Protein 5G4I (pdb70)

Solvent-accessible surface area: 28803 Å² total; per-residue (Å²): 134,18,56,70,76,1,82,55,11,20,0,68,61,32,27,37,43,28,92,142,27,17,46,4,56,40,11,77,25,4,98,0,38,7,51,148,48,79,80,3,1,0,0,11,3,5,10,6,1,4,1,9,22,11,86,48,3,0,55,26,1,58,114,12,20,84,50,3,22,10,10,14,40,7,14,21,35,63,5,2,63,1,0,64,30,0,19,88,58,17,104,58,48,3,82,50,1,23,16,4,1,7,13,13,10,0,1,4,8,0,7,5,3,0,62,30,68,26,69,36,58,0,8,0,0,4,46,54,4,67,14,5,20,5,13,15,0,2,56,4,14,35,16,49,97,30,86,26,115,83,14,76,41,5,59,44,7,181,8,6,37,23,24,79,83,58,89,128,69,36,91,80,46,42,64,112,8,23,54,77,0,74,64,11,15,57,46,0,88,96,60,68,36,13,0,3,0,1,0,4,15,3,9,0,3,41,16,4,3,34,109,24,7,107,25,1,1,44,11,0,5,93,74,0,93,94,21,44,4,12,0,0,0,9,0,16,35,0,3,1,0,5,2,4,68,10,18,1,0,12,78,53,35,131,19,78,2,33,0,0,0,0,0,37,5,0,1,16,2,7,0,3,0,0,0,0,0,21,34,121,4,7,49,36,6,16,142,67,7,73,31,22,12,26,6,9,6,4,3,2,6,2,1,0,0,34,13,0,5,62,58,6,81,128,69,82,8,56,57,112,2,41,88,16,2,134,89,13,73,77,53,0,76,74,4,22,121,160,24,51,14,8,29,28,16,28,23,101,3,4,0,5,0,0,16,0,28,64,61,113,75,57,60,80,58,2,56,74,25,0,72,88,0,12,30,43,0,40,109,87,11,1,0,5,21,65,21,10,70,108,66,10,8,0,16,9,7,5,0,4,39,12,27,72,133,36,1,57,67,8,1,24,47,0,51,99,1,14,84,82,18,96,150,134,24,49,58,90,2,85,54,9,20,0,69,65,32,27,37,52,39,102,75,45,18,48,3,55,38,11,76,26,4,95,0,37,11,48,158,48,82,82,4,2,0,0,17,2,8,10,5,1,4,1,8,21,10,92,49,3,1,62,24,1,47,99,11,19,69,47,3,20,10,8,13,37,7,13,21,36,62,5,1,64,1,0,65,29,0,21,86,61,15,121,56,50,4,80,55,1,22,16,4,1,7,13,13,10,0,2,4,8,0,6,5,3,0,61,30,81,26,69,37,59,0,8,0,0,4,45,58,4,66,14,6,20,6,13,16,0,2,55,3,14,35,16,46,96,31,87,25,114,82,15,78,42,5,56,45,8,185,8,4,38,22,27,83,80,58,148,125,79,28,84,110,53,40,87,55,10,21,54,84,0,71,63,11,16,57,47,0,90,95,61,69,38,13,0,3,0,1,0,4,15,3,10,1,3,42,16,4,5,35,112,25,7,110,35,1,3,81,9,0,5,85,74,0,92,96,20,44,4,11,0,0,0,9,0,14,36,0,2,0,0,5,1,4,68,5,18,2,0,16,90,55,47,114,20,76,2,31,0,0,0,0,0,43,6,0,1,16,2,7,1,3,0,0,0,0,0,23,34,76,10,7,49,42,5,18,143,64,6,83,32,26,12,27,6,9,6,4,3,3,5,2,0,0,0,34,12,0,5,91,54,7,81,127,69,80,8,64,48,111,2,42,86,19,2,133,52,13,73,98,54,0,80,94,8,22,95,140,22,50,15,10,27,35,21,28,24,104,4,4,0,3,0,0,18,0,27,66,68,113,76,56,60,78,58,2,56,79,35,0,48,100,0,18,38,40,0,56,73,87,10,2,0,6,17,75,21,11,70,111,65,10,10,0,15,10,7,5,0,4,38,13,27,133,72,38,1,53,77,6,1,22,47,1,70,99,1,12,84,75,19,159

Radius of gyration: 27.75 Å; Cα contacts (8 Å, |Δi|>4): 1908; chains: 2; bounding box: 62×92×58 Å

Secondary structure (DSSP, 8-state):
-HHHHHHTTT-S-S---SSS--BEEEEEBTEEEETT--EEEESS--SSTT-BT-HHHHHHHHHHHTT----TTSB-HHHHHHHHHHHTT--TT--EEEEESSHHHHHHHHHHHHHHHHS---EEEETT----SSHHHHTT--SS--SSPPPTTEEEE-----TT--GGGHHHHHHHHHHHHHHHHHHHHHTT----EEEE-TT-TTTT---PPTTHHHHHHHHHHHTT-EEEEE-TTTTTTTTSSSSSGGGGSS---SEEEE-GGGGBTB--EEEEE-HHHHHHHHHH-----SSTT-HHHHHHHHHHHHHHHHTTHHHHHHHHHHHHHHHHHHHHHH-TTEEEEEEETTEEEEEEB-SSSS--B-HHHHHHHHHHHHHTTEE-EEESTTS-EEEE---TT--HHHHHHHHHHHHHHHHTS--/-HHHHHHTTT-S-S---SSS--BEEEEEBTEEEETT--EEEESS--SSTT-BT-HHHHHHHHHHHTT----TTSB-HHHHHHHHHHHTT--TT--EEEEESSHHHHHHHHHHHHHHHHS---EEEETT----SSHHHHTT--SS--SSPPPTTEEEE-----TT--GGGHHHHHHHHHHHHHHHHHHHHHTT----EEEE-TT-TTTT---PPTTHHHHHHHHHHHTT-EEEEE-TTTTTTTTSS-SSGGGGSS---SEEEE-GGGGTTS--EEEEE-HHHHHHHHHH-----SSTT-HHHHHHHHHHHHHHHHTTHHHHHHHHHHHHHHHHHHHHHH-TTEEEEEEETTEEEEEEB-SSSS--B-HHHHHHHHHHHHHTTEE-EEESTTS-EEEE---TT--HHHHHHHHHHHHHHHHT--

Nearest PDB structures (foldseek):
  5g4j-assembly1_B  TM=1.001E+00  e=1.166E-89  Paenarthrobacter aurescens TC1
  5m4b-assembly1_A-2  TM=9.025E-01  e=1.855E-36  Rhizobacter
  3dxv-assembly1_B  TM=8.931E-01  e=2.823E-36  Achromobacter obae
  1z3z-assembly1_A  TM=8.977E-01  e=5.463E-36  Burkholderia cepacia
  1dka-assembly1_A  TM=8.978E-01  e=1.609E-35  Burkholderia cepacia

InterPro domains:
  IPR005814 Aminotransferase class-III [PF00202] (41-432)
  IPR005814 Aminotransferase class-III [PIRSF000521] (42-437)
  IPR005814 Aminotransferase class-III [cd00610] (29-435)
  IPR015421 Pyridoxal phosphate-dependent transferase, major domain [G3DSA:3.40.640.10] (71-332)
  IPR015422 Pyridoxal phosphate-dependent transferase, small domain [G3DSA:3.90.1150.10] (38-432)
  IPR015424 Pyridoxal phosphate-dependent transferase [SSF53383] (32-435)

CATH classification: 3.90.1150.10 (+1 more: 3.40.640.10)

Structure (mmCIF, N/CA/C/O backbone):
data_5G4I
#
_entry.id   5G4I
#
_cell.length_a   76.937
_cell.length_b   97.176
_cell.length_c   124.261
_cell.angle_alpha   90.00
_cell.angle_beta   90.00
_cell.angle_gamma   90.00
#
_symmetry.space_group_name_H-M   'P 21 21 21'
#
loop_
_entity.id
_entity.type
_entity.pdbx_description
1 polymer PHOSPHOLYASE
2 non-polymer "PYRIDOXAL-5'-PHOSPHATE"
3 non-polymer 'PHOSPHATE ION'
4 non-polymer 'ACETATE ION'
5 non-polymer 2-[3-(2-HYDROXY-1,1-DIHYDROXYMETHYL-ETHYLAMINO)-PROPYLAMINO]-2-HYDROXYMETHYL-PROPANE-1,3-DIOL
6 water water
#
loop_
_atom_site.group_PDB
_atom_site.id
_atom_site.type_symbol
_atom_site.label_atom_id
_atom_site.label_alt_id
_atom_site.label_comp_id
_atom_site.label_asym_id
_atom_site.label_entity_id
_atom_site.label_seq_id
_atom_site.pdbx_PDB_ins_code
_atom_site.Cartn_x
_atom_site.Cartn_y
_atom_site.Cartn_z
_atom_site.occupancy
_atom_site.B_iso_or_equiv
_atom_site.auth_seq_id
_atom_site.auth_comp_id
_atom_site.auth_asym_id
_atom_site.auth_atom_id
_atom_site.pdbx_PDB_model_num
ATOM 1 N N . ASP A 1 18 ? 16.434 15.732 14.359 1.00 43.42 18 ASP A N 1
ATOM 2 C CA . ASP A 1 18 ? 15.460 14.831 14.922 1.00 30.24 18 ASP A CA 1
ATOM 3 C C . ASP A 1 18 ? 15.618 14.681 16.433 1.00 20.08 18 ASP A C 1
ATOM 4 O O . ASP A 1 18 ? 14.656 14.224 16.999 1.00 18.70 18 ASP A O 1
ATOM 9 N N . LEU A 1 19 ? 16.793 14.965 17.030 1.00 17.54 19 LEU A N 1
ATOM 10 C CA . LEU A 1 19 ? 16.978 14.643 18.506 1.00 17.25 19 LEU A CA 1
ATOM 11 C C . LEU A 1 19 ? 15.959 15.338 19.397 1.00 14.96 19 LEU A C 1
ATOM 12 O O . LEU A 1 19 ? 15.411 14.687 20.357 1.00 16.97 19 LEU A O 1
ATOM 17 N N . LEU A 1 20 ? 15.714 16.646 19.214 1.00 15.50 20 LEU A N 1
ATOM 18 C CA . LEU A 1 20 ? 14.792 17.369 20.076 1.00 15.67 20 LEU A CA 1
ATOM 19 C C . LEU A 1 20 ? 13.360 16.774 20.048 1.00 15.45 20 LEU A C 1
ATOM 20 O O . LEU A 1 20 ? 12.698 16.509 21.071 1.00 14.80 20 LEU A O 1
ATOM 25 N N . ALA A 1 21 ? 12.867 16.476 18.811 1.00 16.56 21 ALA A N 1
ATOM 26 C CA . ALA A 1 21 ? 11.563 15.854 18.711 1.00 15.26 21 ALA A CA 1
ATOM 27 C C . ALA A 1 21 ? 11.504 14.431 19.339 1.00 13.82 21 ALA A C 1
ATOM 28 O O . ALA A 1 21 ? 10.493 14.096 20.000 1.00 14.41 21 ALA A O 1
ATOM 30 N N . ARG A 1 22 ? 12.584 13.658 19.157 1.00 13.83 22 ARG A N 1
ATOM 31 C CA . ARG A 1 22 ? 12.687 12.303 19.736 1.00 15.45 22 ARG A CA 1
ATOM 32 C C . ARG A 1 22 ? 12.656 12.381 21.306 1.00 12.90 22 ARG A C 1
ATOM 33 O O . ARG A 1 22 ? 11.992 11.553 21.967 1.00 15.53 22 ARG A O 1
ATOM 41 N N . ARG A 1 23 ? 13.311 13.396 21.841 1.00 14.07 23 ARG A N 1
ATOM 42 C CA . ARG A 1 23 ? 13.217 13.695 23.293 1.00 14.08 23 ARG A CA 1
ATOM 43 C C . ARG A 1 23 ? 11.849 14.011 23.768 1.00 13.83 23 ARG A C 1
ATOM 44 O O . ARG A 1 23 ? 11.312 13.478 24.785 1.00 14.70 23 ARG A O 1
ATOM 52 N N . TYR A 1 24 ? 11.165 14.912 23.072 1.00 14.58 24 TYR A N 1
ATOM 53 C CA . TYR A 1 24 ? 9.841 15.336 23.498 1.00 15.33 24 TYR A CA 1
ATOM 54 C C . TYR A 1 24 ? 8.813 14.191 23.445 1.00 14.64 24 TYR A C 1
ATOM 55 O O . TYR A 1 24 ? 7.860 14.186 24.234 1.00 17.46 24 TYR A O 1
ATOM 64 N N . ALA A 1 25 ? 9.023 13.201 22.555 1.00 16.15 25 ALA A N 1
ATOM 65 C CA . ALA A 1 25 ? 8.167 12.048 22.418 1.00 15.39 25 ALA A CA 1
ATOM 66 C C . ALA A 1 25 ? 8.395 10.954 23.466 1.00 18.06 25 ALA A C 1
ATOM 67 O O . ALA A 1 25 ? 7.679 9.939 23.487 1.00 18.61 25 ALA A O 1
ATOM 69 N N . THR A 1 26 ? 9.427 11.123 24.336 1.00 14.95 26 THR A N 1
ATOM 70 C CA . THR A 1 26 ? 9.796 10.046 25.287 1.00 16.47 26 THR A CA 1
ATOM 71 C C . THR A 1 26 ? 9.860 10.578 26.736 1.00 13.81 26 THR A C 1
ATOM 72 O O . THR A 1 26 ? 9.039 10.147 27.611 1.00 14.40 26 THR A O 1
ATOM 76 N N . ILE A 1 27 ? 10.748 11.514 26.995 1.00 15.20 27 ILE A N 1
ATOM 77 C CA . ILE A 1 27 ? 10.816 12.137 28.340 1.00 13.76 27 ILE A CA 1
ATOM 78 C C . ILE A 1 27 ? 10.039 13.464 28.441 1.00 15.68 27 ILE A C 1
ATOM 79 O O . ILE A 1 27 ? 9.892 14.048 29.525 1.00 14.32 27 ILE A O 1
ATOM 84 N N . GLY A 1 28 ? 9.442 13.902 27.316 1.00 15.01 28 GLY A N 1
ATOM 85 C CA . GLY A 1 28 ? 8.459 15.023 27.314 1.00 15.99 28 GLY A CA 1
ATOM 86 C C . GLY A 1 28 ? 9.066 16.363 27.089 1.00 14.78 28 GLY A C 1
ATOM 87 O O . GLY A 1 28 ? 10.274 16.529 27.176 1.00 15.91 28 GLY A O 1
ATOM 88 N N . PRO A 1 29 ? 8.226 17.374 26.836 1.00 17.26 29 PRO A N 1
ATOM 89 C CA . PRO A 1 29 ? 8.662 18.715 26.525 1.00 16.94 29 PRO A CA 1
ATOM 90 C C . PRO A 1 29 ? 8.801 19.641 27.758 1.00 16.93 29 PRO A C 1
ATOM 91 O O . PRO A 1 29 ? 9.281 20.801 27.629 1.00 20.48 29 PRO A O 1
ATOM 95 N N . HIS A 1 30 ? 8.500 19.210 28.957 1.00 14.33 30 HIS A N 1
ATOM 96 C CA . HIS A 1 30 ? 8.635 20.035 30.142 1.00 13.21 30 HIS A CA 1
ATOM 97 C C . HIS A 1 30 ? 10.003 19.933 30.848 1.00 14.34 30 HIS A C 1
ATOM 98 O O . HIS A 1 30 ? 10.498 20.935 31.388 1.00 16.46 30 HIS A O 1
ATOM 105 N N . SER A 1 31 ? 10.648 18.744 30.785 1.00 13.13 31 SER A N 1
ATOM 106 C CA . SER A 1 31 ? 11.972 18.553 31.440 1.00 13.18 31 SER A CA 1
ATOM 107 C C . SER A 1 31 ? 12.928 19.641 30.919 1.00 13.91 31 SER A C 1
ATOM 108 O O . SER A 1 31 ? 13.029 19.851 29.670 1.00 14.38 31 SER A O 1
ATOM 111 N N . PRO A 1 32 ? 13.532 20.439 31.789 1.00 13.47 32 PRO A N 1
ATOM 112 C CA . PRO A 1 32 ? 14.102 21.711 31.314 1.00 13.12 32 PRO A CA 1
ATOM 113 C C . PRO A 1 32 ? 15.327 21.595 30.363 1.00 14.81 32 PRO A C 1
ATOM 114 O O . PRO A 1 32 ? 16.167 20.646 30.506 1.00 13.57 32 PRO A O 1
ATOM 118 N N . LEU A 1 33 ? 15.462 22.573 29.456 1.00 14.40 33 LEU A N 1
ATOM 119 C CA . LEU A 1 33 ? 16.623 22.750 28.603 1.00 13.20 33 LEU A CA 1
ATOM 120 C C . LEU A 1 33 ? 17.114 24.183 28.658 1.00 14.58 33 LEU A C 1
ATOM 121 O O . LEU A 1 33 ? 16.299 25.151 28.663 1.00 16.61 33 LEU A O 1
ATOM 126 N N . PHE A 1 34 ? 18.441 24.403 28.718 1.00 14.12 34 PHE A N 1
ATOM 127 C CA . PHE A 1 34 ? 18.987 25.744 28.632 1.00 13.42 34 PHE A CA 1
ATOM 128 C C . PHE A 1 34 ? 18.965 26.338 27.240 1.00 14.01 34 PHE A C 1
ATOM 129 O O . PHE A 1 34 ? 19.012 25.607 26.241 1.00 14.68 34 PHE A O 1
ATOM 137 N N . TYR A 1 35 ? 18.857 27.676 27.211 1.00 14.94 35 TYR A N 1
ATOM 138 C CA . TYR A 1 35 ? 19.028 28.547 25.976 1.00 15.14 35 TYR A CA 1
ATOM 139 C C . TYR A 1 35 ? 17.820 28.570 25.026 1.00 18.71 35 TYR A C 1
ATOM 140 O O . TYR A 1 35 ? 16.956 27.687 25.040 1.00 18.10 35 TYR A O 1
ATOM 149 N N . ARG A 1 36 ? 17.753 29.643 24.243 1.00 17.81 36 ARG A N 1
ATOM 150 C CA . ARG A 1 36 ? 16.650 29.715 23.247 1.00 20.22 36 ARG A CA 1
ATOM 151 C C . ARG A 1 36 ? 16.680 28.564 22.275 1.00 21.02 36 ARG A C 1
ATOM 152 O O . ARG A 1 36 ? 15.584 28.018 21.949 1.00 20.53 36 ARG A O 1
ATOM 154 N N . GLN A 1 37 ? 17.855 28.176 21.784 1.00 16.52 37 GLN A N 1
ATOM 155 C CA . GLN A 1 37 ? 18.110 27.030 20.946 1.00 16.79 37 GLN A CA 1
ATOM 156 C C . GLN A 1 37 ? 18.869 25.984 21.834 1.00 17.89 37 GLN A C 1
ATOM 157 O O . GLN A 1 37 ? 20.059 26.221 22.154 1.00 16.99 37 GLN A O 1
ATOM 163 N N . PRO A 1 38 ? 18.176 24.909 22.258 1.00 17.59 38 PRO A N 1
ATOM 164 C CA . PRO A 1 38 ? 18.908 23.936 23.102 1.00 18.76 38 PRO A CA 1
ATOM 165 C C . PRO A 1 38 ? 20.223 23.500 22.463 1.00 17.77 38 PRO A C 1
ATOM 166 O O . PRO A 1 38 ? 20.283 23.271 21.233 1.00 17.95 38 PRO A O 1
ATOM 170 N N . LEU A 1 39 ? 21.257 23.279 23.274 1.00 16.54 39 LEU A N 1
ATOM 171 C CA . LEU A 1 39 ? 22.579 22.906 22.823 1.00 16.91 39 LEU A CA 1
ATOM 172 C C . LEU A 1 39 ? 22.804 21.393 23.010 1.00 16.59 39 LEU A C 1
ATOM 173 O O . LEU A 1 39 ? 22.546 20.919 24.157 1.00 17.41 39 LEU A O 1
ATOM 178 N N . GLU A 1 40 ? 23.326 20.697 21.981 1.00 14.96 40 GLU A N 1
ATOM 179 C CA . GLU A 1 40 ? 23.655 19.289 22.015 1.00 14.67 40 GLU A CA 1
ATOM 180 C C . GLU A 1 40 ? 25.146 19.167 22.292 1.00 16.96 40 GLU A C 1
ATOM 181 O O . GLU A 1 40 ? 26.009 19.477 21.443 1.00 17.02 40 GLU A O 1
ATOM 187 N N . LEU A 1 41 ? 25.524 18.744 23.532 1.00 13.75 41 LEU A N 1
ATOM 188 C CA . LEU A 1 41 ? 26.936 18.617 23.900 1.00 14.53 41 LEU A CA 1
ATOM 189 C C . LEU A 1 41 ? 27.380 17.203 23.820 1.00 14.90 41 LEU A C 1
ATOM 190 O O . LEU A 1 41 ? 26.828 16.337 24.503 1.00 15.80 41 LEU A O 1
ATOM 195 N N . VAL A 1 42 ? 28.361 16.918 22.959 1.00 14.16 42 VAL A N 1
ATOM 196 C CA . VAL A 1 42 ? 28.728 15.542 22.613 1.00 13.57 42 VAL A CA 1
ATOM 197 C C . VAL A 1 42 ? 30.003 14.996 23.256 1.00 14.02 42 VAL A C 1
ATOM 198 O O . VAL A 1 42 ? 30.194 13.756 23.335 1.00 15.74 42 VAL A O 1
ATOM 202 N N . SER A 1 43 ? 30.905 15.856 23.686 1.00 12.70 43 SER A N 1
ATOM 203 C CA . SER A 1 43 ? 32.179 15.445 24.318 1.00 14.10 43 SER A CA 1
ATOM 204 C C . SER A 1 43 ? 32.700 16.604 25.125 1.00 13.77 43 SER A C 1
ATOM 205 O O . SER A 1 43 ? 32.329 17.797 24.972 1.00 13.42 43 SER A O 1
ATOM 208 N N . GLY A 1 44 ? 33.570 16.279 26.085 1.00 14.05 44 GLY A N 1
ATOM 209 C CA . GLY A 1 44 ? 34.263 17.283 26.905 1.00 15.34 44 GLY A CA 1
ATOM 210 C C . GLY A 1 44 ? 35.653 16.809 27.352 1.00 13.32 44 GLY A C 1
ATOM 211 O O . GLY A 1 44 ? 35.945 15.592 27.356 1.00 14.62 44 GLY A O 1
ATOM 212 N N . SER A 1 45 ? 36.503 17.755 27.748 1.00 12.09 45 SER A N 1
ATOM 213 C CA . SER A 1 45 ? 37.816 17.423 28.345 1.00 14.02 45 SER A CA 1
ATOM 214 C C . SER A 1 45 ? 38.201 18.538 29.289 1.00 13.73 45 SER A C 1
ATOM 215 O O . SER A 1 45 ? 38.409 19.704 28.887 1.00 13.21 45 SER A O 1
ATOM 218 N N . GLY A 1 46 ? 38.294 18.230 30.613 1.00 12.54 46 GLY A N 1
ATOM 219 C CA . GLY A 1 46 ? 38.642 19.236 31.586 1.00 12.50 46 GLY A CA 1
ATOM 220 C C . GLY A 1 46 ? 37.581 20.301 31.714 1.00 13.71 46 GLY A C 1
ATOM 221 O O . GLY A 1 46 ? 36.467 20.013 32.198 1.00 13.04 46 GLY A O 1
ATOM 222 N N . VAL A 1 47 ? 37.895 21.589 31.324 1.00 11.29 47 VAL A N 1
ATOM 223 C CA . VAL A 1 47 ? 36.955 22.695 31.345 1.00 11.34 47 VAL A CA 1
ATOM 224 C C . VAL A 1 47 ? 36.307 22.953 29.945 1.00 11.89 47 VAL A C 1
ATOM 225 O O . VAL A 1 47 ? 35.528 23.918 29.824 1.00 14.32 47 VAL A O 1
ATOM 229 N N . TRP A 1 48 ? 36.665 22.107 28.969 1.00 11.62 48 TRP A N 1
ATOM 230 C CA . TRP A 1 48 ? 36.217 22.393 27.582 1.00 12.68 48 TRP A CA 1
ATOM 231 C C . TRP A 1 48 ? 35.119 21.436 27.099 1.00 12.17 48 TRP A C 1
ATOM 232 O O . TRP A 1 48 ? 35.183 20.226 27.445 1.00 15.34 48 TRP A O 1
ATOM 243 N N . LEU A 1 49 ? 34.118 21.952 26.397 1.00 12.91 49 LEU A N 1
ATOM 244 C CA . LEU A 1 49 ? 32.993 21.182 25.853 1.00 12.57 49 LEU A CA 1
ATOM 245 C C . LEU A 1 49 ? 32.796 21.432 24.373 1.00 14.21 49 LEU A C 1
ATOM 246 O O . LEU A 1 49 ? 32.989 22.559 23.952 1.00 13.69 49 LEU A O 1
ATOM 251 N N . THR A 1 50 ? 32.376 20.400 23.636 1.00 13.35 50 THR A N 1
ATOM 252 C CA . THR A 1 50 ? 32.193 20.482 22.178 1.00 15.45 50 THR A CA 1
ATOM 253 C C . THR A 1 50 ? 30.764 20.079 21.806 1.00 16.02 50 THR A C 1
ATOM 254 O O . THR A 1 50 ? 30.189 19.082 22.357 1.00 15.18 50 THR A O 1
ATOM 258 N N . ASP A 1 51 ? 30.099 20.933 21.031 1.00 14.57 51 ASP A N 1
ATOM 259 C CA . ASP A 1 51 ? 28.722 20.704 20.498 1.00 14.95 51 ASP A CA 1
ATOM 260 C C . ASP A 1 51 ? 28.710 19.838 19.220 1.00 16.95 51 ASP A C 1
ATOM 261 O O . ASP A 1 51 ? 29.759 19.482 18.731 1.00 17.42 51 ASP A O 1
ATOM 266 N N . ALA A 1 52 ? 27.492 19.457 18.824 1.00 17.18 52 ALA A N 1
ATOM 267 C CA . ALA A 1 52 ? 27.320 18.518 17.686 1.00 18.87 52 ALA A CA 1
ATOM 268 C C . ALA A 1 52 ? 27.805 19.180 16.363 1.00 21.39 52 ALA A C 1
ATOM 269 O O . ALA A 1 52 ? 28.064 18.417 15.403 1.00 23.84 52 ALA A O 1
ATOM 271 N N . GLN A 1 53 ? 27.871 20.493 16.313 1.00 22.17 53 GLN A N 1
ATOM 272 C CA . GLN A 1 53 ? 28.437 21.223 15.129 1.00 23.62 53 GLN A CA 1
ATOM 273 C C . GLN A 1 53 ? 29.929 21.460 15.201 1.00 25.40 53 GLN A C 1
ATOM 274 O O . GLN A 1 53 ? 30.514 22.055 14.279 1.00 24.39 53 GLN A O 1
ATOM 280 N N . GLY A 1 54 ? 30.598 21.035 16.280 1.00 18.92 54 GLY A N 1
ATOM 281 C CA . GLY A 1 54 ? 32.011 21.194 16.458 1.00 19.53 54 GLY A CA 1
ATOM 282 C C . GLY A 1 54 ? 32.484 22.483 17.149 1.00 18.75 54 GLY A C 1
ATOM 283 O O . GLY A 1 54 ? 33.681 22.698 17.276 1.00 21.91 54 GLY A O 1
ATOM 284 N N . LYS A 1 55 ? 31.552 23.327 17.602 1.00 17.44 55 LYS A N 1
ATOM 285 C CA . LYS A 1 55 ? 31.928 24.579 18.346 1.00 18.40 55 LYS A CA 1
ATOM 286 C C . LYS A 1 55 ? 32.408 24.191 19.745 1.00 16.71 55 LYS A C 1
ATOM 287 O O . LYS A 1 55 ? 31.771 23.264 20.426 1.00 17.78 55 LYS A O 1
ATOM 293 N N . VAL A 1 56 ? 33.464 24.834 20.196 1.00 15.80 56 VAL A N 1
ATOM 294 C CA . VAL A 1 56 ? 34.086 24.600 21.523 1.00 15.12 56 VAL A CA 1
ATOM 295 C C . VAL A 1 56 ? 33.714 25.699 22.508 1.00 16.58 56 VAL A C 1
ATOM 296 O O . VAL A 1 56 ? 33.734 26.914 22.192 1.00 17.70 56 VAL A O 1
ATOM 300 N N . TYR A 1 57 ? 33.402 25.289 23.762 1.00 14.55 57 TYR A N 1
ATOM 301 C CA . TYR A 1 57 ? 33.023 26.229 24.782 1.00 13.82 57 TYR A CA 1
ATOM 302 C C . TYR A 1 57 ? 33.873 26.022 26.087 1.00 12.42 57 TYR A C 1
ATOM 303 O O . TYR A 1 57 ? 34.215 24.861 26.418 1.00 13.84 57 TYR A O 1
ATOM 312 N N . LEU A 1 58 ? 34.098 27.142 26.752 1.00 12.63 58 LEU A N 1
ATOM 313 C CA . LEU A 1 58 ? 34.664 27.172 28.121 1.00 12.15 58 LEU A CA 1
ATOM 314 C C . LEU A 1 58 ? 33.475 26.995 29.095 1.00 11.35 58 LEU A C 1
ATOM 315 O O . LEU A 1 58 ? 32.529 27.747 29.073 1.00 12.67 58 LEU A O 1
ATOM 320 N N . ASP A 1 59 ? 33.574 25.950 29.986 1.00 11.35 59 ASP A N 1
ATOM 321 C CA . ASP A 1 59 ? 32.551 25.685 31.005 1.00 11.48 59 ASP A CA 1
ATOM 322 C C . ASP A 1 59 ? 32.687 26.591 32.212 1.00 10.93 59 ASP A C 1
ATOM 323 O O . ASP A 1 59 ? 33.591 26.345 33.033 1.00 12.67 59 ASP A O 1
ATOM 328 N N . GLY A 1 60 ? 31.875 27.652 32.315 1.00 11.89 60 GLY A N 1
ATOM 329 C CA . GLY A 1 60 ? 31.764 28.476 33.534 1.00 10.80 60 GLY A CA 1
ATOM 330 C C . GLY A 1 60 ? 30.595 28.226 34.462 1.00 12.48 60 GLY A C 1
ATOM 331 O O . GLY A 1 60 ? 30.204 29.109 35.254 1.00 13.79 60 GLY A O 1
ATOM 332 N N . TYR A 1 61 ? 30.033 26.997 34.324 1.00 11.26 61 TYR A N 1
ATOM 333 C CA . TYR A 1 61 ? 28.753 26.676 34.978 1.00 12.59 61 TYR A CA 1
ATOM 334 C C . TYR A 1 61 ? 28.655 25.374 35.755 1.00 12.72 61 TYR A C 1
ATOM 335 O O . TYR A 1 61 ? 27.968 25.322 36.785 1.00 13.84 61 TYR A O 1
ATOM 344 N N . ASN A 1 62 ? 29.192 24.275 35.217 1.00 10.77 62 ASN A N 1
ATOM 345 C CA . ASN A 1 62 ? 28.861 22.931 35.756 1.00 11.46 62 ASN A CA 1
ATOM 346 C C . ASN A 1 62 ? 29.696 22.535 36.965 1.00 10.72 62 ASN A C 1
ATOM 347 O O . ASN A 1 62 ? 30.917 22.437 36.878 1.00 12.37 62 ASN A O 1
ATOM 352 N N . ASN A 1 63 ? 29.007 22.256 38.098 1.00 10.78 63 ASN A N 1
ATOM 353 C CA . ASN A 1 63 ? 29.649 21.760 39.290 1.00 11.56 63 ASN A CA 1
ATOM 354 C C . ASN A 1 63 ? 29.631 20.230 39.490 1.00 10.05 63 ASN A C 1
ATOM 355 O O . ASN A 1 63 ? 30.449 19.689 40.273 1.00 11.49 63 ASN A O 1
ATOM 360 N N . VAL A 1 64 ? 28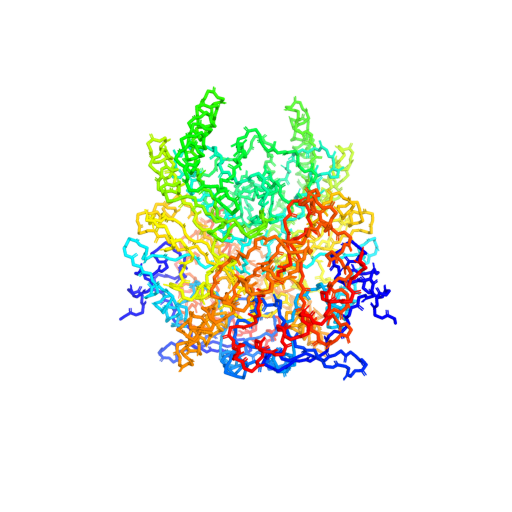.817 19.485 38.745 1.00 9.98 64 VAL A N 1
ATOM 361 C CA . VAL A 1 64 ? 28.816 18.058 38.829 1.00 10.28 64 VAL A CA 1
ATOM 362 C C . VAL A 1 64 ? 30.184 17.443 38.406 1.00 10.18 64 VAL A C 1
ATOM 363 O O . VAL A 1 64 ? 30.730 16.554 39.113 1.00 10.33 64 VAL A O 1
ATOM 367 N N . PRO A 1 65 ? 30.810 17.859 37.258 1.00 9.81 65 PRO A N 1
ATOM 368 C CA . PRO A 1 65 ? 32.141 17.395 36.904 1.00 10.61 65 PRO A CA 1
ATOM 369 C C . PRO A 1 65 ? 33.220 18.163 37.672 1.00 10.51 65 PRO A C 1
ATOM 370 O O . PRO A 1 65 ? 34.045 18.910 37.158 1.00 11.09 65 PRO A O 1
ATOM 374 N N . HIS A 1 66 ? 33.158 17.970 39.020 1.00 9.83 66 HIS A N 1
ATOM 375 C CA . HIS A 1 66 ? 34.052 18.634 39.987 1.00 10.59 66 HIS A CA 1
ATOM 376 C C . HIS A 1 66 ? 35.542 18.585 39.598 1.00 10.34 66 HIS A C 1
ATOM 377 O O . HIS A 1 66 ? 36.251 19.621 39.745 1.00 11.00 66 HIS A O 1
ATOM 384 N N . VAL A 1 67 ? 36.035 17.438 39.102 1.00 8.98 67 VAL A N 1
ATOM 385 C CA . VAL A 1 67 ? 37.434 17.276 38.707 1.00 9.60 67 VAL A CA 1
ATOM 386 C C . VAL A 1 67 ? 37.679 17.282 37.189 1.00 10.56 67 VAL A C 1
ATOM 387 O O . VAL A 1 67 ? 38.701 16.758 36.705 1.00 11.11 67 VAL A O 1
ATOM 391 N N . GLY A 1 68 ? 36.693 17.782 36.484 1.00 10.91 68 GLY A N 1
ATOM 392 C CA . GLY A 1 68 ? 36.785 18.014 35.053 1.00 11.34 68 GLY A CA 1
ATOM 393 C C . GLY A 1 68 ? 36.077 16.947 34.187 1.00 10.37 68 GLY A C 1
ATOM 394 O O . GLY A 1 68 ? 35.925 15.751 34.591 1.00 10.14 68 GLY A O 1
ATOM 395 N N . HIS A 1 69 ? 35.577 17.369 33.026 1.00 10.78 69 HIS A N 1
ATOM 396 C CA . HIS A 1 69 ? 34.980 16.431 32.083 1.00 11.24 69 HIS A CA 1
ATOM 397 C C . HIS A 1 69 ? 35.950 15.317 31.624 1.00 11.40 69 HIS A C 1
ATOM 398 O O . HIS A 1 69 ? 37.137 15.594 31.332 1.00 11.91 69 HIS A O 1
ATOM 405 N N . ALA A 1 70 ? 35.426 14.071 31.598 1.00 11.47 70 ALA A N 1
ATOM 406 C CA . ALA A 1 70 ? 36.227 12.931 31.143 1.00 12.53 70 ALA A CA 1
ATOM 407 C C . ALA A 1 70 ? 37.508 12.620 31.918 1.00 12.73 70 ALA A C 1
ATOM 408 O O . ALA A 1 70 ? 38.458 12.070 31.406 1.00 14.82 70 ALA A O 1
ATOM 410 N N . ASN A 1 71 ? 37.499 13.016 33.215 1.00 10.95 71 ASN A N 1
ATOM 411 C CA . ASN A 1 71 ? 38.651 12.806 34.041 1.00 11.72 71 ASN A CA 1
ATOM 412 C C . ASN A 1 71 ? 39.048 11.317 33.997 1.00 11.80 71 ASN A C 1
ATOM 413 O O . ASN A 1 71 ? 38.244 10.400 34.360 1.00 12.42 71 ASN A O 1
ATOM 418 N N . PRO A 1 72 ? 40.304 11.029 33.588 1.00 12.94 72 PRO A N 1
ATOM 419 C CA . PRO A 1 72 ? 40.643 9.618 33.399 1.00 14.08 72 PRO A CA 1
ATOM 420 C C . PRO A 1 72 ? 40.923 8.82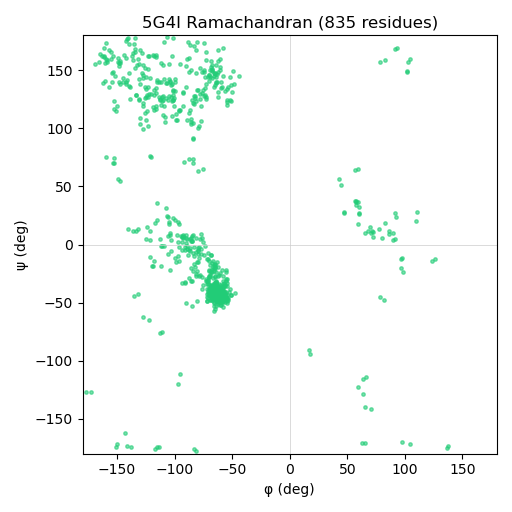1 34.633 1.00 14.33 72 PRO A C 1
ATOM 421 O O . PRO A 1 72 ? 40.739 7.568 34.617 1.00 13.35 72 PRO A O 1
ATOM 425 N N . ALA A 1 73 ? 41.371 9.454 35.699 1.00 13.15 73 ALA A N 1
ATOM 426 C CA . ALA A 1 73 ? 41.509 8.722 36.963 1.00 12.71 73 ALA A CA 1
ATOM 427 C C . ALA A 1 73 ? 40.175 8.246 37.512 1.00 13.05 73 ALA A C 1
ATOM 428 O O . ALA A 1 73 ? 40.052 7.099 38.074 1.00 13.47 73 ALA A O 1
ATOM 430 N N . VAL A 1 74 ? 39.128 9.082 37.402 1.00 11.59 74 VAL A N 1
ATOM 431 C CA . VAL A 1 74 ? 37.808 8.621 37.825 1.00 11.93 74 VAL A CA 1
ATOM 432 C C . VAL A 1 74 ? 37.252 7.489 36.942 1.00 12.54 74 VAL A C 1
ATOM 433 O O . VAL A 1 74 ? 36.767 6.478 37.415 1.00 13.71 74 VAL A O 1
ATOM 437 N N . ALA A 1 75 ? 37.428 7.629 35.633 1.00 11.76 75 ALA A N 1
ATOM 438 C CA . ALA A 1 75 ? 36.953 6.616 34.710 1.00 13.31 75 ALA A CA 1
ATOM 439 C C . ALA A 1 75 ? 37.651 5.254 34.962 1.00 12.12 75 ALA A C 1
ATOM 440 O O . ALA A 1 75 ? 36.988 4.206 35.002 1.00 12.18 75 ALA A O 1
ATOM 442 N N . ASP A 1 76 ? 38.985 5.287 35.147 1.00 12.23 76 ASP A N 1
ATOM 443 C CA . ASP A 1 76 ? 39.760 4.063 35.396 1.00 12.19 76 ASP A CA 1
ATOM 444 C C . ASP A 1 76 ? 39.328 3.398 36.703 1.00 13.09 76 ASP A C 1
ATOM 445 O O . ASP A 1 76 ? 39.191 2.140 36.817 1.00 13.01 76 ASP A O 1
ATOM 450 N N . ALA A 1 77 ? 39.108 4.197 37.781 1.00 11.41 77 ALA A N 1
ATOM 451 C CA . ALA A 1 77 ? 38.730 3.617 39.063 1.00 12.74 77 ALA A CA 1
ATOM 452 C C . ALA A 1 77 ? 37.369 2.899 38.972 1.00 12.30 77 ALA A C 1
ATOM 453 O O . ALA A 1 77 ? 37.172 1.769 39.523 1.00 11.82 77 ALA A O 1
ATOM 455 N N . ILE A 1 78 ? 36.398 3.528 38.327 1.00 12.29 78 ILE A N 1
ATOM 456 C CA . ILE A 1 78 ? 35.093 2.920 38.131 1.00 11.67 78 ILE A CA 1
ATOM 457 C C . ILE A 1 78 ? 35.141 1.604 37.310 1.00 11.97 78 ILE A C 1
ATOM 458 O O . ILE A 1 78 ? 34.600 0.553 37.677 1.00 12.63 78 ILE A O 1
ATOM 463 N N . TYR A 1 79 ? 35.842 1.671 36.166 1.00 11.60 79 TYR A N 1
ATOM 464 C CA . TYR A 1 79 ? 35.959 0.503 35.283 1.00 11.42 79 TYR A CA 1
ATOM 465 C C . TYR A 1 79 ? 36.677 -0.681 35.969 1.00 11.94 79 TYR A C 1
ATOM 466 O O . TYR A 1 79 ? 36.203 -1.855 35.919 1.00 12.02 79 TYR A O 1
ATOM 475 N N . GLN A 1 80 ? 37.811 -0.416 36.665 1.00 12.46 80 GLN A N 1
ATOM 476 C CA . GLN A 1 80 ? 38.526 -1.507 37.372 1.00 13.37 80 GLN A CA 1
ATOM 477 C C . GLN A 1 80 ? 37.625 -2.177 38.400 1.00 12.94 80 GLN A C 1
ATOM 478 O O . GLN A 1 80 ? 37.603 -3.428 38.503 1.00 12.48 80 GLN A O 1
ATOM 484 N N . GLN A 1 81 ? 36.815 -1.398 39.145 1.00 10.61 81 GLN A N 1
ATOM 485 C CA . GLN A 1 81 ? 35.873 -2.031 40.078 1.00 11.62 81 GLN A CA 1
ATOM 486 C C . GLN A 1 81 ? 34.764 -2.777 39.376 1.00 11.81 81 GLN A C 1
ATOM 487 O O . GLN A 1 81 ? 34.332 -3.838 39.878 1.00 11.99 81 GLN A O 1
ATOM 493 N N . LEU A 1 82 ? 34.294 -2.284 38.229 1.00 10.57 82 LEU A N 1
ATOM 494 C CA . LEU A 1 82 ? 33.284 -2.986 37.480 1.00 11.44 82 LEU A CA 1
ATOM 495 C C . LEU A 1 82 ? 33.751 -4.382 36.924 1.00 12.27 82 LEU A C 1
ATOM 496 O O . LEU A 1 82 ? 32.904 -5.205 36.621 1.00 13.28 82 LEU A O 1
ATOM 501 N N . LEU A 1 83 ? 35.072 -4.516 36.774 1.00 11.53 83 LEU A N 1
ATOM 502 C CA . LEU A 1 83 ? 35.682 -5.876 36.388 1.00 12.80 83 LEU A CA 1
ATOM 503 C C . LEU A 1 83 ? 35.874 -6.742 37.574 1.00 14.44 83 LEU A C 1
ATOM 504 O O . LEU A 1 83 ? 36.319 -7.901 37.417 1.00 15.26 83 LEU A O 1
ATOM 509 N N . THR A 1 84 ? 35.566 -6.285 38.777 1.00 12.49 84 THR A N 1
ATOM 510 C CA . THR A 1 84 ? 35.852 -6.998 40.042 1.00 14.12 84 THR A CA 1
ATOM 511 C C . THR A 1 84 ? 34.583 -7.490 40.711 1.00 16.55 84 THR A C 1
ATOM 512 O O . THR A 1 84 ? 34.237 -8.698 40.642 1.00 16.04 84 THR A O 1
ATOM 516 N N . VAL A 1 85 ? 33.801 -6.589 41.351 1.00 16.16 85 VAL A N 1
ATOM 517 C CA . VAL A 1 85 ? 32.480 -6.968 41.954 1.00 14.99 85 VAL A CA 1
ATOM 518 C C . VAL A 1 85 ? 31.691 -5.683 42.287 1.00 13.55 85 VAL A C 1
ATOM 519 O O . VAL A 1 85 ? 32.330 -4.634 42.477 1.00 13.31 85 VAL A O 1
ATOM 523 N N . ASN A 1 86 ? 30.384 -5.799 42.385 1.00 14.12 86 ASN A N 1
ATOM 524 C CA . ASN A 1 86 ? 29.533 -4.579 42.588 1.00 14.28 86 ASN A CA 1
ATOM 525 C C . ASN A 1 86 ? 28.289 -4.821 43.414 1.00 14.84 86 ASN A C 1
ATOM 526 O O . ASN A 1 86 ? 27.163 -4.441 42.968 1.00 19.49 86 ASN A O 1
ATOM 531 N N . LEU A 1 87 ? 28.460 -5.366 44.624 1.00 13.91 87 LEU A N 1
ATOM 532 C CA . LEU A 1 87 ? 27.269 -5.803 45.414 1.00 15.37 87 LEU A CA 1
ATOM 533 C C . LEU A 1 87 ? 26.949 -4.818 46.566 1.00 13.95 87 LEU A C 1
ATOM 534 O O . LEU A 1 87 ? 27.803 -4.080 47.085 1.00 16.21 87 LEU A O 1
ATOM 539 N N . HIS A 1 88 ? 25.699 -4.847 46.956 1.00 14.54 88 HIS A N 1
ATOM 540 C CA . HIS A 1 88 ? 25.173 -4.076 48.102 1.00 12.93 88 HIS A CA 1
ATOM 541 C C . HIS A 1 88 ? 25.915 -4.415 49.428 1.00 15.36 88 HIS A C 1
ATOM 542 O O . HIS A 1 88 ? 26.640 -5.434 49.542 1.00 14.55 88 HIS A O 1
ATOM 549 N N . THR A 1 89 ? 25.621 -3.587 50.409 1.00 13.01 89 THR A N 1
ATOM 550 C CA . THR A 1 89 ? 26.376 -3.616 51.684 1.00 13.29 89 THR A CA 1
ATOM 551 C C . THR A 1 89 ? 25.947 -4.688 52.679 1.00 13.77 89 THR A C 1
ATOM 552 O O . THR A 1 89 ? 26.531 -4.689 53.828 1.00 15.07 89 THR A O 1
ATOM 556 N N . ARG A 1 90 ? 25.030 -5.589 52.315 1.00 13.09 90 ARG A N 1
ATOM 557 C CA . ARG A 1 90 ? 24.728 -6.767 53.212 1.00 15.28 90 ARG A CA 1
ATOM 558 C C . ARG A 1 90 ? 25.818 -7.853 53.120 1.00 14.83 90 ARG A C 1
ATOM 559 O O . ARG A 1 90 ? 25.839 -8.804 53.968 1.00 15.56 90 ARG A O 1
ATOM 567 N N . TYR A 1 91 ? 26.750 -7.727 52.199 1.00 13.35 91 TYR A N 1
ATOM 568 C CA . TYR A 1 91 ? 28.018 -8.447 52.296 1.00 13.99 91 TYR A CA 1
ATOM 569 C C . TYR A 1 91 ? 29.171 -7.472 52.616 1.00 15.70 91 TYR A C 1
ATOM 570 O O . TYR A 1 91 ? 29.165 -6.317 52.084 1.00 16.77 91 TYR A O 1
ATOM 579 N N . LEU A 1 92 ? 30.152 -7.864 53.434 1.00 14.76 92 LEU A N 1
ATOM 580 C CA . LEU A 1 92 ? 31.290 -6.997 53.703 1.00 15.10 92 LEU A CA 1
ATOM 581 C C . LEU A 1 92 ? 32.119 -6.775 52.451 1.00 15.17 92 LEU A C 1
ATOM 582 O O . LEU A 1 92 ? 32.248 -7.708 51.597 1.00 15.96 92 LEU A O 1
ATOM 587 N N . ASN A 1 93 ? 32.682 -5.597 52.285 1.00 14.92 93 ASN A N 1
ATOM 588 C CA . ASN A 1 93 ? 33.567 -5.255 51.139 1.00 13.28 93 ASN A CA 1
ATOM 589 C C . ASN A 1 93 ? 34.373 -4.011 51.600 1.00 13.85 93 ASN A C 1
ATOM 590 O O . ASN A 1 93 ? 33.817 -3.074 52.226 1.00 13.79 93 ASN A O 1
ATOM 595 N N . SER A 1 94 ? 35.661 -3.965 51.255 1.00 13.64 94 SER A N 1
ATOM 596 C CA . SER A 1 94 ? 36.532 -2.919 51.773 1.00 14.47 94 SER A CA 1
ATOM 597 C C . SER A 1 94 ? 36.289 -1.524 51.153 1.00 13.73 94 SER A C 1
ATOM 598 O O . SER A 1 94 ? 36.616 -0.497 51.790 1.00 13.08 94 SER A O 1
ATOM 601 N N . ARG A 1 95 ? 35.830 -1.433 49.906 1.00 13.00 95 ARG A N 1
ATOM 602 C CA . ARG A 1 95 ? 35.799 -0.120 49.223 1.00 14.91 95 ARG A CA 1
ATOM 603 C C . ARG A 1 95 ? 34.899 0.905 49.920 1.00 12.65 95 ARG A C 1
ATOM 604 O O . ARG A 1 95 ? 35.312 2.103 50.046 1.00 12.31 95 ARG A O 1
ATOM 612 N N . VAL A 1 96 ? 33.705 0.494 50.366 1.00 12.32 96 VAL A N 1
ATOM 613 C CA . VAL A 1 96 ? 32.825 1.437 51.072 1.00 12.36 96 VAL A CA 1
ATOM 614 C C . VAL A 1 96 ? 33.438 1.951 52.391 1.00 12.30 96 VAL A C 1
ATOM 615 O O . VAL A 1 96 ? 33.247 3.114 52.762 1.00 12.45 96 VAL A O 1
ATOM 619 N N . VAL A 1 97 ? 34.169 1.044 53.057 1.00 12.17 97 VAL A N 1
ATOM 620 C CA . VAL A 1 97 ? 34.807 1.458 54.323 1.00 13.13 97 VAL A CA 1
ATOM 621 C C . VAL A 1 97 ? 35.935 2.447 54.065 1.00 12.82 97 VAL A C 1
ATOM 622 O O . VAL A 1 97 ? 36.096 3.455 54.780 1.00 12.44 97 VAL A O 1
ATOM 626 N N . GLU A 1 98 ? 36.770 2.160 53.063 1.00 12.37 98 GLU A N 1
ATOM 627 C CA . GLU A 1 98 ? 37.835 3.044 52.659 1.00 13.09 98 GLU A CA 1
ATOM 628 C C . GLU A 1 98 ? 37.284 4.452 52.293 1.00 11.41 98 GLU A C 1
ATOM 629 O O . GLU A 1 98 ? 37.808 5.500 52.696 1.00 11.87 98 GLU A O 1
ATOM 635 N N . TYR A 1 99 ? 36.204 4.462 51.505 1.00 10.86 99 TYR A N 1
ATOM 636 C CA . TYR A 1 99 ? 35.593 5.757 51.153 1.00 10.91 99 TYR A CA 1
ATOM 637 C C . TYR A 1 99 ? 34.989 6.483 52.384 1.00 10.08 99 TYR A C 1
ATOM 638 O O . TYR A 1 99 ? 35.225 7.696 52.488 1.00 10.96 99 TYR A O 1
ATOM 647 N N . ALA A 1 100 ? 34.269 5.775 53.254 1.00 10.17 100 ALA A N 1
ATOM 648 C CA . ALA A 1 100 ? 33.722 6.385 54.442 1.00 11.04 100 ALA A CA 1
ATOM 649 C C . ALA A 1 100 ? 34.835 6.987 55.318 1.00 11.41 100 ALA A C 1
ATOM 650 O O . ALA A 1 100 ? 34.703 8.096 55.823 1.00 11.15 100 ALA A O 1
ATOM 652 N N . GLU A 1 101 ? 35.941 6.257 55.516 1.00 11.59 101 GLU A N 1
ATOM 653 C CA . GLU A 1 101 ? 37.084 6.795 56.239 1.00 11.49 101 GLU A CA 1
ATOM 654 C C . GLU A 1 101 ? 37.656 8.084 55.584 1.00 11.66 101 GLU A C 1
ATOM 655 O O . GLU A 1 101 ? 37.944 9.115 56.296 1.00 12.50 101 GLU A O 1
ATOM 661 N N . ALA A 1 102 ? 37.790 8.093 54.275 1.00 10.26 102 ALA A N 1
ATOM 662 C CA . ALA A 1 102 ? 38.337 9.236 53.562 1.00 11.45 102 ALA A CA 1
ATOM 663 C C . ALA A 1 102 ? 37.393 10.460 53.658 1.00 10.78 102 ALA A C 1
ATOM 664 O O . ALA A 1 102 ? 37.854 11.617 53.911 1.00 11.07 102 ALA A O 1
ATOM 666 N N . LEU A 1 103 ? 36.080 10.241 53.484 1.00 10.30 103 LEU A N 1
ATOM 667 C CA . LEU A 1 103 ? 35.148 11.352 53.570 1.00 10.55 103 LEU A CA 1
ATOM 668 C C . LEU A 1 103 ? 35.044 11.901 55.013 1.00 10.05 103 LEU A C 1
ATOM 669 O O . LEU A 1 103 ? 35.044 13.144 55.211 1.00 10.65 103 LEU A O 1
ATOM 674 N N . LEU A 1 104 ? 34.990 10.981 55.978 1.00 10.09 104 LEU A N 1
ATOM 675 C CA . LEU A 1 104 ? 34.841 11.443 57.380 1.00 9.42 104 LEU A CA 1
ATOM 676 C C . LEU A 1 104 ? 36.111 12.140 57.882 1.00 11.09 104 LEU A C 1
ATOM 677 O O . LEU A 1 104 ? 36.022 12.990 58.801 1.00 12.79 104 LEU A O 1
ATOM 682 N N . SER A 1 105 ? 37.256 11.867 57.277 1.00 11.11 105 SER A N 1
ATOM 683 C CA . SER A 1 105 ? 38.529 12.568 57.665 1.00 11.47 105 SER A CA 1
ATOM 684 C C . SER A 1 105 ? 38.462 14.059 57.290 1.00 11.77 105 SER A C 1
ATOM 685 O O . SER A 1 105 ? 39.279 14.867 57.708 1.00 12.66 105 SER A O 1
ATOM 688 N N . LYS A 1 106 ? 37.497 14.464 56.410 1.00 11.42 106 LYS A N 1
ATOM 689 C CA . LYS A 1 106 ? 37.254 15.857 56.012 1.00 11.01 106 LYS A CA 1
ATOM 690 C C . LYS A 1 106 ? 36.344 16.632 56.947 1.00 9.48 106 LYS A C 1
ATOM 691 O O . LYS A 1 106 ? 36.023 17.811 56.632 1.00 10.67 106 LYS A O 1
ATOM 697 N N . PHE A 1 107 ? 35.974 16.006 58.058 1.00 11.69 107 PHE A N 1
ATOM 698 C CA . PHE A 1 107 ? 35.090 16.589 59.075 1.00 12.87 107 PHE A CA 1
ATOM 699 C C . PHE A 1 107 ? 35.703 16.621 60.462 1.00 13.50 107 PHE A C 1
ATOM 700 O O . PHE A 1 107 ? 36.471 15.807 60.772 1.00 16.85 107 PHE A O 1
ATOM 708 N N . ASP A 1 108 ? 35.304 17.589 61.266 1.00 15.37 108 ASP A N 1
ATOM 709 C CA . ASP A 1 108 ? 35.775 17.708 62.653 1.00 17.86 108 ASP A CA 1
ATOM 710 C C . ASP A 1 108 ? 34.683 17.566 63.653 1.00 18.93 108 ASP A C 1
ATOM 711 O O . ASP A 1 108 ? 33.582 17.416 63.330 1.00 18.42 108 ASP A O 1
ATOM 716 N N . GLY A 1 109 ? 35.055 17.745 64.906 1.00 21.61 109 GLY A N 1
ATOM 717 C CA . GLY A 1 109 ? 34.021 17.754 65.958 1.00 20.03 109 GLY A CA 1
ATOM 718 C C . GLY A 1 109 ? 33.323 16.399 66.118 1.00 19.10 109 GLY A C 1
ATOM 719 O O . GLY A 1 109 ? 33.846 15.324 65.916 1.00 21.34 109 GLY A O 1
ATOM 720 N N . ALA A 1 110 ? 31.986 16.465 66.325 1.00 18.53 110 ALA A N 1
ATOM 721 C CA . ALA A 1 110 ? 31.192 15.282 66.564 1.00 17.33 110 ALA A CA 1
ATOM 722 C C . ALA A 1 110 ? 30.625 14.637 65.240 1.00 13.87 110 ALA A C 1
ATOM 723 O O . ALA A 1 110 ? 29.897 13.679 65.322 1.00 15.22 110 ALA A O 1
ATOM 725 N N . LEU A 1 111 ? 31.049 15.198 64.098 1.00 12.88 111 LEU A N 1
ATOM 726 C CA . LEU A 1 111 ? 30.607 14.643 62.783 1.00 12.38 111 LEU A CA 1
ATOM 727 C C . LEU A 1 111 ? 31.479 13.482 62.386 1.00 13.15 111 LEU A C 1
ATOM 728 O O . LEU A 1 111 ? 32.577 13.666 61.795 1.00 14.96 111 LEU A O 1
ATOM 733 N N . GLU A 1 112 ? 31.058 12.282 62.768 1.00 11.73 112 GLU A N 1
ATOM 734 C CA . GLU A 1 112 ? 31.878 11.087 62.725 1.00 12.90 112 GLU A CA 1
ATOM 735 C C . GLU A 1 112 ? 31.185 9.828 62.291 1.00 11.00 112 GLU A C 1
ATOM 736 O O . GLU A 1 112 ? 31.758 8.746 62.310 1.00 12.26 112 GLU A O 1
ATOM 742 N N . ARG A 1 113 ? 29.945 9.928 61.708 1.00 10.43 113 ARG A N 1
ATOM 743 C CA . ARG A 1 113 ? 29.240 8.809 61.090 1.00 10.43 113 ARG A CA 1
ATOM 744 C C . ARG A 1 113 ? 28.562 9.217 59.734 1.00 10.16 113 ARG A C 1
ATOM 745 O O . ARG A 1 113 ? 28.356 10.429 59.529 1.00 11.26 113 ARG A O 1
ATOM 753 N N . LEU A 1 114 ? 28.212 8.215 58.922 1.00 11.54 114 LEU A N 1
ATOM 754 C CA . LEU A 1 114 ? 27.749 8.494 57.571 1.00 12.74 114 LEU A CA 1
ATOM 755 C C . LEU A 1 114 ? 26.594 7.543 57.213 1.00 11.65 114 LEU A C 1
ATOM 756 O O . LEU A 1 114 ? 26.645 6.317 57.498 1.00 12.06 114 LEU A O 1
ATOM 761 N N . PHE A 1 115 ? 25.576 8.087 56.487 1.00 10.45 115 PHE A N 1
ATOM 762 C CA . PHE A 1 115 ? 24.604 7.328 55.680 1.00 10.14 115 PHE A CA 1
ATOM 763 C C . PHE A 1 115 ? 24.886 7.702 54.195 1.00 10.49 115 PHE A C 1
ATOM 764 O O . PHE A 1 115 ? 24.791 8.903 53.827 1.00 12.78 115 PHE A O 1
ATOM 772 N N . LEU A 1 116 ? 25.135 6.735 53.349 1.00 10.26 116 LEU A N 1
ATOM 773 C CA . LEU A 1 116 ? 25.286 7.040 51.923 1.00 9.47 116 LEU A CA 1
ATOM 774 C C . LEU A 1 116 ? 23.887 6.939 51.215 1.00 9.83 116 LEU A C 1
ATOM 775 O O . LEU A 1 116 ? 22.994 6.180 51.643 1.0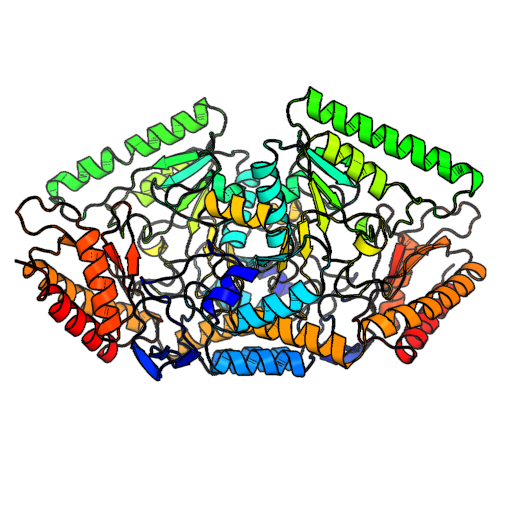0 9.44 116 LEU A O 1
ATOM 780 N N . THR A 1 117 ? 23.759 7.702 50.097 1.00 8.85 117 THR A N 1
ATOM 781 C CA . THR A 1 117 ? 22.553 7.712 49.279 1.00 8.89 117 THR A CA 1
ATOM 782 C C . THR A 1 117 ? 23.003 7.785 47.806 1.00 9.09 117 THR A C 1
ATOM 783 O O . THR A 1 117 ? 24.213 7.731 47.510 1.00 9.74 117 THR A O 1
ATOM 787 N N . ASN A 1 118 ? 22.027 7.949 46.874 1.00 8.95 118 ASN A N 1
ATOM 788 C CA . ASN A 1 118 ? 22.355 8.014 45.427 1.00 9.88 118 ASN A CA 1
ATOM 789 C C . ASN A 1 118 ? 22.125 9.442 44.820 1.00 11.34 118 ASN A C 1
ATOM 790 O O . ASN A 1 118 ? 22.210 9.632 43.611 1.00 11.30 118 ASN A O 1
ATOM 795 N N . SER A 1 119 ? 21.655 10.393 45.642 1.00 9.54 119 SER A N 1
ATOM 796 C CA . SER A 1 119 ? 21.305 11.752 45.131 1.00 9.59 119 SER A CA 1
ATOM 797 C C . SER A 1 119 ? 21.253 12.768 46.298 1.00 9.43 119 SER A C 1
ATOM 798 O O . SER A 1 119 ? 21.056 12.375 47.479 1.00 9.39 119 SER A O 1
ATOM 801 N N . GLY A 1 120 ? 21.339 14.044 45.978 1.00 10.47 120 GLY A N 1
ATOM 802 C CA . GLY A 1 120 ? 21.115 15.112 47.005 1.00 10.33 120 GLY A CA 1
ATOM 803 C C . GLY A 1 120 ? 19.723 15.058 47.534 1.00 9.72 120 GLY A C 1
ATOM 804 O O . GLY A 1 120 ? 19.509 15.282 48.781 1.00 9.67 120 GLY A O 1
ATOM 805 N N . SER A 1 121 ? 18.689 14.837 46.679 1.00 9.39 121 SER A N 1
ATOM 806 C CA . SER A 1 121 ? 17.263 14.737 47.220 1.00 8.98 121 SER A CA 1
ATOM 807 C C . SER A 1 121 ? 17.179 13.594 48.209 1.00 8.97 121 SER A C 1
ATOM 808 O O . SER A 1 121 ? 16.484 13.713 49.254 1.00 9.03 121 SER A O 1
ATOM 811 N N . GLU A 1 122 ? 17.743 12.434 47.888 1.00 8.39 122 GLU A N 1
ATOM 812 C CA . GLU A 1 122 ? 17.686 11.281 48.857 1.00 9.11 122 GLU A CA 1
ATOM 813 C C . GLU A 1 122 ? 18.335 11.701 50.153 1.00 8.34 122 GLU A C 1
ATOM 814 O O . GLU A 1 122 ? 17.842 11.299 51.266 1.00 8.95 122 GLU A O 1
ATOM 820 N N . ALA A 1 123 ? 19.436 12.448 50.083 1.00 8.62 123 ALA A N 1
ATOM 821 C CA . ALA A 1 123 ? 20.147 12.854 51.332 1.00 8.85 123 ALA A CA 1
ATOM 822 C C . ALA A 1 123 ? 19.257 13.801 52.169 1.00 8.53 123 ALA A C 1
ATOM 823 O O . ALA A 1 123 ? 19.108 13.636 53.415 1.00 8.95 123 ALA A O 1
ATOM 825 N N . ASN A 1 124 ? 18.713 14.849 51.570 1.00 8.68 124 ASN A N 1
ATOM 826 C CA . ASN A 1 124 ? 17.890 15.802 52.334 1.00 8.86 124 ASN A CA 1
ATOM 827 C C . ASN A 1 124 ? 16.593 15.131 52.808 1.00 8.96 124 ASN A C 1
ATOM 828 O O . ASN A 1 124 ? 16.150 15.432 53.957 1.00 9.53 124 ASN A O 1
ATOM 833 N N . GLU A 1 125 ? 15.954 14.244 52.051 1.00 8.12 125 GLU A N 1
ATOM 834 C CA . GLU A 1 125 ? 14.799 13.477 52.540 1.00 8.55 125 GLU A CA 1
ATOM 835 C C . GLU A 1 125 ? 15.170 12.738 53.784 1.00 9.33 125 GLU A C 1
ATOM 836 O O . GLU A 1 125 ? 14.394 12.771 54.792 1.00 9.53 125 GLU A O 1
ATOM 842 N N . LEU A 1 126 ? 16.294 12.016 53.790 1.00 9.37 126 LEU A N 1
ATOM 843 C CA . LEU A 1 126 ? 16.725 11.236 54.987 1.00 8.84 126 LEU A CA 1
ATOM 844 C C . LEU A 1 126 ? 17.051 12.149 56.146 1.00 8.93 126 LEU A C 1
ATOM 845 O O . LEU A 1 126 ? 16.658 11.821 57.311 1.00 9.41 126 LEU A O 1
ATOM 850 N N . ALA A 1 127 ? 17.775 13.231 55.906 1.00 8.73 127 ALA A N 1
ATOM 851 C CA . ALA A 1 127 ? 18.073 14.153 57.029 1.00 9.05 127 ALA A CA 1
ATOM 852 C C . ALA A 1 127 ? 16.812 14.682 57.682 1.00 9.11 127 ALA A C 1
ATOM 853 O O . ALA A 1 127 ? 16.779 14.782 58.947 1.00 9.37 127 ALA A O 1
ATOM 855 N N . LEU A 1 128 ? 15.787 15.091 56.905 1.00 8.59 128 LEU A N 1
ATOM 856 C CA . LEU A 1 128 ? 14.516 15.603 57.518 1.00 9.90 128 LEU A CA 1
ATOM 857 C C . LEU A 1 128 ? 13.876 14.483 58.340 1.00 10.33 128 LEU A C 1
ATOM 858 O O . LEU A 1 128 ? 13.239 14.727 59.392 1.00 11.14 128 LEU A O 1
ATOM 863 N N . ARG A 1 129 ? 13.932 13.233 57.831 1.00 8.87 129 ARG A N 1
ATOM 864 C CA . ARG A 1 129 ? 13.356 12.062 58.520 1.00 9.73 129 ARG A CA 1
ATOM 865 C C . ARG A 1 129 ? 14.044 11.768 59.834 1.00 9.57 129 ARG A C 1
ATOM 866 O O . ARG A 1 129 ? 13.365 11.546 60.925 1.00 10.59 129 ARG A O 1
ATOM 874 N N . ILE A 1 130 ? 15.356 11.717 59.853 1.00 10.23 130 ILE A N 1
ATOM 875 C CA . ILE A 1 130 ? 16.163 11.567 61.138 1.00 9.44 130 ILE A CA 1
ATOM 876 C C . ILE A 1 130 ? 15.750 12.656 62.066 1.00 10.53 130 ILE A C 1
ATOM 877 O O . ILE A 1 130 ? 15.479 12.348 63.286 1.00 10.39 130 ILE A O 1
ATOM 882 N N . ALA A 1 131 ? 15.722 13.894 61.641 1.00 10.29 131 ALA A N 1
ATOM 883 C CA . ALA A 1 131 ? 15.413 15.006 62.526 1.00 10.08 131 ALA A CA 1
ATOM 884 C C . ALA A 1 131 ? 14.003 14.896 63.104 1.00 10.29 131 ALA A C 1
ATOM 885 O O . ALA A 1 131 ? 13.789 15.148 64.353 1.00 11.24 131 ALA A O 1
ATOM 887 N N . ARG A 1 132 ? 12.995 14.644 62.266 1.00 10.57 132 ARG A N 1
ATOM 888 C CA . ARG A 1 132 ? 11.538 14.579 62.763 1.00 11.59 132 ARG A CA 1
ATOM 889 C C . ARG A 1 132 ? 11.457 13.485 63.828 1.00 10.74 132 ARG A C 1
ATOM 890 O O . ARG A 1 132 ? 10.809 13.704 64.937 1.00 12.83 132 ARG A O 1
ATOM 898 N N . GLN A 1 133 ? 12.057 12.322 63.649 1.00 11.13 133 GLN A N 1
ATOM 899 C CA . GLN A 1 133 ? 11.969 11.236 64.655 1.00 10.93 133 GLN A CA 1
ATOM 900 C C . GLN A 1 133 ? 12.741 11.567 65.928 1.00 11.93 133 GLN A C 1
ATOM 901 O O . GLN A 1 133 ? 12.270 11.268 67.081 1.00 14.64 133 GLN A O 1
ATOM 907 N N . HIS A 1 134 ? 13.900 12.219 65.818 1.00 11.07 134 HIS A N 1
ATOM 908 C CA . HIS A 1 134 ? 14.711 12.543 67.001 1.00 11.16 134 HIS A CA 1
ATOM 909 C C . HIS A 1 134 ? 14.087 13.663 67.861 1.00 11.85 134 HIS A C 1
ATOM 910 O O . HIS A 1 134 ? 14.041 13.546 69.113 1.00 13.27 134 HIS A O 1
ATOM 917 N N . THR A 1 135 ? 13.566 14.710 67.226 1.00 12.09 135 THR A N 1
ATOM 918 C CA . THR A 1 135 ? 13.062 15.900 67.902 1.00 13.09 135 THR A CA 1
ATOM 919 C C . THR A 1 135 ? 11.661 15.670 68.427 1.00 13.01 135 THR A C 1
ATOM 920 O O . THR A 1 135 ? 11.246 16.385 69.420 1.00 15.57 135 THR A O 1
ATOM 924 N N . GLY A 1 136 ? 10.876 14.776 67.801 1.00 13.22 136 GLY A N 1
ATOM 925 C CA . GLY A 1 136 ? 9.435 14.692 68.131 1.00 13.08 136 GLY A CA 1
ATOM 926 C C . GLY A 1 136 ? 8.608 15.883 67.640 1.00 14.31 136 GLY A C 1
ATOM 927 O O . GLY A 1 136 ? 7.405 16.029 68.002 1.00 15.59 136 GLY A O 1
ATOM 928 N N . ASN A 1 137 ? 9.213 16.750 66.812 1.00 12.02 137 ASN A N 1
ATOM 929 C CA . ASN A 1 137 ? 8.621 17.921 66.231 1.00 12.62 137 ASN A CA 1
ATOM 930 C C . ASN A 1 137 ? 8.551 17.796 64.692 1.00 12.48 137 ASN A C 1
ATOM 931 O O . ASN A 1 137 ? 9.269 16.944 64.092 1.00 13.90 137 ASN A O 1
ATOM 936 N N . THR A 1 138 ? 7.741 18.612 64.032 1.00 11.61 138 THR A N 1
ATOM 937 C CA . THR A 1 138 ? 7.668 18.610 62.549 1.00 11.32 138 THR A CA 1
ATOM 938 C C . THR A 1 138 ? 8.001 19.951 61.912 1.00 11.47 138 THR A C 1
ATOM 939 O O . THR A 1 138 ? 8.164 20.041 60.631 1.00 12.16 138 THR A O 1
ATOM 943 N N . GLY A 1 139 ? 8.120 21.075 62.641 1.00 9.88 139 GLY A N 1
ATOM 944 C CA . GLY A 1 139 ? 8.337 22.365 62.033 1.00 10.79 139 GLY A CA 1
ATOM 945 C C . GLY A 1 139 ? 9.670 22.550 61.283 1.00 10.18 139 GLY A C 1
ATOM 946 O O . GLY A 1 139 ? 10.703 22.052 61.756 1.00 10.42 139 GLY A O 1
ATOM 947 N N . VAL A 1 140 ? 9.582 23.189 60.097 1.00 10.19 140 VAL A N 1
ATOM 948 C CA . VAL A 1 140 ? 10.765 23.446 59.261 1.00 9.31 140 VAL A CA 1
ATOM 949 C C . VAL A 1 140 ? 10.954 24.926 59.034 1.00 10.29 140 VAL A C 1
ATOM 950 O O . VAL A 1 140 ? 10.028 25.639 58.550 1.00 11.10 140 VAL A O 1
ATOM 954 N N . LEU A 1 141 ? 12.165 25.463 59.281 1.00 10.39 141 LEU A N 1
ATOM 955 C CA . LEU A 1 141 ? 12.578 26.816 58.883 1.00 9.56 141 LEU A CA 1
ATOM 956 C C . LEU A 1 141 ? 13.477 26.726 57.647 1.00 9.09 141 LEU A C 1
ATOM 957 O O . LEU A 1 141 ? 14.483 25.986 57.689 1.00 9.91 141 LEU A O 1
ATOM 962 N N . VAL A 1 142 ? 13.086 27.416 56.593 1.00 9.87 142 VAL A N 1
ATOM 963 C CA . VAL A 1 142 ? 13.852 27.490 55.359 1.00 9.69 142 VAL A CA 1
ATOM 964 C C . VAL A 1 142 ? 13.914 28.939 54.892 1.00 10.60 142 VAL A C 1
ATOM 965 O O . VAL A 1 142 ? 13.110 29.808 55.365 1.00 11.42 142 VAL A O 1
ATOM 969 N N . SER A 1 143 ? 14.768 29.324 53.903 1.00 9.20 143 SER A N 1
ATOM 970 C CA . SER A 1 143 ? 14.658 30.641 53.317 1.00 10.84 143 SER A CA 1
ATOM 971 C C . SER A 1 143 ? 13.419 30.770 52.404 1.00 11.24 143 SER A C 1
ATOM 972 O O . SER A 1 143 ? 12.902 29.752 51.909 1.00 12.41 143 SER A O 1
ATOM 975 N N . ASP A 1 144 ? 13.000 32.019 52.184 1.00 11.71 144 ASP A N 1
ATOM 976 C CA . ASP A 1 144 ? 11.900 32.345 51.277 1.00 11.48 144 ASP A CA 1
ATOM 977 C C . ASP A 1 144 ? 12.235 32.308 49.807 1.00 11.80 144 ASP A C 1
ATOM 978 O O . ASP A 1 144 ? 11.330 32.586 49.001 1.00 13.28 144 ASP A O 1
ATOM 983 N N . PHE A 1 145 ? 13.423 31.825 49.389 1.00 11.09 145 PHE A N 1
ATOM 984 C CA . PHE A 1 145 ? 13.665 31.566 47.953 1.00 12.02 145 PHE A CA 1
ATOM 985 C C . PHE A 1 145 ? 14.745 30.452 47.850 1.00 10.17 145 PHE A C 1
ATOM 986 O O . PHE A 1 145 ? 15.891 30.699 47.450 1.00 10.93 145 PHE A O 1
ATOM 994 N N . SER A 1 146 ? 14.322 29.244 48.236 1.00 10.46 146 SER A N 1
ATOM 995 C CA . SER A 1 146 ? 15.253 28.081 48.327 1.00 10.83 146 SER A CA 1
ATOM 996 C C . SER A 1 146 ? 14.753 26.857 47.590 1.00 11.52 146 SER A C 1
ATOM 997 O O . SER A 1 146 ? 13.559 26.729 47.261 1.00 11.40 146 SER A O 1
ATOM 1000 N N . TYR A 1 147 ? 15.676 25.911 47.366 1.00 11.18 147 TYR A N 1
ATOM 1001 C CA . TYR A 1 147 ? 15.356 24.636 46.718 1.00 11.36 147 TYR A CA 1
ATOM 1002 C C . TYR A 1 147 ? 16.295 23.533 47.248 1.00 11.13 147 TYR A C 1
ATOM 1003 O O . TYR A 1 147 ? 17.526 23.653 47.171 1.00 13.19 147 TYR A O 1
ATOM 1012 N N . HIS A 1 148 ? 15.695 22.496 47.864 1.00 9.97 148 HIS A N 1
ATOM 1013 C CA . HIS A 1 148 ? 16.492 21.425 48.499 1.00 8.63 148 HIS A CA 1
ATOM 1014 C C . HIS A 1 148 ? 16.222 20.021 47.949 1.00 9.00 148 HIS A C 1
ATOM 1015 O O . HIS A 1 148 ? 16.770 19.009 48.400 1.00 10.55 148 HIS A O 1
ATOM 1022 N N . GLY A 1 149 ? 15.381 19.905 46.919 1.00 9.33 149 GLY A N 1
ATOM 1023 C CA . GLY A 1 149 ? 15.118 18.645 46.228 1.00 9.73 149 GLY A CA 1
ATOM 1024 C C . GLY A 1 149 ? 13.656 18.370 45.876 1.00 9.26 149 GLY A C 1
ATOM 1025 O O . GLY A 1 149 ? 12.789 19.246 46.016 1.00 9.90 149 GLY A O 1
ATOM 1026 N N . ASN A 1 150 ? 13.419 17.133 45.367 1.00 9.34 150 ASN A N 1
ATOM 1027 C CA . ASN A 1 150 ? 12.228 16.862 44.552 1.00 9.43 150 ASN A CA 1
ATOM 1028 C C . ASN A 1 150 ? 11.255 15.773 45.057 1.00 11.82 150 ASN A C 1
ATOM 1029 O O . ASN A 1 150 ? 10.371 15.296 44.292 1.00 11.17 150 ASN A O 1
ATOM 1034 N N . THR A 1 151 ? 11.412 15.314 46.298 1.00 9.48 151 THR A N 1
ATOM 1035 C CA . THR A 1 151 ? 10.491 14.369 46.974 1.00 9.17 151 THR A CA 1
ATOM 1036 C C . THR A 1 151 ? 9.188 15.117 47.377 1.00 9.11 151 THR A C 1
ATOM 1037 O O . THR A 1 151 ? 9.122 16.377 47.361 1.00 10.19 151 THR A O 1
ATOM 1041 N N . THR A 1 152 ? 8.177 14.381 47.886 1.00 10.50 152 THR A N 1
ATOM 1042 C CA . THR A 1 152 ? 6.967 15.001 48.499 1.00 10.58 152 THR A CA 1
ATOM 1043 C C . THR A 1 152 ? 7.325 15.857 49.723 1.00 10.12 152 THR A C 1
ATOM 1044 O O . THR A 1 152 ? 6.929 17.035 49.808 1.00 10.14 152 THR A O 1
ATOM 1048 N N . SER A 1 153 ? 8.127 15.330 50.643 1.00 9.62 153 SER A N 1
ATOM 1049 C CA . SER A 1 153 ? 8.443 16.147 51.853 1.00 10.25 153 SER A CA 1
ATOM 1050 C C . SER A 1 153 ? 9.221 17.416 51.541 1.00 10.06 153 SER A C 1
ATOM 1051 O O . SER A 1 153 ? 9.078 18.467 52.214 1.00 11.30 153 SER A O 1
ATOM 1054 N N . LEU A 1 154 ? 10.067 17.347 50.508 1.00 9.10 154 LEU A N 1
ATOM 1055 C CA . LEU A 1 154 ? 10.810 18.521 50.044 1.00 9.47 154 LEU A CA 1
ATOM 1056 C C . LEU A 1 154 ? 9.946 19.517 49.227 1.00 9.01 154 LEU A C 1
ATOM 1057 O O . LEU A 1 154 ? 10.094 20.732 49.331 1.00 9.37 154 LEU A O 1
ATOM 1062 N N . ALA A 1 155 ? 9.040 19.001 48.392 1.00 9.30 155 ALA A N 1
ATOM 1063 C CA . ALA A 1 155 ? 8.121 19.876 47.705 1.00 9.96 155 ALA A CA 1
ATOM 1064 C C . ALA A 1 155 ? 7.285 20.730 48.633 1.00 8.90 155 ALA A C 1
ATOM 1065 O O . ALA A 1 155 ? 7.113 21.918 48.345 1.00 10.10 155 ALA A O 1
ATOM 1067 N N . GLU A 1 156 ? 6.879 20.140 49.762 1.00 9.44 156 GLU A N 1
ATOM 1068 C CA . GLU A 1 156 ? 6.082 20.879 50.755 1.00 10.74 156 GLU A CA 1
ATOM 1069 C C . GLU A 1 156 ? 6.816 22.042 51.401 1.00 12.91 156 GLU A C 1
ATOM 1070 O O . GLU A 1 156 ? 6.139 22.882 52.077 1.00 11.34 156 GLU A O 1
ATOM 1076 N N . ILE A 1 157 ? 8.166 22.081 51.315 1.00 9.81 157 ILE A N 1
ATOM 1077 C CA . ILE A 1 157 ? 8.939 23.180 51.943 1.00 9.83 157 ILE A CA 1
ATOM 1078 C C . ILE A 1 157 ? 9.539 24.108 50.896 1.00 9.65 157 ILE A C 1
ATOM 1079 O O . ILE A 1 157 ? 10.236 25.054 51.232 1.00 11.25 157 ILE A O 1
ATOM 1084 N N . THR A 1 158 ? 9.328 23.833 49.569 1.00 9.73 158 THR A N 1
ATOM 1085 C CA . THR A 1 158 ? 9.979 24.551 48.478 1.00 10.30 158 THR A CA 1
ATOM 1086 C C . THR A 1 158 ? 9.408 25.966 48.244 1.00 11.66 158 THR A C 1
ATOM 1087 O O . THR A 1 158 ? 8.192 26.115 48.060 1.00 12.84 158 THR A O 1
ATOM 1091 N N . THR A 1 159 ? 10.300 27.002 48.206 1.00 11.04 159 THR A N 1
ATOM 1092 C CA . THR A 1 159 ? 9.912 28.400 48.012 1.00 11.42 159 THR A CA 1
ATOM 1093 C C . THR A 1 159 ? 10.531 29.017 46.738 1.00 12.42 159 THR A C 1
ATOM 1094 O O . THR A 1 159 ? 9.999 30.095 46.272 1.00 14.17 159 THR A O 1
ATOM 1098 N N . GLY A 1 160 ? 11.583 28.458 46.154 1.00 11.91 160 GLY A N 1
ATOM 1099 C CA . GLY A 1 160 ? 12.321 29.073 45.062 1.00 13.29 160 GLY A CA 1
ATOM 1100 C C . GLY A 1 160 ? 12.098 28.481 43.715 1.00 15.11 160 GLY A C 1
ATOM 1101 O O . GLY A 1 160 ? 12.785 28.869 42.718 1.00 16.71 160 GLY A O 1
ATOM 1102 N N . LEU A 1 161 ? 11.154 27.568 43.618 1.00 13.94 161 LEU A N 1
ATOM 1103 C CA . LEU A 1 161 ? 10.809 26.939 42.362 1.00 16.95 161 LEU A CA 1
ATOM 1104 C C . LEU A 1 161 ? 9.298 26.594 42.379 1.00 15.80 161 LEU A C 1
ATOM 1105 O O . LEU A 1 161 ? 8.718 26.409 43.481 1.00 14.24 161 LEU A O 1
ATOM 1110 N N . THR A 1 162 ? 8.632 26.514 41.188 1.00 15.03 162 THR A N 1
ATOM 1111 C CA . THR A 1 162 ? 7.204 26.241 41.157 1.00 15.25 162 THR A CA 1
ATOM 1112 C C . THR A 1 162 ? 6.894 24.718 41.395 1.00 13.42 162 THR A C 1
ATOM 1113 O O . THR A 1 162 ? 7.416 23.840 40.674 1.00 13.86 162 THR A O 1
ATOM 1117 N N . VAL A 1 163 ? 6.043 24.453 42.393 1.00 11.78 163 VAL A N 1
ATOM 1118 C CA . VAL A 1 163 ? 5.483 23.124 42.651 1.00 12.52 163 VAL A CA 1
ATOM 1119 C C . VAL A 1 163 ? 3.948 23.205 42.871 1.00 11.17 163 VAL A C 1
ATOM 1120 O O . VAL A 1 163 ? 3.445 24.300 43.232 1.00 12.45 163 VAL A O 1
ATOM 1124 N N . HIS A 1 164 ? 3.252 22.115 42.593 1.00 11.98 164 HIS A N 1
ATOM 1125 C CA . HIS A 1 164 ? 1.760 22.106 42.794 1.00 12.81 164 HIS A CA 1
ATOM 1126 C C . HIS A 1 164 ? 1.409 22.139 44.247 1.00 12.67 164 HIS A C 1
ATOM 1127 O O . HIS A 1 164 ? 0.349 22.695 44.643 1.00 14.00 164 HIS A O 1
ATOM 1134 N N . GLU A 1 165 ? 2.209 21.509 45.122 1.00 11.97 165 GLU A N 1
ATOM 1135 C CA . GLU A 1 165 ? 1.884 21.454 46.563 1.00 12.06 165 GLU A CA 1
ATOM 1136 C C . GLU A 1 165 ? 1.852 22.852 47.180 1.00 13.13 165 GLU A C 1
ATOM 1137 O O . GLU A 1 165 ? 2.820 23.614 47.009 1.00 13.36 165 GLU A O 1
ATOM 1143 N N . PRO A 1 166 ? 0.799 23.206 47.942 1.00 13.93 166 PRO A N 1
ATOM 1144 C CA . PRO A 1 166 ? 0.858 24.447 48.657 1.00 12.78 166 PRO A CA 1
ATOM 1145 C C . PRO A 1 166 ? 1.952 24.351 49.778 1.00 12.77 166 PRO A C 1
ATOM 1146 O O . PRO A 1 166 ? 2.291 23.222 50.221 1.00 13.87 166 PRO A O 1
ATOM 1150 N N . LEU A 1 167 ? 2.542 25.500 50.119 1.00 13.04 167 LEU A N 1
ATOM 1151 C CA . LEU A 1 167 ? 3.555 25.463 51.191 1.00 12.07 167 LEU A CA 1
ATOM 1152 C C . LEU A 1 167 ? 2.943 24.817 52.408 1.00 12.21 167 LEU A C 1
ATOM 1153 O O . LEU A 1 167 ? 1.779 25.208 52.894 1.00 14.33 167 LEU A O 1
ATOM 1158 N N . GLY A 1 168 ? 3.633 23.881 53.063 1.00 11.89 168 GLY A N 1
ATOM 1159 C CA . GLY A 1 168 ? 3.096 23.163 54.214 1.00 10.96 168 GLY A CA 1
ATOM 1160 C C . GLY A 1 168 ? 2.788 24.027 55.419 1.00 12.19 168 GLY A C 1
ATOM 1161 O O . GLY A 1 168 ? 3.519 25.004 55.686 1.00 12.13 168 GLY A O 1
ATOM 1162 N N . ALA A 1 169 ? 1.725 23.619 56.150 1.00 12.90 169 ALA A N 1
ATOM 1163 C CA . ALA A 1 169 ? 1.451 24.406 57.377 1.00 14.71 169 ALA A CA 1
ATOM 1164 C C . ALA A 1 169 ? 2.540 24.308 58.423 1.00 11.80 169 ALA A C 1
ATOM 1165 O O . ALA A 1 169 ? 2.627 25.202 59.297 1.00 12.81 169 ALA A O 1
ATOM 1167 N N . HIS A 1 170 ? 3.389 23.284 58.339 1.00 10.68 170 HIS A N 1
ATOM 1168 C CA . HIS A 1 170 ? 4.510 23.084 59.279 1.00 10.51 170 HIS A CA 1
ATOM 1169 C C . HIS A 1 170 ? 5.764 23.907 58.870 1.00 11.06 170 HIS A C 1
ATOM 1170 O O . HIS A 1 170 ? 6.839 23.692 59.501 1.00 12.12 170 HIS A O 1
ATOM 1177 N N . VAL A 1 171 ? 5.662 24.777 57.884 1.00 10.74 171 VAL A N 1
ATOM 1178 C CA . VAL A 1 171 ? 6.867 25.462 57.310 1.00 10.74 171 VAL A CA 1
ATOM 1179 C C . VAL A 1 171 ? 6.721 26.959 57.628 1.00 10.79 171 VAL A C 1
ATOM 1180 O O . VAL A 1 171 ? 5.632 27.551 57.396 1.00 10.98 171 VAL A O 1
ATOM 1184 N N . ARG A 1 172 ? 7.855 27.613 57.966 1.00 10.99 172 ARG A N 1
ATOM 1185 C CA . ARG A 1 172 ? 7.973 29.059 57.937 1.00 10.55 172 ARG A CA 1
ATOM 1186 C C . ARG A 1 172 ? 9.148 29.469 57.082 1.00 11.72 172 ARG A C 1
ATOM 1187 O O . ARG A 1 172 ? 10.273 28.952 57.334 1.00 12.38 172 ARG A O 1
ATOM 1195 N N . ALA A 1 173 ? 8.894 30.372 56.099 1.00 11.61 173 ALA A N 1
ATOM 1196 C CA . ALA A 1 173 ? 9.940 30.905 55.221 1.00 12.52 173 ALA A CA 1
ATOM 1197 C C . ALA A 1 173 ? 10.535 32.199 55.753 1.00 14.01 173 ALA A C 1
ATOM 1198 O O . ALA A 1 173 ? 9.778 33.131 56.195 1.00 17.92 173 ALA A O 1
ATOM 1200 N N . LEU A 1 174 ? 11.865 32.313 55.811 1.00 12.01 174 LEU A N 1
ATOM 1201 C CA . LEU A 1 174 ? 12.614 33.469 56.364 1.00 13.17 174 LEU A CA 1
ATOM 1202 C C . LEU A 1 174 ? 13.185 34.329 55.255 1.00 13.49 174 LEU A C 1
ATOM 1203 O O . LEU A 1 174 ? 13.749 33.829 54.271 1.00 13.46 174 LEU A O 1
ATOM 1208 N N . ARG A 1 175 ? 13.142 35.649 55.438 1.00 14.84 175 ARG A N 1
ATOM 1209 C CA . ARG A 1 175 ? 13.904 36.550 54.549 1.00 15.16 175 ARG A CA 1
ATOM 1210 C C . ARG A 1 175 ? 15.309 36.650 55.105 1.00 14.42 175 ARG A C 1
ATOM 1211 O O . ARG A 1 175 ? 15.550 37.214 56.191 1.00 16.72 175 ARG A O 1
ATOM 1219 N N . ILE A 1 176 ? 16.272 35.974 54.430 1.00 12.92 176 ILE A N 1
ATOM 1220 C CA . ILE A 1 176 ? 17.653 35.899 54.964 1.00 12.40 176 ILE A CA 1
ATOM 1221 C C . ILE A 1 176 ? 18.339 37.270 54.700 1.00 12.28 176 ILE A C 1
ATOM 1222 O O . ILE A 1 176 ? 18.233 37.773 53.566 1.00 14.34 176 ILE A O 1
ATOM 1227 N N . PRO A 1 177 ? 18.973 37.881 55.701 1.00 13.81 177 PRO A N 1
ATOM 1228 C CA . PRO A 1 177 ? 19.528 39.247 55.548 1.00 13.06 177 PRO A CA 1
ATOM 1229 C C . PRO A 1 177 ? 20.771 39.274 54.608 1.00 14.35 177 PRO A C 1
ATOM 1230 O O . PRO A 1 177 ? 21.622 38.357 54.676 1.00 14.51 177 PRO A O 1
ATOM 1234 N N . ASP A 1 178 ? 20.853 40.335 53.778 1.00 15.13 178 ASP A N 1
ATOM 1235 C CA . ASP A 1 178 ? 21.925 40.516 52.834 1.00 13.93 178 ASP A CA 1
ATOM 1236 C C . ASP A 1 178 ? 22.541 41.959 53.061 1.00 15.21 178 ASP A C 1
ATOM 1237 O O . ASP A 1 178 ? 21.795 42.913 52.915 1.00 18.85 178 ASP A O 1
ATOM 1242 N N . VAL A 1 179 ? 23.826 42.024 53.398 1.00 16.25 179 VAL A N 1
ATOM 1243 C CA . VAL A 1 179 ? 24.507 43.343 53.666 1.00 17.84 179 VAL A CA 1
ATOM 1244 C C . VAL A 1 179 ? 25.029 43.958 52.382 1.00 22.96 179 VAL A C 1
ATOM 1245 O O . VAL A 1 179 ? 25.545 45.103 52.437 1.00 22.13 179 VAL A O 1
ATOM 1249 N N . SER A 1 180 ? 24.898 43.279 51.229 1.00 21.65 180 SER A N 1
ATOM 1250 C CA . SER A 1 180 ? 25.388 43.814 49.917 1.00 25.01 180 SER A CA 1
ATOM 1251 C C . SER A 1 180 ? 24.821 45.187 49.635 1.00 27.03 180 SER A C 1
ATOM 1252 O O . SER A 1 180 ? 23.609 45.406 49.625 1.00 27.13 180 SER A O 1
ATOM 1255 N N . GLY A 1 181 ? 25.724 46.152 49.485 1.00 33.22 181 GLY A N 1
ATOM 1256 C CA . GLY A 1 181 ? 25.288 47.521 49.205 1.00 35.37 181 GLY A CA 1
ATOM 1257 C C . GLY A 1 181 ? 24.623 48.325 50.347 1.00 41.11 181 GLY A C 1
ATOM 1258 O O . GLY A 1 181 ? 24.080 49.399 50.103 1.00 45.88 181 GLY A O 1
ATOM 1259 N N . ILE A 1 182 ? 24.678 47.833 51.580 1.00 35.58 182 ILE A N 1
ATOM 1260 C CA . ILE A 1 182 ? 24.093 48.506 52.759 1.00 37.70 182 ILE A CA 1
ATOM 1261 C C . ILE A 1 182 ? 25.203 49.233 53.509 1.00 36.45 182 ILE A C 1
ATOM 1262 O O . ILE A 1 182 ? 26.305 48.731 53.621 1.00 37.13 182 ILE A O 1
ATOM 1267 N N . ALA A 1 183 ? 24.912 50.419 54.052 1.00 39.53 183 ALA A N 1
ATOM 1268 C CA . ALA A 1 183 ? 25.906 51.150 54.848 1.00 40.55 183 ALA A CA 1
ATOM 1269 C C . ALA A 1 183 ? 26.265 50.361 56.088 1.00 40.79 183 ALA A C 1
ATOM 1270 O O . ALA A 1 183 ? 25.359 49.778 56.668 1.00 37.79 183 ALA A O 1
ATOM 1272 N N . GLU A 1 184 ? 27.553 50.334 56.486 1.00 32.42 184 GLU A N 1
ATOM 1273 C CA . GLU A 1 184 ? 28.008 49.583 57.643 1.00 40.02 184 GLU A CA 1
ATOM 1274 C C . GLU A 1 184 ? 27.202 49.993 58.896 1.00 40.43 184 GLU A C 1
ATOM 1275 O O . GLU A 1 184 ? 26.924 49.146 59.784 1.00 38.11 184 GLU A O 1
ATOM 1277 N N . VAL A 1 185 ? 26.801 51.273 58.976 1.00 36.52 185 VAL A N 1
ATOM 1278 C CA . VAL A 1 185 ? 26.116 51.763 60.172 1.00 39.10 185 VAL A CA 1
ATOM 1279 C C . VAL A 1 185 ? 24.699 51.166 60.380 1.00 34.50 185 VAL A C 1
ATOM 1280 O O . VAL A 1 185 ? 24.257 51.055 61.524 1.00 30.71 185 VAL A O 1
ATOM 1284 N N . ASP A 1 186 ? 24.083 50.702 59.282 1.00 32.43 186 ASP A N 1
ATOM 1285 C CA . ASP A 1 186 ? 22.767 50.061 59.231 1.00 31.36 186 ASP A CA 1
ATOM 1286 C C . ASP A 1 186 ? 22.808 48.519 59.386 1.00 26.95 186 ASP A C 1
ATOM 1287 O O . ASP A 1 186 ? 21.748 47.898 59.628 1.00 28.77 186 ASP A O 1
ATOM 1292 N N . VAL A 1 187 ? 23.990 47.939 59.449 1.00 21.62 187 VAL A N 1
ATOM 1293 C CA . VAL A 1 187 ? 24.092 46.436 59.608 1.00 20.63 187 VAL A CA 1
ATOM 1294 C C . VAL A 1 187 ? 23.520 45.961 61.005 1.00 22.03 187 VAL A C 1
ATOM 1295 O O . VAL A 1 187 ? 22.745 44.944 61.059 1.00 18.99 187 VAL A O 1
ATOM 1299 N N . PRO A 1 188 ? 23.822 46.620 62.157 1.00 19.60 188 PRO A N 1
ATOM 1300 C CA . PRO A 1 188 ? 23.248 46.104 63.410 1.00 19.30 188 PRO A CA 1
ATOM 1301 C C . PRO A 1 188 ? 21.720 46.095 63.450 1.00 19.76 188 PRO A C 1
ATOM 1302 O O . PRO A 1 188 ? 21.156 45.103 64.011 1.00 17.99 188 PRO A O 1
ATOM 1306 N N . VAL A 1 189 ? 21.022 47.092 62.885 1.00 20.86 189 VAL A N 1
ATOM 1307 C CA . VAL A 1 189 ? 19.558 47.086 62.882 1.00 22.88 189 VAL A CA 1
ATOM 1308 C C . VAL A 1 189 ? 19.053 45.886 61.983 1.00 20.74 189 VAL A C 1
ATOM 1309 O O . VAL A 1 189 ? 18.067 45.244 62.290 1.00 19.04 189 VAL A O 1
ATOM 1313 N N . LEU A 1 190 ? 19.718 45.682 60.849 1.00 18.08 190 LEU A N 1
ATOM 1314 C CA . LEU A 1 190 ? 19.350 44.545 59.960 1.00 16.99 190 LEU A CA 1
ATOM 1315 C C . LEU A 1 190 ? 19.480 43.230 60.665 1.00 15.43 190 LEU A C 1
ATOM 1316 O O . LEU A 1 190 ? 18.508 42.369 60.575 1.00 14.87 190 LEU A O 1
ATOM 1321 N N . LEU A 1 191 ? 20.542 43.044 61.454 1.00 14.29 191 LEU A N 1
ATOM 1322 C CA . LEU A 1 191 ? 20.717 41.801 62.196 1.00 13.12 191 LEU A CA 1
ATOM 1323 C C . LEU A 1 191 ? 19.616 41.664 63.263 1.00 14.12 191 LEU A C 1
ATOM 1324 O O . LEU A 1 191 ? 19.014 40.573 63.439 1.00 14.19 191 LEU A O 1
ATOM 1329 N N . GLU A 1 192 ? 19.345 42.768 64.024 1.00 14.33 192 GLU A N 1
ATOM 1330 C CA . GLU A 1 192 ? 18.359 42.696 65.132 1.00 16.28 192 GLU A CA 1
ATOM 1331 C C . GLU A 1 192 ? 16.982 42.382 64.559 1.00 15.13 192 GLU A C 1
ATOM 1332 O O . GLU A 1 192 ? 16.285 41.474 65.117 1.00 16.88 192 GLU A O 1
ATOM 1334 N N . GLN A 1 193 ? 16.567 43.008 63.446 1.00 16.19 193 GLN A N 1
ATOM 1335 C CA . GLN A 1 193 ? 15.230 42.843 62.868 1.00 17.04 193 GLN A CA 1
ATOM 1336 C C . GLN A 1 193 ? 15.097 41.405 62.270 1.00 17.29 193 GLN A C 1
ATOM 1337 O O . GLN A 1 193 ? 14.055 40.709 62.437 1.00 17.33 193 GLN A O 1
ATOM 1343 N N . SER A 1 194 ? 16.176 40.894 61.651 1.00 14.28 194 SER A N 1
ATOM 1344 C CA A SER A 1 194 ? 16.135 39.526 61.069 0.50 14.88 194 SER A CA 1
ATOM 1345 C CA B SER A 1 194 ? 16.134 39.531 61.078 0.50 13.67 194 SER A CA 1
ATOM 1346 C C . SER A 1 194 ? 16.022 38.463 62.162 1.00 13.13 194 SER A C 1
ATOM 1347 O O . SER A 1 194 ? 15.300 37.445 61.981 1.00 13.81 194 SER A O 1
ATOM 1352 N N . LEU A 1 195 ? 16.687 38.637 63.328 1.00 12.45 195 LEU A N 1
ATOM 1353 C CA . LEU A 1 195 ? 16.587 37.686 64.409 1.00 12.00 195 LEU A CA 1
ATOM 1354 C C . LEU A 1 195 ? 15.207 37.749 65.087 1.00 12.56 195 LEU A C 1
ATOM 1355 O O . LEU A 1 195 ? 14.679 36.732 65.548 1.00 12.28 195 LEU A O 1
ATOM 1360 N N . ALA A 1 196 ? 14.622 38.963 65.087 1.00 13.47 196 ALA A N 1
ATOM 1361 C CA . ALA A 1 196 ? 13.219 39.041 65.605 1.00 15.01 196 ALA A CA 1
ATOM 1362 C C . ALA A 1 196 ? 12.240 38.318 64.726 1.00 12.59 196 ALA A C 1
ATOM 1363 O O . ALA A 1 196 ? 11.261 37.692 65.239 1.00 14.71 196 ALA A O 1
ATOM 1365 N N . ASP A 1 197 ? 12.464 38.334 63.416 1.00 13.90 197 ASP A N 1
ATOM 1366 C CA . ASP A 1 197 ? 11.645 37.542 62.512 1.00 14.40 197 ASP A CA 1
ATOM 1367 C C . ASP A 1 197 ? 11.785 36.004 62.804 1.00 13.25 197 ASP A C 1
ATOM 1368 O O . ASP A 1 197 ? 10.787 35.231 62.721 1.00 12.93 197 ASP A O 1
ATOM 1373 N N . VAL A 1 198 ? 13.006 35.548 63.158 1.00 11.49 198 VAL A N 1
ATOM 1374 C CA . VAL A 1 198 ? 13.219 34.165 63.529 1.00 10.86 198 VAL A CA 1
ATOM 1375 C C . VAL A 1 198 ? 12.433 33.846 64.853 1.00 10.83 198 VAL A C 1
ATOM 1376 O O . VAL A 1 198 ? 11.752 32.755 64.919 1.00 11.12 198 VAL A O 1
ATOM 1380 N N . ASP A 1 199 ? 12.536 34.713 65.880 1.00 11.37 199 ASP A N 1
ATOM 1381 C CA . ASP A 1 199 ? 11.766 34.557 67.111 1.00 11.75 199 ASP A CA 1
ATOM 1382 C C . ASP A 1 199 ? 10.252 34.363 66.809 1.00 11.58 199 ASP A C 1
ATOM 1383 O O . ASP A 1 199 ? 9.622 33.398 67.325 1.00 11.22 199 ASP A O 1
ATOM 1388 N N . ALA A 1 200 ? 9.741 35.190 65.865 1.00 11.23 200 ALA A N 1
ATOM 1389 C CA . ALA A 1 200 ? 8.312 35.126 65.526 1.00 12.03 200 ALA A CA 1
ATOM 1390 C C . ALA A 1 200 ? 7.922 33.828 64.845 1.00 11.55 200 ALA A C 1
ATOM 1391 O O . ALA A 1 200 ? 6.857 33.210 65.039 1.00 12.29 200 ALA A O 1
ATOM 1393 N N . ALA A 1 201 ? 8.774 33.397 63.882 1.00 10.79 201 ALA A N 1
ATOM 1394 C CA . ALA A 1 201 ? 8.522 32.162 63.132 1.00 10.90 201 ALA A CA 1
ATOM 1395 C C . ALA A 1 201 ? 8.480 30.954 64.084 1.00 10.69 201 ALA A C 1
ATOM 1396 O O . ALA A 1 201 ? 7.605 30.044 63.973 1.00 11.46 201 ALA A O 1
ATOM 1398 N N . ILE A 1 202 ? 9.445 30.885 64.994 1.00 10.46 202 ILE A N 1
ATOM 1399 C CA . ILE A 1 202 ? 9.513 29.806 65.984 1.00 10.52 202 ILE A CA 1
ATOM 1400 C C . ILE A 1 202 ? 8.252 29.762 66.895 1.00 10.74 202 ILE A C 1
ATOM 1401 O O . ILE A 1 202 ? 7.650 28.715 67.124 1.00 10.73 202 ILE A O 1
ATOM 1406 N N . ALA A 1 203 ? 7.908 30.968 67.397 1.00 10.97 203 ALA A N 1
ATOM 1407 C CA . ALA A 1 203 ? 6.726 31.072 68.280 1.00 11.32 203 ALA A CA 1
ATOM 1408 C C . ALA A 1 203 ? 5.484 30.613 67.514 1.00 10.89 203 ALA A C 1
ATOM 1409 O O . ALA A 1 203 ? 4.580 29.984 68.141 1.00 11.49 203 ALA A O 1
ATOM 1411 N N . SER A 1 204 ? 5.358 30.971 66.217 1.00 10.11 204 SER A N 1
ATOM 1412 C CA . SER A 1 204 ? 4.183 30.658 65.375 1.00 10.01 204 SER A CA 1
ATOM 1413 C C . SER A 1 204 ? 4.084 29.138 65.191 1.00 10.47 204 SER A C 1
ATOM 1414 O O . SER A 1 204 ? 3.015 28.520 65.287 1.00 11.72 204 SER A O 1
ATOM 1417 N N . LEU A 1 205 ? 5.217 28.452 64.883 1.00 10.09 205 LEU A N 1
ATOM 1418 C CA . LEU A 1 205 ? 5.312 26.994 64.779 1.00 9.74 205 LEU A CA 1
ATOM 1419 C C . LEU A 1 205 ? 4.873 26.286 66.048 1.00 10.25 205 LEU A C 1
ATOM 1420 O O . LEU A 1 205 ? 4.209 25.225 66.000 1.00 11.62 205 LEU A O 1
ATOM 1425 N N . GLN A 1 206 ? 5.300 26.839 67.184 1.00 11.11 206 GLN A N 1
ATOM 1426 C CA . GLN A 1 206 ? 4.965 26.251 68.501 1.00 11.72 206 GLN A CA 1
ATOM 1427 C C . GLN A 1 206 ? 3.438 26.387 68.789 1.00 11.92 206 GLN A C 1
ATOM 1428 O O . GLN A 1 206 ? 2.816 25.417 69.226 1.00 13.16 206 GLN A O 1
ATOM 1434 N N . ALA A 1 207 ? 2.918 27.571 68.540 1.00 11.18 207 ALA A N 1
ATOM 1435 C CA . ALA A 1 207 ? 1.438 27.836 68.807 1.00 11.98 207 ALA A CA 1
ATOM 1436 C C . ALA A 1 207 ? 0.608 26.890 67.975 1.00 12.96 207 ALA A C 1
ATOM 1437 O O . ALA A 1 207 ? -0.468 26.427 68.448 1.00 13.76 207 ALA A O 1
ATOM 1439 N N . ALA A 1 208 ? 1.004 26.638 66.718 1.00 11.85 208 ALA A N 1
ATOM 1440 C CA . ALA A 1 208 ? 0.251 25.735 65.828 1.00 12.38 208 ALA A CA 1
ATOM 1441 C C . ALA A 1 208 ? 0.442 24.239 66.106 1.00 13.85 208 ALA A C 1
ATOM 1442 O O . ALA A 1 208 ? -0.169 23.423 65.404 1.00 17.38 208 ALA A O 1
ATOM 1444 N N . GLY A 1 209 ? 1.282 23.824 67.018 1.00 11.79 209 GLY A N 1
ATOM 1445 C CA . GLY A 1 209 ? 1.498 22.464 67.400 1.00 14.67 209 GLY A CA 1
ATOM 1446 C C . GLY A 1 209 ? 2.505 21.669 66.578 1.00 15.40 209 GLY A C 1
ATOM 1447 O O . GLY A 1 209 ? 2.716 20.484 66.852 1.00 18.04 209 GLY A O 1
ATOM 1448 N N . HIS A 1 210 ? 3.276 22.365 65.734 1.00 13.51 210 HIS A N 1
ATOM 1449 C CA . HIS A 1 210 ? 4.355 21.679 65.008 1.00 12.40 210 HIS A CA 1
ATOM 1450 C C . HIS A 1 210 ? 5.664 21.615 65.746 1.00 13.14 210 HIS A C 1
ATOM 1451 O O . HIS A 1 210 ? 6.490 20.708 65.539 1.00 14.41 210 HIS A O 1
ATOM 1458 N N . GLY A 1 211 ? 5.953 22.591 66.624 1.00 13.54 211 GLY A N 1
ATOM 1459 C CA . GLY A 1 211 ? 7.240 22.706 67.221 1.00 12.51 211 GLY A CA 1
ATOM 1460 C C . GLY A 1 211 ? 8.331 22.966 66.160 1.00 12.48 211 GLY A C 1
ATOM 1461 O O . GLY A 1 211 ? 7.990 23.238 65.000 1.00 14.34 211 GLY A O 1
ATOM 1462 N N . VAL A 1 212 ? 9.593 22.910 66.559 1.00 11.20 212 VAL A N 1
ATOM 1463 C CA . VAL A 1 212 ? 10.700 23.132 65.579 1.00 11.36 212 VAL A CA 1
ATOM 1464 C C . VAL A 1 212 ? 11.502 21.829 65.486 1.00 11.16 212 VAL A C 1
ATOM 1465 O O . VAL A 1 212 ? 12.150 21.354 66.449 1.00 10.95 212 VAL A O 1
ATOM 1469 N N . SER A 1 213 ? 11.542 21.235 64.259 1.00 10.10 213 SER A N 1
ATOM 1470 C CA . SER A 1 213 ? 12.388 20.082 63.954 1.00 10.82 213 SER A CA 1
ATOM 1471 C C . SER A 1 213 ? 13.803 20.540 63.423 1.00 10.48 213 SER A C 1
ATOM 1472 O O . SER A 1 213 ? 14.817 20.081 63.929 1.00 11.71 213 SER A O 1
ATOM 1475 N N . VAL A 1 214 ? 13.789 21.426 62.449 1.00 10.05 214 VAL A N 1
ATOM 1476 C CA . VAL A 1 214 ? 15.056 21.799 61.774 1.00 11.04 214 VAL A CA 1
ATOM 1477 C C . VAL A 1 214 ? 15.060 23.252 61.288 1.00 10.28 214 VAL A C 1
ATOM 1478 O O . VAL A 1 214 ? 13.998 23.824 60.926 1.00 10.76 214 VAL A O 1
ATOM 1482 N N . PHE A 1 215 ? 16.284 23.793 61.132 1.00 9.82 215 PHE A N 1
ATOM 1483 C CA . PHE A 1 215 ? 16.630 24.872 60.169 1.00 9.86 215 PHE A CA 1
ATOM 1484 C C . PHE A 1 215 ? 17.524 24.226 59.100 1.00 9.16 215 PHE A C 1
ATOM 1485 O O . PHE A 1 215 ? 18.537 23.596 59.467 1.00 9.38 215 PHE A O 1
ATOM 1493 N N . LEU A 1 216 ? 17.148 24.386 57.855 1.00 9.40 216 LEU A N 1
ATOM 1494 C CA . LEU A 1 216 ? 17.830 23.751 56.717 1.00 9.45 216 LEU A CA 1
ATOM 1495 C C . LEU A 1 216 ? 18.263 24.892 55.786 1.00 8.73 216 LEU A C 1
ATOM 1496 O O . LEU A 1 216 ? 17.462 25.799 55.433 1.00 9.43 216 LEU A O 1
ATOM 1501 N N . PHE A 1 217 ? 19.547 24.929 55.354 1.00 7.93 217 PHE A N 1
ATOM 1502 C CA . PHE A 1 217 ? 20.079 26.087 54.578 1.00 8.33 217 PHE A CA 1
ATOM 1503 C C . PHE A 1 217 ? 21.244 25.654 53.711 1.00 8.89 217 PHE A C 1
ATOM 1504 O O . PHE A 1 217 ? 22.055 24.788 54.087 1.00 9.39 217 PHE A O 1
ATOM 1512 N N . ASP A 1 218 ? 21.349 26.346 52.539 1.00 8.91 218 ASP A N 1
ATOM 1513 C CA . ASP A 1 218 ? 22.573 26.382 51.711 1.00 8.70 218 ASP A CA 1
ATOM 1514 C C . ASP A 1 218 ? 23.478 27.473 52.192 1.00 8.75 218 ASP A C 1
ATOM 1515 O O . ASP A 1 218 ? 23.087 28.672 52.111 1.00 9.36 218 ASP A O 1
ATOM 1520 N N . PRO A 1 219 ? 24.673 27.176 52.707 1.00 9.23 219 PRO A N 1
ATOM 1521 C CA . PRO A 1 219 ? 25.572 28.287 53.250 1.00 9.99 219 PRO A CA 1
ATOM 1522 C C . PRO A 1 219 ? 25.893 29.437 52.296 1.00 10.38 219 PRO A C 1
ATOM 1523 O O . PRO A 1 219 ? 26.107 30.565 52.724 1.00 10.65 219 PRO A O 1
ATOM 1527 N N . LEU A 1 220 ? 25.929 29.189 50.985 1.00 9.84 220 LEU A N 1
ATOM 1528 C CA . LEU A 1 220 ? 26.158 30.235 49.962 1.00 11.55 220 LEU A CA 1
ATOM 1529 C C . LEU A 1 220 ? 24.879 31.055 49.662 1.00 11.20 220 LEU A C 1
ATOM 1530 O O . LEU A 1 220 ? 24.944 32.135 48.962 1.00 11.86 220 LEU A O 1
ATOM 1535 N N . PHE A 1 221 ? 23.682 30.542 50.099 1.00 9.92 221 PHE A N 1
ATOM 1536 C CA . PHE A 1 221 ? 22.395 31.169 49.718 1.00 10.83 221 PHE A CA 1
ATOM 1537 C C . PHE A 1 221 ? 22.399 31.516 48.229 1.00 11.45 221 PHE A C 1
ATOM 1538 O O . PHE A 1 221 ? 22.039 32.670 47.841 1.00 11.83 221 PHE A O 1
ATOM 1546 N N . SER A 1 222 ? 22.738 30.519 47.408 1.00 12.21 222 SER A N 1
ATOM 1547 C CA . SER A 1 222 ? 22.857 30.713 45.969 1.00 12.29 222 SER A CA 1
ATOM 1548 C C . SER A 1 222 ? 21.561 30.909 45.225 1.00 13.78 222 SER A C 1
ATOM 1549 O O . SER A 1 222 ? 21.423 31.914 44.457 1.00 14.95 222 SER A O 1
ATOM 1552 N N . THR A 1 223 ? 20.539 30.080 45.415 1.00 11.93 223 THR A N 1
ATOM 1553 C CA . THR A 1 223 ? 19.238 30.249 44.772 1.00 12.66 223 THR A CA 1
ATOM 1554 C C . THR A 1 223 ? 18.604 31.633 45.108 1.00 13.92 223 THR A C 1
ATOM 1555 O O . THR A 1 223 ? 17.855 32.203 44.301 1.00 14.74 223 THR A O 1
ATOM 1559 N N . GLU A 1 224 ? 18.854 32.075 46.359 1.00 12.27 224 GLU A N 1
ATOM 1560 C CA . GLU A 1 224 ? 18.363 33.336 46.904 1.00 13.04 224 GLU A CA 1
ATOM 1561 C C . GLU A 1 224 ? 19.013 34.595 46.250 1.00 14.79 224 GLU A C 1
ATOM 1562 O O . GLU A 1 224 ? 18.541 35.733 46.498 1.00 16.53 224 GLU A O 1
ATOM 1568 N N . GLY A 1 225 ? 20.041 34.410 45.435 1.00 14.87 225 GLY A N 1
ATOM 1569 C CA . GLY A 1 225 ? 20.833 35.509 44.797 1.00 14.87 225 GLY A CA 1
ATOM 1570 C C . GLY A 1 225 ? 22.232 35.706 45.306 1.00 15.34 225 GLY A C 1
ATOM 1571 O O . GLY A 1 225 ? 22.792 36.832 45.147 1.00 15.66 225 GLY A O 1
ATOM 1572 N N . LEU A 1 226 ? 22.867 34.741 45.947 1.00 12.27 226 LEU A N 1
ATOM 1573 C CA . LEU A 1 226 ? 24.204 34.793 46.508 1.00 12.85 226 LEU A CA 1
ATOM 1574 C C . LEU A 1 226 ? 24.412 35.868 47.564 1.00 13.85 226 LEU A C 1
ATOM 1575 O O . LEU A 1 226 ? 25.085 36.906 47.365 1.00 16.71 226 LEU A O 1
ATOM 1580 N N . LEU A 1 227 ? 23.705 35.697 48.681 1.00 14.70 227 LEU A N 1
ATOM 1581 C CA . LEU A 1 227 ? 23.658 36.692 49.763 1.00 13.79 227 LEU A CA 1
ATOM 1582 C C . LEU A 1 227 ? 24.933 36.752 50.613 1.00 14.55 227 LEU A C 1
ATOM 1583 O O . LEU A 1 227 ? 25.619 35.737 50.778 1.00 17.12 227 LEU A O 1
ATOM 1588 N N . GLN A 1 228 ? 25.251 37.948 51.137 1.00 15.17 228 GLN A N 1
ATOM 1589 C CA . GLN A 1 228 ? 26.360 38.125 52.077 1.00 16.95 228 GLN A CA 1
ATOM 1590 C C . GLN A 1 228 ? 25.723 38.431 53.441 1.00 13.75 228 GLN A C 1
ATOM 1591 O O . GLN A 1 228 ? 25.136 39.527 53.625 1.00 14.14 228 GLN A O 1
ATOM 1597 N N . LEU A 1 229 ? 25.837 37.524 54.391 1.00 13.91 229 LEU A N 1
ATOM 1598 C CA . LEU A 1 229 ? 25.106 37.698 55.648 1.00 14.36 229 LEU A CA 1
ATOM 1599 C C . LEU A 1 229 ? 25.870 38.555 56.654 1.00 15.70 229 LEU A C 1
ATOM 1600 O O . LEU A 1 229 ? 27.119 38.475 56.712 1.00 17.00 229 LEU A O 1
ATOM 1605 N N . PRO A 1 230 ? 25.118 39.278 57.518 1.00 16.30 230 PRO A N 1
ATOM 1606 C CA . PRO A 1 230 ? 25.815 39.875 58.690 1.00 17.41 230 PRO A CA 1
ATOM 1607 C C . PRO A 1 230 ? 26.362 38.840 59.628 1.00 18.70 230 PRO A C 1
ATOM 1608 O O . PRO A 1 230 ? 25.756 37.751 59.830 1.00 17.22 230 PRO A O 1
ATOM 1612 N N . SER A 1 231 ? 27.511 39.100 60.284 1.00 16.79 231 SER A N 1
ATOM 1613 C CA A SER A 1 231 ? 28.063 38.230 61.288 0.50 16.90 231 SER A CA 1
ATOM 1614 C CA B SER A 1 231 ? 28.048 38.197 61.265 0.50 16.39 231 SER A CA 1
ATOM 1615 C C . SER A 1 231 ? 27.050 38.013 62.430 1.00 15.28 231 SER A C 1
ATOM 1616 O O . SER A 1 231 ? 26.505 39.003 62.920 1.00 16.68 231 SER A O 1
ATOM 1621 N N . GLY A 1 232 ? 26.881 36.760 62.889 1.00 14.24 232 GLY A N 1
ATOM 1622 C CA . GLY A 1 232 ? 26.024 36.422 64.049 1.00 14.36 232 GLY A CA 1
ATOM 1623 C C . GLY A 1 232 ? 24.622 35.933 63.662 1.00 13.45 232 GLY A C 1
ATOM 1624 O O . GLY A 1 232 ? 23.898 35.494 64.532 1.00 14.62 232 GLY A O 1
ATOM 1625 N N . TYR A 1 233 ? 24.211 36.070 62.395 1.00 13.38 233 TYR A N 1
ATOM 1626 C CA . TYR A 1 233 ? 22.889 35.626 61.997 1.00 12.32 233 TYR A CA 1
ATOM 1627 C C . TYR A 1 233 ? 22.740 34.095 62.094 1.00 11.88 233 TYR A C 1
ATOM 1628 O O . TYR A 1 233 ? 21.867 33.572 62.842 1.00 11.29 233 TYR A O 1
ATOM 1637 N N . ILE A 1 234 ? 23.614 33.364 61.380 1.00 10.75 234 ILE A N 1
ATOM 1638 C CA . ILE A 1 234 ? 23.535 31.892 61.454 1.00 11.14 234 ILE A CA 1
ATOM 1639 C C . ILE A 1 234 ? 23.671 31.335 62.863 1.00 11.36 234 ILE A C 1
ATOM 1640 O O . ILE A 1 234 ? 22.957 30.411 63.353 1.00 11.54 234 ILE A O 1
ATOM 1645 N N . GLU A 1 235 ? 24.652 31.893 63.617 1.00 11.63 235 GLU A N 1
ATOM 1646 C CA . GLU A 1 235 ? 24.863 31.493 64.991 1.00 12.24 235 GLU A CA 1
ATOM 1647 C C . GLU A 1 235 ? 23.619 31.771 65.884 1.00 11.51 235 GLU A C 1
ATOM 1648 O O . GLU A 1 235 ? 23.230 30.951 66.719 1.00 12.48 235 GLU A O 1
ATOM 1654 N N . GLY A 1 236 ? 23.009 32.914 65.651 1.00 11.98 236 GLY A N 1
ATOM 1655 C CA . GLY A 1 236 ? 21.757 33.291 66.393 1.00 12.85 236 GLY A CA 1
ATOM 1656 C C . GLY A 1 236 ? 2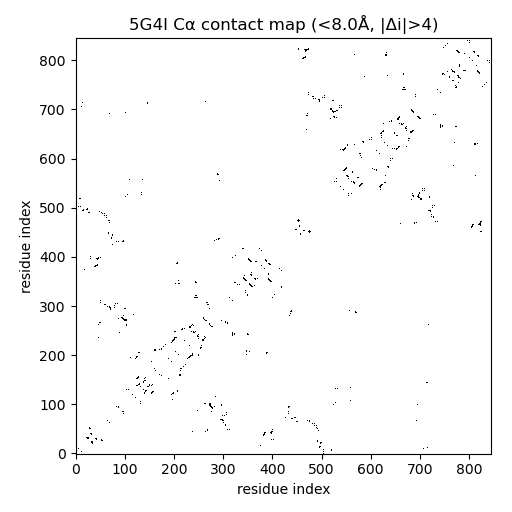0.582 32.345 66.069 1.00 12.47 236 GLY A C 1
ATOM 1657 O O . GLY A 1 236 ? 19.768 32.004 66.967 1.00 12.25 236 GLY A O 1
ATOM 1658 N N . VAL A 1 237 ? 20.456 31.990 64.803 1.00 11.41 237 VAL A N 1
ATOM 1659 C CA . VAL A 1 237 ? 19.426 31.015 64.389 1.00 11.29 237 VAL A CA 1
ATOM 1660 C C . VAL A 1 237 ? 19.662 29.708 65.054 1.00 11.07 237 VAL A C 1
ATOM 1661 O O . VAL A 1 237 ? 18.732 29.093 65.636 1.00 11.18 237 VAL A O 1
ATOM 1665 N N . ALA A 1 238 ? 20.900 29.153 65.039 1.00 10.96 238 ALA A N 1
ATOM 1666 C CA . ALA A 1 238 ? 21.220 27.938 65.707 1.00 10.87 238 ALA A CA 1
ATOM 1667 C C . ALA A 1 238 ? 20.902 27.906 67.235 1.00 11.09 238 ALA A C 1
ATOM 1668 O O . ALA A 1 238 ? 20.309 26.938 67.691 1.00 11.65 238 ALA A O 1
ATOM 1670 N N . THR A 1 239 ? 21.269 29.006 67.908 1.00 12.13 239 THR A N 1
ATOM 1671 C CA . THR A 1 239 ? 20.966 29.055 69.349 1.00 12.98 239 THR A CA 1
ATOM 1672 C C . THR A 1 239 ? 19.438 28.969 69.597 1.00 12.49 239 THR A C 1
ATOM 1673 O O . THR A 1 239 ? 18.991 28.165 70.448 1.00 12.91 239 THR A O 1
ATOM 1677 N N . ARG A 1 240 ? 18.695 29.726 68.776 1.00 10.91 240 ARG A N 1
ATOM 1678 C CA . ARG A 1 240 ? 17.185 29.772 68.967 1.00 11.44 240 ARG A CA 1
ATOM 1679 C C . ARG A 1 240 ? 16.524 28.417 68.601 1.00 11.45 240 ARG A C 1
ATOM 1680 O O . ARG A 1 240 ? 15.669 27.894 69.275 1.00 11.71 240 ARG A O 1
ATOM 1688 N N . VAL A 1 241 ? 17.002 27.781 67.512 1.00 10.20 241 VAL A N 1
ATOM 1689 C CA . VAL A 1 241 ? 16.483 26.511 67.120 1.00 11.13 241 VAL A CA 1
ATOM 1690 C C . VAL A 1 241 ? 16.761 25.418 68.196 1.00 11.10 241 VAL A C 1
ATOM 1691 O O . VAL A 1 241 ? 15.882 24.618 68.483 1.00 11.85 241 VAL A O 1
ATOM 1695 N N . ARG A 1 242 ? 17.996 25.397 68.731 1.00 11.25 242 ARG A N 1
ATOM 1696 C CA . ARG A 1 242 ? 18.359 24.387 69.761 1.00 11.86 242 ARG A CA 1
ATOM 1697 C C . ARG A 1 242 ? 17.558 24.625 71.035 1.00 12.08 242 ARG A C 1
ATOM 1698 O O . ARG A 1 242 ? 17.138 23.630 71.667 1.00 13.74 242 ARG A O 1
ATOM 1706 N N . ALA A 1 243 ? 17.284 25.890 71.333 1.00 12.25 243 ALA A N 1
ATOM 1707 C CA . ALA A 1 243 ? 16.491 26.149 72.608 1.00 13.20 243 ALA A CA 1
ATOM 1708 C C . ALA A 1 243 ? 15.046 25.633 72.367 1.00 13.82 243 ALA A C 1
ATOM 1709 O O . ALA A 1 243 ? 14.302 25.373 73.353 1.00 15.25 243 ALA A O 1
ATOM 1711 N N . ALA A 1 244 ? 14.572 25.578 71.119 1.00 12.08 244 ALA A N 1
ATOM 1712 C CA . ALA A 1 244 ? 13.263 25.049 70.733 1.00 12.69 244 ALA A CA 1
ATOM 1713 C C . ALA A 1 244 ? 13.271 23.523 70.539 1.00 12.15 244 ALA A C 1
ATOM 1714 O O . ALA A 1 244 ? 12.251 22.981 70.128 1.00 14.37 244 ALA A O 1
ATOM 1716 N N . GLY A 1 245 ? 14.403 22.842 70.800 1.00 11.62 245 GLY A N 1
ATOM 1717 C CA . GLY A 1 245 ? 14.462 21.402 70.660 1.00 12.52 245 GLY A CA 1
ATOM 1718 C C . GLY A 1 245 ? 14.704 20.878 69.240 1.00 12.51 245 GLY A C 1
ATOM 1719 O O . GLY A 1 245 ? 14.482 19.704 68.989 1.00 13.77 245 GLY A O 1
ATOM 1720 N N . GLY A 1 246 ? 15.197 21.726 68.399 1.00 11.36 246 GLY A N 1
ATOM 1721 C CA . GLY A 1 246 ? 15.456 21.382 66.969 1.00 11.24 246 GLY A CA 1
ATOM 1722 C C . GLY A 1 246 ? 16.936 21.210 66.646 1.00 11.36 246 GLY A C 1
ATOM 1723 O O . GLY A 1 246 ? 17.843 21.411 67.496 1.00 11.58 246 GLY A O 1
ATOM 1724 N N . LEU A 1 247 ? 17.213 20.863 65.371 1.00 10.10 247 LEU A N 1
ATOM 1725 C CA . LEU A 1 247 ? 18.560 20.595 64.830 1.00 10.95 247 LEU A CA 1
ATOM 1726 C C . LEU A 1 247 ? 18.842 21.518 63.654 1.00 10.62 247 LEU A C 1
ATOM 1727 O O . LEU A 1 247 ? 17.938 22.054 63.004 1.00 10.84 247 LEU A O 1
ATOM 1732 N N . VAL A 1 248 ? 20.116 21.617 63.335 1.00 10.23 248 VAL A N 1
ATOM 1733 C CA . VAL A 1 248 ? 20.587 22.388 62.157 1.00 9.91 248 VAL A CA 1
ATOM 1734 C C . VAL A 1 248 ? 21.111 21.445 61.075 1.00 10.09 248 VAL A C 1
ATOM 1735 O O . VAL A 1 248 ? 21.967 20.569 61.365 1.00 11.43 248 VAL A O 1
ATOM 1739 N N . ILE A 1 249 ? 20.590 21.609 59.831 1.00 9.78 249 ILE A N 1
ATOM 1740 C CA . ILE A 1 249 ? 21.050 20.853 58.663 1.00 9.25 249 ILE A CA 1
ATOM 1741 C C . ILE A 1 249 ? 21.769 21.876 57.710 1.00 9.30 249 ILE A C 1
ATOM 1742 O O . ILE A 1 249 ? 21.125 22.798 57.198 1.00 8.96 249 ILE A O 1
ATOM 1747 N N . SER A 1 250 ? 23.076 21.632 57.424 1.00 9.35 250 SER A N 1
ATOM 1748 C CA . SER A 1 250 ? 23.742 22.356 56.292 1.00 9.75 250 SER A CA 1
ATOM 1749 C C . SER A 1 250 ? 23.638 21.530 55.023 1.00 8.88 250 SER A C 1
ATOM 1750 O O . SER A 1 250 ? 24.229 20.396 55.001 1.00 9.35 250 SER A O 1
ATOM 1753 N N . ASP A 1 251 ? 22.981 22.092 53.997 1.00 8.26 251 ASP A N 1
ATOM 1754 C CA . ASP A 1 251 ? 22.883 21.458 52.657 1.00 8.12 251 ASP A CA 1
ATOM 1755 C C . ASP A 1 251 ? 24.120 21.961 51.882 1.00 8.97 251 ASP A C 1
ATOM 1756 O O . ASP A 1 251 ? 24.202 23.129 51.547 1.00 9.24 251 ASP A O 1
ATOM 1761 N N . GLU A 1 252 ? 25.082 21.024 51.708 1.00 8.83 252 GLU A N 1
ATOM 1762 C CA . GLU A 1 252 ? 26.379 21.280 51.041 1.00 8.89 252 GLU A CA 1
ATOM 1763 C C . GLU A 1 252 ? 26.368 20.891 49.604 1.00 10.01 252 GLU A C 1
ATOM 1764 O O . GLU A 1 252 ? 27.458 20.809 48.990 1.00 11.22 252 GLU A O 1
ATOM 1770 N N . VAL A 1 253 ? 25.215 20.716 48.987 1.00 10.65 253 VAL A N 1
ATOM 1771 C CA . VAL A 1 253 ? 25.214 20.318 47.551 1.00 12.38 253 VAL A CA 1
ATOM 1772 C C . VAL A 1 253 ? 25.845 21.371 46.694 1.00 13.77 253 VAL A C 1
ATOM 1773 O O . VAL A 1 253 ? 26.614 20.971 45.734 1.00 17.55 253 VAL A O 1
ATOM 1777 N N . GLN A 1 254 ? 25.640 22.642 46.945 1.00 12.26 254 GLN A N 1
ATOM 1778 C CA . GLN A 1 254 ? 26.256 23.758 46.181 1.00 13.49 254 GLN A CA 1
ATOM 1779 C C . GLN A 1 254 ? 27.598 24.249 46.758 1.00 14.90 254 GLN A C 1
ATOM 1780 O O . GLN A 1 254 ? 28.471 24.715 45.963 1.00 14.57 254 GLN A O 1
ATOM 1786 N N . SER A 1 255 ? 27.802 24.218 48.077 1.00 11.26 255 SER A N 1
ATOM 1787 C CA . SER A 1 255 ? 28.924 24.835 48.684 1.00 11.54 255 SER A CA 1
ATOM 1788 C C . SER A 1 255 ? 30.028 23.875 49.107 1.00 10.81 255 SER A C 1
ATOM 1789 O O . SER A 1 255 ? 31.063 24.350 49.603 1.00 11.46 255 SER A O 1
ATOM 1792 N N . GLY A 1 256 ? 29.816 22.570 48.994 1.00 10.48 256 GLY A N 1
ATOM 1793 C CA . GLY A 1 256 ? 30.788 21.576 49.527 1.00 10.15 256 GLY A CA 1
ATOM 1794 C C . GLY A 1 256 ? 31.949 21.245 48.637 1.00 9.73 256 GLY A C 1
ATOM 1795 O O . GLY A 1 256 ? 32.152 21.799 47.526 1.00 11.21 256 GLY A O 1
ATOM 1796 N N . PHE A 1 257 ? 32.759 20.301 49.099 1.00 9.51 257 PHE A N 1
ATOM 1797 C CA . PHE A 1 257 ? 33.915 19.763 48.326 1.00 9.48 257 PHE A CA 1
ATOM 1798 C C . PHE A 1 257 ? 34.892 20.880 47.939 1.00 9.27 257 PHE A C 1
ATOM 1799 O O . PHE A 1 257 ? 35.585 20.843 46.892 1.00 10.07 257 PHE A O 1
ATOM 1807 N N . GLY A 1 258 ? 35.041 21.895 48.790 1.00 8.57 258 GLY A N 1
ATOM 1808 C CA . GLY A 1 258 ? 36.055 22.960 48.572 1.00 9.81 258 GLY A CA 1
ATOM 1809 C C . GLY A 1 258 ? 35.742 24.005 47.565 1.00 8.80 258 GLY A C 1
ATOM 1810 O O . GLY A 1 258 ? 36.546 24.956 47.294 1.00 10.39 258 GLY A O 1
ATOM 1811 N N . ARG A 1 259 ? 34.476 24.055 47.139 1.00 10.04 259 ARG A N 1
ATOM 1812 C CA . ARG A 1 259 ? 33.965 25.129 46.223 1.00 11.21 259 ARG A CA 1
ATOM 1813 C C . ARG A 1 259 ? 34.253 26.551 46.703 1.00 11.36 259 ARG A C 1
ATOM 1814 O O . ARG A 1 259 ? 34.543 27.440 45.893 1.00 10.63 259 ARG A O 1
ATOM 1822 N N . THR A 1 260 ? 34.107 26.787 48.000 1.00 9.46 260 THR A N 1
ATOM 1823 C CA . THR A 1 260 ? 34.307 28.136 48.569 1.00 11.25 260 THR A CA 1
ATOM 1824 C C . THR A 1 260 ? 35.791 28.493 48.769 1.00 11.65 260 THR A C 1
ATOM 1825 O O . THR A 1 260 ? 36.051 29.687 49.074 1.00 11.65 260 THR A O 1
ATOM 1829 N N . GLY A 1 261 ? 36.724 27.550 48.588 1.00 10.58 261 GLY A N 1
ATOM 1830 C CA . GLY A 1 261 ? 38.192 27.849 48.721 1.00 11.60 261 GLY A CA 1
ATOM 1831 C C . GLY A 1 261 ? 38.659 27.921 50.188 1.00 10.87 261 GLY A C 1
ATOM 1832 O O . GLY A 1 261 ? 39.711 27.312 50.492 1.00 13.78 261 GLY A O 1
ATOM 1833 N N . SER A 1 262 ? 37.902 28.615 51.076 1.00 12.59 262 SER A N 1
ATOM 1834 C CA . SER A 1 262 ? 38.354 28.875 52.426 1.00 14.11 262 SER A CA 1
ATOM 1835 C C . SER A 1 262 ? 38.125 27.759 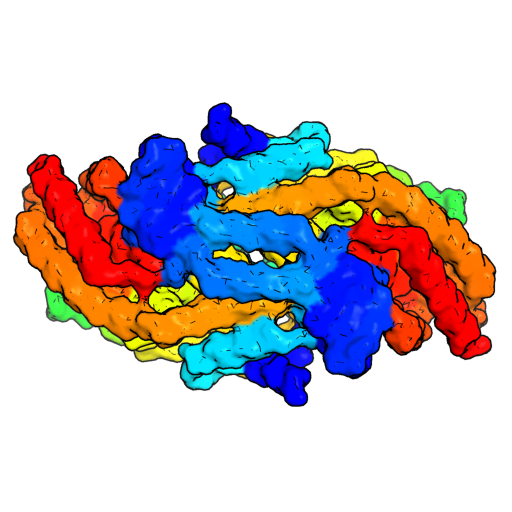53.398 1.00 18.03 262 SER A C 1
ATOM 1836 O O . SER A 1 262 ? 38.596 27.849 54.546 1.00 17.89 262 SER A O 1
ATOM 1839 N N . GLY A 1 263 ? 37.361 26.728 52.997 1.00 15.53 263 GLY A N 1
ATOM 1840 C CA . GLY A 1 263 ? 37.143 25.511 53.823 1.00 17.98 263 GLY A CA 1
ATOM 1841 C C . GLY A 1 263 ? 36.560 24.387 52.925 1.00 12.17 263 GLY A C 1
ATOM 1842 O O . GLY A 1 263 ? 36.043 24.728 51.838 1.00 12.30 263 GLY A O 1
ATOM 1843 N N . MET A 1 264 ? 36.592 23.146 53.385 1.00 10.14 264 MET A N 1
ATOM 1844 C CA . MET A 1 264 ? 35.953 22.066 52.656 1.00 9.76 264 MET A CA 1
ATOM 1845 C C . MET A 1 264 ? 34.436 22.274 52.543 1.00 10.07 264 MET A C 1
ATOM 1846 O O . MET A 1 264 ? 33.817 21.978 51.454 1.00 8.89 264 MET A O 1
ATOM 1851 N N . TRP A 1 265 ? 33.804 22.824 53.592 1.00 9.40 265 TRP A N 1
ATOM 1852 C CA . TRP A 1 265 ? 32.329 22.907 53.698 1.00 9.00 265 TRP A CA 1
ATOM 1853 C C . TRP A 1 265 ? 31.933 24.348 53.880 1.00 9.60 265 TRP A C 1
ATOM 1854 O O . TRP A 1 265 ? 32.582 25.114 54.635 1.00 10.08 265 TRP A O 1
ATOM 1865 N N . GLY A 1 266 ? 30.901 24.775 53.160 1.00 10.28 266 GLY A N 1
ATOM 1866 C CA . GLY A 1 266 ? 30.364 26.121 53.318 1.00 10.66 266 GLY A CA 1
ATOM 1867 C C . GLY A 1 266 ? 29.945 26.519 54.708 1.00 9.85 266 GLY A C 1
ATOM 1868 O O . GLY A 1 266 ? 30.055 27.753 55.034 1.00 10.87 266 GLY A O 1
ATOM 1869 N N . TYR A 1 267 ? 29.468 25.581 55.535 1.00 9.81 267 TYR A N 1
ATOM 1870 C CA . TYR A 1 267 ? 29.039 26.007 56.921 1.00 9.55 267 TYR A CA 1
ATOM 1871 C C . TYR A 1 267 ? 30.158 26.631 57.687 1.00 9.68 267 TYR A C 1
ATOM 1872 O O . TYR A 1 267 ? 29.945 27.353 58.670 1.00 10.71 267 TYR A O 1
ATOM 1881 N N . GLN A 1 268 ? 31.429 26.352 57.299 1.00 10.49 268 GLN A N 1
ATOM 1882 C CA . GLN A 1 268 ? 32.628 26.835 58.003 1.00 11.43 268 GLN A CA 1
ATOM 1883 C C . GLN A 1 268 ? 32.770 28.331 57.800 1.00 11.85 268 GLN A C 1
ATOM 1884 O O . GLN A 1 268 ? 33.622 28.940 58.542 1.00 13.26 268 GLN A O 1
ATOM 1890 N N . MET A 1 269 ? 32.077 28.994 56.871 1.00 10.92 269 MET A N 1
ATOM 1891 C CA . MET A 1 269 ? 32.010 30.493 56.828 1.00 11.54 269 MET A CA 1
ATOM 1892 C C . MET A 1 269 ? 31.343 31.088 58.060 1.00 12.57 269 MET A C 1
ATOM 1893 O O . MET A 1 269 ? 31.536 32.343 58.276 1.00 16.03 269 MET A O 1
ATOM 1898 N N . PHE A 1 270 ? 30.644 30.308 58.875 1.00 11.45 270 PHE A N 1
ATOM 1899 C CA . PHE A 1 270 ? 29.924 30.761 60.073 1.00 11.87 270 PHE A CA 1
ATOM 1900 C C . PHE A 1 270 ? 30.502 30.072 61.268 1.00 12.76 270 PHE A C 1
ATOM 1901 O O . PHE A 1 270 ? 31.157 28.990 61.211 1.00 13.92 270 PHE A O 1
ATOM 1909 N N . ASN A 1 271 ? 30.210 30.605 62.444 1.00 15.70 271 ASN A N 1
ATOM 1910 C CA . ASN A 1 271 ? 30.653 29.968 63.666 1.00 17.13 271 ASN A CA 1
ATOM 1911 C C . ASN A 1 271 ? 29.564 28.986 64.184 1.00 18.46 271 ASN A C 1
ATOM 1912 O O . ASN A 1 271 ? 28.828 29.210 65.171 1.00 20.39 271 ASN A O 1
ATOM 1917 N N . VAL A 1 272 ? 29.422 27.880 63.443 1.00 13.87 272 VAL A N 1
ATOM 1918 C CA . VAL A 1 272 ? 28.370 26.888 63.657 1.00 13.68 272 VAL A CA 1
ATOM 1919 C C . VAL A 1 272 ? 28.910 25.470 63.362 1.00 12.59 272 VAL A C 1
ATOM 1920 O O . VAL A 1 272 ? 29.780 25.303 62.476 1.00 13.97 272 VAL A O 1
ATOM 1924 N N . GLU A 1 273 ? 28.453 24.497 64.142 1.00 13.20 273 GLU A N 1
ATOM 1925 C CA . GLU A 1 273 ? 28.743 23.049 63.854 1.00 14.42 273 GLU A CA 1
ATOM 1926 C C . GLU A 1 273 ? 27.375 22.383 63.753 1.00 11.58 273 GLU A C 1
ATOM 1927 O O . GLU A 1 273 ? 26.677 22.126 64.747 1.00 11.98 273 GLU A O 1
ATOM 1933 N N . PRO A 1 274 ? 26.898 22.111 62.508 1.00 11.55 274 PRO A N 1
ATOM 1934 C CA . PRO A 1 274 ? 25.624 21.404 62.350 1.00 10.23 274 PRO A CA 1
ATOM 1935 C C . PRO A 1 274 ? 25.614 19.981 62.883 1.00 10.25 274 PRO A C 1
ATOM 1936 O O . PRO A 1 274 ? 26.661 19.293 62.889 1.00 11.39 274 PRO A O 1
ATOM 1940 N N . GLU A 1 275 ? 24.424 19.477 63.260 1.00 9.66 275 GLU A N 1
ATOM 1941 C CA . GLU A 1 275 ? 24.212 18.107 63.622 1.00 9.72 275 GLU A CA 1
ATOM 1942 C C . GLU A 1 275 ? 24.155 17.144 62.399 1.00 9.16 275 GLU A C 1
ATOM 1943 O O . GLU A 1 275 ? 24.417 15.947 62.524 1.00 9.82 275 GLU A O 1
ATOM 1949 N N . LEU A 1 276 ? 23.727 17.734 61.256 1.00 9.32 276 LEU A N 1
ATOM 1950 C CA . LEU A 1 276 ? 23.496 16.956 60.023 1.00 10.00 276 LEU A CA 1
ATOM 1951 C C . LEU A 1 276 ? 24.023 17.801 58.854 1.00 8.71 276 LEU A C 1
ATOM 1952 O O . LEU A 1 276 ? 23.809 19.028 58.790 1.00 9.45 276 LEU A O 1
ATOM 1957 N N . VAL A 1 277 ? 24.738 17.086 57.955 1.00 8.15 277 VAL A N 1
ATOM 1958 C CA . VAL A 1 277 ? 25.346 17.711 56.718 1.00 9.24 277 VAL A CA 1
ATOM 1959 C C . VAL A 1 277 ? 24.968 16.839 55.519 1.00 9.51 277 VAL A C 1
ATOM 1960 O O . VAL A 1 277 ? 25.190 15.634 55.555 1.00 10.42 277 VAL A O 1
ATOM 1964 N N . THR A 1 278 ? 24.335 17.460 54.522 1.00 8.17 278 THR A N 1
ATOM 1965 C CA . THR A 1 278 ? 23.919 16.688 53.300 1.00 8.42 278 THR A CA 1
ATOM 1966 C C . THR A 1 278 ? 24.783 17.132 52.109 1.00 8.29 278 THR A C 1
ATOM 1967 O O . THR A 1 278 ? 25.283 18.242 52.024 1.00 9.16 278 THR A O 1
ATOM 1971 N N . MET A 1 279 ? 24.917 16.231 51.132 1.00 8.88 279 MET A N 1
ATOM 1972 C CA . MET A 1 279 ? 25.802 16.475 49.975 1.00 9.56 279 MET A CA 1
ATOM 1973 C C . MET A 1 279 ? 25.293 15.625 48.791 1.00 8.84 279 MET A C 1
ATOM 1974 O O . MET A 1 279 ? 24.508 14.669 48.911 1.00 8.82 279 MET A O 1
ATOM 1979 N N . GLY A 1 280 ? 25.817 15.983 47.605 1.00 9.01 280 GLY A N 1
ATOM 1980 C CA . GLY A 1 280 ? 25.447 15.319 46.334 1.00 10.79 280 GLY A CA 1
ATOM 1981 C C . GLY A 1 280 ? 26.316 15.959 45.243 1.00 12.57 280 GLY A C 1
ATOM 1982 O O . GLY A 1 280 ? 27.544 16.081 45.372 1.00 14.04 280 GLY A O 1
ATOM 1983 N N . LYS A 1 281 ? 25.661 16.451 44.174 1.00 11.83 281 LYS A N 1
ATOM 1984 C CA . LYS A 1 281 ? 26.239 16.970 42.899 1.00 10.94 281 LYS A CA 1
ATOM 1985 C C . LYS A 1 281 ? 27.708 16.554 42.628 1.00 10.33 281 LYS A C 1
ATOM 1986 O O . LYS A 1 281 ? 27.942 15.560 41.891 1.00 11.36 281 LYS A O 1
ATOM 1992 N N . PRO A 1 282 ? 28.722 17.397 43.011 1.00 12.35 282 PRO A N 1
ATOM 1993 C CA . PRO A 1 282 ? 30.114 17.006 42.680 1.00 11.63 282 PRO A CA 1
ATOM 1994 C C . PRO A 1 282 ? 30.649 15.671 43.121 1.00 10.40 282 PRO A C 1
ATOM 1995 O O . PRO A 1 282 ? 31.748 15.255 42.646 1.00 10.79 282 PRO A O 1
ATOM 1999 N N . MET A 1 283 ? 30.072 15.067 44.172 1.00 10.77 283 MET A N 1
ATOM 2000 C CA . MET A 1 283 ? 30.846 14.070 44.925 1.00 11.69 283 MET A CA 1
ATOM 2001 C C . MET A 1 283 ? 31.394 12.866 44.184 1.00 10.13 283 MET A C 1
ATOM 2002 O O . MET A 1 283 ? 32.449 12.299 44.540 1.00 10.67 283 MET A O 1
ATOM 2007 N N . GLY A 1 284 ? 30.729 12.455 43.064 1.00 10.05 284 GLY A N 1
ATOM 2008 C CA . GLY A 1 284 ? 31.185 11.370 42.193 1.00 10.35 284 GLY A CA 1
ATOM 2009 C C . GLY A 1 284 ? 31.530 11.765 40.744 1.00 9.01 284 GLY A C 1
ATOM 2010 O O . GLY A 1 284 ? 31.577 10.904 39.862 1.00 10.22 284 GLY A O 1
ATOM 2011 N N . ASN A 1 285 ? 31.753 13.062 40.529 1.00 9.70 285 ASN A N 1
ATOM 2012 C CA . ASN A 1 285 ? 32.083 13.608 39.183 1.00 8.68 285 ASN A CA 1
ATOM 2013 C C . ASN A 1 285 ? 30.968 13.477 38.142 1.00 11.10 285 ASN A C 1
ATOM 2014 O O . ASN A 1 285 ? 31.235 13.630 36.945 1.00 11.99 285 ASN A O 1
ATOM 2019 N N . GLY A 1 286 ? 29.786 13.087 38.590 1.00 10.10 286 GLY A N 1
ATOM 2020 C CA . GLY A 1 286 ? 28.639 12.695 37.687 1.00 10.47 286 GLY A CA 1
ATOM 2021 C C . GLY A 1 286 ? 28.045 11.332 37.960 1.00 10.83 286 GLY A C 1
ATOM 2022 O O . GLY A 1 286 ? 26.922 11.046 37.503 1.00 11.34 286 GLY A O 1
ATOM 2023 N N . HIS A 1 287 ? 28.720 10.519 38.770 1.00 9.14 287 HIS A N 1
ATOM 2024 C CA . HIS A 1 287 ? 28.147 9.227 39.268 1.00 9.10 287 HIS A CA 1
ATOM 2025 C C . HIS A 1 287 ? 27.022 9.560 40.259 1.00 10.79 287 HIS A C 1
ATOM 2026 O O . HIS A 1 287 ? 27.167 10.524 41.088 1.00 9.44 287 HIS A O 1
ATOM 2033 N N . PRO A 1 288 ? 25.924 8.801 40.368 1.00 9.78 288 PRO A N 1
ATOM 2034 C CA . PRO A 1 288 ? 24.834 9.192 41.323 1.00 9.35 288 PRO A CA 1
ATOM 2035 C C . PRO A 1 288 ? 25.191 8.803 42.776 1.00 9.49 288 PRO A C 1
ATOM 2036 O O . PRO A 1 288 ? 25.178 7.618 43.082 1.00 10.08 288 PRO A O 1
ATOM 2040 N N . ILE A 1 289 ? 25.614 9.780 43.531 1.00 9.39 289 ILE A N 1
ATOM 2041 C CA . ILE A 1 289 ? 26.046 9.565 44.942 1.00 10.15 289 ILE A CA 1
ATOM 2042 C C . ILE A 1 289 ? 25.544 10.822 45.719 1.00 10.61 289 ILE A C 1
ATOM 2043 O O . ILE A 1 289 ? 25.665 11.968 45.233 1.00 10.42 289 ILE A O 1
ATOM 2048 N N . GLY A 1 290 ? 25.045 10.558 46.953 1.00 9.44 290 GLY A N 1
ATOM 2049 C CA . GLY A 1 290 ? 24.816 11.567 47.959 1.00 8.71 290 GLY A CA 1
ATOM 2050 C C . GLY A 1 290 ? 25.188 11.010 49.336 1.00 8.53 290 GLY A C 1
ATOM 2051 O O . GLY A 1 290 ? 25.603 9.878 49.477 1.00 9.00 290 GLY A O 1
ATOM 2052 N N . ALA A 1 291 ? 25.077 11.876 50.339 1.00 8.83 291 ALA A N 1
ATOM 2053 C CA . ALA A 1 291 ? 25.337 11.437 51.753 1.00 10.05 291 ALA A CA 1
ATOM 2054 C C . ALA A 1 291 ? 24.690 12.348 52.764 1.00 8.63 291 ALA A C 1
ATOM 2055 O O . ALA A 1 291 ? 24.487 13.540 52.540 1.00 8.32 291 ALA A O 1
ATOM 2057 N N . VAL A 1 292 ? 24.463 11.752 53.978 1.00 9.08 292 VAL A N 1
ATOM 2058 C CA . VAL A 1 292 ? 24.145 12.493 55.214 1.00 9.66 292 VAL A CA 1
ATOM 2059 C C . VAL A 1 292 ? 25.312 12.147 56.211 1.00 9.26 292 VAL A C 1
ATOM 2060 O O . VAL A 1 292 ? 25.546 10.968 56.550 1.00 10.04 292 VAL A O 1
ATOM 2064 N N . VAL A 1 293 ? 26.073 13.154 56.633 1.00 9.08 293 VAL A N 1
ATOM 2065 C CA . VAL A 1 293 ? 27.114 13.029 57.701 1.00 8.83 293 VAL A CA 1
ATOM 2066 C C . VAL A 1 293 ? 26.512 13.547 59.028 1.00 9.46 293 VAL A C 1
ATOM 2067 O O . VAL A 1 293 ? 25.809 14.587 59.048 1.00 9.80 293 VAL A O 1
ATOM 2071 N N . THR A 1 294 ? 26.685 12.771 60.112 1.00 9.92 294 THR A N 1
ATOM 2072 C CA . THR A 1 294 ? 26.005 13.076 61.379 1.00 10.41 294 THR A CA 1
ATOM 2073 C C . THR A 1 294 ? 26.839 12.572 62.565 1.00 10.15 294 THR A C 1
ATOM 2074 O O . THR A 1 294 ? 28.018 12.159 62.401 1.00 11.37 294 THR A O 1
ATOM 2078 N N . THR A 1 295 ? 26.240 12.687 63.770 1.00 11.96 295 THR A N 1
ATOM 2079 C CA . THR A 1 295 ? 26.892 12.281 64.995 1.00 10.87 295 THR A CA 1
ATOM 2080 C C . THR A 1 295 ? 26.634 10.790 65.274 1.00 11.77 295 THR A C 1
ATOM 2081 O O . THR A 1 295 ? 25.710 10.135 64.792 1.00 12.15 295 THR A O 1
ATOM 2085 N N . ALA A 1 296 ? 27.478 10.208 66.125 1.00 13.43 296 ALA A N 1
ATOM 2086 C CA . ALA A 1 296 ? 27.270 8.847 66.604 1.00 14.44 296 ALA A CA 1
ATOM 2087 C C . ALA A 1 296 ? 25.939 8.643 67.321 1.00 13.36 296 ALA A C 1
ATOM 2088 O O . ALA A 1 296 ? 25.243 7.658 67.031 1.00 15.01 296 ALA A O 1
ATOM 2090 N N . GLU A 1 297 ? 25.550 9.550 68.184 1.00 14.83 297 GLU A N 1
ATOM 2091 C CA . GLU A 1 297 ? 24.281 9.446 68.856 1.00 15.12 297 GLU A CA 1
ATOM 2092 C C . GLU A 1 297 ? 23.088 9.412 67.892 1.00 13.17 297 GLU A C 1
ATOM 2093 O O . GLU A 1 297 ? 22.208 8.595 68.023 1.00 14.50 297 GLU A O 1
ATOM 2099 N N . LEU A 1 298 ? 23.091 10.308 66.875 1.00 12.75 298 LEU A N 1
ATOM 2100 C CA . LEU A 1 298 ? 21.983 10.385 65.929 1.00 12.61 298 LEU A CA 1
ATOM 2101 C C . LEU A 1 298 ? 21.925 9.127 65.050 1.00 11.56 298 LEU A C 1
ATOM 2102 O O . LEU A 1 298 ? 20.787 8.592 64.778 1.00 12.67 298 LEU A O 1
ATOM 2107 N N . LEU A 1 299 ? 23.090 8.719 64.484 1.00 11.61 299 LEU A N 1
ATOM 2108 C CA . LEU A 1 299 ? 23.067 7.492 63.641 1.00 12.22 299 LEU A CA 1
ATOM 2109 C C . LEU A 1 299 ? 22.594 6.258 64.443 1.00 12.18 299 LEU A C 1
ATOM 2110 O O . LEU A 1 299 ? 21.828 5.444 63.970 1.00 12.64 299 LEU A O 1
ATOM 2115 N N . ASP A 1 300 ? 23.132 6.074 65.666 1.00 12.05 300 ASP A N 1
ATOM 2116 C CA A ASP A 1 300 ? 22.789 4.905 66.449 0.50 12.79 300 ASP A CA 1
ATOM 2117 C CA B ASP A 1 300 ? 22.787 4.894 66.420 0.50 13.38 300 ASP A CA 1
ATOM 2118 C C . ASP A 1 300 ? 21.265 4.883 66.809 1.00 12.39 300 ASP A C 1
ATOM 2119 O O . ASP A 1 300 ? 20.620 3.856 66.693 1.00 13.04 300 ASP A O 1
ATOM 2128 N N . GLU A 1 301 ? 20.695 6.028 67.194 1.00 12.48 301 GLU A N 1
ATOM 2129 C CA . GLU A 1 301 ? 19.301 6.138 67.535 1.00 12.46 301 GLU A CA 1
ATOM 2130 C C . GLU A 1 301 ? 18.401 5.723 66.359 1.00 12.89 301 GLU A C 1
ATOM 2131 O O . GLU A 1 301 ? 17.437 4.978 66.467 1.00 13.26 301 GLU A O 1
ATOM 2137 N N . PHE A 1 302 ? 18.753 6.306 65.175 1.00 11.40 302 PHE A N 1
ATOM 2138 C CA . PHE A 1 302 ? 17.888 6.039 64.004 1.00 12.16 302 PHE A CA 1
ATOM 2139 C C . PHE A 1 302 ? 17.946 4.556 63.609 1.00 12.26 302 PHE A C 1
ATOM 2140 O O . PHE A 1 302 ? 16.889 3.964 63.250 1.00 12.40 302 PHE A O 1
ATOM 2148 N N . GLY A 1 303 ? 19.124 3.951 63.658 1.00 13.04 303 GLY A N 1
ATOM 2149 C CA . GLY A 1 303 ? 19.226 2.480 63.344 1.00 13.15 303 GLY A CA 1
ATOM 2150 C C . GLY A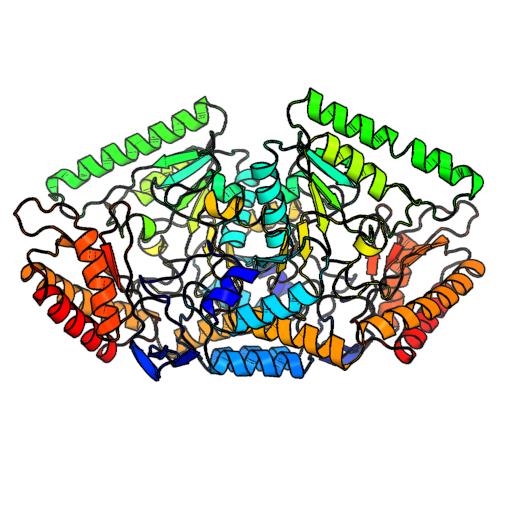 1 303 ? 18.595 1.547 64.360 1.00 13.31 303 GLY A C 1
ATOM 2151 O O . GLY A 1 303 ? 18.080 0.503 63.989 1.00 16.59 303 GLY A O 1
ATOM 2152 N N . ARG A 1 304 ? 18.521 1.987 65.598 1.00 13.12 304 ARG A N 1
ATOM 2153 C CA . ARG A 1 304 ? 17.790 1.174 66.615 1.00 15.43 304 ARG A CA 1
ATOM 2154 C C . ARG A 1 304 ? 16.283 1.218 66.342 1.00 15.82 304 ARG A C 1
ATOM 2155 O O . ARG A 1 304 ? 15.585 0.266 66.751 1.00 17.64 304 ARG A O 1
ATOM 2163 N N . HIS A 1 305 ? 15.760 2.296 65.780 1.00 14.50 305 HIS A N 1
ATOM 2164 C CA . HIS A 1 305 ? 14.342 2.516 65.590 1.00 14.97 305 HIS A CA 1
ATOM 2165 C C . HIS A 1 305 ? 13.810 2.154 64.183 1.00 13.62 305 HIS A C 1
ATOM 2166 O O . HIS A 1 305 ? 12.540 2.147 64.008 1.00 13.71 305 HIS A O 1
ATOM 2173 N N . ASN A 1 306 ? 14.696 1.862 63.190 1.00 11.91 306 ASN A N 1
ATOM 2174 C CA . ASN A 1 306 ? 14.244 1.590 61.827 1.00 11.76 306 ASN A CA 1
ATOM 2175 C C . ASN A 1 306 ? 15.166 0.617 61.152 1.00 12.40 306 ASN A C 1
ATOM 2176 O O . ASN A 1 306 ? 16.397 0.728 61.280 1.00 13.74 306 ASN A O 1
ATOM 2181 N N . MET A 1 307 ? 14.596 -0.326 60.385 1.00 12.87 307 MET A N 1
ATOM 2182 C CA . MET A 1 307 ? 15.384 -1.218 59.542 1.00 14.88 307 MET A CA 1
ATOM 2183 C C . MET A 1 307 ? 15.692 -0.505 58.199 1.00 13.21 307 MET A C 1
ATOM 2184 O O . MET A 1 307 ? 15.137 -0.768 57.131 1.00 14.92 307 MET A O 1
ATOM 2189 N N . PHE A 1 308 ? 16.559 0.501 58.308 1.00 13.39 308 PHE A N 1
ATOM 2190 C CA . PHE A 1 308 ? 16.868 1.397 57.178 1.00 12.60 308 PHE A CA 1
ATOM 2191 C C . PHE A 1 308 ? 17.877 0.755 56.220 1.00 13.26 308 PHE A C 1
ATOM 2192 O O . PHE A 1 308 ? 18.967 0.330 56.645 1.00 13.67 308 PHE A O 1
ATOM 2200 N N . PHE A 1 309 ? 17.567 0.819 54.906 1.00 12.51 309 PHE A N 1
ATOM 2201 C CA . PHE A 1 309 ? 18.442 0.185 53.878 1.00 13.02 309 PHE A CA 1
ATOM 2202 C C . PHE A 1 309 ? 18.160 0.901 52.545 1.00 11.99 309 PHE A C 1
ATOM 2203 O O . PHE A 1 309 ? 16.974 1.000 52.159 1.00 13.45 309 PHE A O 1
ATOM 2211 N N . ASN A 1 310 ? 19.224 1.241 51.794 1.00 12.13 310 ASN A N 1
ATOM 2212 C CA . ASN A 1 310 ? 19.232 1.831 50.460 1.00 11.71 310 ASN A CA 1
ATOM 2213 C C . ASN A 1 310 ? 20.073 0.876 49.608 1.00 12.73 310 ASN A C 1
ATOM 2214 O O . ASN A 1 310 ? 21.266 0.744 49.835 1.00 12.55 310 ASN A O 1
ATOM 2219 N N . THR A 1 311 ? 19.458 0.218 48.617 1.00 12.93 311 THR A N 1
ATOM 2220 C CA . THR A 1 311 ? 20.106 -0.916 47.947 1.00 13.44 311 THR A CA 1
ATOM 2221 C C . THR A 1 311 ? 21.371 -0.521 47.203 1.00 13.91 311 THR A C 1
ATOM 2222 O O . THR A 1 311 ? 22.383 -1.262 47.218 1.00 12.98 311 THR A O 1
ATOM 2226 N N . PHE A 1 312 ? 21.345 0.572 46.447 1.00 12.31 312 PHE A N 1
ATOM 2227 C CA . PHE A 1 312 ? 22.507 0.995 45.640 1.00 13.06 312 PHE A CA 1
ATOM 2228 C C . PHE A 1 312 ? 23.534 1.806 46.472 1.00 12.49 312 PHE A C 1
ATOM 2229 O O . PHE A 1 312 ? 24.691 1.882 46.073 1.00 12.73 312 PHE A O 1
ATOM 2237 N N . ALA A 1 313 ? 23.132 2.320 47.646 1.00 11.25 313 ALA A N 1
ATOM 2238 C CA . ALA A 1 313 ? 24.058 3.182 48.374 1.00 11.37 313 ALA A CA 1
ATOM 2239 C C . ALA A 1 313 ? 25.288 2.441 48.851 1.00 10.91 313 ALA A C 1
ATOM 2240 O O . ALA A 1 313 ? 25.163 1.286 49.383 1.00 12.93 313 ALA A O 1
ATOM 2242 N N . GLY A 1 314 ? 26.482 3.042 48.685 1.00 10.96 314 GLY A N 1
ATOM 2243 C CA . GLY A 1 314 ? 27.679 2.339 49.204 1.00 11.27 314 GLY A CA 1
ATOM 2244 C C . GLY A 1 314 ? 28.118 1.121 48.478 1.00 12.19 314 GLY A C 1
ATOM 2245 O O . GLY A 1 314 ? 28.895 0.299 49.019 1.00 13.29 314 GLY A O 1
ATOM 2246 N N . ASN A 1 315 ? 27.572 0.883 47.295 1.00 10.63 315 ASN A N 1
ATOM 2247 C CA . ASN A 1 315 ? 28.120 -0.193 46.486 1.00 11.09 315 ASN A CA 1
ATOM 2248 C C . ASN A 1 315 ? 29.609 0.106 46.160 1.00 11.31 315 ASN A C 1
ATOM 2249 O O . ASN A 1 315 ? 30.060 1.255 46.237 1.00 11.01 315 ASN A O 1
ATOM 2254 N N . PRO A 1 316 ? 30.438 -0.928 45.792 1.00 10.61 316 PRO A N 1
ATOM 2255 C CA . PRO A 1 316 ? 31.825 -0.721 45.621 1.00 11.82 316 PRO A CA 1
ATOM 2256 C C . PRO A 1 316 ? 32.225 0.253 44.462 1.00 9.44 316 PRO A C 1
ATOM 2257 O O . PRO A 1 316 ? 33.264 0.899 44.527 1.00 11.65 316 PRO A O 1
ATOM 2261 N N . VAL A 1 317 ? 31.395 0.275 43.382 1.00 10.86 317 VAL A N 1
ATOM 2262 C CA . VAL A 1 317 ? 31.675 1.126 42.226 1.00 9.88 317 VAL A CA 1
ATOM 2263 C C . VAL A 1 317 ? 31.440 2.652 42.518 1.00 9.53 317 VAL A C 1
ATOM 2264 O O . VAL A 1 317 ? 32.288 3.516 42.268 1.00 10.65 317 VAL A O 1
ATOM 2268 N N . SER A 1 318 ? 30.296 2.957 43.169 1.00 9.74 318 SER A N 1
ATOM 2269 C CA . SER A 1 318 ? 30.064 4.289 43.726 1.00 9.91 318 SER A CA 1
ATOM 2270 C C . SER A 1 318 ? 31.180 4.714 44.705 1.00 9.69 318 SER A C 1
ATOM 2271 O O . SER A 1 318 ? 31.656 5.858 44.625 1.00 10.38 318 SER A O 1
ATOM 2274 N N . SER A 1 319 ? 31.590 3.788 45.569 1.00 10.77 319 SER A N 1
ATOM 2275 C CA . SER A 1 319 ? 32.679 4.079 46.528 1.00 9.95 319 SER A CA 1
ATOM 2276 C C . SER A 1 319 ? 33.981 4.373 45.790 1.00 10.80 319 SER A C 1
ATOM 2277 O O . SER A 1 319 ? 34.724 5.300 46.184 1.00 10.47 319 SER A O 1
ATOM 2280 N N . ALA A 1 320 ? 34.314 3.589 44.758 1.00 10.34 320 ALA A N 1
ATOM 2281 C CA . ALA A 1 320 ? 35.538 3.820 43.925 1.00 10.71 320 ALA A CA 1
ATOM 2282 C C . ALA A 1 320 ? 35.495 5.213 43.285 1.00 9.99 320 ALA A C 1
ATOM 2283 O O . ALA A 1 320 ? 36.504 5.951 43.232 1.00 11.21 320 ALA A O 1
ATOM 2285 N N . ALA A 1 321 ? 34.319 5.608 42.706 1.00 10.56 321 ALA A N 1
ATOM 2286 C CA . ALA A 1 321 ? 34.131 6.926 42.130 1.00 10.08 321 ALA A CA 1
ATOM 2287 C C . ALA A 1 321 ? 34.382 8.074 43.137 1.00 10.53 321 ALA A C 1
ATOM 2288 O O . ALA A 1 321 ? 35.154 9.035 42.879 1.00 11.55 321 ALA A O 1
ATOM 2290 N N . GLY A 1 322 ? 33.752 7.921 44.330 1.00 10.25 322 GLY A N 1
ATOM 2291 C CA . GLY A 1 322 ? 33.926 8.981 45.325 1.00 10.83 322 GLY A CA 1
ATOM 2292 C C . GLY A 1 322 ? 35.364 9.064 45.877 1.00 9.94 322 GLY A C 1
ATOM 2293 O O . GLY A 1 322 ? 35.873 10.189 46.100 1.00 10.02 322 GLY A O 1
ATOM 2294 N N . LEU A 1 323 ? 36.035 7.896 46.027 1.00 10.40 323 LEU A N 1
ATOM 2295 C CA . LEU A 1 323 ? 37.439 7.914 46.494 1.00 12.09 323 LEU A CA 1
ATOM 2296 C C . LEU A 1 323 ? 38.326 8.603 45.437 1.00 10.59 323 LEU A C 1
ATOM 2297 O O . LEU A 1 323 ? 39.231 9.381 45.793 1.00 11.83 323 LEU A O 1
ATOM 2302 N N . ALA A 1 324 ? 38.082 8.317 44.144 1.00 10.37 324 ALA A N 1
ATOM 2303 C CA . ALA A 1 324 ? 38.901 8.963 43.078 1.00 11.08 324 ALA A CA 1
ATOM 2304 C C . ALA A 1 324 ? 38.741 10.445 42.967 1.00 10.34 324 ALA A C 1
ATOM 2305 O O . ALA A 1 324 ? 39.729 11.205 42.706 1.00 10.42 324 ALA A O 1
ATOM 2307 N N . VAL A 1 325 ? 37.533 10.941 43.246 1.00 10.32 325 VAL A N 1
ATOM 2308 C CA . VAL A 1 325 ? 37.291 12.409 43.294 1.00 10.52 325 VAL A CA 1
ATOM 2309 C C . VAL A 1 325 ? 38.107 13.061 44.418 1.00 9.83 325 VAL A C 1
ATOM 2310 O O . VAL A 1 325 ? 38.790 14.099 44.200 1.00 10.43 325 VAL A O 1
ATOM 2314 N N . LEU A 1 326 ? 38.025 12.476 45.650 1.00 9.68 326 LEU A N 1
ATOM 2315 C CA . LEU A 1 326 ? 38.773 13.040 46.750 1.00 9.81 326 LEU A CA 1
ATOM 2316 C C . LEU A 1 326 ? 40.279 12.943 46.556 1.00 10.41 326 LEU A C 1
ATOM 2317 O O . LEU A 1 326 ? 41.014 13.914 46.816 1.00 10.49 326 LEU A O 1
ATOM 2322 N N . ARG A 1 327 ? 40.745 11.801 46.023 1.00 10.80 327 ARG A N 1
ATOM 2323 C CA . ARG A 1 327 ? 42.193 11.627 45.798 1.00 12.63 327 ARG A CA 1
ATOM 2324 C C . ARG A 1 327 ? 42.706 12.687 44.782 1.00 11.24 327 ARG A C 1
ATOM 2325 O O . ARG A 1 327 ? 43.783 13.279 44.940 1.00 11.30 327 ARG A O 1
ATOM 2328 N N . TYR A 1 328 ? 41.976 12.887 43.662 1.00 10.07 328 TYR A N 1
ATOM 2329 C CA . TYR A 1 328 ? 42.375 13.835 42.661 1.00 10.42 328 TYR A CA 1
ATOM 2330 C C . TYR A 1 328 ? 42.377 15.243 43.130 1.00 10.76 328 TYR A C 1
ATOM 2331 O O . TYR A 1 328 ? 43.365 16.024 42.954 1.00 10.97 328 TYR A O 1
ATOM 2340 N N . MET A 1 329 ? 41.311 15.633 43.868 1.00 11.59 329 MET A N 1
ATOM 2341 C CA . MET A 1 329 ? 41.304 17.012 44.381 1.00 11.79 329 MET A CA 1
ATOM 2342 C C . MET A 1 329 ? 42.453 17.275 45.395 1.00 11.81 329 MET A C 1
ATOM 2343 O O . MET A 1 329 ? 42.995 18.398 45.434 1.00 12.27 329 MET A O 1
ATOM 2348 N N . ASP A 1 330 ? 42.773 16.237 46.220 1.00 11.71 330 ASP A N 1
ATOM 2349 C CA . ASP A 1 330 ? 43.891 16.351 47.171 1.00 12.28 330 ASP A CA 1
ATOM 2350 C C . ASP A 1 330 ? 45.210 16.489 46.358 1.00 12.49 330 ASP A C 1
ATOM 2351 O O . ASP A 1 330 ? 46.044 17.390 46.675 1.00 14.20 330 ASP A O 1
ATOM 2356 N N . GLN A 1 331 ? 45.487 15.535 45.451 1.00 12.63 331 GLN A N 1
ATOM 2357 C CA . GLN A 1 331 ? 46.794 15.512 44.719 1.00 13.57 331 GLN A CA 1
ATOM 2358 C C . GLN A 1 331 ? 47.049 16.755 43.949 1.00 13.04 331 GLN A C 1
ATOM 2359 O O . GLN A 1 331 ? 48.209 17.253 43.885 1.00 15.15 331 GLN A O 1
ATOM 2365 N N . GLU A 1 332 ? 45.986 17.362 43.351 1.00 11.34 332 GLU A N 1
ATOM 2366 C CA . GLU A 1 332 ? 46.109 18.554 42.527 1.00 12.57 332 GLU A CA 1
ATOM 2367 C C . GLU A 1 332 ? 45.917 19.861 43.245 1.00 12.18 332 GLU A C 1
ATOM 2368 O O . GLU A 1 332 ? 45.923 20.962 42.668 1.00 12.62 332 GLU A O 1
ATOM 2374 N N . ASP A 1 333 ? 45.763 19.779 44.616 1.00 11.10 333 ASP A N 1
ATOM 2375 C CA . ASP A 1 333 ? 45.678 20.960 45.453 1.00 12.14 333 ASP A CA 1
ATOM 2376 C C . ASP A 1 333 ? 44.536 21.906 45.063 1.00 11.98 333 ASP A C 1
ATOM 2377 O O . ASP A 1 333 ? 44.628 23.147 45.181 1.00 11.85 333 ASP A O 1
ATOM 2382 N N . LEU A 1 334 ? 43.393 21.332 44.637 1.00 10.02 334 LEU A N 1
ATOM 2383 C CA . LEU A 1 334 ? 42.343 22.163 44.044 1.00 11.26 334 LEU A CA 1
ATOM 2384 C C . LEU A 1 334 ? 41.653 23.139 44.980 1.00 11.18 334 LEU A C 1
ATOM 2385 O O . LEU A 1 334 ? 41.271 24.234 44.566 1.00 11.66 334 LEU A O 1
ATOM 2390 N N . MET A 1 335 ? 41.444 22.755 46.260 1.00 11.31 335 MET A N 1
ATOM 2391 C CA . MET A 1 335 ? 40.780 23.656 47.234 1.00 11.38 335 MET A CA 1
ATOM 2392 C C . MET A 1 335 ? 41.647 24.957 47.438 1.00 12.14 335 MET A C 1
ATOM 2393 O O . MET A 1 335 ? 41.107 26.104 47.405 1.00 11.26 335 MET A O 1
ATOM 2398 N N . ALA A 1 336 ? 42.973 24.755 47.737 1.00 11.06 336 ALA A N 1
ATOM 2399 C CA . ALA A 1 336 ? 43.828 25.916 47.929 1.00 12.10 336 ALA A CA 1
ATOM 2400 C C . ALA A 1 336 ? 43.910 26.798 46.685 1.00 11.44 336 ALA A C 1
ATOM 2401 O O . ALA A 1 336 ? 43.919 28.056 46.782 1.00 12.51 336 ALA A O 1
ATOM 2403 N N . LYS A 1 337 ? 43.974 26.149 45.508 1.00 11.77 337 LYS A N 1
ATOM 2404 C CA . LYS A 1 337 ? 44.033 26.902 44.234 1.00 12.42 337 LYS A CA 1
ATOM 2405 C C . LYS A 1 337 ? 42.753 27.717 44.080 1.00 13.50 337 LYS A C 1
ATOM 2406 O O . LYS A 1 337 ? 42.783 28.869 43.608 1.00 12.66 337 LYS A O 1
ATOM 2412 N N . ALA A 1 338 ? 41.574 27.144 44.408 1.00 12.07 338 ALA A N 1
ATOM 2413 C CA . ALA A 1 338 ? 40.283 27.864 44.287 1.00 12.60 338 ALA A CA 1
ATOM 2414 C C . ALA A 1 338 ? 40.262 29.093 45.262 1.00 11.89 338 ALA A C 1
ATOM 2415 O O . ALA A 1 338 ? 39.665 30.136 44.956 1.00 12.62 338 ALA A O 1
ATOM 2417 N N . ASP A 1 339 ? 40.831 28.960 46.479 1.00 11.47 339 ASP A N 1
ATOM 2418 C CA . ASP A 1 339 ? 40.889 30.071 47.401 1.00 12.72 339 ASP A CA 1
ATOM 2419 C C . ASP A 1 339 ? 41.701 31.246 46.794 1.00 12.16 339 ASP A C 1
ATOM 2420 O O . ASP A 1 339 ? 41.225 32.407 46.753 1.00 12.45 339 ASP A O 1
ATOM 2425 N N . GLN A 1 340 ? 42.905 30.941 46.258 1.00 12.47 340 GLN A N 1
ATOM 2426 C CA . GLN A 1 340 ? 43.756 31.990 45.691 1.00 13.62 340 GLN A CA 1
ATOM 2427 C C . GLN A 1 340 ? 43.132 32.607 44.415 1.00 12.45 340 GLN A C 1
ATOM 2428 O O . GLN A 1 340 ? 43.125 33.846 44.252 1.00 13.34 340 GLN A O 1
ATOM 2431 N N . LEU A 1 341 ? 42.598 31.758 43.560 1.00 12.57 341 LEU A N 1
ATOM 2432 C CA . LEU A 1 341 ? 41.988 32.187 42.305 1.00 11.78 341 LEU A CA 1
ATOM 2433 C C . LEU A 1 341 ? 40.712 32.993 42.576 1.00 15.00 341 LEU A C 1
ATOM 2434 O O . LEU A 1 341 ? 40.478 34.058 41.925 1.00 12.77 341 LEU A O 1
ATOM 2439 N N . GLY A 1 342 ? 39.922 32.573 43.588 1.00 12.38 342 GLY A N 1
ATOM 2440 C CA . GLY A 1 342 ? 38.764 33.391 43.974 1.00 13.94 342 GLY A CA 1
ATOM 2441 C C . GLY A 1 342 ? 39.101 34.799 44.401 1.00 14.00 342 GLY A C 1
ATOM 2442 O O . GLY A 1 342 ? 38.360 35.796 44.112 1.00 15.29 342 GLY A O 1
ATOM 2443 N N . LYS A 1 343 ? 40.207 34.965 45.109 1.00 14.33 343 LYS A N 1
ATOM 2444 C CA . LYS A 1 343 ? 40.669 36.299 45.519 1.00 16.28 343 LYS A CA 1
ATOM 2445 C C . LYS A 1 343 ? 40.957 37.221 44.286 1.00 14.94 343 LYS A C 1
ATOM 2446 O O . LYS A 1 343 ? 40.551 38.405 44.263 1.00 16.46 343 LYS A O 1
ATOM 2452 N N . TYR A 1 344 ? 41.586 36.646 43.292 1.00 14.07 344 TYR A N 1
ATOM 2453 C CA . TYR A 1 344 ? 41.917 37.351 42.049 1.00 14.21 344 TYR A CA 1
ATOM 2454 C C . TYR A 1 344 ? 40.648 37.691 41.244 1.00 12.71 344 TYR A C 1
ATOM 2455 O O . TYR A 1 344 ? 40.459 38.797 40.752 1.00 13.23 344 TYR A O 1
ATOM 2464 N N . ILE A 1 345 ? 39.707 36.723 41.151 1.00 12.42 345 ILE A N 1
ATOM 2465 C CA . ILE A 1 345 ? 38.413 36.991 40.444 1.00 11.73 345 ILE A CA 1
ATOM 2466 C C . ILE A 1 345 ? 37.629 38.074 41.110 1.00 12.19 345 ILE A C 1
ATOM 2467 O O . ILE A 1 345 ? 37.026 38.925 40.511 1.00 12.99 345 ILE A O 1
ATOM 2472 N N . ARG A 1 346 ? 37.581 38.066 42.470 1.00 13.64 346 ARG A N 1
ATOM 2473 C CA . ARG A 1 346 ? 36.859 39.121 43.197 1.00 15.14 346 ARG A CA 1
ATOM 2474 C C . ARG A 1 346 ? 37.391 40.514 42.916 1.00 15.44 346 ARG A C 1
ATOM 2475 O O . ARG A 1 346 ? 36.611 41.448 42.642 1.00 15.83 346 ARG A O 1
ATOM 2483 N N . LYS A 1 347 ? 38.730 40.666 42.922 1.00 14.85 347 LYS A N 1
ATOM 2484 C CA . LYS A 1 347 ? 39.343 41.974 42.559 1.00 15.95 347 LYS A CA 1
ATOM 2485 C C . LYS A 1 347 ? 38.946 42.402 41.149 1.00 15.46 347 LYS A C 1
ATOM 2486 O O . LYS A 1 347 ? 38.553 43.584 40.944 1.00 16.21 347 LYS A O 1
ATOM 2489 N N . ARG A 1 348 ? 38.998 41.481 40.219 1.00 14.48 348 ARG A N 1
ATOM 2490 C CA . ARG A 1 348 ? 38.595 41.842 38.843 1.00 14.77 348 ARG A CA 1
ATOM 2491 C C . ARG A 1 348 ? 37.136 42.228 38.739 1.00 15.03 348 ARG A C 1
ATOM 2492 O O . ARG A 1 348 ? 36.761 43.215 38.024 1.00 15.43 348 ARG A O 1
ATOM 2500 N N . LEU A 1 349 ? 36.220 41.445 39.371 1.00 13.02 349 LEU A N 1
ATOM 2501 C CA . LEU A 1 349 ? 34.798 41.771 39.337 1.00 14.49 349 LEU A CA 1
ATOM 2502 C C . LEU A 1 349 ? 34.511 43.119 40.083 1.00 13.97 349 LEU A C 1
ATOM 2503 O O . LEU A 1 349 ? 33.609 43.816 39.640 1.00 15.44 349 LEU A O 1
ATOM 2508 N N . GLU A 1 350 ? 35.197 43.437 41.202 1.00 15.26 350 GLU A N 1
ATOM 2509 C CA . GLU A 1 350 ? 35.057 44.791 41.837 1.00 15.47 350 GLU A CA 1
ATOM 2510 C C . GLU A 1 350 ? 35.439 45.945 40.831 1.00 17.06 350 GLU A C 1
ATOM 2511 O O . GLU A 1 350 ? 34.727 46.979 40.761 1.00 18.88 350 GLU A O 1
ATOM 2517 N N . ASN A 1 351 ? 36.475 45.746 40.038 1.00 17.09 351 ASN A N 1
ATOM 2518 C CA . ASN A 1 351 ? 36.840 46.741 38.988 1.00 20.97 351 ASN A CA 1
ATOM 2519 C C . ASN A 1 351 ? 35.738 46.871 37.964 1.00 23.37 351 ASN A C 1
ATOM 2520 O O . ASN A 1 351 ? 35.328 48.008 37.617 1.00 23.00 351 ASN A O 1
ATOM 2525 N N . ILE A 1 352 ? 35.192 45.751 37.505 1.00 17.70 352 ILE A N 1
ATOM 2526 C CA . ILE A 1 352 ? 34.057 45.752 36.553 1.00 18.95 352 ILE A CA 1
ATOM 2527 C C . ILE A 1 352 ? 32.868 46.460 37.155 1.00 21.55 352 ILE A C 1
ATOM 2528 O O . ILE A 1 352 ? 32.216 47.277 36.436 1.00 25.38 352 ILE A O 1
ATOM 2533 N N . ALA A 1 353 ? 32.549 46.251 38.425 1.00 19.25 353 ALA A N 1
ATOM 2534 C CA . ALA A 1 353 ? 31.367 46.850 39.008 1.00 21.51 353 ALA A CA 1
ATOM 2535 C C . ALA A 1 353 ? 31.462 48.373 39.174 1.00 26.48 353 ALA A C 1
ATOM 2536 O O . ALA A 1 353 ? 30.454 49.087 39.016 1.00 27.74 353 ALA A O 1
ATOM 2538 N N . GLN A 1 354 ? 32.654 48.841 39.533 1.00 27.52 354 GLN A N 1
ATOM 2539 C CA . GLN A 1 354 ? 32.943 50.301 39.608 1.00 28.88 354 GLN A CA 1
ATOM 2540 C C . GLN A 1 354 ? 32.748 50.976 38.269 1.00 29.67 354 GLN A C 1
ATOM 2541 O O . GLN A 1 354 ? 32.203 52.050 38.251 1.00 32.75 354 GLN A O 1
ATOM 2544 N N . ARG A 1 355 ? 33.154 50.368 37.189 1.00 26.78 355 ARG A N 1
ATOM 2545 C CA . ARG A 1 355 ? 33.046 50.904 35.861 1.00 30.79 355 ARG A CA 1
ATOM 2546 C C . ARG A 1 355 ? 31.724 50.725 35.100 1.00 34.25 355 ARG A C 1
ATOM 2547 O O . ARG A 1 355 ? 31.480 51.458 34.127 1.00 34.18 355 ARG A O 1
ATOM 2555 N N . SER A 1 356 ? 30.884 49.743 35.431 1.00 27.39 356 SER A N 1
ATOM 2556 C CA . SER A 1 356 ? 29.645 49.501 34.632 1.00 25.94 356 SER A CA 1
ATOM 2557 C C . SER A 1 356 ? 28.440 49.974 35.380 1.00 25.88 356 SER A C 1
ATOM 2558 O O . SER A 1 356 ? 28.142 49.533 36.506 1.00 21.74 356 SER A O 1
ATOM 2561 N N . GLY A 1 357 ? 27.650 50.879 34.742 1.00 24.10 357 GLY A N 1
ATOM 2562 C CA . GLY A 1 357 ? 26.377 51.247 35.319 1.00 24.65 357 GLY A CA 1
ATOM 2563 C C . GLY A 1 357 ? 25.310 50.135 35.251 1.00 20.28 357 GLY A C 1
ATOM 2564 O O . GLY A 1 357 ? 24.203 50.316 35.882 1.00 24.02 357 GLY A O 1
ATOM 2565 N N . ASN A 1 358 ? 25.585 48.989 34.536 1.00 21.06 358 ASN A N 1
ATOM 2566 C CA . ASN A 1 358 ? 24.685 47.843 34.555 1.00 18.06 358 ASN A CA 1
ATOM 2567 C C . ASN A 1 358 ? 25.077 46.754 35.634 1.00 18.67 358 ASN A C 1
ATOM 2568 O O . ASN A 1 358 ? 24.427 45.731 35.682 1.00 20.38 358 ASN A O 1
ATOM 2573 N N . VAL A 1 359 ? 26.059 47.051 36.487 1.00 18.48 359 VAL A N 1
ATOM 2574 C CA . VAL A 1 359 ? 26.482 46.093 37.566 1.00 19.89 359 VAL A CA 1
ATOM 2575 C C . VAL A 1 359 ? 26.269 46.664 38.933 1.00 20.03 359 VAL A C 1
ATOM 2576 O O . VAL A 1 359 ? 26.755 47.765 39.215 1.00 23.58 359 VAL A O 1
ATOM 2580 N N . GLY A 1 360 ? 25.677 45.888 39.814 1.00 19.13 360 GLY A N 1
ATOM 2581 C CA . GLY A 1 360 ? 25.437 46.250 41.215 1.00 20.01 360 GLY A CA 1
ATOM 2582 C C . GLY A 1 360 ? 26.560 45.698 42.109 1.00 21.46 360 GLY A C 1
ATOM 2583 O O . GLY A 1 360 ? 27.707 46.110 41.982 1.00 26.49 360 GLY A O 1
ATOM 2584 N N . SER A 1 361 ? 26.286 44.718 42.971 1.00 18.41 361 SER A N 1
ATOM 2585 C CA . SER A 1 361 ? 27.292 44.206 43.870 1.00 16.16 361 SER A CA 1
ATOM 2586 C C . SER A 1 361 ? 28.010 42.924 43.321 1.00 15.69 361 SER A C 1
ATOM 2587 O O . SER A 1 361 ? 27.417 42.150 42.529 1.00 16.56 361 SER A O 1
ATOM 2590 N N . VAL A 1 362 ? 29.208 42.727 43.802 1.00 14.64 362 VAL A N 1
ATOM 2591 C CA . VAL A 1 362 ? 29.998 41.504 43.581 1.00 14.97 362 VAL A CA 1
ATOM 2592 C C . VAL A 1 362 ? 29.663 40.511 44.728 1.00 16.27 362 VAL A C 1
ATOM 2593 O O . VAL A 1 362 ? 29.684 40.901 45.883 1.00 17.91 362 VAL A O 1
ATOM 2597 N N . ARG A 1 363 ? 29.448 39.244 44.390 1.00 13.86 363 ARG A N 1
ATOM 2598 C CA . ARG A 1 363 ? 28.929 38.266 45.342 1.00 16.04 363 ARG A CA 1
ATOM 2599 C C . ARG A 1 363 ? 29.745 36.959 45.255 1.00 15.03 363 ARG A C 1
ATOM 2600 O O . ARG A 1 363 ? 30.253 36.554 44.216 1.00 14.47 363 ARG A O 1
ATOM 2608 N N . GLY A 1 364 ? 29.770 36.281 46.383 1.00 18.62 364 GLY A N 1
ATOM 2609 C CA . GLY A 1 364 ? 30.331 34.867 46.459 1.00 19.65 364 GLY A CA 1
ATOM 2610 C C . GLY A 1 364 ? 31.761 34.814 46.955 1.00 22.19 364 GLY A C 1
ATOM 2611 O O . GLY A 1 364 ? 32.395 35.812 47.434 1.00 23.68 364 GLY A O 1
ATOM 2612 N N . ARG A 1 365 ? 32.409 33.615 46.857 1.00 20.65 365 ARG A N 1
ATOM 2613 C CA . ARG A 1 365 ? 33.882 33.513 47.097 1.00 20.14 365 ARG A CA 1
ATOM 2614 C C . ARG A 1 365 ? 34.378 32.195 46.471 1.00 16.11 365 ARG A C 1
ATOM 2615 O O . ARG A 1 365 ? 33.538 31.374 46.037 1.00 16.50 365 ARG A O 1
ATOM 2623 N N . GLY A 1 366 ? 35.652 32.033 46.392 1.00 16.44 366 GLY A N 1
ATOM 2624 C CA . GLY A 1 366 ? 36.245 30.853 45.859 1.00 14.99 366 GLY A CA 1
ATOM 2625 C C . GLY A 1 366 ? 35.854 30.747 44.407 1.00 16.59 366 GLY A C 1
ATOM 2626 O O . GLY A 1 366 ? 36.023 31.724 43.640 1.00 21.12 366 GLY A O 1
ATOM 2627 N N . LEU A 1 367 ? 35.337 29.614 43.984 1.00 11.33 367 LEU A N 1
ATOM 2628 C CA . LEU A 1 367 ? 34.913 29.435 42.559 1.00 10.99 367 LEU A CA 1
ATOM 2629 C C . LEU A 1 367 ? 33.361 29.416 42.432 1.00 11.58 367 LEU A C 1
ATOM 2630 O O . LEU A 1 367 ? 32.811 28.797 41.502 1.00 11.80 367 LEU A O 1
ATOM 2635 N N . PHE A 1 368 ? 32.653 30.137 43.304 1.00 11.90 368 PHE A N 1
ATOM 2636 C CA . PHE A 1 368 ? 31.197 30.404 43.144 1.00 12.52 368 PHE A CA 1
ATOM 2637 C C . PHE A 1 368 ? 31.028 31.911 43.254 1.00 14.21 368 PHE A C 1
ATOM 2638 O O . PHE A 1 368 ? 31.012 32.492 44.338 1.00 13.58 368 PHE A O 1
ATOM 2646 N N . PHE A 1 369 ? 30.919 32.567 42.084 1.00 12.11 369 PHE A N 1
ATOM 2647 C CA A PHE A 1 369 ? 30.851 34.070 42.050 0.50 13.46 369 PHE A CA 1
ATOM 2648 C CA B PHE A 1 369 ? 30.875 34.013 42.040 0.50 13.38 369 PHE A CA 1
ATOM 2649 C C . PHE A 1 369 ? 29.667 34.508 41.255 1.00 13.10 369 PHE A C 1
ATOM 2650 O O . PHE A 1 369 ? 29.121 33.832 40.369 1.00 14.37 369 PHE A O 1
ATOM 2665 N N . GLY A 1 370 ? 29.232 35.735 41.547 1.00 14.02 370 GLY A N 1
ATOM 2666 C CA . GLY A 1 370 ? 28.167 36.371 40.781 1.00 17.13 370 GLY A CA 1
ATOM 2667 C C . GLY A 1 370 ? 28.199 37.895 40.875 1.00 15.43 370 GLY A C 1
ATOM 2668 O O . GLY A 1 370 ? 28.880 38.483 41.680 1.00 16.29 370 GLY A O 1
ATOM 2669 N N . ILE A 1 371 ? 27.418 38.497 39.981 1.00 13.22 371 ILE A N 1
ATOM 2670 C CA . ILE A 1 371 ? 27.163 39.975 40.011 1.00 14.95 371 ILE A CA 1
ATOM 2671 C C . ILE A 1 371 ? 25.665 40.221 39.684 1.00 14.78 371 ILE A C 1
ATOM 2672 O O . ILE A 1 371 ? 25.109 39.589 38.788 1.00 15.92 371 ILE A O 1
ATOM 2677 N N . ASP A 1 372 ? 25.129 41.049 40.123 1.00 18.73 372 ASP A N 1
ATOM 2678 C CA . ASP A 1 372 ? 23.762 41.621 40.020 1.00 19.31 372 ASP A CA 1
ATOM 2679 C C . ASP A 1 372 ? 23.722 42.541 38.827 1.00 17.18 372 ASP A C 1
ATOM 2680 O O . ASP A 1 372 ? 24.617 43.399 38.718 1.00 19.37 372 ASP A O 1
ATOM 2685 N N . ILE A 1 373 ? 22.812 42.231 37.909 1.00 16.75 373 ILE A N 1
ATOM 2686 C CA . ILE A 1 373 ? 22.674 43.051 36.649 1.00 17.60 373 ILE A CA 1
ATOM 2687 C C . ILE A 1 373 ? 21.460 43.996 36.853 1.00 18.03 373 ILE A C 1
ATOM 2688 O O . ILE A 1 373 ? 20.344 43.555 37.225 1.00 18.16 373 ILE A O 1
ATOM 2693 N N . ILE A 1 374 ? 21.733 45.313 36.640 1.00 18.84 374 ILE A N 1
ATOM 2694 C CA . ILE A 1 374 ? 20.779 46.413 36.941 1.00 21.43 374 ILE A CA 1
ATOM 2695 C C . ILE A 1 374 ? 20.650 47.381 35.761 1.00 21.94 374 ILE A C 1
ATOM 2696 O O . ILE A 1 374 ? 21.453 47.392 34.828 1.00 20.58 374 ILE A O 1
ATOM 2701 N N . GLU A 1 375 ? 19.531 48.131 35.776 1.00 23.74 375 GLU A N 1
ATOM 2702 C CA . GLU A 1 375 ? 19.368 49.243 34.805 1.00 24.73 375 GLU A CA 1
ATOM 2703 C C . GLU A 1 375 ? 20.379 50.308 35.145 1.00 25.26 375 GLU A C 1
ATOM 2704 O O . GLU A 1 375 ? 20.720 50.471 36.319 1.00 26.01 375 GLU A O 1
ATOM 2710 N N . SER A 1 376 ? 20.813 51.047 34.092 1.00 25.99 376 SER A N 1
ATOM 2711 C CA . SER A 1 376 ? 21.805 52.089 34.273 1.00 29.12 376 SER A CA 1
ATOM 2712 C C . SER A 1 376 ? 21.139 53.462 34.171 1.00 37.46 376 SER A C 1
ATOM 2713 O O . SER A 1 376 ? 21.827 54.429 33.916 1.00 38.69 376 SER A O 1
ATOM 2716 N N . ASP A 1 377 ? 19.838 53.530 34.454 1.00 36.54 377 ASP A N 1
ATOM 2717 C CA . ASP A 1 377 ? 19.032 54.790 34.325 1.00 42.00 377 ASP A CA 1
ATOM 2718 C C . ASP A 1 377 ? 18.953 55.574 35.633 1.00 40.45 377 ASP A C 1
ATOM 2719 O O . ASP A 1 377 ? 18.286 56.597 35.667 1.00 46.43 377 ASP A O 1
ATOM 2724 N N . GLY A 1 378 ? 19.682 55.162 36.668 1.00 40.29 378 GLY A N 1
ATOM 2725 C CA . GLY A 1 378 ? 19.603 55.770 37.987 1.00 36.49 378 GLY A CA 1
ATOM 2726 C C . GLY A 1 378 ? 18.674 55.025 38.928 1.00 40.59 378 GLY A C 1
ATOM 2727 O O . GLY A 1 378 ? 18.833 55.170 40.114 1.00 42.07 378 GLY A O 1
ATOM 2728 N N . SER A 1 379 ? 17.740 54.194 38.441 1.00 37.61 379 SER A N 1
ATOM 2729 C CA . SER A 1 379 ? 16.859 53.437 39.361 1.00 39.63 379 SER A CA 1
ATOM 2730 C C . SER A 1 379 ? 17.590 52.318 40.157 1.00 39.05 379 SER A C 1
ATOM 2731 O O . SER A 1 379 ? 17.066 51.853 41.166 1.00 33.70 379 SER A O 1
ATOM 2734 N N . ARG A 1 380 ? 18.751 51.845 39.658 1.00 38.76 380 ARG A N 1
ATOM 2735 C CA . ARG A 1 380 ? 19.346 50.568 40.089 1.00 40.34 380 ARG A CA 1
ATOM 2736 C C . ARG A 1 380 ? 18.327 49.372 40.130 1.00 36.24 380 ARG A C 1
ATOM 2737 O O . ARG A 1 380 ? 18.544 48.389 40.873 1.00 32.50 380 ARG A O 1
ATOM 2739 N N . ASN A 1 381 ? 17.267 49.395 39.292 1.00 28.75 381 ASN A N 1
ATOM 2740 C CA . ASN A 1 381 ? 16.308 48.272 39.291 1.00 30.99 381 ASN A CA 1
ATOM 2741 C C . ASN A 1 381 ? 16.935 46.977 38.690 1.00 24.73 381 ASN A C 1
ATOM 2742 O O . ASN A 1 381 ? 17.693 47.062 37.717 1.00 25.51 381 ASN A O 1
ATOM 2747 N N . PRO A 1 382 ? 16.529 45.808 39.219 1.00 25.53 382 PRO A N 1
ATOM 2748 C CA . PRO A 1 382 ? 16.916 44.525 38.584 1.00 22.97 382 PRO A CA 1
ATOM 2749 C C . PRO A 1 382 ? 16.611 44.495 37.131 1.00 24.07 382 PRO A C 1
ATOM 2750 O O . PRO A 1 382 ? 15.536 44.988 36.698 1.00 24.31 382 PRO A O 1
ATOM 2754 N N . ALA A 1 383 ? 17.531 43.976 36.318 1.00 19.17 383 ALA A N 1
ATOM 2755 C CA . ALA A 1 383 ? 17.374 43.892 34.894 1.00 19.48 383 ALA A CA 1
ATOM 2756 C C . ALA A 1 383 ? 17.462 42.470 34.319 1.00 19.78 383 ALA A C 1
ATOM 2757 O O . ALA A 1 383 ? 18.432 42.108 33.665 1.00 18.88 383 ALA A O 1
ATOM 2759 N N . PRO A 1 384 ? 16.389 41.688 34.495 1.00 19.52 384 PRO A N 1
ATOM 2760 C CA . PRO A 1 384 ? 16.371 40.331 33.984 1.00 18.72 384 PRO A CA 1
ATOM 2761 C C . PRO A 1 384 ? 16.545 40.228 32.500 1.00 19.98 384 PRO A C 1
ATOM 2762 O O . PRO A 1 384 ? 17.221 39.330 31.997 1.00 19.52 384 PRO A O 1
ATOM 2766 N N . ALA A 1 385 ? 15.924 41.142 31.717 1.00 18.40 385 ALA A N 1
ATOM 2767 C CA . ALA A 1 385 ? 16.089 40.989 30.284 1.00 18.45 385 ALA A CA 1
ATOM 2768 C C . ALA A 1 385 ? 17.565 41.221 29.796 1.00 16.24 385 ALA A C 1
ATOM 2769 O O . ALA A 1 385 ? 17.996 40.561 28.881 1.00 18.65 385 ALA A O 1
ATOM 2771 N N . LEU A 1 386 ? 18.270 42.178 30.443 1.00 18.86 386 LEU A N 1
ATOM 2772 C CA . LEU A 1 386 ? 19.688 42.442 30.129 1.00 17.96 386 LEU A CA 1
ATOM 2773 C C . LEU A 1 386 ? 20.557 41.187 30.565 1.00 15.56 386 LEU A C 1
ATOM 2774 O O . LEU A 1 386 ? 21.520 40.799 29.872 1.00 16.05 386 LEU A O 1
ATOM 2779 N N . THR A 1 387 ? 20.144 40.580 31.657 1.00 15.33 387 THR A N 1
ATOM 2780 C CA . THR A 1 387 ? 20.845 39.332 32.131 1.00 14.54 387 THR A CA 1
ATOM 2781 C C . THR A 1 387 ? 20.760 38.244 31.096 1.00 16.92 387 THR A C 1
ATOM 2782 O O . THR A 1 387 ? 21.739 37.566 30.795 1.00 17.04 387 THR A O 1
ATOM 2786 N N . LYS A 1 388 ? 19.566 38.021 30.486 1.00 16.17 388 LYS A N 1
ATOM 2787 C CA . LYS A 1 388 ? 19.393 37.020 29.455 1.00 17.58 388 LYS A CA 1
ATOM 2788 C C . LYS A 1 388 ? 20.254 37.299 28.215 1.00 16.71 388 LYS A C 1
ATOM 2789 O O . LYS A 1 388 ? 20.844 36.425 27.579 1.00 16.29 388 LYS A O 1
ATOM 2795 N N . ILE A 1 389 ? 20.255 38.592 27.824 1.00 16.36 389 ILE A N 1
ATOM 2796 C CA . ILE A 1 389 ? 21.126 39.066 26.691 1.00 16.92 389 ILE A CA 1
ATOM 2797 C C . ILE A 1 389 ? 22.605 38.661 26.925 1.00 16.25 389 ILE A C 1
ATOM 2798 O O . ILE A 1 389 ? 23.272 38.089 26.026 1.00 16.78 389 ILE A O 1
ATOM 2803 N N . LEU A 1 390 ? 23.069 38.935 28.148 1.00 16.18 390 LEU A N 1
ATOM 2804 C CA . LEU A 1 390 ? 24.468 38.581 28.503 1.00 15.98 390 LEU A CA 1
ATOM 2805 C C . LEU A 1 390 ? 24.748 37.048 28.454 1.00 15.61 390 LEU A C 1
ATOM 2806 O O . LEU A 1 390 ? 25.802 36.606 27.961 1.00 15.08 390 LEU A O 1
ATOM 2811 N N . ILE A 1 391 ? 23.805 36.282 28.986 1.00 14.03 391 ILE A N 1
ATOM 2812 C CA . ILE A 1 391 ? 23.991 34.801 28.936 1.00 14.06 391 ILE A CA 1
ATOM 2813 C C . ILE A 1 391 ? 24.061 34.237 27.497 1.00 15.80 391 ILE A C 1
ATOM 2814 O O . ILE A 1 391 ? 24.937 33.438 27.166 1.00 14.89 391 ILE A O 1
ATOM 2819 N N . GLU A 1 392 ? 23.136 34.725 26.610 1.00 15.89 392 GLU A N 1
ATOM 2820 C CA . GLU A 1 392 ? 23.183 34.276 25.221 1.00 15.92 392 GLU A CA 1
ATOM 2821 C C . GLU A 1 392 ? 24.427 34.807 24.472 1.00 13.53 392 GLU A C 1
ATOM 2822 O O . GLU A 1 392 ? 25.014 34.078 23.629 1.00 15.16 392 GLU A O 1
ATOM 2828 N N . ASP A 1 393 ? 24.791 36.085 24.735 1.00 14.87 393 ASP A N 1
ATOM 2829 C CA . ASP A 1 393 ? 25.974 36.645 24.115 1.00 15.44 393 ASP A CA 1
ATOM 2830 C C . ASP A 1 393 ? 27.299 35.901 24.503 1.00 14.72 393 ASP A C 1
ATOM 2831 O O . ASP A 1 393 ? 28.170 35.577 23.711 1.00 16.38 393 ASP A O 1
ATOM 2836 N N . MET A 1 394 ? 27.377 35.566 25.798 1.00 15.51 394 MET A N 1
ATOM 2837 C CA . MET A 1 394 ? 28.531 34.819 26.284 1.00 15.83 394 MET A CA 1
ATOM 2838 C C . MET A 1 394 ? 28.608 33.431 25.637 1.00 15.32 394 MET A C 1
ATOM 2839 O O . MET A 1 394 ? 29.655 32.963 25.243 1.00 14.97 394 MET A O 1
ATOM 2844 N N . ARG A 1 395 ? 27.440 32.748 25.459 1.00 14.57 395 ARG A N 1
ATOM 2845 C CA . ARG A 1 395 ? 27.417 31.501 24.671 1.00 15.35 395 ARG A CA 1
ATOM 2846 C C . ARG A 1 395 ? 27.999 31.678 23.259 1.00 14.50 395 ARG A C 1
ATOM 2847 O O . ARG A 1 395 ? 28.783 30.896 22.798 1.00 15.60 395 ARG A O 1
ATOM 2855 N N . GLU A 1 396 ? 27.502 32.758 22.568 1.00 16.45 396 GLU A N 1
ATOM 2856 C CA . GLU A 1 396 ? 28.044 33.029 21.225 1.00 19.01 396 GLU A CA 1
ATOM 2857 C C . GLU A 1 396 ? 29.565 33.232 21.196 1.00 17.41 396 GLU A C 1
ATOM 2858 O O . GLU A 1 396 ? 30.241 32.752 20.302 1.00 18.30 396 GLU A O 1
ATOM 2864 N N . ARG A 1 397 ? 30.063 33.812 22.290 1.00 15.02 397 ARG A N 1
ATOM 2865 C CA . ARG A 1 397 ? 31.504 34.023 22.514 1.00 15.74 397 ARG A CA 1
ATOM 2866 C C . ARG A 1 397 ? 32.285 32.787 22.988 1.00 17.44 397 ARG A C 1
ATOM 2867 O O . ARG A 1 397 ? 33.493 32.805 23.131 1.00 20.37 397 ARG A O 1
ATOM 2875 N N . GLY A 1 398 ? 31.581 31.678 23.180 1.00 15.28 398 GLY A N 1
ATOM 2876 C CA . GLY A 1 398 ? 32.222 30.440 23.573 1.00 15.24 398 GLY A CA 1
ATOM 2877 C C . GLY A 1 398 ? 32.312 30.227 25.100 1.00 13.50 398 GLY A C 1
ATOM 2878 O O . GLY A 1 398 ? 33.240 29.511 25.504 1.00 14.43 398 GLY A O 1
ATOM 2879 N N . VAL A 1 399 ? 31.406 30.792 25.855 1.00 12.10 399 VAL A N 1
ATOM 2880 C CA . VAL A 1 399 ? 31.475 30.653 27.374 1.00 13.27 399 VAL A CA 1
ATOM 2881 C C . VAL A 1 399 ? 30.088 30.292 27.890 1.00 12.65 399 VAL A C 1
ATOM 2882 O O . VAL A 1 399 ? 29.118 31.000 27.643 1.00 14.50 399 VAL A O 1
ATOM 2886 N N . LEU A 1 400 ? 30.003 29.225 28.714 1.00 12.85 400 LEU A N 1
ATOM 2887 C CA . LEU A 1 400 ? 28.734 28.798 29.327 1.00 12.46 400 LEU A CA 1
ATOM 2888 C C . LEU A 1 400 ? 28.589 29.355 30.751 1.00 12.33 400 LEU A C 1
ATOM 2889 O O . LEU A 1 400 ? 29.403 29.026 31.611 1.00 13.21 400 LEU A O 1
ATOM 2894 N N . ILE A 1 401 ? 27.608 30.204 31.001 1.00 13.74 401 ILE A N 1
ATOM 2895 C CA . ILE A 1 401 ? 27.216 30.741 32.279 1.00 12.49 401 ILE A CA 1
ATOM 2896 C C . ILE A 1 401 ? 25.667 30.696 32.439 1.00 14.45 401 ILE A C 1
ATOM 2897 O O . ILE A 1 401 ? 24.955 30.341 31.492 1.00 16.08 401 ILE A O 1
ATOM 2902 N N . SER A 1 402 ? 25.190 31.009 33.589 1.00 15.66 402 SER A N 1
ATOM 2903 C CA . SER A 1 402 ? 23.750 31.030 33.868 1.00 17.40 402 SER A CA 1
ATOM 2904 C C . SER A 1 402 ? 23.377 32.197 34.812 1.00 15.68 402 SER A C 1
ATOM 2905 O O . SER A 1 402 ? 24.099 33.181 35.014 1.00 15.35 402 SER A O 1
ATOM 2908 N N . ARG A 1 403 ? 22.181 32.112 35.433 1.00 16.69 403 ARG A N 1
ATOM 2909 C CA . ARG A 1 403 ? 21.718 33.110 36.426 1.00 16.63 403 ARG A CA 1
ATOM 2910 C C . ARG A 1 403 ? 20.906 32.516 37.560 1.00 15.44 403 ARG A C 1
ATOM 2911 O O . ARG A 1 403 ? 20.418 31.350 37.425 1.00 18.85 403 ARG A O 1
ATOM 2919 N N . VAL A 1 404 ? 20.772 33.273 38.629 1.00 17.80 404 VAL A N 1
ATOM 2920 C CA . VAL A 1 404 ? 20.017 32.891 39.811 1.00 17.33 404 VAL A CA 1
ATOM 2921 C C . VAL A 1 404 ? 19.285 34.097 40.367 1.00 18.21 404 VAL A C 1
ATOM 2922 O O . VAL A 1 404 ? 19.552 35.245 39.994 1.00 15.69 404 VAL A O 1
ATOM 2926 N N . GLY A 1 405 ? 18.473 33.864 41.408 1.00 18.16 405 GLY A N 1
ATOM 2927 C CA . GLY A 1 405 ? 17.861 34.886 42.233 1.00 17.91 405 GLY A CA 1
ATOM 2928 C C . GLY A 1 405 ? 16.356 35.111 41.954 1.00 16.08 405 GLY A C 1
ATOM 2929 O O . GLY A 1 405 ? 15.916 34.866 40.819 1.00 18.66 405 GLY A O 1
ATOM 2930 N N . PRO A 1 406 ? 15.664 35.707 42.945 1.00 17.39 406 PRO A N 1
ATOM 2931 C CA . PRO A 1 406 ? 14.226 35.944 42.803 1.00 19.04 406 PRO A CA 1
ATOM 2932 C C . PRO A 1 406 ? 13.846 36.973 41.726 1.00 20.98 406 PRO A C 1
ATOM 2933 O O . PRO A 1 406 ? 12.700 36.918 41.168 1.00 22.28 406 PRO A O 1
ATOM 2937 N N . HIS A 1 407 ? 14.777 37.832 41.338 1.00 17.62 407 HIS A N 1
ATOM 2938 C CA . HIS A 1 407 ? 14.535 38.752 40.230 1.00 20.66 407 HIS A CA 1
ATOM 2939 C C . HIS A 1 407 ? 15.238 38.345 38.951 1.00 20.37 407 HIS A C 1
ATOM 2940 O O . HIS A 1 407 ? 15.309 39.109 37.976 1.00 21.05 407 HIS A O 1
ATOM 2947 N N . ASP A 1 408 ? 15.816 37.123 38.887 1.00 18.59 408 ASP A N 1
ATOM 2948 C CA . ASP A 1 408 ? 16.372 36.561 37.677 1.00 19.27 408 ASP A CA 1
ATOM 2949 C C . ASP A 1 408 ? 17.480 37.441 37.053 1.00 16.14 408 ASP A C 1
ATOM 2950 O O . ASP A 1 408 ? 17.649 37.471 35.804 1.00 18.78 408 ASP A O 1
ATOM 2955 N N . ASN A 1 409 ? 18.283 38.052 37.915 1.00 15.72 409 ASN A N 1
ATOM 2956 C CA . ASN A 1 409 ? 19.301 39.023 37.478 1.00 16.42 409 ASN A CA 1
ATOM 2957 C C . ASN A 1 409 ? 20.692 38.872 38.069 1.00 16.32 409 ASN A C 1
ATOM 2958 O O . ASN A 1 409 ? 21.493 39.800 37.983 1.00 16.25 409 ASN A O 1
ATOM 2963 N N . VAL A 1 410 ? 20.972 37.737 38.765 1.00 15.47 410 VAL A N 1
ATOM 2964 C CA . VAL A 1 410 ? 22.337 37.528 39.297 1.00 14.32 410 VAL A CA 1
ATOM 2965 C C . VAL A 1 410 ? 23.061 36.555 38.382 1.00 15.23 410 VAL A C 1
ATOM 2966 O O . VAL A 1 410 ? 22.693 35.397 38.256 1.00 15.77 410 VAL A O 1
ATOM 2970 N N . LEU A 1 411 ? 24.062 37.090 37.665 1.00 15.83 411 LEU A N 1
ATOM 2971 C CA . LEU A 1 411 ? 24.846 36.296 36.720 1.00 19.57 411 LEU A CA 1
ATOM 2972 C C . LEU A 1 411 ? 25.752 35.388 37.522 1.00 25.79 411 LEU A C 1
ATOM 2973 O O . LEU A 1 411 ? 26.357 35.884 38.475 1.00 30.18 411 LEU A O 1
ATOM 2978 N N . LYS A 1 412 ? 25.692 34.082 37.228 1.00 22.23 412 LYS A N 1
ATOM 2979 C CA . LYS A 1 412 ? 26.309 33.048 38.053 1.00 27.55 412 LYS A CA 1
ATOM 2980 C C . LYS A 1 412 ? 27.404 32.317 37.322 1.00 32.28 412 LYS A C 1
ATOM 2981 O O . LYS A 1 412 ? 27.170 31.793 36.206 1.00 32.98 412 LYS A O 1
ATOM 2987 N N . MET A 1 413 ? 28.521 32.144 38.042 1.00 22.66 413 MET A N 1
ATOM 2988 C CA . MET A 1 413 ? 29.698 31.450 37.434 1.00 20.37 413 MET A CA 1
ATOM 2989 C C . MET A 1 413 ? 30.304 30.518 38.440 1.00 18.51 413 MET A C 1
ATOM 2990 O O . MET A 1 413 ? 30.542 30.943 39.609 1.00 17.65 413 MET A O 1
ATOM 2995 N N . ARG A 1 414 ? 30.414 29.273 38.017 1.00 14.20 414 ARG A N 1
ATOM 2996 C CA . ARG A 1 414 ? 30.610 28.141 38.942 1.00 15.71 414 ARG A CA 1
ATOM 2997 C C . ARG A 1 414 ? 31.176 27.036 38.089 1.00 13.69 414 ARG A C 1
ATOM 2998 O O . ARG A 1 414 ? 30.546 26.034 37.866 1.00 15.69 414 ARG A O 1
ATOM 3006 N N . PRO A 1 415 ? 32.479 27.162 37.733 1.00 11.31 415 PRO A N 1
ATOM 3007 C CA . PRO A 1 415 ? 33.097 26.156 36.802 1.00 11.11 415 PRO A CA 1
ATOM 3008 C C . PRO A 1 415 ? 33.549 24.865 37.453 1.00 10.20 415 PRO A C 1
ATOM 3009 O O . PRO A 1 415 ? 33.646 24.867 38.732 1.00 10.85 415 PRO A O 1
ATOM 3013 N N . PRO A 1 416 ? 33.878 23.806 36.743 1.00 10.69 416 PRO A N 1
ATOM 3014 C CA . PRO A 1 416 ? 34.648 22.675 37.307 1.00 11.03 416 PRO A CA 1
ATOM 3015 C C . PRO A 1 416 ? 35.827 23.190 38.154 1.00 11.14 416 PRO A C 1
ATOM 3016 O O . PRO A 1 416 ? 36.421 24.247 37.847 1.00 10.96 416 PRO A O 1
ATOM 3020 N N . LEU A 1 417 ? 36.167 22.486 39.251 1.00 10.89 417 LEU A N 1
ATOM 3021 C CA . LEU A 1 417 ? 37.235 22.969 40.201 1.00 10.46 417 LEU A CA 1
ATOM 3022 C C . LEU A 1 417 ? 38.655 22.826 39.629 1.00 10.96 417 LEU A C 1
ATOM 3023 O O . LEU A 1 417 ? 39.637 23.198 40.301 1.00 14.00 417 LEU A O 1
ATOM 3028 N N . VAL A 1 418 ? 38.844 22.287 38.412 1.00 10.26 418 VAL A N 1
ATOM 3029 C CA . VAL A 1 418 ? 40.093 22.297 37.670 1.00 10.91 418 VAL A CA 1
ATOM 3030 C C . VAL A 1 418 ? 40.264 23.574 36.822 1.00 12.19 418 VAL A C 1
ATOM 3031 O O . VAL A 1 418 ? 41.276 23.726 36.121 1.00 15.21 418 VAL A O 1
ATOM 3035 N N . PHE A 1 419 ? 39.379 24.546 36.907 1.00 11.79 419 PHE A N 1
ATOM 3036 C CA . PHE A 1 419 ? 39.463 25.848 36.192 1.00 11.87 419 PHE A CA 1
ATOM 3037 C C . PHE A 1 419 ? 40.542 26.672 36.866 1.00 13.41 419 PHE A C 1
ATOM 3038 O O . PHE A 1 419 ? 40.636 26.838 38.111 1.00 14.71 419 PHE A O 1
ATOM 3046 N N . GLY A 1 420 ? 41.455 27.175 36.018 1.00 11.71 420 GLY A N 1
ATOM 3047 C CA . GLY A 1 420 ? 42.675 27.915 36.434 1.00 12.87 420 GLY A CA 1
ATOM 3048 C C . GLY A 1 420 ? 42.679 29.391 35.972 1.00 12.47 420 GLY A C 1
ATOM 3049 O O . GLY A 1 420 ? 41.705 29.929 35.411 1.00 12.31 420 GLY A O 1
ATOM 3050 N N . ARG A 1 421 ? 43.805 30.088 36.207 1.00 13.91 421 ARG A N 1
ATOM 3051 C CA . ARG A 1 421 ? 43.947 31.495 35.963 1.00 14.35 421 ARG A CA 1
ATOM 3052 C C . ARG A 1 421 ? 43.803 31.871 34.508 1.00 11.49 421 ARG A C 1
ATOM 3053 O O . ARG A 1 421 ? 43.081 32.841 34.208 1.00 12.33 421 ARG A O 1
ATOM 3057 N N . GLU A 1 422 ? 44.430 31.077 33.641 1.00 12.41 422 GLU A N 1
ATOM 3058 C CA . GLU A 1 422 ? 44.204 31.346 32.190 1.00 13.10 422 GLU A CA 1
ATOM 3059 C C . GLU A 1 422 ? 42.706 31.303 31.826 1.00 14.11 422 GLU A C 1
ATOM 3060 O O . GLU A 1 422 ? 42.225 32.115 31.003 1.00 14.34 422 GLU A O 1
ATOM 3066 N N . HIS A 1 423 ? 41.957 30.331 32.376 1.00 11.36 423 HIS A N 1
ATOM 3067 C CA . HIS A 1 423 ? 40.537 30.251 32.069 1.00 12.08 423 HIS A CA 1
ATOM 3068 C C . HIS A 1 423 ? 39.734 31.410 32.638 1.00 11.71 423 HIS A C 1
ATOM 3069 O O . HIS A 1 423 ? 38.802 31.954 32.027 1.00 10.88 423 HIS A O 1
ATOM 3076 N N . ALA A 1 424 ? 40.054 31.855 33.897 1.00 10.33 424 ALA A N 1
ATOM 3077 C CA . ALA A 1 424 ? 39.473 32.999 34.509 1.00 11.49 424 ALA A CA 1
ATOM 3078 C C . ALA A 1 424 ? 39.628 34.247 33.586 1.00 11.93 424 ALA A C 1
ATOM 3079 O O . ALA A 1 424 ? 38.678 35.056 33.427 1.00 12.11 424 ALA A O 1
ATOM 3081 N N . ASP A 1 425 ? 40.867 34.413 33.048 1.00 12.05 425 ASP A N 1
ATOM 3082 C CA . ASP A 1 425 ? 41.078 35.608 32.206 1.00 12.52 425 ASP A CA 1
ATOM 3083 C C . ASP A 1 425 ? 40.287 35.549 30.914 1.00 12.97 425 ASP A C 1
ATOM 3084 O O . ASP A 1 425 ? 39.768 36.583 30.475 1.00 13.57 425 ASP A O 1
ATOM 3089 N N . ILE A 1 426 ? 40.146 34.360 30.330 1.00 11.69 426 ILE A N 1
ATOM 3090 C CA . ILE A 1 426 ? 39.250 34.252 29.126 1.00 12.26 426 ILE A CA 1
ATOM 3091 C C . ILE A 1 426 ? 37.809 34.665 29.455 1.00 13.56 426 ILE A C 1
ATOM 3092 O O . ILE A 1 426 ? 37.212 35.525 28.849 1.00 13.80 426 ILE A O 1
ATOM 3097 N N . LEU A 1 427 ? 37.267 34.034 30.529 1.00 12.00 427 LEU A N 1
ATOM 3098 C CA . LEU A 1 427 ? 35.876 34.280 30.939 1.00 13.04 427 LEU A CA 1
ATOM 3099 C C . LEU A 1 427 ? 35.656 35.768 31.225 1.00 12.26 427 LEU A C 1
ATOM 3100 O O . LEU A 1 427 ? 34.681 36.383 30.771 1.00 12.95 427 LEU A O 1
ATOM 3105 N N . LEU A 1 428 ? 36.503 36.361 32.103 1.00 11.21 428 LEU A N 1
ATOM 3106 C CA . LEU A 1 428 ? 36.339 37.753 32.583 1.00 12.79 428 LEU A CA 1
ATOM 3107 C C . LEU A 1 428 ? 36.510 38.800 31.441 1.00 13.28 428 LEU A C 1
ATOM 3108 O O . LEU A 1 428 ? 35.780 39.796 31.343 1.00 13.34 428 LEU A O 1
ATOM 3113 N N . GLY A 1 429 ? 37.426 38.487 30.531 1.00 11.74 429 GLY A N 1
ATOM 3114 C CA . GLY A 1 429 ? 37.626 39.405 29.344 1.00 14.49 429 GLY A CA 1
ATOM 3115 C C . GLY A 1 429 ? 36.389 39.375 28.412 1.00 14.23 429 GLY A C 1
ATOM 3116 O O . GLY A 1 429 ? 35.876 40.418 27.976 1.00 13.39 429 GLY A O 1
ATOM 3117 N N . GLN A 1 430 ? 35.840 38.174 28.174 1.00 13.36 430 GLN A N 1
ATOM 3118 C CA . GLN A 1 430 ? 34.578 38.105 27.381 1.00 13.34 430 GLN A CA 1
ATOM 3119 C C . GLN A 1 430 ? 33.423 38.761 28.109 1.00 13.16 430 GLN A C 1
ATOM 3120 O O . GLN A 1 430 ? 32.605 39.463 27.450 1.00 14.57 430 GLN A O 1
ATOM 3126 N N . LEU A 1 431 ? 33.339 38.667 29.433 1.00 12.37 431 LEU A N 1
ATOM 3127 C CA . LEU A 1 431 ? 32.301 39.275 30.191 1.00 14.54 431 LEU A CA 1
ATOM 3128 C C . LEU A 1 431 ? 32.344 40.786 30.083 1.00 15.29 431 LEU A C 1
ATOM 3129 O O . LEU A 1 431 ? 31.293 41.461 29.856 1.00 15.08 431 LEU A O 1
ATOM 3134 N N . GLU A 1 432 ? 33.560 41.358 30.231 1.00 14.91 432 GLU A N 1
ATOM 3135 C CA . GLU A 1 432 ? 33.723 42.827 30.012 1.00 15.75 432 GLU A CA 1
ATOM 3136 C C . GLU A 1 432 ? 33.327 43.299 28.622 1.00 14.33 432 GLU A C 1
ATOM 3137 O O . GLU A 1 432 ? 32.622 44.318 28.544 1.00 17.25 432 GLU A O 1
ATOM 3143 N N . LEU A 1 433 ? 33.708 42.578 27.600 1.00 14.62 433 LEU A N 1
ATOM 3144 C CA . LEU A 1 433 ? 33.314 42.919 26.245 1.00 16.62 433 LEU A CA 1
ATOM 3145 C C . LEU A 1 433 ? 31.803 42.786 26.027 1.00 19.25 433 LEU A C 1
ATOM 3146 O O . LEU A 1 433 ? 31.134 43.635 25.371 1.00 19.61 433 LEU A O 1
ATOM 3151 N N . SER A 1 434 ? 31.207 41.752 26.599 1.00 16.83 434 SER A N 1
ATOM 3152 C CA . SER A 1 434 ? 29.754 41.604 26.565 1.00 16.73 434 SER A CA 1
ATOM 3153 C C . SER A 1 434 ? 29.000 42.764 27.256 1.00 15.97 434 SER A C 1
ATOM 3154 O O . SER A 1 434 ? 27.995 43.321 26.707 1.00 17.32 434 SER A O 1
ATOM 3157 N N . LEU A 1 435 ? 29.371 43.151 28.458 1.00 15.18 435 LEU A N 1
ATOM 3158 C CA . LEU A 1 435 ? 28.834 44.276 29.212 1.00 16.51 435 LEU A CA 1
ATOM 3159 C C . LEU A 1 435 ? 28.931 45.569 28.356 1.00 17.62 435 LEU A C 1
ATOM 3160 O O . LEU A 1 435 ? 27.967 46.392 28.295 1.00 19.40 435 LEU A O 1
ATOM 3165 N N . ALA A 1 436 ? 30.074 45.729 27.711 1.00 19.29 436 ALA A N 1
ATOM 3166 C CA . ALA A 1 436 ? 30.281 46.966 26.970 1.00 22.91 436 ALA A CA 1
ATOM 3167 C C . ALA A 1 436 ? 29.332 47.041 25.778 1.00 24.60 436 ALA A C 1
ATOM 3168 O O . ALA A 1 436 ? 29.053 48.151 25.325 1.00 24.07 436 ALA A O 1
ATOM 3170 N N . SER A 1 437 ? 28.841 45.920 25.264 1.00 21.76 437 SER A N 1
ATOM 3171 C CA A SER A 1 437 ? 27.903 45.862 24.159 0.50 23.47 437 SER A CA 1
ATOM 3172 C CA B SER A 1 437 ? 27.923 45.886 24.134 0.50 21.77 437 SER A CA 1
ATOM 3173 C C . SER A 1 437 ? 26.433 46.171 24.537 1.00 23.36 437 SER A C 1
ATOM 3174 O O . SER A 1 437 ? 25.561 46.291 23.628 1.00 27.09 437 SER A O 1
ATOM 3179 N N . LEU A 1 438 ? 26.095 46.283 25.795 1.00 20.97 438 LEU A N 1
ATOM 3180 C CA . LEU A 1 438 ? 24.679 46.579 26.181 1.00 22.20 438 LEU A CA 1
ATOM 3181 C C . LEU A 1 438 ? 24.296 48.043 25.746 1.00 29.14 438 LEU A C 1
ATOM 3182 O O . LEU A 1 438 ? 25.166 48.880 25.647 1.00 27.71 438 LEU A O 1
ATOM 3187 N N . PRO A 1 439 ? 23.003 48.310 25.493 1.00 33.77 439 PRO A N 1
ATOM 3188 C CA . PRO A 1 439 ? 22.600 49.702 25.086 1.00 37.10 439 PRO A CA 1
ATOM 3189 C C . PRO A 1 439 ? 22.927 50.824 26.149 1.00 43.06 439 PRO A C 1
ATOM 3190 O O . PRO A 1 439 ? 22.948 50.551 27.374 1.00 36.62 439 PRO A O 1
ATOM 3194 N N . GLN A 1 440 ? 23.171 52.040 25.671 1.00 46.89 440 GLN A N 1
ATOM 3195 C CA . GLN A 1 440 ? 23.485 53.160 26.550 1.00 51.20 440 GLN A CA 1
ATOM 3196 C C . GLN A 1 440 ? 22.220 53.894 26.981 1.00 54.35 440 GLN A C 1
ATOM 3197 O O . GLN A 1 440 ? 21.211 53.271 27.312 1.00 50.63 440 GLN A O 1
ATOM 3199 N N . ASP B 1 18 ? 40.865 -4.425 61.427 1.00 38.98 18 ASP B N 1
ATOM 3200 C CA . ASP B 1 18 ? 39.747 -5.406 61.213 1.00 32.95 18 ASP B CA 1
ATOM 3201 C C . ASP B 1 18 ? 38.540 -4.723 60.513 1.00 24.44 18 ASP B C 1
ATOM 3202 O O . ASP B 1 18 ? 38.080 -3.629 60.960 1.00 20.95 18 ASP B O 1
ATOM 3207 N N . LEU B 1 19 ? 38.149 -5.304 59.394 1.00 20.58 19 LEU B N 1
ATOM 3208 C CA . LEU B 1 19 ? 37.159 -4.615 58.493 1.00 19.52 19 LEU B CA 1
ATOM 3209 C C . LEU B 1 19 ? 35.804 -4.371 59.202 1.00 20.15 19 LEU B C 1
ATOM 3210 O O . LEU B 1 19 ? 35.213 -3.296 59.041 1.00 18.94 19 LEU B O 1
ATOM 3215 N N . LEU B 1 20 ? 35.281 -5.354 59.917 1.00 18.69 20 LEU B N 1
ATOM 3216 C CA . LEU B 1 20 ? 34.011 -5.214 60.609 1.00 16.28 20 LEU B CA 1
ATOM 3217 C C . LEU B 1 20 ? 34.014 -4.091 61.641 1.00 18.00 20 LEU B C 1
ATOM 3218 O O . LEU B 1 20 ? 33.125 -3.166 61.660 1.00 16.65 20 LEU B O 1
ATOM 3223 N N . ALA B 1 21 ? 35.078 -4.023 62.439 1.00 17.23 21 ALA B N 1
ATOM 3224 C CA . ALA B 1 21 ? 35.167 -2.919 63.371 1.00 17.01 21 ALA B CA 1
ATOM 3225 C C . ALA B 1 21 ? 35.257 -1.503 62.663 1.00 14.95 21 ALA B C 1
ATOM 3226 O O . ALA B 1 21 ? 34.688 -0.505 63.166 1.00 16.63 21 ALA B O 1
ATOM 3228 N N . ARG B 1 22 ? 35.994 -1.449 61.556 1.00 15.94 22 ARG B N 1
ATOM 3229 C CA . ARG B 1 22 ? 36.131 -0.216 60.776 1.00 14.89 22 ARG B CA 1
ATOM 3230 C C . ARG B 1 22 ? 34.758 0.223 60.168 1.00 14.79 22 ARG B C 1
ATOM 3231 O O . ARG B 1 22 ? 34.493 1.442 60.139 1.00 14.53 22 ARG B O 1
ATOM 3239 N N . ARG B 1 23 ? 33.974 -0.768 59.728 1.00 14.32 23 ARG B N 1
ATOM 3240 C CA . ARG B 1 23 ? 32.616 -0.515 59.264 1.00 13.47 23 ARG B CA 1
ATOM 3241 C C . ARG B 1 23 ? 31.756 0.044 60.388 1.00 14.85 23 ARG B C 1
ATOM 3242 O O . ARG B 1 23 ? 31.064 1.077 60.225 1.00 13.84 23 ARG B O 1
ATOM 3250 N N . TYR B 1 24 ? 31.812 -0.584 61.572 1.00 14.90 24 TYR B N 1
ATOM 3251 C CA . TYR B 1 24 ? 30.961 -0.133 62.636 1.00 14.37 24 TYR B CA 1
ATOM 3252 C C . TYR B 1 24 ? 31.299 1.302 63.096 1.00 15.13 24 TYR B C 1
ATOM 3253 O O . TYR B 1 24 ? 30.397 2.009 63.607 1.00 17.38 24 TYR B O 1
ATOM 3262 N N . ALA B 1 25 ? 32.570 1.724 62.947 1.00 14.76 25 ALA B N 1
ATOM 3263 C CA . ALA B 1 25 ? 33.015 3.049 63.307 1.00 15.54 25 ALA B CA 1
ATOM 3264 C C . ALA B 1 25 ? 32.690 4.165 62.294 1.00 15.55 25 ALA B C 1
ATOM 3265 O O . ALA B 1 25 ? 32.935 5.394 62.572 1.00 16.91 25 ALA B O 1
ATOM 3267 N N . THR B 1 26 ? 32.137 3.762 61.128 1.00 14.00 26 THR B N 1
ATOM 3268 C CA . THR B 1 26 ? 31.822 4.733 60.051 1.00 14.66 26 THR B CA 1
ATOM 3269 C C . THR B 1 26 ? 30.345 4.700 59.667 1.00 13.90 26 THR B C 1
ATOM 3270 O O . THR B 1 26 ? 29.612 5.719 59.830 1.00 14.21 26 THR B O 1
ATOM 3274 N N . ILE B 1 27 ? 29.879 3.572 59.108 1.00 14.79 27 ILE B N 1
ATOM 3275 C CA . ILE B 1 27 ? 28.464 3.428 58.698 1.00 13.89 27 ILE B CA 1
ATOM 3276 C C . ILE B 1 27 ? 27.593 2.790 59.792 1.00 15.80 27 ILE B C 1
ATOM 3277 O O . ILE B 1 27 ? 26.379 2.741 59.663 1.00 14.51 27 ILE B O 1
ATOM 3282 N N . GLY B 1 28 ? 28.224 2.359 60.900 1.00 14.88 28 GLY B N 1
ATOM 3283 C CA . GLY B 1 28 ? 27.488 1.919 62.076 1.00 15.49 28 GLY B CA 1
ATOM 3284 C C . GLY B 1 28 ? 27.212 0.453 62.141 1.00 15.50 28 GLY B C 1
ATOM 3285 O O . GLY B 1 28 ? 27.353 -0.227 61.117 1.00 15.93 28 GLY B O 1
ATOM 3286 N N . PRO B 1 29 ? 26.740 -0.044 63.317 1.00 15.68 29 PRO B N 1
ATOM 3287 C CA . PRO B 1 29 ? 26.496 -1.454 63.526 1.00 15.82 29 PRO B CA 1
ATOM 3288 C C . PRO B 1 29 ? 25.085 -1.933 63.145 1.00 17.94 29 PRO B C 1
ATOM 3289 O O . PRO B 1 29 ? 24.777 -3.149 63.221 1.00 19.15 29 PRO B O 1
ATOM 3293 N N . HIS B 1 30 ? 24.182 -1.020 62.737 1.00 15.36 30 HIS B N 1
ATOM 3294 C CA . HIS B 1 30 ? 22.817 -1.390 62.474 1.00 14.85 30 HIS B CA 1
ATOM 3295 C C . HIS B 1 30 ? 22.615 -1.716 60.991 1.00 14.20 30 HIS B C 1
ATOM 3296 O O . HIS B 1 30 ? 21.808 -2.606 60.651 1.00 16.62 30 HIS B O 1
ATOM 3303 N N . SER B 1 31 ? 23.339 -1.036 60.082 1.00 14.55 31 SER B N 1
ATOM 3304 C CA . SER B 1 31 ? 23.173 -1.291 58.629 1.00 14.39 31 SER B CA 1
ATOM 3305 C C . SER B 1 31 ? 23.276 -2.807 58.473 1.00 14.90 31 SER B C 1
ATOM 3306 O O . SER B 1 31 ? 24.314 -3.418 58.851 1.00 14.77 31 SER B O 1
ATOM 3309 N N . PRO B 1 32 ? 22.311 -3.472 57.737 1.00 15.58 32 PRO B N 1
ATOM 3310 C CA . PRO B 1 32 ? 22.247 -4.945 57.882 1.00 16.32 32 PRO B CA 1
ATOM 3311 C C . PRO B 1 32 ? 23.376 -5.737 57.130 1.00 16.89 32 PRO B C 1
ATOM 3312 O O . PRO B 1 32 ? 23.935 -5.319 56.094 1.00 15.86 32 PRO B O 1
ATOM 3316 N N . LEU B 1 33 ? 23.749 -6.884 57.740 1.00 17.07 33 LEU B N 1
ATOM 3317 C CA . LEU B 1 33 ? 24.698 -7.886 57.192 1.00 16.06 33 LEU B CA 1
ATOM 3318 C C . LEU B 1 33 ? 24.026 -9.238 57.178 1.00 16.13 33 LEU B C 1
ATOM 3319 O O . LEU B 1 33 ? 23.409 -9.643 58.223 1.00 18.69 33 LEU B O 1
ATOM 3324 N N . PHE B 1 34 ? 24.160 -9.984 56.106 1.00 15.34 34 PHE B N 1
ATOM 3325 C CA . PHE B 1 34 ? 23.737 -11.372 56.080 1.00 16.46 34 PHE B CA 1
ATOM 3326 C C . PHE B 1 34 ? 24.615 -12.322 56.961 1.00 18.84 34 PHE B C 1
ATOM 3327 O O . PHE B 1 34 ? 25.827 -12.111 57.078 1.00 19.90 34 PHE B O 1
ATOM 3335 N N . TYR B 1 35 ? 23.934 -13.371 57.460 1.00 19.90 35 TYR B N 1
ATOM 3336 C CA . TYR B 1 35 ? 24.546 -14.569 58.085 1.00 18.96 35 TYR B CA 1
ATOM 3337 C C . TYR B 1 35 ? 24.915 -14.377 59.528 1.00 21.59 35 TYR B C 1
ATOM 3338 O O . TYR B 1 35 ? 25.144 -13.242 59.999 1.00 23.38 35 TYR B O 1
ATOM 3347 N N . ARG B 1 36 ? 25.060 -15.502 60.269 1.00 20.60 36 ARG B N 1
ATOM 3348 C CA . ARG B 1 36 ? 25.528 -15.385 61.668 1.00 24.12 36 ARG B CA 1
ATOM 3349 C C . ARG B 1 36 ? 26.921 -14.729 61.779 1.00 23.71 36 ARG B C 1
ATOM 3350 O O . ARG B 1 36 ? 27.157 -13.869 62.632 1.00 28.48 36 ARG B O 1
ATOM 3352 N N . GLN B 1 37 ? 27.849 -15.085 60.881 1.00 21.65 37 GLN B N 1
ATOM 3353 C CA . GLN B 1 37 ? 29.197 -14.495 60.690 1.00 24.62 37 GLN B CA 1
ATOM 3354 C C . GLN B 1 37 ? 29.169 -13.704 59.329 1.00 25.62 37 GLN B C 1
ATOM 3355 O O . GLN B 1 37 ? 29.008 -14.307 58.286 1.00 23.78 37 GLN B O 1
ATOM 3357 N N . PRO B 1 38 ? 29.410 -12.382 59.355 1.00 25.46 38 PRO B N 1
ATOM 3358 C CA . PRO B 1 38 ? 29.363 -11.666 58.048 1.00 22.44 38 PRO B CA 1
ATOM 3359 C C . PRO B 1 38 ? 30.355 -12.216 57.005 1.00 21.00 38 PRO B C 1
ATOM 3360 O O . PRO B 1 38 ? 31.465 -12.622 57.355 1.00 21.54 38 PRO B O 1
ATOM 3364 N N . LEU B 1 39 ? 29.981 -12.206 55.739 1.00 18.23 39 LEU B N 1
ATOM 3365 C CA . LEU B 1 39 ? 30.732 -12.720 54.671 1.00 19.79 39 LEU B CA 1
ATOM 3366 C C . LEU B 1 39 ? 31.366 -11.594 53.851 1.00 19.13 39 LEU B C 1
ATOM 3367 O O . LEU B 1 39 ? 30.599 -10.665 53.437 1.00 18.88 39 LEU B O 1
ATOM 3372 N N . GLU B 1 40 ? 32.685 -11.627 53.600 1.00 16.84 40 GLU B N 1
ATOM 3373 C CA . GLU B 1 40 ? 33.380 -10.581 52.788 1.00 17.42 40 GLU B CA 1
ATOM 3374 C C . GLU B 1 40 ? 33.552 -11.127 51.371 1.00 19.66 40 GLU B C 1
ATOM 3375 O O . GLU B 1 40 ? 34.392 -12.028 51.103 1.00 19.67 40 GLU B O 1
ATOM 3381 N N . LEU B 1 41 ? 32.844 -10.530 50.422 1.00 16.36 41 LEU B N 1
ATOM 3382 C CA . LEU B 1 41 ? 32.924 -10.939 49.000 1.00 16.34 41 LEU B CA 1
ATOM 3383 C C . LEU B 1 41 ? 33.792 -9.991 48.253 1.00 17.84 41 LEU B C 1
ATOM 3384 O O . LEU B 1 41 ? 33.464 -8.756 48.188 1.00 17.72 41 LEU B O 1
ATOM 3389 N N . VAL B 1 42 ? 34.829 -10.489 47.582 1.00 16.01 42 VAL B N 1
ATOM 3390 C CA . VAL B 1 42 ? 35.875 -9.629 47.002 1.00 17.44 42 VAL B CA 1
ATOM 3391 C C . VAL B 1 42 ? 35.902 -9.600 45.471 1.00 16.35 42 VAL B C 1
ATOM 3392 O O . VAL B 1 42 ? 36.479 -8.669 44.885 1.00 18.08 42 VAL B O 1
ATOM 3396 N N . SER B 1 43 ? 35.300 -10.573 44.850 1.00 16.51 43 SER B N 1
ATOM 3397 C CA . SER B 1 43 ? 35.238 -10.658 43.355 1.00 15.76 43 SER B CA 1
ATOM 3398 C C . SER B 1 43 ? 34.110 -11.555 42.904 1.00 15.82 43 SER B C 1
ATOM 3399 O O . SER B 1 43 ? 33.581 -12.388 43.655 1.00 15.19 43 SER B O 1
ATOM 3402 N N . GLY B 1 44 ? 33.654 -11.413 41.636 1.00 15.36 44 GLY B N 1
ATOM 3403 C CA . GLY B 1 44 ? 32.617 -12.288 41.052 1.00 16.37 44 GLY B CA 1
ATOM 3404 C C . GLY B 1 44 ? 32.743 -12.322 39.538 1.00 15.56 44 GLY B C 1
ATOM 3405 O O . GLY B 1 44 ? 33.413 -11.453 38.898 1.00 17.06 44 GLY B O 1
ATOM 3406 N N . SER B 1 45 ? 32.164 -13.388 38.953 1.00 15.39 45 SER B N 1
ATOM 3407 C CA . SER B 1 45 ? 32.153 -13.483 37.496 1.00 16.42 45 SER B CA 1
ATOM 3408 C C . SER B 1 45 ? 30.903 -14.326 37.118 1.00 17.18 45 SER B C 1
ATOM 3409 O O . SER B 1 45 ? 30.768 -15.515 37.508 1.00 16.41 45 SER B O 1
ATOM 3412 N N . GLY B 1 46 ? 29.940 -13.707 36.385 1.00 15.62 46 GLY B N 1
ATOM 3413 C CA . GLY B 1 46 ? 28.709 -14.373 35.996 1.00 15.97 46 GLY B CA 1
ATOM 3414 C C . GLY B 1 46 ? 27.873 -14.753 37.198 1.00 15.99 46 GLY B C 1
ATOM 3415 O O . GLY B 1 46 ? 27.366 -13.811 37.876 1.00 15.09 46 GLY B O 1
ATOM 3416 N N . VAL B 1 47 ? 27.661 -16.046 37.456 1.00 14.87 47 VAL B N 1
ATOM 3417 C CA . VAL B 1 47 ? 26.957 -16.548 38.642 1.00 15.51 47 VAL B CA 1
ATOM 3418 C C . VAL B 1 47 ? 27.876 -16.897 39.818 1.00 13.72 47 VAL B C 1
ATOM 3419 O O . VAL B 1 47 ? 27.339 -17.367 40.887 1.00 15.88 47 VAL B O 1
ATOM 3423 N N . TRP B 1 48 ? 29.183 -16.693 39.694 1.00 15.13 48 TRP B N 1
ATOM 3424 C CA . TRP B 1 48 ? 30.141 -17.145 40.724 1.00 16.92 48 TRP B CA 1
ATOM 3425 C C . TRP B 1 48 ? 30.698 -15.989 41.548 1.00 16.46 48 TRP B C 1
ATOM 3426 O O . TRP B 1 48 ? 30.945 -14.911 41.016 1.00 17.48 48 TRP B O 1
ATOM 3437 N N . LEU B 1 49 ? 30.836 -16.195 42.877 1.00 16.85 49 LEU B N 1
ATOM 3438 C CA . LEU B 1 49 ? 31.450 -15.206 43.788 1.00 16.03 49 LEU B CA 1
ATOM 3439 C C . LEU B 1 49 ? 32.587 -15.835 44.590 1.00 17.35 49 LEU B C 1
ATOM 3440 O O . LEU B 1 49 ? 32.441 -17.015 44.993 1.00 18.44 49 LEU B O 1
ATOM 3445 N N . THR B 1 50 ? 33.569 -15.045 44.994 1.00 17.10 50 THR B N 1
ATOM 3446 C CA . THR B 1 50 ? 34.704 -15.492 45.834 1.00 16.57 50 THR B CA 1
ATOM 3447 C C . THR B 1 50 ? 34.811 -14.653 47.079 1.00 16.26 50 THR B C 1
ATOM 3448 O O . THR B 1 50 ? 34.735 -13.373 47.006 1.00 16.21 50 THR B O 1
ATOM 3452 N N . ASP B 1 51 ? 34.986 -15.289 48.249 1.00 15.30 51 ASP B N 1
ATOM 3453 C CA . ASP B 1 51 ? 35.213 -14.616 49.535 1.00 16.11 51 ASP B CA 1
ATOM 3454 C C . ASP B 1 51 ? 36.735 -14.304 49.785 1.00 16.71 51 ASP B C 1
ATOM 3455 O O . ASP B 1 51 ? 37.606 -14.627 48.944 1.00 17.37 51 ASP B O 1
ATOM 3460 N N . ALA B 1 52 ? 36.995 -13.532 50.848 1.00 18.66 52 ALA B N 1
ATOM 3461 C CA . ALA B 1 52 ? 38.362 -13.053 51.165 1.00 19.90 52 ALA B CA 1
ATOM 3462 C C . ALA B 1 52 ? 39.317 -14.196 51.551 1.00 22.74 52 ALA B C 1
ATOM 3463 O O . ALA B 1 52 ? 40.517 -14.020 51.484 1.00 27.21 52 ALA B O 1
ATOM 3465 N N . GLN B 1 53 ? 38.780 -15.328 51.901 1.00 21.44 53 GLN B N 1
ATOM 3466 C CA . GLN B 1 53 ? 39.590 -16.598 52.074 1.00 25.57 53 GLN B CA 1
ATOM 3467 C C . GLN B 1 53 ? 39.794 -17.430 50.841 1.00 26.83 53 GLN B C 1
ATOM 3468 O O . GLN B 1 53 ? 40.438 -18.491 50.944 1.00 32.64 53 GLN B O 1
ATOM 3474 N N . GLY B 1 54 ? 39.193 -17.090 49.699 1.00 22.23 54 GLY B N 1
ATOM 3475 C CA . GLY B 1 54 ? 39.272 -17.827 48.482 1.00 19.96 54 GLY B CA 1
ATOM 3476 C C . GLY B 1 54 ? 38.185 -18.919 48.209 1.00 20.95 54 GLY B C 1
ATOM 3477 O O . GLY B 1 54 ? 38.244 -19.601 47.171 1.00 21.54 54 GLY B O 1
ATOM 3478 N N . LYS B 1 55 ? 37.162 -19.041 49.086 1.00 19.09 55 LYS B N 1
ATOM 3479 C CA . LYS B 1 55 ? 36.031 -19.951 48.885 1.00 19.49 55 LYS B CA 1
ATOM 3480 C C . LYS B 1 55 ? 35.105 -19.406 47.821 1.00 21.02 55 LYS B C 1
ATOM 3481 O O . LYS B 1 55 ? 34.859 -18.156 47.770 1.00 18.99 55 LYS B O 1
ATOM 3487 N N . VAL B 1 56 ? 34.699 -20.292 46.909 1.00 17.91 56 VAL B N 1
ATOM 3488 C CA . VAL B 1 56 ? 33.863 -19.956 45.760 1.00 17.44 56 VAL B CA 1
ATOM 3489 C C . VAL B 1 56 ? 32.421 -20.381 46.031 1.00 18.26 56 VAL B C 1
ATOM 3490 O O . VAL B 1 56 ? 32.106 -21.474 46.598 1.00 19.54 56 VAL B O 1
ATOM 3494 N N . TYR B 1 57 ? 31.466 -19.521 45.661 1.00 16.25 57 TYR B N 1
ATOM 3495 C CA . TYR B 1 57 ? 30.063 -19.730 45.864 1.00 15.90 57 TYR B CA 1
ATOM 3496 C C . TYR B 1 57 ? 29.237 -19.566 44.545 1.00 15.77 57 TYR B C 1
ATOM 3497 O O . TYR B 1 57 ? 29.533 -18.668 43.724 1.00 17.76 57 TYR B O 1
ATOM 3506 N N . LEU B 1 58 ? 28.195 -20.403 44.398 1.00 14.56 58 LEU B N 1
ATOM 3507 C CA . LEU B 1 58 ? 27.150 -20.222 43.384 1.00 15.56 58 LEU B CA 1
ATOM 3508 C C . LEU B 1 58 ? 26.116 -19.213 43.926 1.00 14.72 58 LEU B C 1
ATOM 3509 O O . LEU B 1 58 ? 25.548 -19.394 45.047 1.00 16.17 58 LEU B O 1
ATOM 3514 N N . ASP B 1 59 ? 25.829 -18.165 43.126 1.00 14.18 59 ASP B N 1
ATOM 3515 C CA . ASP B 1 59 ? 24.834 -17.109 43.515 1.00 14.55 59 ASP B CA 1
ATOM 3516 C C . ASP B 1 59 ? 23.423 -17.514 43.179 1.00 14.18 59 ASP B C 1
ATOM 3517 O O . ASP B 1 59 ? 23.033 -17.456 42.034 1.00 14.83 59 ASP B O 1
ATOM 3522 N N . GLY B 1 60 ? 22.669 -17.899 44.222 1.00 15.35 60 GLY B N 1
ATOM 3523 C CA . GLY B 1 60 ? 21.237 -18.183 44.124 1.00 15.51 60 GLY B CA 1
ATOM 3524 C C . GLY B 1 60 ? 20.336 -17.109 44.730 1.00 16.04 60 GLY B C 1
ATOM 3525 O O . GLY B 1 60 ? 19.147 -17.372 45.024 1.00 16.05 60 GLY B O 1
ATOM 3526 N N . TYR B 1 61 ? 20.854 -15.844 44.819 1.00 15.13 61 TYR B N 1
ATOM 3527 C CA . TYR B 1 61 ? 20.201 -14.776 45.536 1.00 15.66 61 TYR B CA 1
ATOM 3528 C C . TYR B 1 61 ? 20.127 -13.407 44.862 1.00 14.20 61 TYR B C 1
ATOM 3529 O O . TYR B 1 61 ? 19.054 -12.760 44.989 1.00 15.10 61 TYR B O 1
ATOM 3538 N N . ASN B 1 62 ? 21.230 -12.940 44.254 1.00 12.83 62 ASN B N 1
ATOM 3539 C CA . ASN B 1 62 ? 21.310 -11.530 43.872 1.00 13.79 62 ASN B CA 1
ATOM 3540 C C . ASN B 1 62 ? 20.589 -11.208 42.552 1.00 13.06 62 ASN B C 1
ATOM 3541 O O . ASN B 1 62 ? 20.927 -11.755 41.499 1.00 15.29 62 ASN B O 1
ATOM 3546 N N . ASN B 1 63 ? 19.637 -10.254 42.609 1.00 13.49 63 ASN B N 1
ATOM 3547 C CA . ASN B 1 63 ? 18.969 -9.762 41.392 1.00 13.78 63 ASN B CA 1
ATOM 3548 C C . ASN B 1 63 ? 19.520 -8.439 40.821 1.00 12.98 63 ASN B C 1
ATOM 3549 O O . ASN B 1 63 ? 19.269 -8.122 39.636 1.00 13.95 63 ASN B O 1
ATOM 3554 N N . VAL B 1 64 ? 20.305 -7.706 41.598 1.00 12.65 64 VAL B N 1
ATOM 3555 C CA . VAL B 1 64 ? 20.884 -6.462 41.027 1.00 11.60 64 VAL B CA 1
ATOM 3556 C C . VAL B 1 64 ? 21.837 -6.733 39.835 1.00 12.62 64 VAL B C 1
ATOM 3557 O O . VAL B 1 64 ? 21.779 -6.047 38.801 1.00 12.06 64 VAL B O 1
ATOM 3561 N N . PRO B 1 65 ? 22.792 -7.723 39.941 1.00 11.62 65 PRO B N 1
ATOM 3562 C CA . PRO B 1 65 ? 23.616 -8.117 38.784 1.00 12.85 65 PRO B CA 1
ATOM 3563 C C . PRO B 1 65 ? 22.800 -8.971 37.796 1.00 12.21 65 PRO B C 1
ATOM 3564 O O . PRO B 1 65 ? 23.133 -10.206 37.553 1.00 13.48 65 PRO B O 1
ATOM 3568 N N . HIS B 1 66 ? 21.788 -8.375 37.199 1.00 11.86 66 HIS B N 1
ATOM 3569 C CA . HIS B 1 66 ? 20.828 -9.047 36.293 1.00 12.13 66 HIS B CA 1
ATOM 3570 C C . HIS B 1 66 ? 21.525 -9.852 35.180 1.00 12.24 66 HIS B C 1
ATOM 3571 O O . HIS B 1 66 ? 21.053 -10.975 34.849 1.00 13.57 66 HIS B O 1
ATOM 3578 N N . VAL B 1 67 ? 22.547 -9.286 34.566 1.00 11.54 67 VAL B N 1
ATOM 3579 C CA . VAL B 1 67 ? 23.267 -9.916 33.454 1.00 12.11 67 VAL B CA 1
ATOM 3580 C C . VAL B 1 67 ? 24.648 -10.479 33.871 1.00 12.69 67 VAL B C 1
ATOM 3581 O O . VAL B 1 67 ? 25.519 -10.741 33.013 1.00 12.75 67 VAL B O 1
ATOM 3585 N N . GLY B 1 68 ? 24.825 -10.678 35.170 1.00 12.25 68 GLY B N 1
ATOM 3586 C CA . GLY B 1 68 ? 25.977 -11.380 35.778 1.00 13.27 68 GLY B CA 1
ATOM 3587 C C . GLY B 1 68 ? 27.034 -10.484 36.382 1.00 12.80 68 GLY B C 1
ATOM 3588 O O . GLY B 1 68 ? 27.206 -9.308 35.922 1.00 12.54 68 GLY B O 1
ATOM 3589 N N . HIS B 1 69 ? 27.711 -10.946 37.451 1.00 13.30 69 HIS B N 1
ATOM 3590 C CA . HIS B 1 69 ? 28.816 -10.230 38.073 1.00 12.94 69 HIS B CA 1
ATOM 3591 C C . HIS B 1 69 ? 29.888 -9.881 37.036 1.00 12.40 69 HIS B C 1
ATOM 3592 O O . HIS B 1 69 ? 30.309 -10.760 36.207 1.00 14.30 69 HIS B O 1
ATOM 3599 N N . ALA B 1 70 ? 30.395 -8.630 37.079 1.00 13.24 70 ALA B N 1
ATOM 3600 C CA . ALA B 1 70 ? 31.494 -8.163 36.224 1.00 12.35 70 ALA B CA 1
ATOM 3601 C C . ALA B 1 70 ? 31.176 -8.255 34.752 1.00 13.00 70 ALA B C 1
ATOM 3602 O O . ALA B 1 70 ? 32.125 -8.326 33.915 1.00 13.91 70 ALA B O 1
ATOM 3604 N N . ASN B 1 71 ? 29.905 -8.209 34.353 1.00 12.84 71 ASN B N 1
ATOM 3605 C CA . ASN B 1 71 ? 29.566 -8.282 32.918 1.00 12.65 71 ASN B CA 1
ATOM 3606 C C . ASN B 1 71 ? 30.389 -7.246 32.118 1.00 13.77 71 ASN B C 1
ATOM 3607 O O . ASN B 1 71 ? 30.372 -6.020 32.410 1.00 13.66 71 ASN B O 1
ATOM 3612 N N . PRO B 1 72 ? 31.174 -7.706 31.085 1.00 12.12 72 PRO B N 1
ATOM 3613 C CA . PRO B 1 72 ? 32.081 -6.790 30.468 1.00 13.30 72 PRO B CA 1
ATOM 3614 C C . PRO B 1 72 ? 31.486 -5.854 29.433 1.00 11.95 72 PRO B C 1
ATOM 3615 O O . PRO B 1 72 ? 32.104 -4.787 29.135 1.00 12.92 72 PRO B O 1
ATOM 3619 N N . ALA B 1 73 ? 30.372 -6.214 28.842 1.00 12.59 73 ALA B N 1
ATOM 3620 C CA . ALA B 1 73 ? 29.637 -5.299 27.953 1.00 13.19 73 ALA B CA 1
ATOM 3621 C C . ALA B 1 73 ? 29.047 -4.099 28.722 1.00 13.01 73 ALA B C 1
ATOM 3622 O O . ALA B 1 73 ? 29.182 -2.940 28.230 1.00 13.69 73 ALA B O 1
ATOM 3624 N N . VAL B 1 74 ? 28.513 -4.357 29.927 1.00 12.72 74 VAL B N 1
ATOM 3625 C CA . VAL B 1 74 ? 28.051 -3.235 30.774 1.00 11.43 74 VAL B CA 1
ATOM 3626 C C . VAL B 1 74 ? 29.257 -2.372 31.187 1.00 12.36 74 VAL B C 1
ATOM 3627 O O . VAL B 1 74 ? 29.216 -1.119 31.123 1.00 11.69 74 VAL B O 1
ATOM 3631 N N . ALA B 1 75 ? 30.362 -3.011 31.611 1.00 11.47 75 ALA B N 1
ATOM 3632 C CA . ALA B 1 75 ? 31.521 -2.252 32.072 1.00 12.16 75 ALA B CA 1
ATOM 3633 C C . ALA B 1 75 ? 32.083 -1.336 30.951 1.00 11.58 75 ALA B C 1
ATOM 3634 O O . ALA B 1 75 ? 32.456 -0.172 31.121 1.00 12.17 75 ALA B O 1
ATOM 3636 N N . ASP B 1 76 ? 32.225 -1.922 29.737 1.00 12.56 76 ASP B N 1
ATOM 3637 C CA . ASP B 1 76 ? 32.715 -1.159 28.619 1.00 11.94 76 ASP B CA 1
ATOM 3638 C C . ASP B 1 76 ? 31.816 0.012 28.190 1.00 12.80 76 ASP B C 1
ATOM 3639 O O . ASP B 1 76 ? 32.339 1.094 27.818 1.00 13.46 76 ASP B O 1
ATOM 3644 N N . ALA B 1 77 ? 30.506 -0.210 28.168 1.00 11.69 77 ALA B N 1
ATOM 3645 C CA . ALA B 1 77 ? 29.593 0.879 27.812 1.00 13.11 77 ALA B CA 1
ATOM 3646 C C . ALA B 1 77 ? 29.765 2.083 28.790 1.00 12.42 77 ALA B C 1
ATOM 3647 O O . ALA B 1 77 ? 29.825 3.247 28.358 1.00 13.54 77 ALA B O 1
ATOM 3649 N N . ILE B 1 78 ? 29.867 1.748 30.090 1.00 12.07 78 ILE B N 1
ATOM 3650 C CA . ILE B 1 78 ? 30.113 2.801 31.103 1.00 10.98 78 ILE B CA 1
ATOM 3651 C C . ILE B 1 78 ? 31.405 3.546 30.895 1.00 12.29 78 ILE B C 1
ATOM 3652 O O . ILE B 1 78 ? 31.472 4.780 30.868 1.00 11.55 78 ILE B O 1
ATOM 3657 N N . TYR B 1 79 ? 32.488 2.793 30.760 1.00 11.47 79 TYR B N 1
ATOM 3658 C CA . TYR B 1 79 ? 33.802 3.357 30.593 1.00 12.46 79 TYR B CA 1
ATOM 3659 C C . TYR B 1 79 ? 33.928 4.247 29.367 1.00 10.19 79 TYR B C 1
ATOM 3660 O O . TYR B 1 79 ? 34.402 5.409 29.414 1.00 12.14 79 TYR B O 1
ATOM 3669 N N . GLN B 1 80 ? 33.428 3.732 28.202 1.00 12.35 80 GLN B N 1
ATOM 3670 C CA . GLN B 1 80 ? 33.536 4.566 27.023 1.00 13.28 80 GLN B CA 1
ATOM 3671 C C . GLN B 1 80 ? 32.793 5.911 27.096 1.00 13.03 80 GLN B C 1
ATOM 3672 O O . GLN B 1 80 ? 33.344 6.968 26.717 1.00 13.42 80 GLN B O 1
ATOM 3678 N N . GLN B 1 81 ? 31.614 5.898 27.738 1.00 12.12 81 GLN B N 1
ATOM 3679 C CA . GLN B 1 81 ? 30.894 7.153 27.994 1.00 12.14 81 GLN B CA 1
ATOM 3680 C C . GLN B 1 81 ? 31.591 8.067 29.009 1.00 11.33 81 GLN B C 1
ATOM 3681 O O . GLN B 1 81 ? 31.585 9.293 28.813 1.00 12.04 81 GLN B O 1
ATOM 3687 N N . LEU B 1 82 ? 32.185 7.473 30.046 1.00 11.58 82 LEU B N 1
ATOM 3688 C CA . LEU B 1 82 ? 32.989 8.264 30.995 1.00 11.82 82 LEU B CA 1
ATOM 3689 C C . LEU B 1 82 ? 34.174 8.985 30.409 1.00 13.53 82 LEU B C 1
ATOM 3690 O O . LEU B 1 82 ? 34.607 10.014 30.950 1.00 13.67 82 LEU B O 1
ATOM 3695 N N . LEU B 1 83 ? 34.692 8.488 29.270 1.00 13.39 83 LEU B N 1
ATOM 3696 C CA . LEU B 1 83 ? 35.791 9.141 28.553 1.00 14.17 83 LEU B CA 1
ATOM 3697 C C . LEU B 1 83 ? 35.293 10.108 27.467 1.00 15.33 83 LEU B C 1
ATOM 3698 O O . LEU B 1 83 ? 36.142 10.759 26.794 1.00 14.15 83 LEU B O 1
ATOM 3703 N N . THR B 1 84 ? 33.978 10.349 27.397 1.00 13.75 84 THR B N 1
ATOM 3704 C CA . THR B 1 84 ? 33.310 11.232 26.425 1.00 14.23 84 THR B CA 1
ATOM 3705 C C . THR B 1 84 ? 32.722 12.449 27.087 1.00 15.06 84 THR B C 1
ATOM 3706 O O . THR B 1 84 ? 33.286 13.544 26.989 1.00 15.38 84 THR B O 1
ATOM 3710 N N . VAL B 1 85 ? 31.579 12.302 27.789 1.00 13.61 85 VAL B N 1
ATOM 3711 C CA . VAL B 1 85 ? 30.937 13.381 28.548 1.00 14.79 85 VAL B CA 1
ATOM 3712 C C . VAL B 1 85 ? 29.834 12.825 29.430 1.00 13.89 85 VAL B C 1
ATOM 3713 O O . VAL B 1 85 ? 29.294 11.740 29.179 1.00 12.87 85 VAL B O 1
ATOM 3717 N N . ASN B 1 86 ? 29.502 13.530 30.513 1.00 12.08 86 ASN B N 1
ATOM 3718 C CA . ASN B 1 86 ? 28.571 12.977 31.507 1.00 12.32 86 ASN B CA 1
ATOM 3719 C C . ASN B 1 86 ? 27.732 14.069 32.210 1.00 14.41 86 ASN B C 1
ATOM 3720 O O . ASN B 1 86 ? 27.637 14.087 33.493 1.00 13.33 86 ASN B O 1
ATOM 3725 N N . LEU B 1 87 ? 27.007 14.876 31.416 1.00 13.34 87 LEU B N 1
ATOM 3726 C CA . LEU B 1 87 ? 26.210 15.992 31.993 1.00 13.74 87 LEU B CA 1
ATOM 3727 C C . LEU B 1 87 ? 24.717 15.717 32.097 1.00 14.08 87 LEU B C 1
ATOM 3728 O O . LEU B 1 87 ? 24.115 14.892 31.382 1.00 16.36 87 LEU B O 1
ATOM 3733 N N . HIS B 1 88 ? 24.084 16.519 32.925 1.00 13.08 88 HIS B N 1
ATOM 3734 C CA . HIS B 1 88 ? 22.639 16.503 33.178 1.00 12.24 88 HIS B CA 1
ATOM 3735 C C . HIS B 1 88 ? 21.831 16.836 31.861 1.00 13.78 88 HIS B C 1
ATOM 3736 O O . HIS B 1 88 ? 22.391 17.343 30.843 1.00 13.90 88 HIS B O 1
ATOM 3743 N N . THR B 1 89 ? 20.568 16.578 31.970 1.00 11.89 89 THR B N 1
ATOM 3744 C CA . THR B 1 89 ? 19.642 16.663 30.798 1.00 12.43 89 THR B CA 1
ATOM 3745 C C . THR B 1 89 ? 19.213 18.070 30.388 1.00 12.57 89 THR B C 1
ATOM 3746 O O . THR B 1 89 ? 18.415 18.191 29.389 1.00 13.88 89 THR B O 1
ATOM 3750 N N . ARG B 1 90 ? 19.723 19.119 30.997 1.00 12.94 90 ARG B N 1
ATOM 3751 C CA . ARG B 1 90 ? 19.502 20.496 30.506 1.00 12.80 90 ARG B CA 1
ATOM 3752 C C . ARG B 1 90 ? 20.327 20.838 29.245 1.00 13.34 90 ARG B C 1
ATOM 3753 O O . ARG B 1 90 ? 20.073 21.904 28.577 1.00 14.42 90 ARG B O 1
ATOM 3761 N N . TYR B 1 91 ? 21.218 19.961 28.897 1.00 12.41 91 TYR B N 1
ATOM 3762 C CA . TYR B 1 91 ? 21.829 19.964 27.535 1.00 12.35 91 TYR B CA 1
ATOM 3763 C C . TYR B 1 91 ? 21.364 18.723 26.767 1.00 13.02 91 TYR B C 1
ATOM 3764 O O . TYR B 1 91 ? 21.300 17.632 27.348 1.00 13.86 91 TYR B O 1
ATOM 3773 N N . LEU B 1 92 ? 21.054 18.830 25.470 1.00 13.25 92 LEU B N 1
ATOM 3774 C CA . LEU B 1 92 ? 20.721 17.645 24.717 1.00 13.13 92 LEU B CA 1
ATOM 3775 C C . LEU B 1 92 ? 21.907 16.692 24.583 1.00 12.39 92 LEU B C 1
ATOM 3776 O O . LEU B 1 92 ? 23.095 17.127 24.503 1.00 13.71 92 LEU B O 1
ATOM 3781 N N . ASN B 1 93 ? 21.580 15.398 24.549 1.00 13.27 93 ASN B N 1
ATOM 3782 C CA . ASN B 1 93 ? 22.568 14.350 24.348 1.00 13.22 93 ASN B CA 1
ATOM 3783 C C . ASN B 1 93 ? 21.824 13.051 23.914 1.00 13.31 93 ASN B C 1
ATOM 3784 O O . ASN B 1 93 ? 20.721 12.782 24.394 1.00 13.91 93 ASN B O 1
ATOM 3789 N N . SER B 1 94 ? 22.395 12.319 22.948 1.00 14.37 94 SER B N 1
ATOM 3790 C CA . SER B 1 94 ? 21.654 11.205 22.336 1.00 13.98 94 SER B CA 1
ATOM 3791 C C . SER B 1 94 ? 21.435 9.988 23.228 1.00 14.87 94 SER B C 1
ATOM 3792 O O . SER B 1 94 ? 20.469 9.266 23.030 1.00 13.90 94 SER B O 1
ATOM 3795 N N . ARG B 1 95 ? 22.332 9.773 24.197 1.00 13.13 95 ARG B N 1
ATOM 3796 C CA . ARG B 1 95 ? 22.271 8.491 24.952 1.00 13.25 95 ARG B CA 1
ATOM 3797 C C . ARG B 1 95 ? 20.950 8.268 25.724 1.00 12.59 95 ARG B C 1
ATOM 3798 O O . ARG B 1 95 ? 20.368 7.217 25.647 1.00 12.73 95 ARG B O 1
ATOM 3806 N N . VAL B 1 96 ? 20.498 9.317 26.440 1.00 12.02 96 VAL B N 1
ATOM 3807 C CA . VAL B 1 96 ? 19.250 9.244 27.171 1.00 11.69 96 VAL B CA 1
ATOM 3808 C C . VAL B 1 96 ? 18.004 9.019 26.272 1.00 11.96 96 VAL B C 1
ATOM 3809 O O . VAL B 1 96 ? 17.099 8.251 26.624 1.00 12.47 96 VAL B O 1
ATOM 3813 N N . VAL B 1 97 ? 18.035 9.620 25.087 1.00 12.45 97 VAL B N 1
ATOM 3814 C CA . VAL B 1 97 ? 16.941 9.376 24.148 1.00 13.05 97 VAL B CA 1
ATOM 3815 C C . VAL B 1 97 ? 16.939 7.960 23.546 1.00 13.46 97 VAL B C 1
ATOM 3816 O O . VAL B 1 97 ? 15.889 7.303 23.462 1.00 13.14 97 VAL B O 1
ATOM 3820 N N . GLU B 1 98 ? 18.136 7.488 23.188 1.00 12.36 98 GLU B N 1
ATOM 3821 C CA . GLU B 1 98 ? 18.284 6.077 22.800 1.00 13.22 98 GLU B CA 1
ATOM 3822 C C . GLU B 1 98 ? 17.795 5.092 23.847 1.00 14.14 98 GLU B C 1
ATOM 3823 O O . GLU B 1 98 ? 17.096 4.114 23.536 1.00 13.52 98 GLU B O 1
ATOM 3829 N N . TYR B 1 99 ? 18.190 5.332 25.122 1.00 12.16 99 TYR B N 1
ATOM 3830 C CA . TYR B 1 99 ? 17.740 4.458 26.163 1.00 13.00 99 TYR B CA 1
ATOM 3831 C C . TYR B 1 99 ? 16.225 4.544 26.353 1.00 12.16 99 TYR B C 1
ATOM 3832 O O . TYR B 1 99 ? 15.597 3.497 26.526 1.00 13.23 99 TYR B O 1
ATOM 3841 N N . ALA B 1 100 ? 15.666 5.740 26.361 1.00 12.18 100 ALA B N 1
ATOM 3842 C CA . ALA B 1 100 ? 14.205 5.923 26.557 1.00 1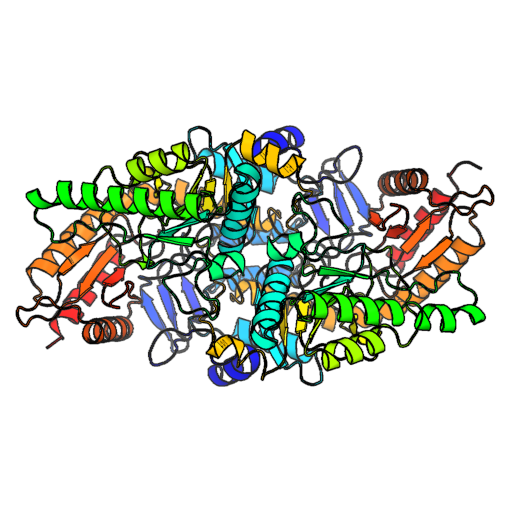2.67 100 ALA B CA 1
ATOM 3843 C C . ALA B 1 100 ? 13.428 5.175 25.462 1.00 12.88 100 ALA B C 1
ATOM 3844 O O . ALA B 1 100 ? 12.460 4.468 25.742 1.00 13.65 100 ALA B O 1
ATOM 3846 N N . GLU B 1 101 ? 13.925 5.282 24.243 1.00 12.68 101 GLU B N 1
ATOM 3847 C CA . GLU B 1 101 ? 13.293 4.542 23.114 1.00 14.32 101 GLU B CA 1
ATOM 3848 C C . GLU B 1 101 ? 13.346 3.024 23.266 1.00 14.07 101 GLU B C 1
ATOM 3849 O O . GLU B 1 101 ? 12.336 2.298 23.104 1.00 15.23 101 GLU B O 1
ATOM 3855 N N . ALA B 1 102 ? 14.501 2.528 23.726 1.00 13.00 102 ALA B N 1
ATOM 3856 C CA . ALA B 1 102 ? 14.687 1.083 23.934 1.00 13.30 102 ALA B CA 1
ATOM 3857 C C . ALA B 1 102 ? 13.774 0.583 25.045 1.00 14.17 102 ALA B C 1
ATOM 3858 O O . ALA B 1 102 ? 13.118 -0.477 24.960 1.00 15.28 102 ALA B O 1
ATOM 3860 N N . LEU B 1 103 ? 13.779 1.278 26.184 1.00 12.46 103 LEU B N 1
ATOM 3861 C CA . LEU B 1 103 ? 12.984 0.852 27.291 1.00 13.60 103 LEU B CA 1
ATOM 3862 C C . LEU B 1 103 ? 11.467 0.918 26.980 1.00 13.06 103 LEU B C 1
ATOM 3863 O O . LEU B 1 103 ? 10.696 -0.041 27.287 1.00 14.60 103 LEU B O 1
ATOM 3868 N N . LEU B 1 104 ? 11.030 2.000 26.352 1.00 13.37 104 LEU B N 1
ATOM 3869 C CA . LEU B 1 104 ? 9.586 2.130 26.053 1.00 13.86 104 LEU B CA 1
ATOM 3870 C C . LEU B 1 104 ? 9.089 1.127 24.994 1.00 16.08 104 LEU B C 1
ATOM 3871 O O . LEU B 1 104 ? 7.903 0.810 24.975 1.00 15.55 104 LEU B O 1
ATOM 3876 N N . SER B 1 105 ? 10.040 0.673 24.200 1.00 15.14 105 SER B N 1
ATOM 3877 C CA . SER B 1 105 ? 9.691 -0.410 23.186 1.00 16.43 105 SER B CA 1
ATOM 3878 C C . SER B 1 105 ? 9.282 -1.708 23.876 1.00 17.50 105 SER B C 1
ATOM 3879 O O . SER B 1 105 ? 8.711 -2.584 23.229 1.00 17.65 105 SER B O 1
ATOM 3882 N N . LYS B 1 106 ? 9.590 -1.865 25.181 1.00 15.33 106 LYS B N 1
ATOM 3883 C CA . LYS B 1 106 ? 9.212 -3.061 25.936 1.00 15.96 106 LYS B CA 1
ATOM 3884 C C . LYS B 1 106 ? 7.822 -2.969 26.626 1.00 15.47 106 LYS B C 1
ATOM 3885 O O . LYS B 1 106 ? 7.476 -3.823 27.442 1.00 15.59 106 LYS B O 1
ATOM 3891 N N . PHE B 1 107 ? 7.070 -1.922 26.321 1.00 15.16 107 PHE B N 1
ATOM 3892 C CA . PHE B 1 107 ? 5.754 -1.638 26.872 1.00 16.69 107 PHE B CA 1
ATOM 3893 C C . PHE B 1 107 ? 4.717 -1.551 25.714 1.00 21.60 107 PHE B C 1
ATOM 3894 O O . PHE B 1 107 ? 5.009 -1.031 24.689 1.00 18.99 107 PHE B O 1
ATOM 3902 N N . ASP B 1 108 ? 3.514 -2.043 26.017 1.00 22.17 108 ASP B N 1
ATOM 3903 C CA . ASP B 1 108 ? 2.356 -1.876 25.118 1.00 26.34 108 ASP B CA 1
ATOM 3904 C C . ASP B 1 108 ? 1.320 -0.908 25.665 1.00 25.52 108 ASP B C 1
ATOM 3905 O O . ASP B 1 108 ? 1.361 -0.379 26.821 1.00 20.85 108 ASP B O 1
ATOM 3910 N N . GLY B 1 109 ? 0.311 -0.630 24.843 1.00 21.62 109 GLY B N 1
ATOM 3911 C CA . GLY B 1 109 ? -0.791 0.188 25.305 1.00 21.48 109 GLY B CA 1
ATOM 3912 C C . GLY B 1 109 ? -0.429 1.649 25.504 1.00 20.08 109 GLY B C 1
ATOM 3913 O O . GLY B 1 109 ? 0.292 2.207 24.695 1.00 21.78 109 GLY B O 1
ATOM 3914 N N . ALA B 1 110 ? -0.981 2.255 26.553 1.00 17.30 110 ALA B N 1
ATOM 3915 C CA . ALA B 1 110 ? -0.879 3.695 26.710 1.00 19.04 110 ALA B CA 1
ATOM 3916 C C . ALA B 1 110 ? 0.436 4.037 27.512 1.00 18.59 110 ALA B C 1
ATOM 3917 O O . ALA B 1 110 ? 0.668 5.207 27.774 1.00 16.06 110 ALA B O 1
ATOM 3919 N N . LEU B 1 111 ? 1.258 3.010 27.818 1.00 17.13 111 LEU B N 1
ATOM 3920 C CA . LEU B 1 111 ? 2.552 3.253 28.593 1.00 15.10 111 LEU B CA 1
ATOM 3921 C C . LEU B 1 111 ? 3.611 3.672 27.589 1.00 16.39 111 LEU B C 1
ATOM 3922 O O . LEU B 1 111 ? 4.280 2.807 26.953 1.00 19.28 111 LEU B O 1
ATOM 3927 N N . GLU B 1 112 ? 3.711 4.983 27.375 1.00 14.45 112 GLU B N 1
ATOM 3928 C CA . GLU B 1 112 ? 4.553 5.562 26.360 1.00 16.53 112 GLU B CA 1
ATOM 3929 C C . GLU B 1 112 ? 5.399 6.773 26.706 1.00 15.73 112 GLU B C 1
ATOM 3930 O O . GLU B 1 112 ? 5.931 7.360 25.821 1.00 15.56 112 GLU B O 1
ATOM 3936 N N . ARG B 1 113 ? 5.516 7.108 27.978 1.00 13.10 113 ARG B N 1
ATOM 3937 C CA . ARG B 1 113 ? 6.418 8.190 28.432 1.00 14.15 113 ARG B CA 1
ATOM 3938 C C . ARG B 1 113 ? 7.186 7.718 29.715 1.00 12.79 113 ARG B C 1
ATOM 3939 O O . ARG B 1 113 ? 6.771 6.735 30.374 1.00 13.30 113 ARG B O 1
ATOM 3947 N N . LEU B 1 114 ? 8.259 8.466 30.027 1.00 12.75 114 LEU B N 1
ATOM 3948 C CA . LEU B 1 114 ? 9.230 8.030 31.111 1.00 13.90 114 LEU B CA 1
ATOM 3949 C C . LEU B 1 114 ? 9.733 9.195 31.912 1.00 13.40 114 LEU B C 1
ATOM 3950 O O . LEU B 1 114 ? 10.042 10.242 31.348 1.00 12.38 114 LEU B O 1
ATOM 3955 N N . PHE B 1 115 ? 9.798 8.978 33.246 1.00 11.67 115 PHE B N 1
ATOM 3956 C CA . PHE B 1 115 ? 10.639 9.763 34.148 1.00 12.31 115 PHE B CA 1
ATOM 3957 C C . PHE B 1 115 ? 11.786 8.854 34.634 1.00 11.47 115 PHE B C 1
ATOM 3958 O O . PHE B 1 115 ? 11.517 7.802 35.249 1.00 13.68 115 PHE B O 1
ATOM 3966 N N . LEU B 1 116 ? 13.039 9.270 34.447 1.00 11.39 116 LEU B N 1
ATOM 3967 C CA . LEU B 1 116 ? 14.193 8.544 35.003 1.00 11.04 116 LEU B CA 1
ATOM 3968 C C . LEU B 1 116 ? 14.481 9.041 36.453 1.00 10.21 116 LEU B C 1
ATOM 3969 O O . LEU B 1 116 ? 14.253 10.199 36.837 1.00 9.98 116 LEU B O 1
ATOM 3974 N N . THR B 1 117 ? 14.983 8.072 37.247 1.00 9.95 117 THR B N 1
ATOM 3975 C CA . THR B 1 117 ? 15.431 8.355 38.674 1.00 9.60 117 THR B CA 1
ATOM 3976 C C . THR B 1 117 ? 16.773 7.607 38.928 1.00 9.76 117 THR B C 1
ATOM 3977 O O . THR B 1 117 ? 17.355 7.003 37.994 1.00 10.91 117 THR B O 1
ATOM 3981 N N . ASN B 1 118 ? 17.282 7.631 40.172 1.00 9.59 118 ASN B N 1
ATOM 3982 C CA . ASN B 1 118 ? 18.512 6.904 40.512 1.00 10.26 118 ASN B CA 1
ATOM 3983 C C . ASN B 1 118 ? 18.319 5.696 41.483 1.00 11.10 118 ASN B C 1
ATOM 3984 O O . ASN B 1 118 ? 19.318 5.108 41.907 1.00 10.89 118 ASN B O 1
ATOM 3989 N N . SER B 1 119 ? 17.077 5.366 41.839 1.00 8.83 119 SER B N 1
ATOM 3990 C CA . SER B 1 119 ? 16.792 4.282 42.739 1.00 10.76 119 SER B CA 1
ATOM 3991 C C . SER B 1 119 ? 15.281 3.871 42.628 1.00 10.82 119 SER B C 1
ATOM 3992 O O . SER B 1 119 ? 14.428 4.648 42.176 1.00 9.61 119 SER B O 1
ATOM 3995 N N . GLY B 1 120 ? 15.001 2.666 43.116 1.00 11.24 120 GLY B N 1
ATOM 3996 C CA . GLY B 1 120 ? 13.589 2.238 43.259 1.00 10.80 120 GLY B CA 1
ATOM 3997 C C . GLY B 1 120 ? 12.764 3.029 44.225 1.00 10.90 120 GLY B C 1
ATOM 3998 O O . GLY B 1 120 ? 11.590 3.378 43.919 1.00 11.27 120 GLY B O 1
ATOM 3999 N N . SER B 1 121 ? 13.367 3.476 45.364 1.00 11.19 121 SER B N 1
ATOM 4000 C CA . SER B 1 121 ? 12.695 4.348 46.280 1.00 11.28 121 SER B CA 1
ATOM 4001 C C . SER B 1 121 ? 12.343 5.719 45.624 1.00 10.48 121 SER B C 1
ATOM 4002 O O . SER B 1 121 ? 11.247 6.259 45.836 1.00 11.12 121 SER B O 1
ATOM 4005 N N . GLU B 1 122 ? 13.309 6.305 44.863 1.00 10.03 122 GLU B N 1
ATOM 4006 C CA . GLU B 1 122 ? 13.013 7.543 44.190 1.00 9.84 122 GLU B CA 1
ATOM 4007 C C . GLU B 1 122 ? 11.812 7.350 43.181 1.00 10.33 122 GLU B C 1
ATOM 4008 O O . GLU B 1 122 ? 10.979 8.291 43.036 1.00 9.94 122 GLU B O 1
ATOM 4014 N N . ALA B 1 123 ? 11.781 6.192 42.516 1.00 9.60 123 ALA B N 1
ATOM 4015 C CA . ALA B 1 123 ? 10.673 5.922 41.534 1.00 9.51 123 ALA B CA 1
ATOM 4016 C C . ALA B 1 123 ? 9.305 5.791 42.245 1.00 9.81 123 ALA B C 1
ATOM 4017 O O . ALA B 1 123 ? 8.348 6.458 41.851 1.00 10.71 123 ALA B O 1
ATOM 4019 N N . ASN B 1 124 ? 9.241 5.026 43.339 1.00 10.52 124 ASN B N 1
ATOM 4020 C CA . ASN B 1 124 ? 7.976 4.872 44.037 1.00 10.75 124 ASN B CA 1
ATOM 4021 C C . ASN B 1 124 ? 7.534 6.188 44.716 1.00 11.52 124 ASN B C 1
ATOM 4022 O O . ASN B 1 124 ? 6.324 6.535 44.725 1.00 10.93 124 ASN B O 1
ATOM 4027 N N . GLU B 1 125 ? 8.500 6.976 45.251 1.00 10.10 125 GLU B N 1
ATOM 4028 C CA . GLU B 1 125 ? 8.162 8.304 45.825 1.00 9.81 125 GLU B CA 1
ATOM 4029 C C . GLU B 1 125 ? 7.495 9.190 44.745 1.00 9.33 125 GLU B C 1
ATOM 4030 O O . GLU B 1 125 ? 6.466 9.820 45.014 1.00 10.32 125 GLU B O 1
ATOM 4036 N N . LEU B 1 126 ? 8.104 9.263 43.574 1.00 9.61 126 LEU B N 1
ATOM 4037 C CA . LEU B 1 126 ? 7.621 10.087 42.468 1.00 9.62 126 LEU B CA 1
ATOM 4038 C C . LEU B 1 126 ? 6.209 9.544 41.958 1.00 10.49 126 LEU B C 1
ATOM 4039 O O . LEU B 1 126 ? 5.307 10.365 41.707 1.00 10.45 126 LEU B O 1
ATOM 4044 N N . ALA B 1 127 ? 6.081 8.231 41.825 1.00 9.78 127 ALA B N 1
ATOM 4045 C CA . ALA B 1 127 ? 4.768 7.669 41.384 1.00 10.48 127 ALA B CA 1
ATOM 4046 C C . ALA B 1 127 ? 3.640 8.033 42.366 1.00 10.80 127 ALA B C 1
ATOM 4047 O O . ALA B 1 127 ? 2.521 8.415 41.925 1.00 11.48 127 ALA B O 1
ATOM 4049 N N . LEU B 1 128 ? 3.862 7.948 43.697 1.00 10.20 128 LEU B N 1
ATOM 4050 C CA . LEU B 1 128 ? 2.857 8.338 44.648 1.00 10.89 128 LEU B CA 1
ATOM 4051 C C . LEU B 1 128 ? 2.533 9.797 44.564 1.00 10.99 128 LEU B C 1
ATOM 4052 O O . LEU B 1 128 ? 1.360 10.240 44.776 1.00 11.92 128 LEU B O 1
ATOM 4057 N N . ARG B 1 129 ? 3.534 10.648 44.249 1.00 10.74 129 ARG B N 1
ATOM 4058 C CA . ARG B 1 129 ? 3.383 12.130 44.132 1.00 11.23 129 ARG B CA 1
ATOM 4059 C C . ARG B 1 129 ? 2.511 12.509 42.879 1.00 11.43 129 ARG B C 1
ATOM 4060 O O . ARG B 1 129 ? 1.568 13.303 42.977 1.00 11.22 129 ARG B O 1
ATOM 4068 N N . ILE B 1 130 ? 2.853 11.884 41.741 1.00 12.02 130 ILE B N 1
ATOM 4069 C CA . ILE B 1 130 ? 2.054 12.052 40.495 1.00 11.69 130 ILE B CA 1
ATOM 4070 C C . ILE B 1 130 ? 0.615 11.635 40.821 1.00 11.46 130 ILE B C 1
ATOM 4071 O O . ILE B 1 130 ? -0.347 12.403 40.446 1.00 11.70 130 ILE B O 1
ATOM 4076 N N . ALA B 1 131 ? 0.386 10.493 41.478 1.00 12.59 131 ALA B N 1
ATOM 4077 C CA . ALA B 1 131 ? -0.981 10.036 41.715 1.00 12.29 131 ALA B CA 1
ATOM 4078 C C . ALA B 1 131 ? -1.760 10.927 42.637 1.00 13.72 131 ALA B C 1
ATOM 4079 O O . ALA B 1 131 ? -2.958 11.267 42.382 1.00 12.38 131 ALA B O 1
ATOM 4081 N N . ARG B 1 132 ? -1.142 11.394 43.738 1.00 12.53 132 ARG B N 1
ATOM 4082 C CA . ARG B 1 132 ? -1.819 12.266 44.731 1.00 13.69 132 ARG B CA 1
ATOM 4083 C C . ARG B 1 132 ? -2.281 13.558 44.022 1.00 13.45 132 ARG B C 1
ATOM 4084 O O . ARG B 1 132 ? -3.427 14.054 44.188 1.00 13.36 132 ARG B O 1
ATOM 4092 N N . GLN B 1 133 ? -1.419 14.161 43.178 1.00 12.10 133 GLN B N 1
ATOM 4093 C CA . GLN B 1 133 ? -1.775 15.416 42.489 1.00 13.10 133 GLN B CA 1
ATOM 4094 C C . GLN B 1 133 ? -2.872 15.175 41.440 1.00 12.35 133 GLN B C 1
ATOM 4095 O O . GLN B 1 133 ? -3.778 16.028 41.271 1.00 15.07 133 GLN B O 1
ATOM 4101 N N . HIS B 1 134 ? -2.771 14.076 40.725 1.00 11.90 134 HIS B N 1
ATOM 4102 C CA . HIS B 1 134 ? -3.750 13.810 39.625 1.00 13.39 134 HIS B CA 1
ATOM 4103 C C . HIS B 1 134 ? -5.153 13.493 40.178 1.00 13.32 134 HIS B C 1
ATOM 4104 O O . HIS B 1 134 ? -6.147 14.024 39.662 1.00 15.46 134 HIS B O 1
ATOM 4111 N N . THR B 1 135 ? -5.212 12.686 41.209 1.00 13.09 135 THR B N 1
ATOM 4112 C CA . THR B 1 135 ? -6.477 12.210 41.813 1.00 13.57 135 THR B CA 1
ATOM 4113 C C . THR B 1 135 ? -7.158 13.199 42.709 1.00 15.15 135 THR B C 1
ATOM 4114 O O . THR B 1 135 ? -8.412 13.165 42.872 1.00 16.24 135 THR B O 1
ATOM 4118 N N . GLY B 1 136 ? -6.410 14.105 43.323 1.00 15.04 136 GLY B N 1
ATOM 4119 C CA . GLY B 1 136 ? -6.933 14.971 44.383 1.00 14.63 136 GLY B CA 1
ATOM 4120 C C . GLY B 1 136 ? -7.282 14.235 45.657 1.00 15.80 136 GLY B C 1
ATOM 4121 O O . GLY B 1 136 ? -7.897 14.802 46.590 1.00 18.71 136 GLY B O 1
ATOM 4122 N N . ASN B 1 137 ? -6.852 12.967 45.740 1.00 14.05 137 ASN B N 1
ATOM 4123 C CA . ASN B 1 137 ? -7.058 12.089 46.880 1.00 14.40 137 ASN B CA 1
ATOM 4124 C C . ASN B 1 137 ? -5.691 11.695 47.547 1.00 14.10 137 ASN B C 1
ATOM 4125 O O . ASN B 1 137 ? -4.628 11.868 46.947 1.00 13.82 137 ASN B O 1
ATOM 4130 N N . THR B 1 138 ? -5.732 11.225 48.786 1.00 13.57 138 THR B N 1
ATOM 4131 C CA . THR B 1 138 ? -4.488 10.829 49.479 1.00 14.45 138 THR B CA 1
ATOM 4132 C C . THR B 1 138 ? -4.477 9.333 49.852 1.00 14.09 138 THR B C 1
ATOM 4133 O O . THR B 1 138 ? -3.422 8.752 50.267 1.00 14.40 138 THR B O 1
ATOM 4137 N N . GLY B 1 139 ? -5.630 8.603 49.816 1.00 13.39 139 GLY B N 1
ATOM 4138 C CA . GLY B 1 139 ? -5.634 7.229 50.305 1.00 12.52 139 GLY B CA 1
ATOM 4139 C C . GLY B 1 139 ? -4.779 6.205 49.561 1.00 11.93 139 GLY B C 1
ATOM 4140 O O . GLY B 1 139 ? -4.751 6.259 48.305 1.00 12.35 139 GLY B O 1
ATOM 4141 N N . VAL B 1 140 ? -4.117 5.301 50.295 1.00 12.99 140 VAL B N 1
ATOM 4142 C CA . VAL B 1 140 ? -3.225 4.254 49.693 1.00 13.97 140 VAL B CA 1
ATOM 4143 C C . VAL B 1 140 ? -3.693 2.876 50.132 1.00 13.73 140 VAL B C 1
ATOM 4144 O O . VAL B 1 140 ? -3.820 2.622 51.347 1.00 15.83 140 VAL B O 1
ATOM 4148 N N . LEU B 1 141 ? -3.911 1.993 49.144 1.00 13.58 141 LEU B N 1
ATOM 4149 C CA . LEU B 1 141 ? -4.133 0.593 49.421 1.00 13.39 141 LEU B CA 1
ATOM 4150 C C . LEU B 1 141 ? -2.819 -0.161 49.141 1.00 12.74 141 LEU B C 1
ATOM 4151 O O . LEU B 1 141 ? -2.211 -0.071 48.041 1.00 13.16 141 LEU B O 1
ATOM 4156 N N . VAL B 1 142 ? -2.308 -0.912 50.146 1.00 13.12 142 VAL B N 1
ATOM 4157 C CA . VAL B 1 142 ? -1.094 -1.739 50.036 1.00 12.74 142 VAL B CA 1
ATOM 4158 C C . VAL B 1 142 ? -1.339 -3.124 50.642 1.00 12.79 142 VAL B C 1
ATOM 4159 O O . VAL B 1 142 ? -2.296 -3.263 51.419 1.00 13.75 142 VAL B O 1
ATOM 4163 N N . SER B 1 143 ? -0.477 -4.109 50.394 1.00 13.57 143 SER B N 1
ATOM 4164 C CA . SER B 1 143 ? -0.534 -5.368 51.149 1.00 14.11 143 SER B CA 1
ATOM 4165 C C . SER B 1 143 ? -0.167 -5.205 52.588 1.00 14.54 143 SER B C 1
ATOM 4166 O O . SER B 1 143 ? 0.676 -4.311 52.914 1.00 16.16 143 SER B O 1
ATOM 4169 N N . ASP B 1 144 ? -0.635 -6.059 53.480 1.00 15.11 144 ASP B N 1
ATOM 4170 C CA . ASP B 1 144 ? -0.281 -6.111 54.891 1.00 15.57 144 ASP B CA 1
ATOM 4171 C C . ASP B 1 144 ? 1.054 -6.722 55.177 1.00 14.69 144 ASP B C 1
ATOM 4172 O O . ASP B 1 144 ? 1.399 -6.819 56.368 1.00 15.58 144 ASP B O 1
ATOM 4177 N N . PHE B 1 145 ? 1.857 -7.065 54.199 1.00 12.97 145 PHE B N 1
ATOM 4178 C CA . PHE B 1 145 ? 3.263 -7.448 54.480 1.00 13.63 145 PHE B CA 1
ATOM 4179 C C . PHE B 1 145 ? 4.164 -7.150 53.271 1.00 13.00 145 PHE B C 1
ATOM 4180 O O . PHE B 1 145 ? 4.657 -8.000 52.544 1.00 15.32 145 PHE B O 1
ATOM 4188 N N . SER B 1 146 ? 4.330 -5.819 53.081 1.00 14.25 146 SER B N 1
ATOM 4189 C CA . SER B 1 146 ? 5.002 -5.323 51.854 1.00 13.86 146 SER B CA 1
ATOM 4190 C C . SER B 1 146 ? 6.129 -4.292 52.234 1.00 13.89 146 SER B C 1
ATOM 4191 O O . SER B 1 146 ? 6.139 -3.723 53.355 1.00 15.19 146 SER B O 1
ATOM 4194 N N . TYR B 1 147 ? 6.942 -4.012 51.246 1.00 13.39 147 TYR B N 1
ATOM 4195 C CA . TYR B 1 147 ? 7.998 -2.974 51.347 1.00 13.44 147 TYR B CA 1
ATOM 4196 C C . TYR B 1 147 ? 8.322 -2.385 49.981 1.00 11.74 147 TYR B C 1
ATOM 4197 O O . TYR B 1 147 ? 8.637 -3.104 49.013 1.00 13.95 147 TYR B O 1
ATOM 4206 N N . HIS B 1 148 ? 8.195 -1.069 49.873 1.00 11.33 148 HIS B N 1
ATOM 4207 C CA . HIS B 1 148 ? 8.305 -0.303 48.623 1.00 11.15 148 HIS B CA 1
ATOM 4208 C C . HIS B 1 148 ? 9.340 0.823 48.645 1.00 11.36 148 HIS B C 1
ATOM 4209 O O . HIS B 1 148 ? 9.538 1.503 47.625 1.00 11.62 148 HIS B O 1
ATOM 4216 N N . GLY B 1 149 ? 10.124 0.941 49.755 1.00 11.11 149 GLY B N 1
ATOM 4217 C CA . GLY B 1 149 ? 11.206 1.921 49.781 1.00 11.40 149 GLY B CA 1
ATOM 4218 C C . GLY B 1 149 ? 11.286 2.700 51.089 1.00 10.39 149 GLY B C 1
ATOM 4219 O O . GLY B 1 149 ? 10.531 2.426 52.042 1.00 11.42 149 GLY B O 1
ATOM 4220 N N . ASN B 1 150 ? 12.204 3.674 51.121 1.00 10.66 150 ASN B N 1
ATOM 4221 C CA . ASN B 1 150 ? 12.766 4.184 52.370 1.00 10.16 150 ASN B CA 1
ATOM 4222 C C . ASN B 1 150 ? 12.641 5.712 52.605 1.00 10.98 150 ASN B C 1
ATOM 4223 O O . ASN B 1 150 ? 13.255 6.239 53.591 1.00 11.18 150 ASN B O 1
ATOM 4228 N N . THR B 1 151 ? 11.801 6.400 51.845 1.00 9.45 151 THR B N 1
ATOM 4229 C CA . THR B 1 151 ? 11.487 7.803 52.076 1.00 9.69 151 THR B CA 1
ATOM 4230 C C . THR B 1 151 ? 10.425 7.989 53.211 1.00 10.08 151 THR B C 1
ATOM 4231 O O . THR B 1 151 ? 9.894 6.940 53.708 1.00 10.30 151 THR B O 1
ATOM 4235 N N . THR B 1 152 ? 10.141 9.256 53.592 1.00 9.96 152 THR B N 1
ATOM 4236 C CA . THR B 1 152 ? 9.083 9.440 54.581 1.00 10.43 152 THR B CA 1
ATOM 4237 C C . THR B 1 152 ? 7.720 8.933 54.064 1.00 10.85 152 THR B C 1
ATOM 4238 O O . THR B 1 152 ? 6.987 8.209 54.779 1.00 11.03 152 THR B O 1
ATOM 4242 N N . SER B 1 153 ? 7.354 9.294 52.823 1.00 10.24 153 SER B N 1
ATOM 4243 C CA . SER B 1 153 ? 5.975 8.923 52.345 1.00 10.61 153 SER B CA 1
ATOM 4244 C C . SER B 1 153 ? 5.886 7.377 52.246 1.00 11.38 153 SER B C 1
ATOM 4245 O O . SER B 1 153 ? 4.775 6.794 52.458 1.00 12.51 153 SER B O 1
ATOM 4248 N N . LEU B 1 154 ? 6.993 6.702 51.908 1.00 9.44 154 LEU B N 1
ATOM 4249 C CA . LEU B 1 154 ? 7.004 5.214 51.868 1.00 9.71 154 LEU B CA 1
ATOM 4250 C C . LEU B 1 154 ? 7.041 4.593 53.233 1.00 11.75 154 LEU B C 1
ATOM 4251 O O . LEU B 1 154 ? 6.393 3.562 53.480 1.00 11.51 154 LEU B O 1
ATOM 4256 N N . ALA B 1 155 ? 7.723 5.225 54.164 1.00 10.31 155 ALA B N 1
ATOM 4257 C CA . ALA B 1 155 ? 7.733 4.654 55.547 1.00 11.16 155 ALA B CA 1
ATOM 4258 C C . ALA B 1 155 ? 6.328 4.625 56.134 1.00 11.91 155 ALA B C 1
ATOM 4259 O O . ALA B 1 155 ? 5.990 3.623 56.830 1.00 12.50 155 ALA B O 1
ATOM 4261 N N . GLU B 1 156 ? 5.551 5.661 55.845 1.00 11.30 156 GLU B N 1
ATOM 4262 C CA . GLU B 1 156 ? 4.173 5.803 56.389 1.00 11.83 156 GLU B CA 1
ATOM 4263 C C . GLU B 1 156 ? 3.211 4.719 55.848 1.00 13.45 156 GLU B C 1
ATOM 4264 O O . GLU B 1 156 ? 2.111 4.527 56.437 1.00 13.46 156 GLU B O 1
ATOM 4270 N N . ILE B 1 157 ? 3.581 3.990 54.800 1.00 11.89 157 ILE B N 1
ATOM 4271 C CA . ILE B 1 157 ? 2.729 2.910 54.217 1.00 11.88 157 ILE B CA 1
ATOM 4272 C C . ILE B 1 157 ? 3.356 1.527 54.445 1.00 12.44 157 ILE B C 1
ATOM 4273 O O . ILE B 1 157 ? 2.782 0.515 53.955 1.00 13.27 157 ILE B O 1
ATOM 4278 N N . THR B 1 158 ? 4.537 1.423 55.085 1.00 11.36 158 THR B N 1
ATOM 4279 C CA . THR B 1 158 ? 5.279 0.176 55.169 1.00 12.13 158 THR B CA 1
ATOM 4280 C C . THR B 1 158 ? 4.705 -0.783 56.221 1.00 13.15 158 THR B C 1
ATOM 4281 O O . THR B 1 158 ? 4.507 -0.414 57.394 1.00 14.21 158 THR B O 1
ATOM 4285 N N . THR B 1 159 ? 4.469 -2.021 55.814 1.00 12.48 159 THR B N 1
ATOM 4286 C CA . THR B 1 159 ? 3.905 -3.064 56.661 1.00 13.80 159 THR B CA 1
ATOM 4287 C C . THR B 1 159 ? 4.798 -4.303 56.871 1.00 14.06 159 THR B C 1
ATOM 4288 O O . THR B 1 159 ? 4.579 -5.038 57.874 1.00 17.67 159 THR B O 1
ATOM 4292 N N . GLY B 1 160 ? 5.795 -4.530 56.034 1.00 13.72 160 GLY B N 1
ATOM 4293 C CA . GLY B 1 160 ? 6.624 -5.746 56.036 1.00 14.08 160 GLY B CA 1
ATOM 4294 C C . GLY B 1 160 ? 8.018 -5.629 56.644 1.00 15.06 160 GLY B C 1
ATOM 4295 O O . GLY B 1 160 ? 8.830 -6.542 56.540 1.00 17.46 160 GLY B O 1
ATOM 4296 N N . LEU B 1 161 ? 8.324 -4.454 57.199 1.00 15.38 161 LEU B N 1
ATOM 4297 C CA . LEU B 1 161 ? 9.631 -4.180 57.790 1.00 17.28 161 LEU B CA 1
ATOM 4298 C C . LEU B 1 161 ? 9.393 -3.168 58.944 1.00 15.21 161 LEU B C 1
ATOM 4299 O O . LEU B 1 161 ? 8.406 -2.404 58.915 1.00 16.33 161 LEU B O 1
ATOM 4304 N N . THR B 1 162 ? 10.325 -3.114 59.935 1.00 16.09 162 THR B N 1
ATOM 4305 C CA . THR B 1 162 ? 10.121 -2.248 61.070 1.00 16.11 162 THR B CA 1
ATOM 4306 C C . THR B 1 162 ? 10.541 -0.782 60.772 1.00 14.41 162 THR B C 1
ATOM 4307 O O . THR B 1 162 ? 11.711 -0.527 60.324 1.00 15.20 162 THR B O 1
ATOM 4311 N N . VAL B 1 163 ? 9.611 0.141 61.004 1.00 13.36 163 VAL B N 1
ATOM 4312 C CA . VAL B 1 163 ? 9.866 1.634 60.928 1.00 13.58 163 VAL B CA 1
ATOM 4313 C C . VAL B 1 163 ? 9.318 2.261 62.187 1.00 14.72 163 VAL B C 1
ATOM 4314 O O . VAL B 1 163 ? 8.336 1.734 62.784 1.00 14.03 163 VAL B O 1
ATOM 4318 N N . HIS B 1 164 ? 9.881 3.419 62.525 1.00 12.60 164 HIS B N 1
ATOM 4319 C CA . HIS B 1 164 ? 9.370 4.166 63.706 1.00 13.17 164 HIS B CA 1
ATOM 4320 C C . HIS B 1 164 ? 8.022 4.815 63.452 1.00 13.88 164 HIS B C 1
ATOM 4321 O O . HIS B 1 164 ? 7.182 4.974 64.362 1.00 14.51 164 HIS B O 1
ATOM 4328 N N . GLU B 1 165 ? 7.749 5.230 62.201 1.00 12.37 165 GLU B N 1
ATOM 4329 C CA . GLU B 1 165 ? 6.481 5.904 61.813 1.00 14.45 165 GLU B CA 1
ATOM 4330 C C . GLU B 1 165 ? 5.270 4.954 62.035 1.00 13.44 165 GLU B C 1
ATOM 4331 O O . GLU B 1 165 ? 5.294 3.826 61.566 1.00 14.13 165 GLU B O 1
ATOM 4337 N N . PRO B 1 166 ? 4.249 5.410 62.775 1.00 14.74 166 PRO B N 1
ATOM 4338 C CA . PRO B 1 166 ? 2.998 4.614 62.796 1.00 14.81 166 PRO B CA 1
ATOM 4339 C C . PRO B 1 166 ? 2.437 4.527 61.364 1.00 15.63 166 PRO B C 1
ATOM 4340 O O . PRO B 1 166 ? 2.665 5.455 60.531 1.00 15.80 166 PRO B O 1
ATOM 4344 N N . LEU B 1 167 ? 1.690 3.456 61.067 1.00 14.54 167 LEU B N 1
ATOM 4345 C CA . LEU B 1 167 ? 0.996 3.379 59.747 1.00 15.32 167 LEU B CA 1
ATOM 4346 C C . LEU B 1 167 ? 0.106 4.619 59.578 1.00 16.13 167 LEU B C 1
ATOM 4347 O O . LEU B 1 167 ? -0.703 4.990 60.522 1.00 17.67 167 LEU B O 1
ATOM 4352 N N . GLY B 1 168 ? 0.178 5.280 58.437 1.00 14.77 168 GLY B N 1
ATOM 4353 C CA . GLY B 1 168 ? -0.543 6.501 58.209 1.00 16.34 168 GLY B CA 1
ATOM 4354 C C . GLY B 1 168 ? -2.107 6.299 58.293 1.00 15.57 168 GLY B C 1
ATOM 4355 O O . GLY B 1 168 ? -2.614 5.265 57.866 1.00 15.76 168 GLY B O 1
ATOM 4356 N N . ALA B 1 169 ? -2.823 7.335 58.741 1.00 16.32 169 ALA B N 1
ATOM 4357 C CA . ALA B 1 169 ? -4.300 7.286 58.798 1.00 16.24 169 ALA B CA 1
ATOM 4358 C C . ALA B 1 169 ? -4.899 7.216 57.395 1.00 15.02 169 ALA B C 1
ATOM 4359 O O . ALA B 1 169 ? -6.006 6.727 57.175 1.00 15.98 169 ALA B O 1
ATOM 4361 N N . HIS B 1 170 ? -4.145 7.597 56.407 1.00 14.20 170 HIS B N 1
ATOM 4362 C CA . HIS B 1 170 ? -4.530 7.508 54.952 1.00 13.78 170 HIS B CA 1
ATOM 4363 C C . HIS B 1 170 ? -4.244 6.159 54.296 1.00 12.82 170 HIS B C 1
ATOM 4364 O O . HIS B 1 170 ? -4.470 6.045 53.055 1.00 14.95 170 HIS B O 1
ATOM 4371 N N . VAL B 1 171 ? -3.835 5.139 55.057 1.00 12.67 171 VAL B N 1
ATOM 4372 C CA . VAL B 1 171 ? -3.427 3.871 54.508 1.00 14.02 171 VAL B CA 1
ATOM 4373 C C . VAL B 1 171 ? -4.399 2.752 54.973 1.00 13.21 171 VAL B C 1
ATOM 4374 O O . VAL B 1 171 ? -4.766 2.740 56.180 1.00 13.78 171 VAL B O 1
ATOM 4378 N N . ARG B 1 172 ? -4.747 1.817 54.068 1.00 13.92 172 ARG B N 1
ATOM 4379 C CA . ARG B 1 172 ? -5.432 0.570 54.463 1.00 13.40 172 ARG B CA 1
ATOM 4380 C C . ARG B 1 172 ? -4.612 -0.574 53.925 1.00 13.45 172 ARG B C 1
ATOM 4381 O O . ARG B 1 172 ? -4.299 -0.643 52.682 1.00 16.14 172 ARG B O 1
ATOM 4389 N N . ALA B 1 173 ? -4.258 -1.474 54.835 1.00 13.95 173 ALA B N 1
ATOM 4390 C CA . ALA B 1 173 ? -3.492 -2.682 54.526 1.00 14.08 173 ALA B CA 1
ATOM 4391 C C . ALA B 1 173 ? -4.426 -3.868 54.235 1.00 18.70 173 ALA B C 1
ATOM 4392 O O . ALA B 1 173 ? -5.375 -4.141 54.991 1.00 22.36 173 ALA B O 1
ATOM 4394 N N . LEU B 1 174 ? -4.164 -4.543 53.121 1.00 15.19 174 LEU B N 1
ATOM 4395 C CA . LEU B 1 174 ? -5.020 -5.672 52.618 1.00 14.26 174 LEU B CA 1
ATOM 4396 C C . LEU B 1 174 ? -4.296 -7.014 52.902 1.00 15.57 174 LEU B C 1
ATOM 4397 O O . LEU B 1 174 ? -3.101 -7.181 52.634 1.00 17.26 174 LEU B O 1
ATOM 4402 N N . ARG B 1 175 ? -5.099 -8.048 53.275 1.00 17.47 175 ARG B N 1
ATOM 4403 C CA . ARG B 1 175 ? -4.607 -9.432 53.250 1.00 17.86 175 ARG B CA 1
ATOM 4404 C C . ARG B 1 175 ? -4.780 -10.008 51.883 1.00 18.92 175 ARG B C 1
ATOM 4405 O O . ARG B 1 175 ? -5.898 -10.282 51.434 1.00 20.84 175 ARG B O 1
ATOM 4413 N N . ILE B 1 176 ? -3.682 -10.102 51.116 1.00 18.01 176 ILE B N 1
ATOM 4414 C CA . ILE B 1 176 ? -3.757 -10.482 49.726 1.00 16.06 176 ILE B CA 1
ATOM 4415 C C . ILE B 1 176 ? -4.018 -12.010 49.776 1.00 14.77 176 ILE B C 1
ATOM 4416 O O . ILE B 1 176 ? -3.285 -12.787 50.421 1.00 15.65 176 ILE B O 1
ATOM 4421 N N . PRO B 1 177 ? -5.036 -12.478 48.950 1.00 16.12 177 PRO B N 1
ATOM 4422 C CA . PRO B 1 177 ? -5.341 -13.929 49.033 1.00 16.31 177 PRO B CA 1
ATOM 4423 C C . PRO B 1 177 ? -4.328 -14.865 48.401 1.00 15.42 177 PRO B C 1
ATOM 4424 O O . PRO B 1 177 ? -3.784 -14.553 47.331 1.00 16.16 177 PRO B O 1
ATOM 4428 N N . ASP B 1 178 ? -4.142 -16.040 49.041 1.00 16.72 178 ASP B N 1
ATOM 4429 C CA . ASP B 1 178 ? -3.211 -17.077 48.580 1.00 15.51 178 ASP B CA 1
ATOM 4430 C C . ASP B 1 178 ? -3.948 -18.438 48.466 1.00 16.09 178 ASP B C 1
ATOM 4431 O O . ASP B 1 178 ? -4.466 -18.908 49.474 1.00 19.30 178 ASP B O 1
ATOM 4436 N N . VAL B 1 179 ? -3.927 -18.992 47.277 1.00 18.29 179 VAL B N 1
ATOM 4437 C CA . VAL B 1 179 ? -4.656 -20.332 47.082 1.00 18.69 179 VAL B CA 1
ATOM 4438 C C . VAL B 1 179 ? -3.758 -21.544 47.440 1.00 20.70 179 VAL B C 1
ATOM 4439 O O . VAL B 1 179 ? -4.223 -22.725 47.301 1.00 19.96 179 VAL B O 1
ATOM 4443 N N . SER B 1 180 ? -2.460 -21.334 47.756 1.00 20.72 180 SER B N 1
ATOM 4444 C CA . SER B 1 180 ? -1.526 -22.423 48.065 1.00 21.93 180 SER B CA 1
ATOM 4445 C C . SER B 1 180 ? -2.089 -23.316 49.128 1.00 20.68 180 SER B C 1
ATOM 4446 O O . SER B 1 180 ? -2.457 -22.913 50.245 1.00 21.81 180 SER B O 1
ATOM 4449 N N . GLY B 1 181 ? -2.165 -24.607 48.811 1.00 24.76 181 GLY B N 1
ATOM 4450 C CA . GLY B 1 181 ? -2.706 -25.562 49.783 1.00 28.27 181 GLY B CA 1
ATOM 4451 C C . GLY B 1 181 ? -4.218 -25.543 50.071 1.00 29.33 181 GLY B C 1
ATOM 4452 O O . GLY B 1 181 ? -4.684 -26.259 50.932 1.00 31.85 181 GLY B O 1
ATOM 4453 N N . ILE B 1 182 ? -5.006 -24.760 49.336 1.00 24.38 182 ILE B N 1
ATOM 4454 C CA . ILE B 1 182 ? -6.472 -24.622 49.547 1.00 23.90 182 ILE B CA 1
ATOM 4455 C C . ILE B 1 182 ? -7.197 -25.508 48.506 1.00 22.83 182 ILE B C 1
ATOM 4456 O O . ILE B 1 182 ? -6.795 -25.595 47.369 1.00 20.58 182 ILE B O 1
ATOM 4461 N N . ALA B 1 183 ? -8.258 -26.181 48.937 1.00 21.85 183 ALA B N 1
ATOM 4462 C CA . ALA B 1 183 ? -9.089 -27.030 48.002 1.00 21.32 183 ALA B CA 1
ATOM 4463 C C . ALA B 1 183 ? -9.637 -26.127 46.919 1.00 19.19 183 ALA B C 1
ATOM 4464 O O . ALA B 1 183 ? -10.095 -25.030 47.229 1.00 16.93 183 ALA B O 1
ATOM 4466 N N . GLU B 1 184 ? -9.668 -26.604 45.646 1.00 19.99 184 GLU B N 1
ATOM 4467 C CA . GLU B 1 184 ? -10.219 -25.789 44.591 1.00 21.41 184 GLU B CA 1
ATOM 4468 C C . GLU B 1 184 ? -11.676 -25.297 44.822 1.00 20.38 184 GLU B C 1
ATOM 4469 O O . GLU B 1 184 ? -12.046 -24.190 44.456 1.00 19.88 184 GLU B O 1
ATOM 4475 N N . VAL B 1 185 ? -12.498 -26.140 45.463 1.00 19.46 185 VAL B N 1
ATOM 4476 C CA . VAL B 1 185 ? -13.857 -25.773 45.733 1.00 21.05 185 VAL B CA 1
ATOM 4477 C C . VAL B 1 185 ? -14.008 -24.522 46.634 1.00 20.91 185 VAL B C 1
ATOM 4478 O O . VAL B 1 185 ? -15.035 -23.815 46.595 1.00 20.19 185 VAL B O 1
ATOM 4482 N N . ASP B 1 186 ? -12.977 -24.259 47.476 1.00 20.29 186 ASP B N 1
ATOM 4483 C CA . ASP B 1 186 ? -12.953 -23.119 48.391 1.00 19.36 186 ASP B CA 1
ATOM 4484 C C . ASP B 1 186 ? -12.375 -21.826 47.792 1.00 19.92 186 ASP B C 1
ATOM 4485 O O . ASP B 1 186 ? -12.523 -20.731 48.413 1.00 19.97 186 ASP B O 1
ATOM 4490 N N . VAL B 1 187 ? -11.786 -21.886 46.601 1.00 18.29 187 VAL B N 1
ATOM 4491 C CA . VAL B 1 187 ? -11.139 -20.714 45.984 1.00 18.96 187 VAL B CA 1
ATOM 4492 C C . VAL B 1 187 ? -12.146 -19.595 45.691 1.00 22.19 187 VAL B C 1
ATOM 4493 O O . VAL B 1 187 ? -11.886 -18.403 45.941 1.00 20.54 187 VAL B O 1
ATOM 4497 N N . PRO B 1 188 ? -13.356 -19.893 45.084 1.00 19.89 188 PRO B N 1
ATOM 4498 C CA . PRO B 1 188 ? -14.242 -18.773 44.752 1.00 19.82 188 PRO B CA 1
ATOM 4499 C C . PRO B 1 188 ? -14.728 -18.026 45.943 1.00 18.70 188 PRO B C 1
ATOM 4500 O O . PRO B 1 188 ? -14.859 -16.770 45.910 1.00 22.47 188 PRO B O 1
ATOM 4504 N N . VAL B 1 189 ? -14.920 -18.668 47.084 1.00 20.31 189 VAL B N 1
ATOM 4505 C CA . VAL B 1 189 ? -15.316 -17.981 48.292 1.00 22.86 189 VAL B CA 1
ATOM 4506 C C . VAL B 1 189 ? -14.136 -17.088 48.859 1.00 23.12 189 VAL B C 1
ATOM 4507 O O . VAL B 1 189 ? -14.371 -15.988 49.383 1.00 21.72 189 VAL B O 1
ATOM 4511 N N . LEU B 1 190 ? -12.933 -17.607 48.817 1.00 20.29 190 LEU B N 1
ATOM 4512 C CA . LEU B 1 190 ? -11.745 -16.796 49.221 1.00 20.05 190 LEU B CA 1
ATOM 4513 C C . LEU B 1 190 ? -11.688 -15.526 48.346 1.00 19.78 190 LEU B C 1
ATOM 4514 O O . LEU B 1 190 ? -11.417 -14.398 48.876 1.00 19.75 190 LEU B O 1
ATOM 4519 N N . LEU B 1 191 ? -11.908 -15.645 47.049 1.00 18.88 191 LEU B N 1
ATOM 4520 C CA . LEU B 1 191 ? -11.895 -14.494 46.167 1.00 17.96 191 LEU B CA 1
ATOM 4521 C C . LEU B 1 191 ? -12.980 -13.495 46.529 1.00 20.33 191 LEU B C 1
ATOM 4522 O O . LEU B 1 191 ? -12.733 -12.243 46.634 1.00 17.89 191 LEU B O 1
ATOM 4527 N N . GLU B 1 192 ? -14.198 -13.991 46.746 1.00 19.23 192 GLU B N 1
ATOM 4528 C CA . GLU B 1 192 ? -15.328 -13.145 47.097 1.00 22.20 192 GLU B CA 1
ATOM 4529 C C . GLU B 1 192 ? -15.111 -12.383 48.402 1.00 19.28 192 GLU B C 1
ATOM 4530 O O . GLU B 1 192 ? -15.342 -11.127 48.404 1.00 19.75 192 GLU B O 1
ATOM 4533 N N . GLN B 1 193 ? -14.623 -13.029 49.444 1.00 19.87 193 GLN B N 1
ATOM 4534 C CA . GLN B 1 193 ? -14.418 -12.389 50.734 1.00 19.92 193 GLN B CA 1
ATOM 4535 C C . GLN B 1 193 ? -13.268 -11.333 50.609 1.00 21.25 193 GLN B C 1
ATOM 4536 O O . GLN B 1 193 ? -13.352 -10.267 51.219 1.00 21.39 193 GLN B O 1
ATOM 4538 N N . SER B 1 194 ? -12.223 -11.686 49.863 1.00 19.29 194 SER B N 1
ATOM 4539 C CA . SER B 1 194 ? -11.051 -10.750 49.669 1.00 18.76 194 SER B CA 1
ATOM 4540 C C . SER B 1 194 ? -11.498 -9.484 48.946 1.00 19.75 194 SER B C 1
ATOM 4541 O O . SER B 1 194 ? -11.082 -8.355 49.337 1.00 20.50 194 SER B O 1
ATOM 4544 N N . LEU B 1 195 ? -12.370 -9.579 47.936 1.00 17.24 195 LEU B N 1
ATOM 4545 C CA . LEU B 1 195 ? -12.876 -8.406 47.215 1.00 16.60 195 LEU B CA 1
ATOM 4546 C C . LEU B 1 195 ? -13.867 -7.569 48.072 1.00 18.50 195 LEU B C 1
ATOM 4547 O O . LEU B 1 195 ? -13.866 -6.325 48.013 1.00 19.64 195 LEU B O 1
ATOM 4552 N N . ALA B 1 196 ? -14.652 -8.216 48.911 1.00 18.55 196 ALA B N 1
ATOM 4553 C CA . ALA B 1 196 ? -15.441 -7.486 49.926 1.00 20.08 196 ALA B CA 1
ATOM 4554 C C . ALA B 1 196 ? -14.587 -6.699 50.941 1.00 19.95 196 ALA B C 1
ATOM 4555 O O . ALA B 1 196 ? -14.975 -5.567 51.319 1.00 18.79 196 ALA B O 1
ATOM 4557 N N . ASP B 1 197 ? -13.453 -7.257 51.370 1.00 18.36 197 ASP B N 1
ATOM 4558 C CA . ASP B 1 197 ? -12.494 -6.533 52.198 1.00 20.06 197 ASP B CA 1
ATOM 4559 C C . ASP B 1 197 ? -11.922 -5.239 51.447 1.00 18.61 197 ASP B C 1
ATOM 4560 O O . ASP B 1 197 ? -11.767 -4.199 52.089 1.00 17.22 197 ASP B O 1
ATOM 4565 N N . VAL B 1 198 ? -11.679 -5.341 50.129 1.00 15.97 198 VAL B N 1
ATOM 4566 C CA . VAL B 1 198 ? -11.304 -4.222 49.298 1.00 18.19 198 VAL B CA 1
ATOM 4567 C C . VAL B 1 198 ? -12.420 -3.131 49.346 1.00 17.99 198 VAL B C 1
ATOM 4568 O O . VAL B 1 198 ? -12.161 -1.942 49.535 1.00 14.93 198 VAL B O 1
ATOM 4572 N N . ASP B 1 199 ? -13.706 -3.538 49.162 1.00 17.56 199 ASP B N 1
ATOM 4573 C CA . ASP B 1 199 ? -14.799 -2.555 49.180 1.00 18.43 199 ASP B CA 1
ATOM 4574 C C . ASP B 1 199 ? -14.819 -1.879 50.515 1.00 15.08 199 ASP B C 1
ATOM 4575 O O . ASP B 1 199 ? -15.076 -0.629 50.551 1.00 16.61 199 ASP B O 1
ATOM 4580 N N . ALA B 1 200 ? -14.624 -2.618 51.615 1.00 16.46 200 ALA B N 1
ATOM 4581 C CA . ALA B 1 200 ? -14.678 -2.047 52.958 1.00 15.56 200 ALA B CA 1
ATOM 4582 C C . ALA B 1 200 ? -13.515 -1.031 53.241 1.00 16.74 200 ALA B C 1
ATOM 4583 O O . ALA B 1 200 ? -13.712 0.076 53.812 1.00 15.34 200 ALA B O 1
ATOM 4585 N N . ALA B 1 201 ? -12.317 -1.392 52.765 1.00 17.01 201 ALA B N 1
ATOM 4586 C CA . ALA B 1 201 ? -11.167 -0.450 52.843 1.00 16.52 201 ALA B CA 1
ATOM 4587 C C . ALA B 1 201 ? -11.453 0.829 52.110 1.00 14.17 201 ALA B C 1
ATOM 4588 O O . ALA B 1 201 ? -11.148 1.951 52.612 1.00 14.30 201 ALA B O 1
ATOM 4590 N N . ILE B 1 202 ? -11.972 0.746 50.873 1.00 15.09 202 ILE B N 1
ATOM 4591 C CA . ILE B 1 202 ? -12.291 1.909 50.047 1.00 14.72 202 ILE B CA 1
ATOM 4592 C C . ILE B 1 202 ? -13.348 2.817 50.726 1.00 15.52 202 ILE B C 1
ATOM 4593 O O . ILE B 1 202 ? -13.257 4.054 50.738 1.00 14.59 202 ILE B O 1
ATOM 4598 N N . ALA B 1 203 ? -14.429 2.163 51.236 1.00 16.39 203 ALA B N 1
ATOM 4599 C CA . ALA B 1 203 ? -15.478 2.906 51.881 1.00 17.45 203 ALA B CA 1
ATOM 4600 C C . A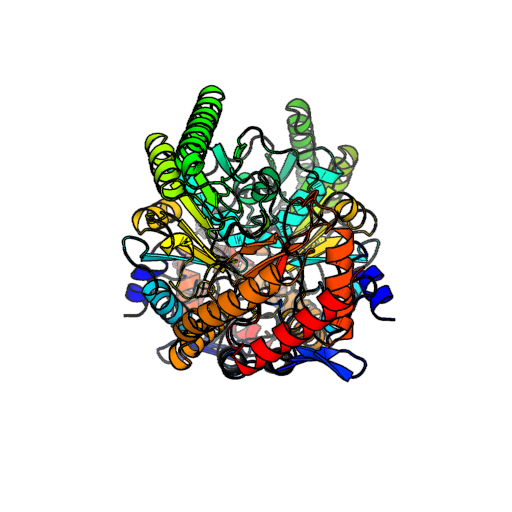LA B 1 203 ? -14.982 3.616 53.140 1.00 16.29 203 ALA B C 1
ATOM 4601 O O . ALA B 1 203 ? -15.404 4.766 53.391 1.00 16.91 203 ALA B O 1
ATOM 4603 N N . SER B 1 204 ? -14.050 2.997 53.887 1.00 15.78 204 SER B N 1
ATOM 4604 C CA . SER B 1 204 ? -13.457 3.591 55.099 1.00 15.57 204 SER B CA 1
ATOM 4605 C C . SER B 1 204 ? -12.599 4.802 54.696 1.00 15.78 204 SER B C 1
ATOM 4606 O O . SER B 1 204 ? -12.631 5.873 55.366 1.00 15.50 204 SER B O 1
ATOM 4609 N N . LEU B 1 205 ? -11.789 4.652 53.660 1.00 14.36 205 LEU B N 1
ATOM 4610 C CA . LEU B 1 205 ? -10.984 5.810 53.215 1.00 14.28 205 LEU B CA 1
ATOM 4611 C C . LEU B 1 205 ? -11.821 7.018 52.743 1.00 14.92 205 LEU B C 1
ATOM 4612 O O . LEU B 1 205 ? -11.468 8.194 53.008 1.00 14.32 205 LEU B O 1
ATOM 4617 N N . GLN B 1 206 ? -12.956 6.716 52.080 1.00 14.42 206 GLN B N 1
ATOM 4618 C CA . GLN B 1 206 ? -13.912 7.793 51.679 1.00 14.99 206 GLN B CA 1
ATOM 4619 C C . GLN B 1 206 ? -14.601 8.443 52.851 1.00 15.50 206 GLN B C 1
ATOM 4620 O O . GLN B 1 206 ? -14.619 9.694 52.949 1.00 16.18 206 GLN B O 1
ATOM 4626 N N . ALA B 1 207 ? -15.040 7.637 53.826 1.00 16.56 207 ALA B N 1
ATOM 4627 C CA . ALA B 1 207 ? -15.718 8.200 55.002 1.00 18.12 207 ALA B CA 1
ATOM 4628 C C . ALA B 1 207 ? -14.823 9.141 55.811 1.00 18.02 207 ALA B C 1
ATOM 4629 O O . ALA B 1 207 ? -15.276 10.185 56.342 1.00 18.20 207 ALA B O 1
ATOM 4631 N N . ALA B 1 208 ? -13.527 8.782 55.897 1.00 14.54 208 ALA B N 1
ATOM 4632 C CA . ALA B 1 208 ? -12.542 9.557 56.686 1.00 16.62 208 ALA B CA 1
ATOM 4633 C C . ALA B 1 208 ? -11.933 10.738 55.855 1.00 14.87 208 ALA B C 1
ATOM 4634 O O . ALA B 1 208 ? -11.014 11.457 56.365 1.00 18.25 208 ALA B O 1
ATOM 4636 N N . GLY B 1 209 ? -12.365 10.963 54.619 1.00 14.70 209 GLY B N 1
ATOM 4637 C CA . GLY B 1 209 ? -12.040 12.135 53.825 1.00 17.01 209 GLY B CA 1
ATOM 4638 C C . GLY B 1 209 ? -10.731 12.024 53.047 1.00 18.73 209 GLY B C 1
ATOM 4639 O O . GLY B 1 209 ? -10.371 13.011 52.368 1.00 18.82 209 GLY B O 1
ATOM 4640 N N . HIS B 1 210 ? -10.124 10.820 53.021 1.00 16.29 210 HIS B N 1
ATOM 4641 C CA . HIS B 1 210 ? -8.875 10.670 52.217 1.00 17.01 210 HIS B CA 1
ATOM 4642 C C . HIS B 1 210 ? -9.177 10.377 50.749 1.00 17.53 210 HIS B C 1
ATOM 4643 O O . HIS B 1 210 ? -8.370 10.705 49.851 1.00 17.93 210 HIS B O 1
ATOM 4650 N N . GLY B 1 211 ? -10.295 9.667 50.410 1.00 14.96 211 GLY B N 1
ATOM 4651 C CA . GLY B 1 211 ? -10.521 9.159 49.096 1.00 16.47 211 GLY B CA 1
ATOM 4652 C C . GLY B 1 211 ? -9.483 8.091 48.740 1.00 14.79 211 GLY B C 1
ATOM 4653 O O . GLY B 1 211 ? -8.682 7.714 49.623 1.00 17.46 211 GLY B O 1
ATOM 4654 N N . VAL B 1 212 ? -9.469 7.686 47.484 1.00 13.79 212 VAL B N 1
ATOM 4655 C CA . VAL B 1 212 ? -8.516 6.690 47.043 1.00 14.75 212 VAL B CA 1
ATOM 4656 C C . VAL B 1 212 ? -7.607 7.295 45.984 1.00 14.42 212 VAL B C 1
ATOM 4657 O O . VAL B 1 212 ? -8.041 7.730 44.875 1.00 15.04 212 VAL B O 1
ATOM 4661 N N . SER B 1 213 ? -6.268 7.404 46.315 1.00 13.48 213 SER B N 1
ATOM 4662 C CA . SER B 1 213 ? -5.252 7.783 45.336 1.00 13.71 213 SER B CA 1
ATOM 4663 C C . SER B 1 213 ? -4.716 6.595 44.498 1.00 13.37 213 SER B C 1
ATOM 4664 O O . SER B 1 213 ? -4.686 6.625 43.252 1.00 13.41 213 SER B O 1
ATOM 4667 N N . VAL B 1 214 ? -4.266 5.551 45.192 1.00 13.21 214 VAL B N 1
ATOM 4668 C CA . VAL B 1 214 ? -3.601 4.404 44.532 1.00 13.68 214 VAL B CA 1
ATOM 4669 C C . VAL B 1 214 ? -3.830 3.057 45.204 1.00 12.33 214 VAL B C 1
ATOM 4670 O O . VAL B 1 214 ? -4.054 2.984 46.419 1.00 13.54 214 VAL B O 1
ATOM 4674 N N . PHE B 1 215 ? -3.683 1.998 44.378 1.00 11.73 215 PHE B N 1
ATOM 4675 C CA . PHE B 1 215 ? -3.317 0.638 44.832 1.00 12.37 215 PHE B CA 1
ATOM 4676 C C . PHE B 1 215 ? -1.889 0.395 44.255 1.00 12.71 215 PHE B C 1
ATOM 4677 O O . PHE B 1 215 ? -1.650 0.532 43.066 1.00 13.33 215 PHE B O 1
ATOM 4685 N N . LEU B 1 216 ? -0.973 0.052 45.173 1.00 12.20 216 LEU B N 1
ATOM 4686 C CA . LEU B 1 216 ? 0.460 -0.209 44.902 1.00 12.44 216 LEU B CA 1
ATOM 4687 C C . LEU B 1 216 ? 0.808 -1.661 45.252 1.00 10.94 216 LEU B C 1
ATOM 4688 O O . LEU B 1 216 ? 0.472 -2.069 46.394 1.00 12.55 216 LEU B O 1
ATOM 4693 N N . PHE B 1 217 ? 1.421 -2.391 44.348 1.00 11.70 217 PHE B N 1
ATOM 4694 C CA . PHE B 1 217 ? 1.689 -3.837 44.540 1.00 11.34 217 PHE B CA 1
ATOM 4695 C C . PHE B 1 217 ? 2.917 -4.292 43.727 1.00 11.13 217 PHE B C 1
ATOM 4696 O O . PHE B 1 217 ? 3.218 -3.834 42.632 1.00 11.85 217 PHE B O 1
ATOM 4704 N N . ASP B 1 218 ? 3.580 -5.298 44.339 1.00 11.82 218 ASP B N 1
ATOM 4705 C CA . ASP B 1 218 ? 4.595 -6.184 43.713 1.00 12.83 218 ASP B CA 1
ATOM 4706 C C . ASP B 1 218 ? 3.862 -7.361 43.071 1.00 14.03 218 ASP B C 1
ATOM 4707 O O . ASP B 1 218 ? 3.312 -8.160 43.823 1.00 12.88 218 ASP B O 1
ATOM 4712 N N . PRO B 1 219 ? 3.869 -7.487 41.735 1.00 12.21 219 PRO B N 1
ATOM 4713 C CA . PRO B 1 219 ? 3.105 -8.652 41.091 1.00 12.89 219 PRO B CA 1
ATOM 4714 C C . PRO B 1 219 ? 3.471 -9.997 41.573 1.00 15.01 219 PRO B C 1
ATOM 4715 O O . PRO B 1 219 ? 2.595 -10.903 41.559 1.00 15.66 219 PRO B O 1
ATOM 4719 N N . LEU B 1 220 ? 4.715 -10.264 42.011 1.00 14.40 220 LEU B N 1
ATOM 4720 C CA . LEU B 1 220 ? 5.116 -11.598 42.607 1.00 13.61 220 LEU B CA 1
ATOM 4721 C C . LEU B 1 220 ? 4.806 -11.731 44.085 1.00 16.09 220 LEU B C 1
ATOM 4722 O O . LEU B 1 220 ? 4.857 -12.876 44.645 1.00 16.08 220 LEU B O 1
ATOM 4727 N N . PHE B 1 221 ? 4.357 -10.648 44.742 1.00 12.68 221 PHE B N 1
ATOM 4728 C CA . PHE B 1 221 ? 4.082 -10.714 46.149 1.00 13.35 221 PHE B CA 1
ATOM 4729 C C . PHE B 1 221 ? 5.163 -11.478 46.902 1.00 13.53 221 PHE B C 1
ATOM 4730 O O . PHE B 1 221 ? 4.882 -12.380 47.743 1.00 15.29 221 PHE B O 1
ATOM 4738 N N . SER B 1 222 ? 6.399 -11.010 46.741 1.00 15.22 222 SER B N 1
ATOM 4739 C CA . SER B 1 222 ? 7.591 -11.747 47.222 1.00 15.56 222 SER B CA 1
ATOM 4740 C C . SER B 1 222 ? 7.833 -11.551 48.693 1.00 16.58 222 SER B C 1
ATOM 4741 O O . SER B 1 222 ? 7.972 -12.546 49.416 1.00 17.59 222 SER B O 1
ATOM 4744 N N . THR B 1 223 ? 7.816 -10.317 49.214 1.00 14.49 223 THR B N 1
ATOM 4745 C CA . THR B 1 223 ? 7.955 -10.031 50.664 1.00 15.15 223 THR B CA 1
ATOM 4746 C C . THR B 1 223 ? 6.900 -10.773 51.492 1.00 16.57 223 THR B C 1
ATOM 4747 O O . THR B 1 223 ? 7.109 -11.242 52.650 1.00 17.58 223 THR B O 1
ATOM 4751 N N . GLU B 1 224 ? 5.711 -10.899 50.910 1.00 15.81 224 GLU B N 1
ATOM 4752 C CA . GLU B 1 224 ? 4.542 -11.590 51.521 1.00 15.87 224 GLU B CA 1
ATOM 4753 C C . GLU B 1 224 ? 4.659 -13.136 51.604 1.00 18.19 224 GLU B C 1
ATOM 4754 O O . GLU B 1 224 ? 3.805 -13.718 52.298 1.00 19.94 224 GLU B O 1
ATOM 4760 N N . GLY B 1 225 ? 5.622 -13.705 50.933 1.00 16.93 225 GLY B N 1
ATOM 4761 C CA . GLY B 1 225 ? 5.875 -15.189 50.904 1.00 19.23 225 GLY B CA 1
ATOM 4762 C C . GLY B 1 225 ? 5.564 -15.825 49.574 1.00 20.35 225 GLY B C 1
ATOM 4763 O O . GLY B 1 225 ? 5.328 -17.044 49.541 1.00 19.71 225 GLY B O 1
ATOM 4764 N N . LEU B 1 226 ? 5.663 -15.095 48.456 1.00 15.07 226 LEU B N 1
ATOM 4765 C CA . LEU B 1 226 ? 5.483 -15.578 47.099 1.00 16.78 226 LEU B CA 1
ATOM 4766 C C . LEU B 1 226 ? 4.071 -16.249 46.903 1.00 16.81 226 LEU B C 1
ATOM 4767 O O . LEU B 1 226 ? 3.878 -17.466 46.630 1.00 18.05 226 LEU B O 1
ATOM 4772 N N . LEU B 1 227 ? 3.090 -15.416 47.048 1.00 16.13 227 LEU B N 1
ATOM 4773 C CA . LEU B 1 227 ? 1.642 -15.793 47.031 1.00 16.34 227 LEU B CA 1
ATOM 4774 C C . LEU B 1 227 ? 1.187 -16.175 45.665 1.00 18.89 227 LEU B C 1
ATOM 4775 O O . LEU B 1 227 ? 1.655 -15.683 44.647 1.00 17.97 227 LEU B O 1
ATOM 4780 N N . GLN B 1 228 ? 0.258 -17.183 45.632 1.00 19.65 228 GLN B N 1
ATOM 4781 C CA . GLN B 1 228 ? -0.391 -17.559 44.350 1.00 19.34 228 GLN B CA 1
ATOM 4782 C C . GLN B 1 228 ? -1.858 -17.060 44.422 1.00 18.87 228 GLN B C 1
ATOM 4783 O O . GLN B 1 228 ? -2.665 -17.548 45.183 1.00 17.33 228 GLN B O 1
ATOM 4789 N N . LEU B 1 229 ? -2.172 -16.038 43.648 1.00 16.63 229 LEU B N 1
ATOM 4790 C CA . LEU B 1 229 ? -3.441 -15.384 43.757 1.00 17.42 229 LEU B CA 1
ATOM 4791 C C . LEU B 1 229 ? -4.547 -16.149 42.997 1.00 16.78 229 LEU B C 1
ATOM 4792 O O . LEU B 1 229 ? -4.249 -16.647 41.897 1.00 19.59 229 LEU B O 1
ATOM 4797 N N . PRO B 1 230 ? -5.767 -16.061 43.534 1.00 17.67 230 PRO B N 1
ATOM 4798 C CA . PRO B 1 230 ? -6.926 -16.507 42.656 1.00 20.14 230 PRO B CA 1
ATOM 4799 C C . PRO B 1 230 ? -7.092 -15.647 41.434 1.00 22.87 230 PRO B C 1
ATOM 4800 O O . PRO B 1 230 ? -6.880 -14.423 41.464 1.00 20.00 230 PRO B O 1
ATOM 4804 N N . SER B 1 231 ? -7.473 -16.245 40.311 1.00 23.06 231 SER B N 1
ATOM 4805 C CA . SER B 1 231 ? -7.777 -15.500 39.094 1.00 23.26 231 SER B CA 1
ATOM 4806 C C . SER B 1 231 ? -8.933 -14.506 39.338 1.00 21.46 231 SER B C 1
ATOM 4807 O O . SER B 1 231 ? -9.884 -14.870 40.020 1.00 22.73 231 SER B O 1
ATOM 4810 N N . GLY B 1 232 ? -8.785 -13.254 38.865 1.00 21.78 232 GLY B N 1
ATOM 4811 C CA . GLY B 1 232 ? -9.746 -12.231 39.056 1.00 20.80 232 GLY B CA 1
ATOM 4812 C C . GLY B 1 232 ? -9.555 -11.228 40.214 1.00 17.62 232 GLY B C 1
ATOM 4813 O O . GLY B 1 232 ? -10.284 -10.235 40.272 1.00 19.48 232 GLY B O 1
ATOM 4814 N N . TYR B 1 233 ? -8.633 -11.530 41.125 1.00 16.48 233 TYR B N 1
ATOM 4815 C CA . TYR B 1 233 ? -8.386 -10.586 42.229 1.00 16.19 233 TYR B CA 1
ATOM 4816 C C . TYR B 1 233 ? -7.776 -9.221 41.790 1.00 15.02 233 TYR B C 1
ATOM 4817 O O . TYR B 1 233 ? -8.371 -8.156 42.064 1.00 16.78 233 TYR B O 1
ATOM 4826 N N . ILE B 1 234 ? -6.671 -9.285 41.041 1.00 15.80 234 ILE B N 1
ATOM 4827 C CA . ILE B 1 234 ? -6.041 -7.984 40.609 1.00 15.79 234 ILE B CA 1
ATOM 4828 C C . ILE B 1 234 ? -6.994 -7.170 39.714 1.00 16.74 234 ILE B C 1
ATOM 4829 O O . ILE B 1 234 ? -7.124 -5.929 39.876 1.00 17.00 234 ILE B O 1
ATOM 4834 N N . GLU B 1 235 ? -7.651 -7.850 38.748 1.00 17.43 235 GLU B N 1
ATOM 4835 C CA . GLU B 1 235 ? -8.631 -7.162 37.923 1.00 16.91 235 GLU B CA 1
ATOM 4836 C C . GLU B 1 235 ? -9.745 -6.562 38.744 1.00 15.96 235 GLU B C 1
ATOM 4837 O O . GLU B 1 235 ? -10.140 -5.413 38.454 1.00 16.91 235 GLU B O 1
ATOM 4843 N N . GLY B 1 236 ? -10.258 -7.275 39.726 1.00 16.82 236 GLY B N 1
ATOM 4844 C CA . GLY B 1 236 ? -11.254 -6.758 40.609 1.00 17.55 236 GLY B CA 1
ATOM 4845 C C . GLY B 1 236 ? -10.884 -5.542 41.456 1.00 17.56 236 GLY B C 1
ATOM 4846 O O . GLY B 1 236 ? -11.657 -4.556 41.623 1.00 15.91 236 GLY B O 1
ATOM 4847 N N . VAL B 1 237 ? -9.630 -5.599 41.923 1.00 17.97 237 VAL B N 1
ATOM 4848 C CA . VAL B 1 237 ? -9.095 -4.457 42.709 1.00 17.52 237 VAL B CA 1
ATOM 4849 C C . VAL B 1 237 ? -8.964 -3.251 41.756 1.00 14.71 237 VAL B C 1
ATOM 4850 O O . VAL B 1 237 ? -9.395 -2.124 42.123 1.00 16.09 237 VAL B O 1
ATOM 4854 N N . ALA B 1 238 ? -8.411 -3.433 40.558 1.00 15.13 238 ALA B N 1
ATOM 4855 C CA . ALA B 1 238 ? -8.300 -2.323 39.617 1.00 14.18 238 ALA B CA 1
ATOM 4856 C C . ALA B 1 238 ? -9.667 -1.657 39.300 1.00 14.50 238 ALA B C 1
ATOM 4857 O O . ALA B 1 238 ? -9.807 -0.417 39.264 1.00 14.54 238 ALA B O 1
ATOM 4859 N N . THR B 1 239 ? -10.684 -2.520 39.049 1.00 16.07 239 THR B N 1
ATOM 4860 C CA . THR B 1 239 ? -11.982 -1.922 38.758 1.00 17.54 239 THR B CA 1
ATOM 4861 C C . THR B 1 239 ? -12.545 -1.057 39.920 1.00 13.85 239 THR B C 1
ATOM 4862 O O . THR B 1 239 ? -13.047 0.086 39.681 1.00 17.54 239 THR B O 1
ATOM 4866 N N . ARG B 1 240 ? -12.425 -1.548 41.167 1.00 15.10 240 ARG B N 1
ATOM 4867 C CA . ARG B 1 240 ? -12.926 -0.859 42.335 1.00 14.39 240 ARG B CA 1
ATOM 4868 C C . ARG B 1 240 ? -12.140 0.437 42.587 1.00 14.94 240 ARG B C 1
ATOM 4869 O O . ARG B 1 240 ? -12.682 1.493 42.878 1.00 14.95 240 ARG B O 1
ATOM 4877 N N . VAL B 1 241 ? -10.807 0.325 42.438 1.00 15.76 241 VAL B N 1
ATOM 4878 C CA . VAL B 1 241 ? -9.962 1.576 42.639 1.00 15.35 241 VAL B CA 1
ATOM 4879 C C . VAL B 1 241 ? -10.271 2.657 41.618 1.00 14.09 241 VAL B C 1
ATOM 4880 O O . VAL B 1 241 ? -10.445 3.832 41.958 1.00 15.13 241 VAL B O 1
ATOM 4884 N N . ARG B 1 242 ? -10.414 2.269 40.336 1.00 14.17 242 ARG B N 1
ATOM 4885 C CA . ARG B 1 242 ? -10.816 3.222 39.291 1.00 14.69 242 ARG B CA 1
ATOM 4886 C C . ARG B 1 242 ? -12.252 3.827 39.456 1.00 17.24 242 ARG B C 1
ATOM 4887 O O . ARG B 1 242 ? -12.409 5.061 39.250 1.00 17.89 242 ARG B O 1
ATOM 4895 N N . ALA B 1 243 ? -13.184 3.034 39.997 1.00 15.97 243 ALA B N 1
ATOM 4896 C CA . ALA B 1 243 ? -14.541 3.602 40.303 1.00 16.68 243 ALA B CA 1
ATOM 4897 C C . ALA B 1 243 ? -14.479 4.606 41.378 1.00 17.41 243 ALA B C 1
ATOM 4898 O O . ALA B 1 243 ? -15.322 5.522 41.458 1.00 19.29 243 ALA B O 1
ATOM 4900 N N . ALA B 1 244 ? -13.497 4.465 42.280 1.00 15.88 244 ALA B N 1
ATOM 4901 C CA . ALA B 1 244 ? -13.240 5.435 43.327 1.00 16.04 244 ALA B CA 1
ATOM 4902 C C . ALA B 1 244 ? -12.335 6.636 42.889 1.00 16.47 244 ALA B C 1
ATOM 4903 O O . ALA B 1 244 ? -11.961 7.458 43.776 1.00 19.22 244 ALA B O 1
ATOM 4905 N N . GLY B 1 245 ? -11.933 6.735 41.641 1.00 14.90 245 GLY B N 1
ATOM 4906 C CA . GLY B 1 245 ? -11.123 7.915 41.245 1.00 14.67 245 GLY B CA 1
ATOM 4907 C C . GLY B 1 245 ? -9.589 7.708 41.415 1.00 15.05 245 GLY B C 1
ATOM 4908 O O . GLY B 1 245 ? -8.868 8.712 41.350 1.00 16.20 245 GLY B O 1
ATOM 4909 N N . GLY B 1 246 ? -9.163 6.477 41.687 1.00 14.24 246 GLY B N 1
ATOM 4910 C CA . GLY B 1 246 ? -7.738 6.169 41.908 1.00 14.70 246 GLY B CA 1
ATOM 4911 C C . GLY B 1 246 ? -7.031 5.537 40.738 1.00 15.72 246 GLY B C 1
ATOM 4912 O O . GLY B 1 246 ? -7.642 5.251 39.658 1.00 15.87 246 GLY B O 1
ATOM 4913 N N . LEU B 1 247 ? -5.707 5.290 40.896 1.00 13.03 247 LEU B N 1
ATOM 4914 C CA . LEU B 1 247 ? -4.792 4.740 39.906 1.00 12.61 247 LEU B CA 1
ATOM 4915 C C . LEU B 1 247 ? -4.147 3.467 40.417 1.00 13.06 247 LEU B C 1
ATOM 4916 O O . LEU B 1 247 ? -4.129 3.224 41.615 1.00 14.56 247 LEU B O 1
ATOM 4921 N N . VAL B 1 248 ? -3.597 2.681 39.497 1.00 13.71 248 VAL B N 1
ATOM 4922 C CA . VAL B 1 248 ? -2.894 1.439 39.854 1.00 13.26 248 VAL B CA 1
ATOM 4923 C C . VAL B 1 248 ? -1.396 1.618 39.514 1.00 12.44 248 VAL B C 1
ATOM 4924 O O . VAL B 1 248 ? -1.017 2.018 38.387 1.00 12.53 248 VAL B O 1
ATOM 4928 N N . ILE B 1 249 ? -0.512 1.355 40.512 1.00 11.36 249 ILE B N 1
ATOM 4929 C CA . ILE B 1 249 ? 0.949 1.336 40.307 1.00 11.35 249 ILE B CA 1
ATOM 4930 C C . ILE B 1 249 ? 1.477 -0.145 40.442 1.00 10.55 249 ILE B C 1
ATOM 4931 O O . ILE B 1 249 ? 1.272 -0.739 41.555 1.00 12.60 249 ILE B O 1
ATOM 4936 N N . SER B 1 250 ? 2.140 -0.636 39.408 1.00 10.92 250 SER B N 1
ATOM 4937 C CA . SER B 1 250 ? 2.846 -1.896 39.496 1.00 12.37 250 SER B CA 1
ATOM 4938 C C . SER B 1 250 ? 4.324 -1.601 39.834 1.00 12.71 250 SER B C 1
ATOM 4939 O O . SER B 1 250 ? 5.013 -0.967 38.999 1.00 12.52 250 SER B O 1
ATOM 4942 N N . ASP B 1 251 ? 4.758 -2.054 41.010 1.00 12.34 251 ASP B N 1
ATOM 4943 C CA . ASP B 1 251 ? 6.201 -1.939 41.417 1.00 12.30 251 ASP B CA 1
ATOM 4944 C C . ASP B 1 251 ? 6.909 -3.176 40.835 1.00 11.21 251 ASP B C 1
ATOM 4945 O O . ASP B 1 251 ? 6.676 -4.307 41.323 1.00 13.04 251 ASP B O 1
ATOM 4950 N N . GLU B 1 252 ? 7.718 -2.977 39.807 1.00 12.07 252 GLU B N 1
ATOM 4951 C CA . GLU B 1 252 ? 8.418 -3.985 39.086 1.00 11.86 252 GLU B CA 1
ATOM 4952 C C . GLU B 1 252 ? 9.904 -4.190 39.542 1.00 13.75 252 GLU B C 1
ATOM 4953 O O . GLU B 1 252 ? 10.712 -4.828 38.847 1.00 13.79 252 GLU B O 1
ATOM 4959 N N . VAL B 1 253 ? 10.219 -3.718 40.754 1.00 12.77 253 VAL B N 1
ATOM 4960 C CA . VAL B 1 253 ? 11.619 -3.846 41.198 1.00 13.08 253 VAL B CA 1
ATOM 4961 C C . VAL B 1 253 ? 11.994 -5.320 41.334 1.00 15.58 253 VAL B C 1
ATOM 4962 O O . VAL B 1 253 ? 13.148 -5.655 40.969 1.00 20.00 253 VAL B O 1
ATOM 4966 N N . GLN B 1 254 ? 11.146 -6.170 41.913 1.00 14.22 254 GLN B N 1
ATOM 4967 C CA . GLN B 1 254 ? 11.400 -7.630 42.024 1.00 14.59 254 GLN B CA 1
ATOM 4968 C C . GLN B 1 254 ? 10.971 -8.450 40.789 1.00 16.05 254 GLN B C 1
ATOM 4969 O O . GLN B 1 254 ? 11.577 -9.527 40.524 1.00 17.97 254 GLN B O 1
ATOM 4975 N N . SER B 1 255 ? 9.910 -8.012 40.080 1.00 14.44 255 SER B N 1
ATOM 4976 C CA . SER B 1 255 ? 9.289 -8.897 39.060 1.00 15.13 255 SER B CA 1
ATOM 4977 C C . SER B 1 255 ? 9.614 -8.503 37.644 1.00 14.83 255 SER B C 1
ATOM 4978 O O . SER B 1 255 ? 9.267 -9.210 36.682 1.00 16.78 255 SER B O 1
ATOM 4981 N N . GLY B 1 256 ? 10.261 -7.353 37.427 1.00 14.01 256 GLY B N 1
ATOM 4982 C CA . GLY B 1 256 ? 10.549 -6.881 36.071 1.00 13.96 256 GLY B CA 1
ATOM 4983 C C . GLY B 1 256 ? 11.763 -7.443 35.322 1.00 13.63 256 GLY B C 1
ATOM 4984 O O . GLY B 1 256 ? 12.465 -8.343 35.794 1.00 15.96 256 GLY B O 1
ATOM 4985 N N . PHE B 1 257 ? 11.981 -6.930 34.113 1.00 12.66 257 PHE B N 1
ATOM 4986 C CA . PHE B 1 257 ? 13.122 -7.291 33.296 1.00 12.32 257 PHE B CA 1
ATOM 4987 C C . PHE B 1 257 ? 13.195 -8.819 33.044 1.00 14.43 257 PHE B C 1
ATOM 4988 O O . PHE B 1 257 ? 14.276 -9.378 32.862 1.00 14.11 257 PHE B O 1
ATOM 4996 N N . GLY B 1 258 ? 12.012 -9.384 32.866 1.00 14.19 258 GLY B N 1
ATOM 4997 C CA . GLY B 1 258 ? 11.948 -10.792 32.434 1.00 15.12 258 GLY B CA 1
ATOM 4998 C C . GLY B 1 258 ? 12.145 -11.859 33.498 1.00 15.98 258 GLY B C 1
ATOM 4999 O O . GLY B 1 258 ? 12.186 -13.092 33.200 1.00 15.99 258 GLY B O 1
ATOM 5000 N N . ARG B 1 259 ? 12.245 -11.459 34.744 1.00 14.43 259 ARG B N 1
ATOM 5001 C CA . ARG B 1 259 ? 12.433 -12.382 35.888 1.00 15.72 259 ARG B CA 1
ATOM 5002 C C . ARG B 1 259 ? 11.386 -13.519 35.901 1.00 16.13 259 ARG B C 1
ATOM 5003 O O . ARG B 1 259 ? 11.745 -14.684 36.290 1.00 16.33 259 ARG B O 1
ATOM 5011 N N . THR B 1 260 ? 10.133 -13.193 35.534 1.00 13.64 260 THR B N 1
ATOM 5012 C CA . THR B 1 260 ? 9.031 -14.199 35.573 1.00 14.82 260 THR B CA 1
ATOM 5013 C C . THR B 1 260 ? 9.069 -15.142 34.361 1.00 17.68 260 THR B C 1
ATOM 5014 O O . THR B 1 260 ? 8.330 -16.152 34.411 1.00 17.21 260 THR B O 1
ATOM 5018 N N . GLY B 1 261 ? 9.865 -14.853 33.332 1.00 15.48 261 GLY B N 1
ATOM 5019 C CA . GLY B 1 261 ? 9.982 -15.757 32.161 1.00 19.42 261 GLY B CA 1
ATOM 5020 C C . GLY B 1 261 ? 8.845 -15.570 31.146 1.00 17.31 261 GLY B C 1
ATOM 5021 O O . GLY B 1 261 ? 9.102 -15.457 29.930 1.00 18.13 261 GLY B O 1
ATOM 5022 N N . SER B 1 262 ? 7.590 -15.536 31.648 1.00 18.99 262 SER B N 1
ATOM 5023 C CA . SER B 1 262 ? 6.398 -15.536 30.748 1.00 19.71 262 SER B CA 1
ATOM 5024 C C . SER B 1 262 ? 6.059 -14.164 30.167 1.00 21.21 262 SER B C 1
ATOM 5025 O O . SER B 1 262 ? 5.328 -14.027 29.185 1.00 19.97 262 SER B O 1
ATOM 5028 N N . GLY B 1 263 ? 6.652 -13.109 30.753 1.00 19.84 263 GLY B N 1
ATOM 5029 C CA . GLY B 1 263 ? 6.506 -11.725 30.222 1.00 19.00 263 GLY B CA 1
ATOM 5030 C C . GLY B 1 263 ? 7.598 -10.812 30.754 1.00 17.37 263 GLY B C 1
ATOM 5031 O O . GLY B 1 263 ? 8.252 -11.137 31.763 1.00 17.14 263 GLY B O 1
ATOM 5032 N N . MET B 1 264 ? 7.789 -9.701 30.093 1.00 15.82 264 MET B N 1
ATOM 5033 C CA . MET B 1 264 ? 8.824 -8.732 30.504 1.00 16.74 264 MET B CA 1
ATOM 5034 C C . MET B 1 264 ? 8.517 -8.155 31.906 1.00 15.10 264 MET B C 1
ATOM 5035 O O . MET B 1 264 ? 9.448 -8.031 32.781 1.00 13.77 264 MET B O 1
ATOM 5040 N N . TRP B 1 265 ? 7.246 -7.836 32.133 1.00 14.63 265 TRP B N 1
ATOM 5041 C CA . TRP B 1 265 ? 6.780 -7.203 33.361 1.00 13.87 265 TRP B CA 1
ATOM 5042 C C . TRP B 1 265 ? 5.882 -8.140 34.145 1.00 13.81 265 TRP B C 1
ATOM 5043 O O . TRP B 1 265 ? 5.060 -8.865 33.528 1.00 14.09 265 TRP B O 1
ATOM 5054 N N . GLY B 1 266 ? 5.985 -8.200 35.461 1.00 13.58 266 GLY B N 1
ATOM 5055 C CA . GLY B 1 266 ? 5.138 -9.009 36.285 1.00 14.06 266 GLY B CA 1
ATOM 5056 C C . GLY B 1 266 ? 3.659 -8.715 36.157 1.00 14.30 266 GLY B C 1
ATOM 5057 O O . GLY B 1 266 ? 2.844 -9.651 36.353 1.00 14.72 266 GLY B O 1
ATOM 5058 N N . TYR B 1 267 ? 3.266 -7.469 35.880 1.00 13.60 267 TYR B N 1
ATOM 5059 C CA . TYR B 1 267 ? 1.821 -7.135 35.773 1.00 13.79 267 TYR B CA 1
ATOM 5060 C C . TYR B 1 267 ? 1.149 -7.938 34.583 1.00 15.82 267 TYR B C 1
ATOM 5061 O O . TYR B 1 267 ? -0.087 -8.091 34.686 1.00 16.96 267 TYR B O 1
ATOM 5070 N N . GLN B 1 268 ? 1.966 -8.423 33.661 1.00 14.12 268 GLN B N 1
ATOM 5071 C CA . GLN B 1 268 ? 1.436 -9.165 32.507 1.00 14.97 268 GLN B CA 1
ATOM 5072 C C . GLN B 1 268 ? 0.916 -10.499 32.944 1.00 16.29 268 GLN B C 1
ATOM 5073 O O . GLN B 1 268 ? 0.190 -11.149 32.139 1.00 17.89 268 GLN B O 1
ATOM 5079 N N . MET B 1 269 ? 1.176 -10.985 34.165 1.00 15.47 269 MET B N 1
ATOM 5080 C CA . MET B 1 269 ? 0.564 -12.222 34.676 1.00 17.14 269 MET B CA 1
ATOM 5081 C C . MET B 1 269 ? -0.941 -12.044 34.940 1.00 16.78 269 MET B C 1
ATOM 5082 O O . MET B 1 269 ? -1.643 -13.062 35.206 1.00 19.82 269 MET B O 1
ATOM 5087 N N . PHE B 1 270 ? -1.437 -10.809 35.037 1.00 16.77 270 PHE B N 1
ATOM 5088 C CA . PHE B 1 270 ? -2.799 -10.449 35.396 1.00 17.61 270 PHE B CA 1
ATOM 5089 C C . PHE B 1 270 ? -3.456 -9.726 34.267 1.00 17.14 270 PHE B C 1
ATOM 5090 O O . PHE B 1 270 ? -2.833 -9.276 33.317 1.00 18.90 270 PHE B O 1
ATOM 5098 N N . ASN B 1 271 ? -4.792 -9.670 34.330 1.00 21.43 271 ASN B N 1
ATOM 5099 C CA . ASN B 1 271 ? -5.560 -8.936 33.324 1.00 23.85 271 ASN B CA 1
ATOM 5100 C C . ASN B 1 271 ? -5.694 -7.453 33.756 1.00 22.90 271 ASN B C 1
ATOM 5101 O O . ASN B 1 271 ? -6.736 -6.977 34.268 1.00 22.34 271 ASN B O 1
ATOM 5106 N N . VAL B 1 272 ? -4.548 -6.732 33.615 1.00 18.74 272 VAL B N 1
ATOM 5107 C CA . VAL B 1 272 ? -4.460 -5.320 34.078 1.00 16.47 272 VAL B CA 1
ATOM 5108 C C . VAL B 1 272 ? -3.427 -4.590 33.210 1.00 16.06 272 VAL B C 1
ATOM 5109 O O . VAL B 1 272 ? -2.405 -5.180 32.804 1.00 18.17 272 VAL B O 1
ATOM 5113 N N . GLU B 1 273 ? -3.720 -3.312 32.956 1.00 15.86 273 GLU B N 1
ATOM 5114 C CA . GLU B 1 273 ? -2.726 -2.414 32.378 1.00 17.93 273 GLU B CA 1
ATOM 5115 C C . GLU B 1 273 ? -2.678 -1.256 33.386 1.00 15.36 273 GLU B C 1
ATOM 5116 O O . GLU B 1 273 ? -3.560 -0.398 33.483 1.00 16.93 273 GLU B O 1
ATOM 5122 N N . PRO B 1 274 ? -1.564 -1.190 34.181 1.00 15.07 274 PRO B N 1
ATOM 5123 C CA . PRO B 1 274 ? -1.436 -0.051 35.118 1.00 14.08 274 PRO B CA 1
ATOM 5124 C C . PRO B 1 274 ? -1.220 1.281 34.437 1.00 12.50 274 PRO B C 1
ATOM 5125 O O . PRO B 1 274 ? -0.651 1.368 33.325 1.00 13.33 274 PRO B O 1
ATOM 5129 N N . GLU B 1 275 ? -1.550 2.342 35.152 1.00 12.07 275 GLU B N 1
ATOM 5130 C CA . GLU B 1 275 ? -1.304 3.748 34.697 1.00 12.55 275 GLU B CA 1
ATOM 5131 C C . GLU B 1 275 ? 0.178 4.168 34.976 1.00 13.53 275 GLU B C 1
ATOM 5132 O O . GLU B 1 275 ? 0.701 5.055 34.317 1.00 12.80 275 GLU B O 1
ATOM 5138 N N . LEU B 1 276 ? 0.779 3.507 35.968 1.00 11.93 276 LEU B N 1
ATOM 5139 C CA . LEU B 1 276 ? 2.155 3.799 36.469 1.00 12.67 276 LEU B CA 1
ATOM 5140 C C . LEU B 1 276 ? 2.874 2.489 36.734 1.00 12.70 276 LEU B C 1
ATOM 5141 O O . LEU B 1 276 ? 2.328 1.595 37.384 1.00 13.07 276 LEU B O 1
ATOM 5146 N N . VAL B 1 277 ? 4.125 2.454 36.293 1.00 11.72 277 VAL B N 1
ATOM 5147 C CA . VAL B 1 277 ? 5.009 1.306 36.492 1.00 10.87 277 VAL B CA 1
ATOM 5148 C C . VAL B 1 277 ? 6.331 1.798 37.047 1.00 11.62 277 VAL B C 1
ATOM 5149 O O . VAL B 1 277 ? 6.993 2.649 36.402 1.00 12.79 277 VAL B O 1
ATOM 5153 N N . THR B 1 278 ? 6.770 1.246 38.199 1.00 11.82 278 THR B N 1
ATOM 5154 C CA . THR B 1 278 ? 8.082 1.672 38.752 1.00 11.66 278 THR B CA 1
ATOM 5155 C C . THR B 1 278 ? 9.122 0.550 38.676 1.00 11.40 278 THR B C 1
ATOM 5156 O O . THR B 1 278 ? 8.790 -0.652 38.597 1.00 12.32 278 THR B O 1
ATOM 5160 N N . MET B 1 279 ? 10.426 0.896 38.667 1.00 10.47 279 MET B N 1
ATOM 5161 C CA . MET B 1 279 ? 11.504 -0.082 38.455 1.00 11.02 279 MET B CA 1
ATOM 5162 C C . MET B 1 279 ? 12.788 0.421 39.122 1.00 10.83 279 MET B C 1
ATOM 5163 O O . MET B 1 279 ? 12.947 1.645 39.399 1.00 11.29 279 MET B O 1
ATOM 5168 N N . GLY B 1 280 ? 13.718 -0.512 39.322 1.00 10.54 280 GLY B N 1
ATOM 5169 C CA . GLY B 1 280 ? 15.016 -0.224 39.949 1.00 11.53 280 GLY B CA 1
ATOM 5170 C C . GLY B 1 280 ? 15.926 -1.481 39.849 1.00 13.94 280 GLY B C 1
ATOM 5171 O O . GLY B 1 280 ? 15.988 -2.162 38.780 1.00 16.06 280 GLY B O 1
ATOM 5172 N N . LYS B 1 281 ? 16.445 -1.899 41.015 1.00 13.71 281 LYS B N 1
ATOM 5173 C CA . LYS B 1 281 ? 17.406 -3.025 41.198 1.00 13.35 281 LYS B CA 1
ATOM 5174 C C . LYS B 1 281 ? 18.161 -3.545 39.957 1.00 13.19 281 LYS B C 1
ATOM 5175 O O . LYS B 1 281 ? 19.257 -3.033 39.727 1.00 13.56 281 LYS B O 1
ATOM 5181 N N . PRO B 1 282 ? 17.636 -4.554 39.214 1.00 14.68 282 PRO B N 1
ATOM 5182 C CA . PRO B 1 282 ? 18.392 -4.969 38.039 1.00 12.80 282 PRO B CA 1
ATOM 5183 C C . PRO B 1 282 ? 18.804 -3.987 36.922 1.00 11.37 282 PRO B C 1
ATOM 5184 O O . PRO B 1 282 ? 19.649 -4.338 36.045 1.00 12.39 282 PRO B O 1
ATOM 5188 N N . MET B 1 283 ? 18.115 -2.851 36.788 1.00 12.96 283 MET B N 1
ATOM 5189 C CA . MET B 1 283 ? 18.057 -2.087 35.542 1.00 12.96 283 MET B CA 1
ATOM 5190 C C . MET B 1 283 ? 19.378 -1.690 34.922 1.00 12.66 283 MET B C 1
ATOM 5191 O O . MET B 1 283 ? 19.548 -1.577 33.710 1.00 11.66 283 MET B O 1
ATOM 5196 N N . GLY B 1 284 ? 20.366 -1.386 35.802 1.00 11.05 284 GLY B N 1
ATOM 5197 C CA . GLY B 1 284 ? 21.738 -1.057 35.411 1.00 11.44 284 GLY B CA 1
ATOM 5198 C C . GLY B 1 284 ? 22.871 -1.995 35.843 1.00 10.50 284 GLY B C 1
ATOM 5199 O O . GLY B 1 284 ? 24.031 -1.603 35.896 1.00 10.78 284 GLY B O 1
ATOM 5200 N N . ASN B 1 285 ? 22.457 -3.255 36.159 1.00 10.85 285 ASN B N 1
ATOM 5201 C CA . ASN B 1 285 ? 23.395 -4.305 36.631 1.00 10.65 285 ASN B CA 1
ATOM 5202 C C . ASN B 1 285 ? 24.130 -3.931 37.906 1.00 11.36 285 ASN B C 1
ATOM 5203 O O . ASN B 1 285 ? 25.105 -4.564 38.257 1.00 12.77 285 ASN B O 1
ATOM 5208 N N . GLY B 1 286 ? 23.612 -2.940 38.629 1.00 11.01 286 GLY B N 1
ATOM 5209 C CA . GLY B 1 286 ? 24.285 -2.413 39.822 1.00 11.93 286 GLY B CA 1
ATOM 5210 C C . GLY B 1 286 ? 24.571 -0.909 39.806 1.00 13.40 286 GLY B C 1
ATOM 5211 O O . GLY B 1 286 ? 24.947 -0.303 40.836 1.00 12.68 286 GLY B O 1
ATOM 5212 N N . HIS B 1 287 ? 24.471 -0.266 38.661 1.00 9.88 287 HIS B N 1
ATOM 5213 C CA . HIS B 1 287 ? 24.514 1.193 38.545 1.00 10.37 287 HIS B CA 1
ATOM 5214 C C . HIS B 1 287 ? 23.216 1.765 39.179 1.00 10.66 287 HIS B C 1
ATOM 5215 O O . HIS B 1 287 ? 22.141 1.189 39.022 1.00 10.49 287 HIS B O 1
ATOM 5222 N N . PRO B 1 288 ? 23.316 2.934 39.843 1.00 9.55 288 PRO B N 1
ATOM 5223 C CA . PRO B 1 288 ? 22.079 3.440 40.461 1.00 10.45 288 PRO B CA 1
ATOM 5224 C C . PRO B 1 288 ? 21.154 4.083 39.383 1.00 9.09 288 PRO B C 1
ATOM 5225 O O . PRO B 1 288 ? 21.374 5.173 38.934 1.00 10.37 288 PRO B O 1
ATOM 5229 N N . ILE B 1 289 ? 20.085 3.334 39.064 1.00 10.22 289 ILE B N 1
ATOM 5230 C CA . ILE B 1 289 ? 19.083 3.746 38.089 1.00 10.54 289 ILE B CA 1
ATOM 5231 C C . ILE B 1 289 ? 17.707 3.245 38.566 1.00 10.68 289 ILE B C 1
ATOM 5232 O O . ILE B 1 289 ? 17.559 2.108 39.091 1.00 11.12 289 ILE B O 1
ATOM 5237 N N . GLY B 1 290 ? 16.670 4.098 38.390 1.00 10.22 290 GLY B N 1
ATOM 5238 C CA . GLY B 1 290 ? 15.293 3.691 38.554 1.00 9.58 290 GLY B CA 1
ATOM 5239 C C . GLY B 1 290 ? 14.463 4.368 37.451 1.00 9.55 290 GLY B C 1
ATOM 5240 O O . GLY B 1 290 ? 14.947 5.222 36.696 1.00 10.88 290 GLY B O 1
ATOM 5241 N N . ALA B 1 291 ? 13.146 4.063 37.407 1.00 9.46 291 ALA B N 1
ATOM 5242 C CA . ALA B 1 291 ? 12.242 4.784 36.488 1.00 10.32 291 ALA B CA 1
ATOM 5243 C C . ALA B 1 291 ? 10.769 4.692 36.842 1.00 9.74 291 ALA B C 1
ATOM 5244 O O . ALA B 1 291 ? 10.352 3.761 37.575 1.00 10.47 291 ALA B O 1
ATOM 5246 N N . VAL B 1 292 ? 10.008 5.679 36.381 1.00 10.28 292 VAL B N 1
ATOM 5247 C CA . VAL B 1 292 ? 8.521 5.669 36.362 1.00 10.09 292 VAL B CA 1
ATOM 5248 C C . VAL B 1 292 ? 8.111 5.712 34.863 1.00 11.07 292 VAL B C 1
ATOM 5249 O O . VAL B 1 292 ? 8.432 6.663 34.169 1.00 11.91 292 VAL B O 1
ATOM 5253 N N . VAL B 1 293 ? 7.453 4.643 34.431 1.00 11.46 293 VAL B N 1
ATOM 5254 C CA . VAL B 1 293 ? 6.841 4.617 33.068 1.00 12.10 293 VAL B CA 1
ATOM 5255 C C . VAL B 1 293 ? 5.320 4.868 33.194 1.00 12.50 293 VAL B C 1
ATOM 5256 O O . VAL B 1 293 ? 4.639 4.389 34.167 1.00 12.48 293 VAL B O 1
ATOM 5260 N N . THR B 1 294 ? 4.796 5.789 32.356 1.00 12.57 294 THR B N 1
ATOM 5261 C CA . THR B 1 294 ? 3.416 6.260 32.504 1.00 12.78 294 THR B CA 1
ATOM 5262 C C . THR B 1 294 ? 2.813 6.667 31.135 1.00 11.74 294 THR B C 1
ATOM 5263 O O . THR B 1 294 ? 3.446 6.448 30.090 1.00 12.88 294 THR B O 1
ATOM 5267 N N . THR B 1 295 ? 1.638 7.265 31.214 1.00 13.81 295 THR B N 1
ATOM 5268 C CA . THR B 1 295 ? 0.908 7.687 29.997 1.00 14.16 295 THR B CA 1
ATOM 5269 C C . THR B 1 295 ? 1.302 9.113 29.567 1.00 15.03 295 THR B C 1
ATOM 5270 O O . THR B 1 295 ? 1.821 9.942 30.366 1.00 13.87 295 THR B O 1
ATOM 5274 N N . ALA B 1 296 ? 1.062 9.456 28.304 1.00 14.53 296 ALA B N 1
ATOM 5275 C CA . ALA B 1 296 ? 1.274 10.818 27.862 1.00 15.99 296 ALA B CA 1
ATOM 5276 C C . ALA B 1 296 ? 0.481 11.842 28.671 1.00 15.71 296 ALA B C 1
ATOM 5277 O O . ALA B 1 296 ? 1.015 12.911 29.032 1.00 16.43 296 ALA B O 1
ATOM 5279 N N . GLU B 1 297 ? -0.782 11.577 28.941 1.00 15.58 297 GLU B N 1
ATOM 5280 C CA . GLU B 1 297 ? -1.605 12.486 29.719 1.00 18.12 297 GLU B CA 1
ATOM 5281 C C . GLU B 1 297 ? -1.004 12.748 31.108 1.00 15.27 297 GLU B C 1
ATOM 5282 O O . GLU B 1 297 ? -0.965 13.894 31.551 1.00 14.58 297 GLU B O 1
ATOM 5284 N N . LEU B 1 298 ? -0.579 11.697 31.800 1.00 15.33 298 LEU B N 1
ATOM 5285 C CA . LEU B 1 298 ? -0.094 11.856 33.206 1.00 13.01 298 LEU B CA 1
ATOM 5286 C C . LEU B 1 298 ? 1.273 12.590 33.239 1.00 12.04 298 LEU B C 1
ATOM 5287 O O . LEU B 1 298 ? 1.433 13.518 34.080 1.00 13.75 298 LEU B O 1
ATOM 5292 N N . LEU B 1 299 ? 2.161 12.254 32.287 1.00 12.10 299 LEU B N 1
ATOM 5293 C CA . LEU B 1 299 ? 3.489 12.974 32.248 1.00 13.73 299 LEU B CA 1
ATOM 5294 C C . LEU B 1 299 ? 3.281 14.457 31.936 1.00 14.03 299 LEU B C 1
ATOM 5295 O O . LEU B 1 299 ? 3.892 15.360 32.513 1.00 13.44 299 LEU B O 1
ATOM 5300 N N . ASP B 1 300 ? 2.430 14.754 30.924 1.00 14.13 300 ASP B N 1
ATOM 5301 C CA . ASP B 1 300 ? 2.227 16.147 30.523 1.00 14.84 300 ASP B CA 1
ATOM 5302 C C . ASP B 1 300 ? 1.604 16.986 31.622 1.00 13.88 300 ASP B C 1
ATOM 5303 O O . ASP B 1 300 ? 2.066 18.121 31.905 1.00 13.68 300 ASP B O 1
ATOM 5308 N N . GLU B 1 301 ? 0.599 16.432 32.322 1.00 12.82 301 GLU B N 1
ATOM 5309 C CA . GLU B 1 301 ? -0.077 17.116 33.417 1.00 13.78 301 GLU B CA 1
ATOM 5310 C C . GLU B 1 301 ? 0.941 17.479 34.557 1.00 13.49 301 GLU B C 1
ATOM 5311 O O . GLU B 1 301 ? 0.947 18.596 35.068 1.00 13.35 301 GLU B O 1
ATOM 5317 N N . PHE B 1 302 ? 1.725 16.476 34.963 1.00 12.83 302 PHE B N 1
ATOM 5318 C CA . PHE B 1 302 ? 2.642 16.704 36.102 1.00 12.50 302 PHE B CA 1
ATOM 5319 C C . PHE B 1 302 ? 3.690 17.749 35.688 1.00 11.58 302 PHE B C 1
ATOM 5320 O O . PHE B 1 302 ? 4.017 18.616 36.547 1.00 11.94 302 PHE B O 1
ATOM 5328 N N . GLY B 1 303 ? 4.214 17.761 34.412 1.00 11.87 303 GLY B N 1
ATOM 5329 C CA . GLY B 1 303 ? 5.204 18.793 33.994 1.00 12.68 303 GLY B CA 1
ATOM 5330 C C . GLY B 1 303 ? 4.621 20.170 33.862 1.00 14.02 303 GLY B C 1
ATOM 5331 O O . GLY B 1 303 ? 5.319 21.171 34.075 1.00 16.36 303 GLY B O 1
ATOM 5332 N N . ARG B 1 304 ? 3.299 20.283 33.555 1.00 14.12 304 ARG B N 1
ATOM 5333 C CA . ARG B 1 304 ? 2.670 21.624 33.497 1.00 17.62 304 ARG B CA 1
ATOM 5334 C C . ARG B 1 304 ? 2.562 22.205 34.855 1.00 15.10 304 ARG B C 1
ATOM 5335 O O . ARG B 1 304 ? 2.534 23.407 35.012 1.00 19.18 304 ARG B O 1
ATOM 5343 N N . HIS B 1 305 ? 2.470 21.344 35.882 1.00 14.37 305 HIS B N 1
ATOM 5344 C CA . HIS B 1 305 ? 2.165 21.739 37.259 1.00 14.44 305 HIS B CA 1
ATOM 5345 C C . HIS B 1 305 ? 3.384 21.841 38.183 1.00 14.33 305 HIS B C 1
ATOM 5346 O O . HIS B 1 305 ? 3.248 22.400 39.322 1.00 14.93 305 HIS B O 1
ATOM 5353 N N . ASN B 1 306 ? 4.546 21.344 37.725 1.00 11.66 306 ASN B N 1
ATOM 5354 C CA . ASN B 1 306 ? 5.722 21.322 38.622 1.00 12.19 306 ASN B CA 1
ATOM 5355 C C . ASN B 1 306 ? 7.004 21.518 37.784 1.00 11.91 306 ASN B C 1
ATOM 5356 O O . ASN B 1 306 ? 7.146 20.886 36.710 1.00 13.41 306 ASN B O 1
ATOM 5361 N N . MET B 1 307 ? 7.942 22.320 38.282 1.00 12.24 307 MET B N 1
ATOM 5362 C CA . MET B 1 307 ? 9.301 22.415 37.637 1.00 14.21 307 MET B CA 1
ATOM 5363 C C . MET B 1 307 ? 10.131 21.209 38.214 1.00 14.14 307 MET B C 1
ATOM 5364 O O . MET B 1 307 ? 11.068 21.369 39.072 1.00 14.05 307 MET B O 1
ATOM 5369 N N . PHE B 1 308 ? 9.814 20.009 37.765 1.00 13.72 308 PHE B N 1
ATOM 5370 C CA . PHE B 1 308 ? 10.415 18.761 38.251 1.00 12.30 308 PHE B CA 1
ATOM 5371 C C . PHE B 1 308 ? 11.739 18.489 37.571 1.00 12.60 308 PHE B C 1
ATOM 5372 O O . PHE B 1 308 ? 11.825 18.457 36.310 1.00 12.57 308 PHE B O 1
ATOM 5380 N N . PHE B 1 309 ? 12.793 18.251 38.363 1.00 12.06 309 PHE B N 1
ATOM 5381 C CA . PHE B 1 309 ? 14.123 17.941 37.827 1.00 12.21 309 PHE B CA 1
ATOM 5382 C C . PHE B 1 309 ? 14.898 17.123 38.863 1.00 13.05 309 PHE B C 1
ATOM 5383 O O . PHE B 1 309 ? 14.863 17.417 40.075 1.00 14.90 309 PHE B O 1
ATOM 5391 N N . ASN B 1 310 ? 15.629 16.125 38.360 1.00 10.93 310 ASN B N 1
ATOM 5392 C CA . ASN B 1 310 ? 16.477 15.160 39.138 1.00 10.83 310 ASN B CA 1
ATOM 5393 C C . ASN B 1 310 ? 17.850 15.280 38.496 1.00 10.84 310 ASN B C 1
ATOM 5394 O O . ASN B 1 310 ? 18.021 14.854 37.295 1.00 11.82 310 ASN B O 1
ATOM 5399 N N . THR B 1 311 ? 18.865 15.798 39.198 1.00 11.12 311 THR B N 1
ATOM 5400 C CA . THR B 1 311 ? 20.142 16.188 38.541 1.00 10.93 311 THR B CA 1
ATOM 5401 C C . THR B 1 311 ? 20.882 15.024 37.889 1.00 11.55 311 THR B C 1
ATOM 5402 O O . THR B 1 311 ? 21.421 15.126 36.764 1.00 11.01 311 THR B O 1
ATOM 5406 N N . PHE B 1 312 ? 20.971 13.916 38.586 1.00 11.14 312 PHE B N 1
ATOM 5407 C CA . PHE B 1 312 ? 21.702 12.736 38.058 1.00 10.88 312 PHE B CA 1
ATOM 5408 C C . PHE B 1 312 ? 20.847 11.887 37.102 1.00 11.15 312 PHE B C 1
ATOM 5409 O O . PHE B 1 312 ? 21.442 11.099 36.262 1.00 13.32 312 PHE B O 1
ATOM 5417 N N . ALA B 1 313 ? 19.526 11.984 37.111 1.00 10.57 313 ALA B N 1
ATOM 5418 C CA . ALA B 1 313 ? 18.706 11.066 36.312 1.00 11.98 313 ALA B CA 1
ATOM 5419 C C . ALA B 1 313 ? 19.003 11.295 34.826 1.00 11.94 313 ALA B C 1
ATOM 5420 O O . ALA B 1 313 ? 19.027 12.426 34.332 1.00 13.07 313 ALA B O 1
ATOM 5422 N N . GLY B 1 314 ? 19.091 10.205 34.096 1.00 10.91 314 GLY B N 1
ATOM 5423 C CA . GLY B 1 314 ? 19.222 10.351 32.616 1.00 12.04 314 GLY B CA 1
ATOM 5424 C C . GLY B 1 314 ? 20.527 10.911 32.127 1.00 11.71 314 GLY B C 1
ATOM 5425 O O . GLY B 1 314 ? 20.650 11.400 30.975 1.00 13.06 314 GLY B O 1
ATOM 5426 N N . ASN B 1 315 ? 21.572 10.941 32.973 1.00 11.09 315 ASN B N 1
ATOM 5427 C CA . ASN B 1 315 ? 22.921 11.310 32.510 1.00 11.97 315 ASN B CA 1
ATOM 5428 C C . ASN B 1 315 ? 23.380 10.259 31.464 1.00 10.97 315 ASN B C 1
ATOM 5429 O O . ASN B 1 315 ? 22.832 9.142 31.418 1.00 11.59 315 ASN B O 1
ATOM 5434 N N . PRO B 1 316 ? 24.335 10.641 30.607 1.00 11.27 316 PRO B N 1
ATOM 5435 C CA . PRO B 1 316 ? 24.741 9.718 29.532 1.00 12.33 316 PRO B CA 1
ATOM 5436 C C . PRO B 1 316 ? 25.330 8.396 30.007 1.00 11.84 316 PRO B C 1
ATOM 5437 O O . PRO B 1 316 ? 25.165 7.350 29.336 1.00 12.61 316 PRO B O 1
ATOM 5441 N N . VAL B 1 317 ? 26.057 8.396 31.146 1.00 11.08 317 VAL B N 1
ATOM 5442 C CA . VAL B 1 317 ? 26.641 7.138 31.641 1.00 11.77 317 VAL B CA 1
ATOM 5443 C C . VAL B 1 317 ? 25.612 6.152 32.188 1.00 11.22 317 VAL B C 1
ATOM 5444 O O . VAL B 1 317 ? 25.608 4.927 31.907 1.00 10.83 317 VAL B O 1
ATOM 5448 N N . SER B 1 318 ? 24.679 6.650 33.013 1.00 11.22 318 SER B N 1
ATOM 5449 C CA . SER B 1 318 ? 23.508 5.839 33.446 1.00 10.53 318 SER B CA 1
ATOM 5450 C C . SER B 1 318 ? 22.698 5.288 32.279 1.00 10.99 318 SER B C 1
ATOM 5451 O O . SER B 1 318 ? 22.342 4.114 32.248 1.00 11.81 318 SER B O 1
ATOM 5454 N N . SER B 1 319 ? 22.528 6.144 31.269 1.00 10.70 319 SER B N 1
ATOM 5455 C CA . SER B 1 319 ? 21.806 5.707 30.054 1.00 11.31 319 SER B CA 1
ATOM 5456 C C . SER B 1 319 ? 22.576 4.618 29.269 1.00 12.65 319 SER B C 1
ATOM 5457 O O . SER B 1 319 ? 21.946 3.651 28.825 1.00 12.39 319 SER B O 1
ATOM 5460 N N . ALA B 1 320 ? 23.904 4.741 29.153 1.00 11.51 320 ALA B N 1
ATOM 5461 C CA . ALA B 1 320 ? 24.737 3.715 28.526 1.00 12.22 320 ALA B CA 1
ATOM 5462 C C . ALA B 1 320 ? 24.608 2.397 29.267 1.00 12.02 320 ALA B C 1
ATOM 5463 O O . ALA B 1 320 ? 24.570 1.305 28.649 1.00 13.03 320 ALA B O 1
ATOM 5465 N N . ALA B 1 321 ? 24.647 2.437 30.620 1.00 11.74 321 ALA B N 1
ATOM 5466 C CA . ALA B 1 321 ? 24.515 1.206 31.409 1.00 12.93 321 ALA B CA 1
ATOM 5467 C C . ALA B 1 321 ? 23.195 0.517 31.178 1.00 13.34 321 ALA B C 1
ATOM 5468 O O . ALA B 1 321 ? 23.124 -0.743 30.979 1.00 12.58 321 ALA B O 1
ATOM 5470 N N . GLY B 1 322 ? 22.105 1.264 31.257 1.00 12.02 322 GLY B N 1
ATOM 5471 C CA . GLY B 1 322 ? 20.771 0.691 31.006 1.00 12.58 322 GLY B CA 1
ATOM 5472 C C . GLY B 1 322 ? 20.601 0.146 29.592 1.00 13.96 322 GLY B C 1
ATOM 5473 O O . GLY B 1 322 ? 19.989 -0.944 29.440 1.00 12.78 322 GLY B O 1
ATOM 5474 N N . LEU B 1 323 ? 21.174 0.823 28.612 1.00 11.98 323 LEU B N 1
ATOM 5475 C CA . LEU B 1 323 ? 21.087 0.327 27.199 1.00 14.98 323 LEU B CA 1
ATOM 5476 C C . LEU B 1 323 ? 21.858 -1.007 27.105 1.00 14.92 323 LEU B C 1
ATOM 5477 O O . LEU B 1 323 ? 21.366 -1.973 26.411 1.00 14.55 323 LEU B O 1
ATOM 5482 N N . ALA B 1 324 ? 23.045 -1.109 27.717 1.00 13.48 324 ALA B N 1
ATOM 5483 C CA . ALA B 1 324 ? 23.857 -2.361 27.644 1.00 13.01 324 ALA B CA 1
ATOM 5484 C C . ALA B 1 324 ? 23.129 -3.534 28.325 1.00 12.88 324 ALA B C 1
ATOM 5485 O O . ALA B 1 324 ? 23.199 -4.698 27.840 1.00 13.73 324 ALA B O 1
ATOM 5487 N N . VAL B 1 325 ? 22.425 -3.313 29.441 1.00 12.39 325 VAL B N 1
ATOM 5488 C CA . VAL B 1 325 ? 21.637 -4.363 30.056 1.00 12.53 325 VAL B CA 1
ATOM 5489 C C . VAL B 1 325 ? 20.514 -4.914 29.101 1.00 13.03 325 VAL B C 1
ATOM 5490 O O . VAL B 1 325 ? 20.370 -6.166 28.967 1.00 12.83 325 VAL B O 1
ATOM 5494 N N . LEU B 1 326 ? 19.741 -3.990 28.517 1.00 12.99 326 LEU B N 1
ATOM 5495 C CA . LEU B 1 326 ? 18.660 -4.424 27.572 1.00 14.23 326 LEU B CA 1
ATOM 5496 C C . LEU B 1 326 ? 19.239 -5.131 26.345 1.00 13.54 326 LEU B C 1
ATOM 5497 O O . LEU B 1 326 ? 18.705 -6.224 25.981 1.00 14.76 326 LEU B O 1
ATOM 5502 N N . ARG B 1 327 ? 20.317 -4.596 25.780 1.00 12.84 327 ARG B N 1
ATOM 5503 C CA . ARG B 1 327 ? 20.957 -5.192 24.572 1.00 15.11 327 ARG B CA 1
ATOM 5504 C C . ARG B 1 327 ? 21.476 -6.594 24.882 1.00 15.53 327 ARG B C 1
ATOM 5505 O O . ARG B 1 327 ? 21.246 -7.571 24.120 1.00 15.95 327 ARG B O 1
ATOM 5509 N N . TYR B 1 328 ? 22.144 -6.777 26.029 1.00 13.46 328 TYR B N 1
ATOM 5510 C CA . TYR B 1 328 ? 22.647 -8.073 26.406 1.00 14.86 328 TYR B CA 1
ATOM 5511 C C . TYR B 1 328 ? 21.523 -9.090 26.668 1.00 15.66 328 TYR B C 1
ATOM 5512 O O . TYR B 1 328 ? 21.590 -10.286 26.205 1.00 16.85 328 TYR B O 1
ATOM 5521 N N . MET B 1 329 ? 20.482 -8.748 27.423 1.00 15.78 329 MET B N 1
ATOM 5522 C CA . MET B 1 329 ? 19.359 -9.656 27.671 1.00 17.14 329 MET B CA 1
ATOM 5523 C C . MET B 1 329 ? 18.655 -10.034 26.347 1.00 18.64 329 MET B C 1
ATOM 5524 O O . MET B 1 329 ? 18.269 -11.255 26.238 1.00 18.72 329 MET B O 1
ATOM 5529 N N . ASP B 1 330 ? 18.571 -9.109 25.364 1.00 16.67 330 ASP B N 1
ATOM 5530 C CA . ASP B 1 330 ? 17.934 -9.454 24.056 1.00 20.10 330 ASP B CA 1
ATOM 5531 C C . ASP B 1 330 ? 18.862 -10.389 23.271 1.00 19.78 330 ASP B C 1
ATOM 5532 O O . ASP B 1 330 ? 18.374 -11.458 22.775 1.00 22.96 330 ASP B O 1
ATOM 5537 N N . GLN B 1 331 ? 20.134 -10.083 23.136 1.00 17.66 331 GLN B N 1
ATOM 5538 C CA . GLN B 1 331 ? 21.093 -10.898 22.348 1.00 22.35 331 GLN B CA 1
ATOM 5539 C C . GLN B 1 331 ? 21.217 -12.305 22.871 1.00 21.02 331 GLN B C 1
ATOM 5540 O O . GLN B 1 331 ? 21.349 -13.255 22.064 1.00 23.48 331 GLN B O 1
ATOM 5546 N N . GLU B 1 332 ? 21.234 -12.487 24.196 1.00 16.98 332 GLU B N 1
ATOM 5547 C CA . GLU B 1 332 ? 21.390 -13.807 24.828 1.00 18.31 332 GLU B CA 1
ATOM 5548 C C . GLU B 1 332 ? 20.068 -14.538 25.092 1.00 16.11 332 GLU B C 1
ATOM 5549 O O . GLU B 1 332 ? 20.074 -15.607 25.775 1.00 19.43 332 GLU B O 1
ATOM 5555 N N . ASP B 1 333 ? 18.922 -13.958 24.709 1.00 19.47 333 ASP B N 1
ATOM 5556 C CA . ASP B 1 333 ? 17.585 -14.597 24.837 1.00 17.82 333 ASP B CA 1
ATOM 5557 C C . ASP B 1 333 ? 17.211 -14.955 26.243 1.00 19.85 333 ASP B C 1
ATOM 5558 O O . ASP B 1 333 ? 16.651 -16.047 26.582 1.00 17.96 333 ASP B O 1
ATOM 5563 N N . LEU B 1 334 ? 17.631 -14.073 27.207 1.00 16.34 334 LEU B N 1
ATOM 5564 C CA . LEU B 1 334 ? 17.527 -14.501 28.632 1.00 16.80 334 LEU B CA 1
ATOM 5565 C C . LEU B 1 334 ? 16.129 -14.731 29.162 1.00 15.09 334 LEU B C 1
ATOM 5566 O O . LEU B 1 334 ? 15.910 -15.593 30.048 1.00 16.88 334 LEU B O 1
ATOM 5571 N N . MET B 1 335 ? 15.158 -13.958 28.706 1.00 16.33 335 MET B N 1
ATOM 5572 C CA . MET B 1 335 ? 13.775 -14.091 29.239 1.00 15.95 335 MET B CA 1
ATOM 5573 C C . MET B 1 335 ? 13.165 -15.484 28.815 1.00 15.20 335 MET B C 1
ATOM 5574 O O . MET B 1 335 ? 12.604 -16.167 29.674 1.00 16.33 335 MET B O 1
ATOM 5579 N N . ALA B 1 336 ? 13.323 -15.799 27.514 1.00 18.61 336 ALA B N 1
ATOM 5580 C CA . ALA B 1 336 ? 12.827 -17.103 27.003 1.00 19.76 336 ALA B CA 1
ATOM 5581 C C . ALA B 1 336 ? 13.555 -18.247 27.719 1.00 19.86 336 ALA B C 1
ATOM 5582 O O . ALA B 1 336 ? 12.895 -19.255 28.065 1.00 19.75 336 ALA B O 1
ATOM 5584 N N . LYS B 1 337 ? 14.878 -18.136 27.949 1.00 18.85 337 LYS B N 1
ATOM 5585 C CA . LYS B 1 337 ? 15.615 -19.137 28.680 1.00 17.43 337 LYS B CA 1
ATOM 5586 C C . LYS B 1 337 ? 15.077 -19.315 30.087 1.00 19.52 337 LYS B C 1
ATOM 5587 O O . LYS B 1 337 ? 15.019 -20.457 30.638 1.00 19.70 337 LYS B O 1
ATOM 5593 N N . ALA B 1 338 ? 14.816 -18.186 30.795 1.00 17.91 338 ALA B N 1
ATOM 5594 C CA . ALA B 1 338 ? 14.301 -18.262 32.141 1.00 17.71 338 ALA B CA 1
ATOM 5595 C C . ALA B 1 338 ? 12.904 -18.964 32.186 1.00 17.92 338 ALA B C 1
ATOM 5596 O O . ALA B 1 338 ? 12.596 -19.695 33.131 1.00 19.84 338 ALA B O 1
ATOM 5598 N N . ASP B 1 339 ? 12.048 -18.700 31.188 1.00 17.07 339 ASP B N 1
ATOM 5599 C CA . ASP B 1 339 ? 10.748 -19.341 31.074 1.00 17.14 339 ASP B CA 1
ATOM 5600 C C . ASP B 1 339 ? 10.917 -20.911 31.002 1.00 18.68 339 ASP B C 1
ATOM 5601 O O . ASP B 1 339 ? 10.287 -21.650 31.758 1.00 18.70 339 ASP B O 1
ATOM 5606 N N . GLN B 1 340 ? 11.811 -21.354 30.137 1.00 18.88 340 GLN B N 1
ATOM 5607 C CA . GLN B 1 340 ? 12.107 -22.828 29.940 1.00 19.99 340 GLN B CA 1
ATOM 5608 C C . GLN B 1 340 ? 12.711 -23.442 31.163 1.00 20.22 340 GLN B C 1
ATOM 5609 O O . GLN B 1 340 ? 12.292 -24.530 31.652 1.00 19.93 340 GLN B O 1
ATOM 5612 N N . LEU B 1 341 ? 13.715 -22.755 31.757 1.00 18.76 341 LEU B N 1
ATOM 5613 C CA . LEU B 1 341 ? 14.393 -23.306 32.893 1.00 19.03 341 LEU B CA 1
ATOM 5614 C C . LEU B 1 341 ? 13.469 -23.366 34.097 1.00 19.22 341 LEU B C 1
ATOM 5615 O O . LEU B 1 341 ? 13.588 -24.295 34.953 1.00 19.22 341 LEU B O 1
ATOM 5620 N N . GLY B 1 342 ? 12.611 -22.341 34.270 1.00 18.01 342 GLY B N 1
ATOM 5621 C CA . GLY B 1 342 ? 11.691 -22.343 35.384 1.00 18.37 342 GLY B CA 1
ATOM 5622 C C . GLY B 1 342 ? 10.774 -23.598 35.384 1.00 20.36 342 GLY B C 1
ATOM 5623 O O . GLY B 1 342 ? 10.441 -24.110 36.454 1.00 21.82 342 GLY B O 1
ATOM 5624 N N . LYS B 1 343 ? 10.403 -24.028 34.184 1.00 21.92 343 LYS B N 1
ATOM 5625 C CA . LYS B 1 343 ? 9.546 -25.251 34.072 1.00 25.70 343 LYS B CA 1
ATOM 5626 C C . LYS B 1 343 ? 10.268 -26.477 34.607 1.00 25.15 343 LYS B C 1
ATOM 5627 O O . LYS B 1 343 ? 9.655 -27.260 35.399 1.00 24.09 343 LYS B O 1
ATOM 5633 N N . TYR B 1 344 ? 11.554 -26.606 34.277 1.00 22.39 344 TYR B N 1
ATOM 5634 C CA . TYR B 1 344 ? 12.424 -27.640 34.848 1.00 20.71 344 TYR B CA 1
ATOM 5635 C C . TYR B 1 344 ? 12.592 -27.547 36.362 1.00 23.80 344 TYR B C 1
ATOM 5636 O O . TYR B 1 344 ? 12.446 -28.536 37.129 1.00 22.90 344 TYR B O 1
ATOM 5645 N N . ILE B 1 345 ? 12.885 -26.331 36.867 1.00 19.72 345 ILE B N 1
ATOM 5646 C CA . ILE B 1 345 ? 13.089 -26.207 38.307 1.00 20.65 345 ILE B CA 1
ATOM 5647 C C . ILE B 1 345 ? 11.824 -26.555 39.077 1.00 21.44 345 ILE B C 1
ATOM 5648 O O . ILE B 1 345 ? 11.879 -27.138 40.160 1.00 20.77 345 ILE B O 1
ATOM 5653 N N . ARG B 1 346 ? 10.666 -26.124 38.581 1.00 22.64 346 ARG B N 1
ATOM 5654 C CA . ARG B 1 346 ? 9.390 -26.432 39.224 1.00 23.33 346 ARG B CA 1
ATOM 5655 C C . ARG B 1 346 ? 9.148 -27.955 39.347 1.00 21.77 346 ARG B C 1
ATOM 5656 O O . ARG B 1 346 ? 8.850 -28.421 40.463 1.00 24.02 346 ARG B O 1
ATOM 5664 N N . LYS B 1 347 ? 9.428 -28.678 38.289 1.00 22.85 347 LYS B N 1
ATOM 5665 C CA . LYS B 1 347 ? 9.328 -30.181 38.364 1.00 24.98 347 LYS B CA 1
ATOM 5666 C C . LYS B 1 347 ? 10.263 -30.764 39.386 1.00 25.69 347 LYS B C 1
ATOM 5667 O O . LYS B 1 347 ? 9.850 -31.608 40.187 1.00 27.44 347 LYS B O 1
ATOM 5671 N N . ARG B 1 348 ? 11.511 -30.303 39.429 1.00 23.44 348 ARG B N 1
ATOM 5672 C CA . ARG B 1 348 ? 12.467 -30.810 40.374 1.00 21.78 348 ARG B CA 1
ATOM 5673 C C . ARG B 1 348 ? 12.062 -30.515 41.801 1.00 24.76 348 ARG B C 1
ATOM 5674 O O . ARG B 1 348 ? 12.126 -31.363 42.701 1.00 24.41 348 ARG B O 1
ATOM 5682 N N . LEU B 1 349 ? 11.623 -29.276 42.077 1.00 23.75 349 LEU B N 1
ATOM 5683 C CA . LEU B 1 349 ? 11.150 -28.911 43.427 1.00 23.87 349 LEU B CA 1
ATOM 5684 C C . LEU B 1 349 ? 9.871 -29.658 43.829 1.00 22.42 349 LEU B C 1
ATOM 5685 O O . LEU B 1 349 ? 9.700 -29.959 45.024 1.00 24.55 349 LEU B O 1
ATOM 5690 N N . GLU B 1 350 ? 8.913 -29.819 42.929 1.00 24.29 350 GLU B N 1
ATOM 5691 C CA . GLU B 1 350 ? 7.756 -30.680 43.237 1.00 27.58 350 GLU B CA 1
ATOM 5692 C C . GLU B 1 350 ? 8.170 -32.161 43.615 1.00 29.85 350 GLU B C 1
ATOM 5693 O O . GLU B 1 350 ? 7.622 -32.731 44.594 1.00 29.73 350 GLU B O 1
ATOM 5699 N N . ASN B 1 351 ? 9.150 -32.739 42.924 1.00 29.25 351 ASN B N 1
ATOM 5700 C CA . ASN B 1 351 ? 9.697 -34.073 43.350 1.00 29.50 351 ASN B CA 1
ATOM 5701 C C . ASN B 1 351 ? 10.318 -34.042 44.730 1.00 31.41 351 ASN B C 1
ATOM 5702 O O . ASN B 1 351 ? 10.075 -34.921 45.595 1.00 29.09 351 ASN B O 1
ATOM 5707 N N . ILE B 1 352 ? 11.101 -33.008 45.011 1.00 27.44 352 ILE B N 1
ATOM 5708 C CA . ILE B 1 352 ? 11.678 -32.813 46.332 1.00 27.74 352 ILE B CA 1
ATOM 5709 C C . ILE B 1 352 ? 10.624 -32.652 47.428 1.00 28.17 352 ILE B C 1
ATOM 5710 O O . ILE B 1 352 ? 10.784 -33.222 48.531 1.00 32.82 352 ILE B O 1
ATOM 5715 N N . ALA B 1 353 ? 9.543 -31.916 47.154 1.00 28.26 353 ALA B N 1
ATOM 5716 C CA . ALA B 1 353 ? 8.481 -31.699 48.123 1.00 32.58 353 ALA B CA 1
ATOM 5717 C C . ALA B 1 353 ? 7.738 -33.021 48.439 1.00 35.73 353 ALA B C 1
ATOM 5718 O O . ALA B 1 353 ? 7.315 -33.216 49.570 1.00 35.52 353 ALA B O 1
ATOM 5720 N N . GLN B 1 354 ? 7.505 -33.833 47.416 1.00 38.57 354 GLN B N 1
ATOM 5721 C CA . GLN B 1 354 ? 6.894 -35.186 47.575 1.00 38.94 354 GLN B CA 1
ATOM 5722 C C . GLN B 1 354 ? 7.772 -36.077 48.495 1.00 42.13 354 GLN B C 1
ATOM 5723 O O . GLN B 1 354 ? 7.228 -36.759 49.351 1.00 44.45 354 GLN B O 1
ATOM 5725 N N . ARG B 1 355 ? 9.103 -35.992 48.400 1.00 39.09 355 ARG B N 1
ATOM 5726 C CA . ARG B 1 355 ? 10.027 -36.766 49.209 1.00 41.35 355 ARG B CA 1
ATOM 5727 C C . ARG B 1 355 ? 10.424 -36.204 50.600 1.00 47.01 355 ARG B C 1
ATOM 5728 O O . ARG B 1 355 ? 10.908 -36.975 51.431 1.00 56.80 355 ARG B O 1
ATOM 5732 N N . SER B 1 356 ? 10.263 -34.905 50.873 1.00 39.34 356 SER B N 1
ATOM 5733 C CA . SER B 1 356 ? 10.595 -34.374 52.218 1.00 35.14 356 SER B CA 1
ATOM 5734 C C . SER B 1 356 ? 9.375 -33.996 53.061 1.00 35.36 356 SER B C 1
ATOM 5735 O O . SER B 1 356 ? 8.525 -33.173 52.675 1.00 37.76 356 SER B O 1
ATOM 5738 N N . GLY B 1 357 ? 9.302 -34.553 54.275 1.00 34.22 357 GLY B N 1
ATOM 5739 C CA . GLY B 1 357 ? 8.301 -34.109 55.242 1.00 35.94 357 GLY B CA 1
ATOM 5740 C C . GLY B 1 357 ? 8.491 -32.694 55.798 1.00 33.97 357 GLY B C 1
ATOM 5741 O O . GLY B 1 357 ? 7.574 -32.152 56.505 1.00 32.18 357 GLY B O 1
ATOM 5742 N N . ASN B 1 358 ? 9.652 -32.068 55.484 1.00 33.06 358 ASN B N 1
ATOM 5743 C CA . ASN B 1 358 ? 9.871 -30.670 55.876 1.00 29.04 358 ASN B CA 1
ATOM 5744 C C . ASN B 1 358 ? 9.596 -29.643 54.755 1.00 29.76 358 ASN B C 1
ATOM 5745 O O . ASN B 1 358 ? 9.843 -28.460 54.964 1.00 27.58 358 ASN B O 1
ATOM 5750 N N . VAL B 1 359 ? 9.048 -30.077 53.620 1.00 28.57 359 VAL B N 1
ATOM 5751 C CA . VAL B 1 359 ? 8.668 -29.145 52.512 1.00 27.69 359 VAL B CA 1
ATOM 5752 C C . VAL B 1 359 ? 7.170 -29.136 52.239 1.00 34.61 359 VAL B C 1
ATOM 5753 O O . VAL B 1 359 ? 6.561 -30.221 52.100 1.00 32.09 359 VAL B O 1
ATOM 5757 N N . GLY B 1 360 ? 6.580 -27.939 52.167 1.00 26.79 360 GLY B N 1
ATOM 5758 C CA . GLY B 1 360 ? 5.173 -27.688 51.833 1.00 29.27 360 GLY B CA 1
ATOM 5759 C C . GLY B 1 360 ? 4.943 -27.334 50.351 1.00 25.52 360 GLY B C 1
ATOM 5760 O O . GLY B 1 360 ? 5.319 -28.098 49.496 1.00 28.26 360 GLY B O 1
ATOM 5761 N N . SER B 1 361 ? 4.391 -26.142 50.045 1.00 24.22 361 SER B N 1
ATOM 5762 C CA . SER B 1 361 ? 4.056 -25.742 48.679 1.00 24.10 361 SER B CA 1
ATOM 5763 C C . SER B 1 361 ? 5.336 -25.310 47.927 1.00 21.36 361 SER B C 1
ATOM 5764 O O . SER B 1 361 ? 6.275 -24.740 48.557 1.00 22.23 361 SER B O 1
ATOM 5767 N N . VAL B 1 362 ? 5.301 -25.482 46.634 1.00 21.03 362 VAL B N 1
ATOM 5768 C CA . VAL B 1 362 ? 6.326 -24.954 45.708 1.00 21.49 362 VAL B CA 1
ATOM 5769 C C . VAL B 1 362 ? 5.692 -23.695 45.079 1.00 22.80 362 VAL B C 1
ATOM 5770 O O . VAL B 1 362 ? 4.622 -23.777 44.480 1.00 22.80 362 VAL B O 1
ATOM 5774 N N . ARG B 1 363 ? 6.395 -22.552 45.110 1.00 19.46 363 ARG B N 1
ATOM 5775 C CA . ARG B 1 363 ? 5.875 -21.246 44.736 1.00 19.40 363 ARG B CA 1
ATOM 5776 C C . ARG B 1 363 ? 6.786 -20.614 43.642 1.00 18.78 363 ARG B C 1
ATOM 5777 O O . ARG B 1 363 ? 7.974 -20.838 43.583 1.00 18.58 363 ARG B O 1
ATOM 5785 N N . GLY B 1 364 ? 6.153 -19.895 42.729 1.00 22.22 364 GLY B N 1
ATOM 5786 C CA . GLY B 1 364 ? 6.854 -19.010 41.740 1.00 20.71 364 GLY B CA 1
ATOM 5787 C C . GLY B 1 364 ? 6.947 -19.511 40.329 1.00 24.25 364 GLY B C 1
ATOM 5788 O O . GLY B 1 364 ? 6.321 -20.536 39.972 1.00 23.50 364 GLY B O 1
ATOM 5789 N N . ARG B 1 365 ? 7.710 -18.811 39.487 1.00 24.12 365 ARG B N 1
ATOM 5790 C CA . ARG B 1 365 ? 7.922 -19.218 38.105 1.00 22.93 365 ARG B CA 1
ATOM 5791 C C . ARG B 1 365 ? 9.157 -18.571 37.561 1.00 22.44 365 ARG B C 1
ATOM 5792 O O . ARG B 1 365 ? 9.744 -17.731 38.248 1.00 22.38 365 ARG B O 1
ATOM 5800 N N . GLY B 1 366 ? 9.570 -18.927 36.364 1.00 19.44 366 GLY B N 1
ATOM 5801 C CA . GLY B 1 366 ? 10.745 -18.309 35.758 1.00 19.49 366 GLY B CA 1
ATOM 5802 C C . GLY B 1 366 ? 11.982 -18.524 36.610 1.00 21.54 366 GLY B C 1
ATOM 5803 O O . GLY B 1 366 ? 12.365 -19.680 36.903 1.00 21.89 366 GLY B O 1
ATOM 5804 N N . LEU B 1 367 ? 12.662 -17.445 37.029 1.00 17.26 367 LEU B N 1
ATOM 5805 C CA . LEU B 1 367 ? 13.834 -17.601 37.902 1.00 15.68 367 LEU B CA 1
ATOM 5806 C C . LEU B 1 367 ? 13.551 -16.964 39.269 1.00 15.89 367 LEU B C 1
ATOM 5807 O O . LEU B 1 367 ? 14.470 -16.410 39.953 1.00 14.86 367 LEU B O 1
ATOM 5812 N N . PHE B 1 368 ? 12.292 -17.056 39.752 1.00 15.67 368 PHE B N 1
ATOM 5813 C CA . PHE B 1 368 ? 11.971 -16.648 41.105 1.00 17.15 368 PHE B CA 1
ATOM 5814 C C . PHE B 1 368 ? 11.175 -17.801 41.753 1.00 17.27 368 PHE B C 1
ATOM 5815 O O . PHE B 1 368 ? 9.929 -17.881 41.526 1.00 18.88 368 PHE B O 1
ATOM 5823 N N . PHE B 1 369 ? 11.796 -18.610 42.640 1.00 16.50 369 PHE B N 1
ATOM 5824 C CA . PHE B 1 369 ? 11.127 -19.762 43.236 1.00 16.98 369 PHE B CA 1
ATOM 5825 C C . PHE B 1 369 ? 11.227 -19.728 44.711 1.00 17.05 369 PHE B C 1
ATOM 5826 O O . PHE B 1 369 ? 12.181 -19.156 45.282 1.00 15.73 369 PHE B O 1
ATOM 5834 N N . GLY B 1 370 ? 10.280 -20.361 45.382 1.00 17.05 370 GLY B N 1
ATOM 5835 C CA . GLY B 1 370 ? 10.374 -20.588 46.789 1.00 18.13 370 GLY B CA 1
ATOM 5836 C C . GLY B 1 370 ? 9.695 -21.905 47.231 1.00 17.59 370 GLY B C 1
ATOM 5837 O O . GLY B 1 370 ? 8.826 -22.428 46.518 1.00 19.73 370 GLY B O 1
ATOM 5838 N N . ILE B 1 371 ? 10.121 -22.410 48.383 1.00 19.81 371 ILE B N 1
ATOM 5839 C CA . ILE B 1 371 ? 9.421 -23.531 49.042 1.00 21.95 371 ILE B CA 1
ATOM 5840 C C . ILE B 1 371 ? 9.166 -23.244 50.490 1.00 22.75 371 ILE B C 1
ATOM 5841 O O . ILE B 1 371 ? 10.058 -22.721 51.176 1.00 21.14 371 ILE B O 1
ATOM 5846 N N . ASP B 1 372 ? 7.994 -23.662 51.019 1.00 22.29 372 ASP B N 1
ATOM 5847 C CA . ASP B 1 372 ? 7.691 -23.496 52.459 1.00 26.16 372 ASP B CA 1
ATOM 5848 C C . ASP B 1 372 ? 8.380 -24.567 53.249 1.00 25.20 372 ASP B C 1
ATOM 5849 O O . ASP B 1 372 ? 8.346 -25.732 52.833 1.00 27.04 372 ASP B O 1
ATOM 5854 N N . ILE B 1 373 ? 9.038 -24.167 54.319 1.00 22.60 373 ILE B N 1
ATOM 5855 C CA . ILE B 1 373 ? 9.717 -25.098 55.206 1.00 23.94 373 ILE B CA 1
ATOM 5856 C C . ILE B 1 373 ? 8.831 -25.255 56.451 1.00 24.37 373 ILE B C 1
ATOM 5857 O O . ILE B 1 373 ? 8.407 -24.276 57.082 1.00 24.63 373 ILE B O 1
ATOM 5862 N N . ILE B 1 374 ? 8.545 -26.542 56.753 1.00 24.64 374 ILE B N 1
ATOM 5863 C CA . ILE B 1 374 ? 7.533 -26.915 57.763 1.00 28.10 374 ILE B CA 1
ATOM 5864 C C . ILE B 1 374 ? 8.031 -28.029 58.674 1.00 29.45 374 ILE B C 1
ATOM 5865 O O . ILE B 1 374 ? 9.013 -28.723 58.364 1.00 31.75 374 ILE B O 1
ATOM 5870 N N . GLU B 1 375 ? 7.411 -28.118 59.847 1.00 30.69 375 GLU B N 1
ATOM 5871 C CA . GLU B 1 375 ? 7.655 -29.248 60.754 1.00 33.99 375 GLU B CA 1
ATOM 5872 C C . GLU B 1 375 ? 7.156 -30.512 60.077 1.00 34.53 375 GLU B C 1
ATOM 5873 O O . GLU B 1 375 ? 6.175 -30.473 59.286 1.00 32.40 375 GLU B O 1
ATOM 5879 N N . SER B 1 376 ? 7.835 -31.637 60.360 1.00 40.07 376 SER B N 1
ATOM 5880 C CA . SER B 1 376 ? 7.455 -32.941 59.785 1.00 46.07 376 SER B CA 1
ATOM 5881 C C . SER B 1 376 ? 6.677 -33.787 60.794 1.00 47.71 376 SER B C 1
ATOM 5882 O O . SER B 1 376 ? 6.645 -34.984 60.658 1.00 52.02 376 SER B O 1
ATOM 5885 N N . ASP B 1 377 ? 6.060 -33.154 61.789 1.00 51.20 377 ASP B N 1
ATOM 5886 C CA . ASP B 1 377 ? 5.385 -33.873 62.886 1.00 59.10 377 ASP B CA 1
ATOM 5887 C C . ASP B 1 377 ? 3.882 -34.103 62.617 1.00 59.70 377 ASP B C 1
ATOM 5888 O O . ASP B 1 377 ? 3.183 -34.588 63.495 1.00 70.23 377 ASP B O 1
ATOM 5893 N N . GLY B 1 378 ? 3.411 -33.767 61.416 1.00 56.24 378 GLY B N 1
ATOM 5894 C CA . GLY B 1 378 ? 2.014 -33.822 61.070 1.00 53.15 378 GLY B CA 1
ATOM 5895 C C . GLY B 1 378 ? 1.311 -32.485 61.170 1.00 56.30 378 GLY B C 1
ATOM 5896 O O . GLY B 1 378 ? 0.293 -32.311 60.519 1.00 56.68 378 GLY B O 1
ATOM 5897 N N . SER B 1 379 ? 1.822 -31.530 61.972 1.00 56.08 379 SER B N 1
ATOM 5898 C CA . SER B 1 379 ? 1.192 -30.194 62.096 1.00 54.00 379 SER B CA 1
ATOM 5899 C C . SER B 1 379 ? 1.236 -29.341 60.814 1.00 51.96 379 SER B C 1
ATOM 5900 O O . SER B 1 379 ? 0.437 -28.409 60.673 1.00 54.76 379 SER B O 1
ATOM 5903 N N . ARG B 1 380 ? 2.182 -29.628 59.913 1.00 48.44 380 ARG B N 1
ATOM 5904 C CA . ARG B 1 380 ? 2.569 -28.700 58.842 1.00 45.54 380 ARG B CA 1
ATOM 5905 C C . ARG B 1 380 ? 2.815 -27.216 59.321 1.00 36.83 380 ARG B C 1
ATOM 5906 O O . ARG B 1 380 ? 2.673 -26.298 58.519 1.00 41.92 380 ARG B O 1
ATOM 5908 N N . ASN B 1 381 ? 3.195 -26.996 60.584 1.00 38.01 381 ASN B N 1
ATOM 5909 C CA . ASN B 1 381 ? 3.485 -25.638 61.076 1.00 38.65 381 ASN B CA 1
ATOM 5910 C C . ASN B 1 381 ? 4.753 -25.040 60.431 1.00 32.53 381 ASN B C 1
ATOM 5911 O O . ASN B 1 381 ? 5.729 -25.787 60.202 1.00 33.01 381 ASN B O 1
ATOM 5916 N N . PRO B 1 382 ? 4.721 -23.714 60.157 1.00 32.30 382 PRO B N 1
ATOM 5917 C CA . PRO B 1 382 ? 5.952 -23.027 59.695 1.00 30.05 382 PRO B CA 1
ATOM 5918 C C . PRO B 1 382 ? 7.143 -23.365 60.580 1.00 29.17 382 PRO B C 1
ATOM 5919 O O . PRO B 1 382 ? 7.004 -23.386 61.804 1.00 31.96 382 PRO B O 1
ATOM 5923 N N . ALA B 1 383 ? 8.310 -23.600 59.970 1.00 25.17 383 ALA B N 1
ATOM 5924 C CA . ALA B 1 383 ? 9.533 -23.913 60.685 1.00 26.46 383 ALA B CA 1
ATOM 5925 C C . ALA B 1 383 ? 10.679 -22.917 60.424 1.00 26.21 383 ALA B C 1
ATOM 5926 O O . ALA B 1 383 ? 11.634 -23.244 59.726 1.00 25.45 383 ALA B O 1
ATOM 5928 N N . PRO B 1 384 ? 10.584 -21.739 61.028 1.00 24.77 384 PRO B N 1
ATOM 5929 C CA . PRO B 1 384 ? 11.642 -20.724 60.768 1.00 28.16 384 PRO B CA 1
ATOM 5930 C C . PRO B 1 384 ? 13.047 -21.117 61.258 1.00 27.53 384 PRO B C 1
ATOM 5931 O O . PRO B 1 384 ? 14.018 -20.886 60.563 1.00 24.08 384 PRO B O 1
ATOM 5935 N N . ALA B 1 385 ? 13.155 -21.805 62.414 1.00 26.51 385 ALA B N 1
ATOM 5936 C CA . ALA B 1 385 ? 14.485 -22.298 62.840 1.00 26.66 385 ALA B CA 1
ATOM 5937 C C . ALA B 1 385 ? 15.123 -23.316 61.855 1.00 24.46 385 ALA B C 1
ATOM 5938 O O . ALA B 1 385 ? 16.334 -23.244 61.650 1.00 25.67 385 ALA B O 1
ATOM 5940 N N . LEU B 1 386 ? 14.336 -24.213 61.224 1.00 25.15 386 LEU B N 1
ATOM 5941 C CA . LEU B 1 386 ? 14.853 -25.176 60.248 1.00 25.61 386 LEU B CA 1
ATOM 5942 C C . LEU B 1 386 ? 15.254 -24.430 58.951 1.00 22.66 386 LEU B C 1
ATOM 5943 O O . LEU B 1 386 ? 16.234 -24.762 58.276 1.00 22.65 386 LEU B O 1
ATOM 5948 N N . THR B 1 387 ? 14.499 -23.392 58.657 1.00 27.21 387 THR B N 1
ATOM 5949 C CA . THR B 1 387 ? 14.807 -22.577 57.468 1.00 23.62 387 THR B CA 1
ATOM 5950 C C . THR B 1 387 ? 16.184 -21.908 57.654 1.00 21.28 387 THR B C 1
ATOM 5951 O O . THR B 1 387 ? 16.976 -21.869 56.705 1.00 20.59 387 THR B O 1
ATOM 5955 N N . LYS B 1 388 ? 16.458 -21.357 58.824 1.00 22.55 388 LYS B N 1
ATOM 5956 C CA . LYS B 1 388 ? 17.756 -20.689 59.093 1.00 21.92 388 LYS B CA 1
ATOM 5957 C C . LYS B 1 388 ? 18.926 -21.733 58.990 1.00 24.62 388 LYS B C 1
ATOM 5958 O O . LYS B 1 388 ? 20.002 -21.488 58.385 1.00 22.35 388 LYS B O 1
ATOM 5961 N N . ILE B 1 389 ? 18.691 -22.952 59.540 1.00 24.81 389 ILE B N 1
ATOM 5962 C CA . ILE B 1 389 ? 19.644 -24.073 59.368 1.00 24.22 389 ILE B CA 1
ATOM 5963 C C . ILE B 1 389 ? 19.992 -24.357 57.938 1.00 21.34 389 ILE B C 1
ATOM 5964 O O . ILE B 1 389 ? 21.191 -24.499 57.605 1.00 22.97 389 ILE B O 1
ATOM 5969 N N . LEU B 1 390 ? 18.962 -24.399 57.081 1.00 20.62 390 LEU B N 1
ATOM 5970 C CA . LEU B 1 390 ? 19.127 -24.680 55.666 1.00 19.90 390 LEU B CA 1
ATOM 5971 C C . LEU B 1 390 ? 19.931 -23.573 54.924 1.00 20.24 390 LEU B C 1
ATOM 5972 O O . LEU B 1 390 ? 20.816 -23.870 54.152 1.00 20.15 390 LEU B O 1
ATOM 5977 N N . ILE B 1 391 ? 19.638 -22.305 55.286 1.00 19.16 391 ILE B N 1
ATOM 5978 C CA . ILE B 1 391 ? 20.400 -21.151 54.681 1.00 19.34 391 ILE B CA 1
ATOM 5979 C C . ILE B 1 391 ? 21.900 -21.196 55.031 1.00 17.77 391 ILE B C 1
ATOM 5980 O O . ILE B 1 391 ? 22.748 -21.073 54.165 1.00 21.02 391 ILE B O 1
ATOM 5985 N N . GLU B 1 392 ? 22.201 -21.459 56.299 1.00 19.59 392 GLU B N 1
ATOM 5986 C CA . GLU B 1 392 ? 23.595 -21.542 56.764 1.00 18.34 392 GLU B CA 1
ATOM 5987 C C . GLU B 1 392 ? 24.312 -22.783 56.269 1.00 19.71 392 GLU B C 1
ATOM 5988 O O . GLU B 1 392 ? 25.464 -22.715 55.862 1.00 20.80 392 GLU B O 1
ATOM 5994 N N . ASP B 1 393 ? 23.595 -23.935 56.218 1.00 20.01 393 ASP B N 1
ATOM 5995 C CA . ASP B 1 393 ? 24.177 -25.124 55.680 1.00 22.02 393 ASP B CA 1
ATOM 5996 C C . ASP B 1 393 ? 24.503 -25.004 54.153 1.00 19.71 393 ASP B C 1
ATOM 5997 O O . ASP B 1 393 ? 25.550 -25.393 53.624 1.00 20.34 393 ASP B O 1
ATOM 6002 N N . MET B 1 394 ? 23.557 -24.406 53.413 1.00 20.18 394 MET B N 1
ATOM 6003 C CA . MET B 1 394 ? 23.781 -24.188 51.975 1.00 20.39 394 MET B CA 1
ATOM 6004 C C . MET B 1 394 ? 24.996 -23.242 51.747 1.00 18.35 394 MET B C 1
ATOM 6005 O O . MET B 1 394 ? 25.798 -23.494 50.840 1.00 18.68 394 MET B O 1
ATOM 6010 N N . ARG B 1 395 ? 25.144 -22.175 52.565 1.00 16.88 395 ARG B N 1
ATOM 6011 C CA . ARG B 1 395 ? 26.376 -21.376 52.512 1.00 19.58 395 ARG B CA 1
ATOM 6012 C C . ARG B 1 395 ? 27.661 -22.236 52.694 1.00 20.29 395 ARG B C 1
ATOM 6013 O O . ARG B 1 395 ? 28.605 -22.129 51.910 1.00 20.91 395 ARG B O 1
ATOM 6021 N N . GLU B 1 396 ? 27.652 -23.124 53.717 1.00 21.33 396 GLU B N 1
ATOM 6022 C CA . GLU B 1 396 ? 28.812 -24.041 53.942 1.00 21.59 396 GLU B CA 1
ATOM 6023 C C . GLU B 1 396 ? 29.123 -24.912 52.742 1.00 20.18 396 GLU B C 1
ATOM 6024 O O . GLU B 1 396 ? 30.241 -25.110 52.437 1.00 23.62 396 GLU B O 1
ATOM 6027 N N . ARG B 1 397 ? 28.092 -25.311 52.010 1.00 20.60 397 ARG B N 1
ATOM 6028 C CA . ARG B 1 397 ? 28.126 -26.077 50.794 1.00 21.42 397 ARG B CA 1
ATOM 6029 C C . ARG B 1 397 ? 28.450 -25.266 49.543 1.00 20.81 397 ARG B C 1
ATOM 6030 O O . ARG B 1 397 ? 28.632 -25.826 48.456 1.00 24.46 397 ARG B O 1
ATOM 6038 N N . GLY B 1 398 ? 28.606 -23.946 49.684 1.00 21.35 398 GLY B N 1
ATOM 6039 C CA . GLY B 1 398 ? 28.970 -23.160 48.514 1.00 21.66 398 GLY B CA 1
ATOM 6040 C C . GLY B 1 398 ? 27.804 -22.562 47.731 1.00 20.15 398 GLY B C 1
ATOM 6041 O O . GLY B 1 398 ? 28.014 -22.272 46.510 1.00 17.58 398 GLY B O 1
ATOM 6042 N N . VAL B 1 399 ? 26.651 -22.366 48.378 1.00 17.87 399 VAL B N 1
ATOM 6043 C CA . VAL B 1 399 ? 25.469 -21.808 47.645 1.00 18.33 399 VAL B CA 1
ATOM 6044 C C . VAL B 1 399 ? 24.824 -20.703 48.452 1.00 17.70 399 VAL B C 1
ATOM 6045 O O . VAL B 1 399 ? 24.484 -20.907 49.639 1.00 18.65 399 VAL B O 1
ATOM 6049 N N . LEU B 1 400 ? 24.604 -19.524 47.842 1.00 16.18 400 LEU B N 1
ATOM 6050 C CA . LEU B 1 400 ? 23.968 -18.380 48.536 1.00 16.96 400 LEU B CA 1
ATOM 6051 C C . LEU B 1 400 ? 22.480 -18.329 48.240 1.00 16.68 400 LEU B C 1
ATOM 6052 O O . LEU B 1 400 ? 22.069 -18.161 47.084 1.00 16.49 400 LEU B O 1
ATOM 6057 N N . ILE B 1 401 ? 21.663 -18.534 49.281 1.00 17.60 401 ILE B N 1
ATOM 6058 C CA . ILE B 1 401 ? 20.213 -18.398 49.233 1.00 18.77 401 ILE B CA 1
ATOM 6059 C C . ILE B 1 401 ? 19.725 -17.606 50.447 1.00 21.12 401 ILE B C 1
ATOM 6060 O O . ILE B 1 401 ? 20.503 -17.191 51.278 1.00 20.37 401 ILE B O 1
ATOM 6065 N N . SER B 1 402 ? 18.401 -17.363 50.499 1.00 19.86 402 SER B N 1
ATOM 6066 C CA A SER B 1 402 ? 17.767 -16.529 51.484 0.50 18.87 402 SER B CA 1
ATOM 6067 C CA B SER B 1 402 ? 17.788 -16.563 51.542 0.50 20.13 402 SER B CA 1
ATOM 6068 C C . SER B 1 402 ? 16.357 -17.029 51.845 1.00 19.04 402 SER B C 1
ATOM 6069 O O . SER B 1 402 ? 15.933 -18.121 51.437 1.00 19.27 402 SER B O 1
ATOM 6074 N N . ARG B 1 403 ? 15.617 -16.226 52.574 1.00 19.09 403 ARG B N 1
ATOM 6075 C CA . ARG B 1 403 ? 14.224 -16.528 52.893 1.00 21.51 403 ARG B CA 1
ATOM 6076 C C . ARG B 1 403 ? 13.372 -15.238 52.880 1.00 21.01 403 ARG B C 1
ATOM 6077 O O . ARG B 1 403 ? 13.885 -14.123 53.006 1.00 18.95 403 ARG B O 1
ATOM 6085 N N . VAL B 1 404 ? 12.052 -15.446 52.758 1.00 20.79 404 VAL B N 1
ATOM 6086 C CA . VAL B 1 404 ? 11.044 -14.388 52.786 1.00 22.03 404 VAL B CA 1
ATOM 6087 C C . VAL B 1 404 ? 9.795 -14.838 53.585 1.00 20.98 404 VAL B C 1
ATOM 6088 O O . VAL B 1 404 ? 9.649 -16.058 53.918 1.00 21.77 404 VAL B O 1
ATOM 6092 N N . GLY B 1 405 ? 8.869 -13.894 53.818 1.00 19.98 405 GLY B N 1
ATOM 6093 C CA . GLY B 1 405 ? 7.586 -14.132 54.350 1.00 18.83 405 GLY B CA 1
ATOM 6094 C C . GLY B 1 405 ? 7.390 -13.787 55.821 1.00 19.23 405 GLY B C 1
ATOM 6095 O O . GLY B 1 405 ? 8.352 -13.784 56.590 1.00 21.01 405 GLY B O 1
ATOM 6096 N N . PRO B 1 406 ? 6.140 -13.541 56.230 1.00 20.51 406 PRO B N 1
ATOM 6097 C CA . PRO B 1 406 ? 5.848 -13.138 57.614 1.00 22.86 406 PRO B CA 1
ATOM 6098 C C . PRO B 1 406 ? 6.177 -14.258 58.676 1.00 23.51 406 PRO B C 1
ATOM 6099 O O . PRO B 1 406 ? 6.352 -13.919 59.862 1.00 27.03 406 PRO B O 1
ATOM 6103 N N . HIS B 1 407 ? 6.274 -15.504 58.279 1.00 24.55 407 HIS B N 1
ATOM 6104 C CA . HIS B 1 407 ? 6.680 -16.561 59.242 1.00 24.57 407 HIS B CA 1
ATOM 6105 C C . HIS B 1 407 ? 8.125 -16.984 59.024 1.00 27.59 407 HIS B C 1
ATOM 6106 O O . HIS B 1 407 ? 8.571 -17.985 59.604 1.00 24.59 407 HIS B O 1
ATOM 6113 N N . ASP B 1 408 ? 8.875 -16.275 58.163 1.00 24.06 408 ASP B N 1
ATOM 6114 C CA . ASP B 1 408 ? 10.316 -16.472 58.042 1.00 25.24 408 ASP B CA 1
ATOM 6115 C C . ASP B 1 408 ? 10.672 -17.891 57.619 1.00 25.03 408 ASP B C 1
ATOM 6116 O O . ASP B 1 408 ? 11.714 -18.404 58.004 1.00 26.38 408 ASP B O 1
ATOM 6121 N N . ASN B 1 409 ? 9.795 -18.508 56.801 1.00 22.29 409 ASN B N 1
ATOM 6122 C CA . ASN B 1 409 ? 9.977 -19.916 56.382 1.00 21.55 409 ASN B CA 1
ATOM 6123 C C . ASN B 1 409 ? 9.839 -20.263 54.921 1.00 20.92 409 ASN B C 1
ATOM 6124 O O . ASN B 1 409 ? 9.723 -21.409 54.574 1.00 23.19 409 ASN B O 1
ATOM 6129 N N . VAL B 1 410 ? 9.830 -19.250 54.060 1.00 19.52 410 VAL B N 1
ATOM 6130 C CA . VAL B 1 410 ? 9.844 -19.521 52.607 1.00 19.86 410 VAL B CA 1
ATOM 6131 C C . VAL B 1 410 ? 11.277 -19.385 52.051 1.00 19.52 410 VAL B C 1
ATOM 6132 O O . VAL B 1 410 ? 11.817 -18.252 51.990 1.00 21.28 410 VAL B O 1
ATOM 6136 N N . LEU B 1 411 ? 11.884 -20.544 51.723 1.00 20.52 411 LEU B N 1
ATOM 6137 C CA . LEU B 1 411 ? 13.280 -20.647 51.251 1.00 21.80 411 LEU B CA 1
ATOM 6138 C C . LEU B 1 411 ? 13.302 -20.218 49.792 1.00 21.68 411 LEU B C 1
ATOM 6139 O O . LEU B 1 411 ? 12.584 -20.782 48.933 1.00 24.15 411 LEU B O 1
ATOM 6144 N N . LYS B 1 412 ? 14.068 -19.163 49.515 1.00 20.86 412 LYS B N 1
ATOM 6145 C CA . LYS B 1 412 ? 14.032 -18.458 48.248 1.00 21.66 412 LYS B CA 1
ATOM 6146 C C . LYS B 1 412 ? 15.234 -18.789 47.356 1.00 22.32 412 LYS B C 1
ATOM 6147 O O . LYS B 1 412 ? 16.381 -18.898 47.872 1.00 21.22 412 LYS B O 1
ATOM 6153 N N . MET B 1 413 ? 14.977 -18.943 46.058 1.00 20.37 413 MET B N 1
ATOM 6154 C CA . MET B 1 413 ? 15.958 -19.229 45.032 1.00 20.30 413 MET B CA 1
ATOM 6155 C C . MET B 1 413 ? 15.727 -18.216 43.907 1.00 20.02 413 MET B C 1
ATOM 6156 O O . MET B 1 413 ? 14.660 -18.266 43.241 1.00 22.74 413 MET B O 1
ATOM 6161 N N . ARG B 1 414 ? 16.616 -17.226 43.705 1.00 19.43 414 ARG B N 1
ATOM 6162 C CA . ARG B 1 414 ? 16.415 -16.015 42.827 1.00 17.79 414 ARG B CA 1
ATOM 6163 C C . ARG B 1 414 ? 17.788 -15.540 42.326 1.00 19.11 414 ARG B C 1
ATOM 6164 O O . ARG B 1 414 ? 18.334 -14.567 42.793 1.00 18.38 414 ARG B O 1
ATOM 6172 N N . PRO B 1 415 ? 18.406 -16.262 41.347 1.00 14.63 415 PRO B N 1
ATOM 6173 C CA . PRO B 1 415 ? 19.780 -15.954 40.933 1.00 14.37 415 PRO B CA 1
ATOM 6174 C C . PRO B 1 415 ? 19.862 -14.868 39.795 1.00 13.72 415 PRO B C 1
ATOM 6175 O O . PRO B 1 415 ? 18.841 -14.442 39.238 1.00 15.26 415 PRO B O 1
ATOM 6179 N N . PRO B 1 416 ? 21.067 -14.438 39.437 1.00 14.63 416 PRO B N 1
ATOM 6180 C CA . PRO B 1 416 ? 21.253 -13.625 38.224 1.00 13.85 416 PRO B CA 1
ATOM 6181 C C . PRO B 1 416 ? 20.570 -14.259 37.040 1.00 15.49 416 PRO B C 1
ATOM 6182 O O . PRO B 1 416 ? 20.521 -15.492 36.991 1.00 15.64 416 PRO B O 1
ATOM 6186 N N . LEU B 1 417 ? 20.090 -13.506 36.078 1.00 13.64 417 LEU B N 1
ATOM 6187 C CA . LEU B 1 417 ? 19.359 -14.082 34.914 1.00 15.01 417 LEU B CA 1
ATOM 6188 C C . LEU B 1 417 ? 20.238 -14.765 33.882 1.00 15.33 417 LEU B C 1
ATOM 6189 O O . LEU B 1 417 ? 19.724 -15.245 32.834 1.00 17.54 417 LEU B O 1
ATOM 6194 N N . VAL B 1 418 ? 21.530 -14.837 34.108 1.00 14.01 418 VAL B N 1
ATOM 6195 C CA . VAL B 1 418 ? 22.499 -15.691 33.279 1.00 15.07 418 VAL B CA 1
ATOM 6196 C C . VAL B 1 418 ? 22.682 -17.107 33.908 1.00 18.31 418 VAL B C 1
ATOM 6197 O O . VAL B 1 418 ? 23.535 -17.854 33.433 1.00 19.87 418 VAL B O 1
ATOM 6201 N N . PHE B 1 419 ? 21.912 -17.467 34.924 1.00 15.67 419 PHE B N 1
ATOM 6202 C CA . PHE B 1 419 ? 21.906 -18.827 35.548 1.00 16.53 419 PHE B CA 1
ATOM 6203 C C . PHE B 1 419 ? 21.227 -19.810 34.604 1.00 18.03 419 PHE B C 1
ATOM 6204 O O . PHE B 1 419 ? 20.115 -19.560 34.098 1.00 18.81 419 PHE B O 1
ATOM 6212 N N . GLY B 1 420 ? 21.976 -20.889 34.313 1.00 17.09 420 GLY B N 1
ATOM 6213 C CA . GLY B 1 420 ? 21.543 -21.961 33.339 1.00 18.71 420 GLY B CA 1
ATOM 6214 C C . GLY B 1 420 ? 21.296 -23.290 34.016 1.00 16.87 420 GLY B C 1
ATOM 6215 O O . GLY B 1 420 ? 21.340 -23.477 35.272 1.00 18.03 420 GLY B O 1
ATOM 6216 N N . ARG B 1 421 ? 21.025 -24.312 33.152 1.00 19.78 421 ARG B N 1
ATOM 6217 C CA . ARG B 1 421 ? 20.664 -25.626 33.644 1.00 21.58 421 ARG B CA 1
ATOM 6218 C C . ARG B 1 421 ? 21.771 -26.324 34.495 1.00 20.33 421 ARG B C 1
ATOM 6219 O O . ARG B 1 421 ? 21.437 -26.958 35.521 1.00 21.36 421 ARG B O 1
ATOM 6227 N N . GLU B 1 422 ? 23.049 -26.192 34.094 1.00 22.32 422 GLU B N 1
ATOM 6228 C CA . GLU B 1 422 ? 24.181 -26.736 34.895 1.00 22.68 422 GLU B CA 1
ATOM 6229 C C . GLU B 1 422 ? 24.166 -26.148 36.319 1.00 22.88 422 GLU B C 1
ATOM 6230 O O . GLU B 1 422 ? 24.326 -26.877 37.332 1.00 23.09 422 GLU B O 1
ATOM 6232 N N . HIS B 1 423 ? 23.878 -24.822 36.412 1.00 20.46 423 HIS B N 1
ATOM 6233 C CA . HIS B 1 423 ? 23.811 -24.183 37.729 1.00 19.51 423 HIS B CA 1
ATOM 6234 C C . HIS B 1 423 ? 22.615 -24.654 38.589 1.00 17.23 423 HIS B C 1
ATOM 6235 O O . HIS B 1 423 ? 22.689 -24.860 39.812 1.00 18.77 423 HIS B O 1
ATOM 6242 N N . ALA B 1 424 ? 21.460 -24.841 37.920 1.00 18.40 424 ALA B N 1
ATOM 6243 C CA . ALA B 1 424 ? 20.214 -25.343 38.568 1.00 18.72 424 ALA B CA 1
ATOM 6244 C C . ALA B 1 424 ? 20.466 -26.706 39.187 1.00 19.71 424 ALA B C 1
ATOM 6245 O O . ALA B 1 424 ? 20.087 -26.958 40.363 1.00 20.64 424 ALA B O 1
ATOM 6247 N N . ASP B 1 425 ? 21.208 -27.536 38.447 1.00 21.50 425 ASP B N 1
ATOM 6248 C CA . ASP B 1 425 ? 21.510 -28.914 38.981 1.00 22.22 425 ASP B CA 1
ATOM 6249 C C . ASP B 1 425 ? 22.476 -28.926 40.124 1.00 20.69 425 ASP B C 1
ATOM 6250 O O . ASP B 1 425 ? 22.288 -29.670 41.145 1.00 22.44 425 ASP B O 1
ATOM 6255 N N . ILE B 1 426 ? 23.406 -27.983 40.155 1.00 21.99 426 ILE B N 1
ATOM 6256 C CA . ILE B 1 426 ? 24.255 -27.807 41.353 1.00 21.43 426 ILE B CA 1
ATOM 6257 C C . ILE B 1 426 ? 23.449 -27.390 42.566 1.00 20.74 426 ILE B C 1
ATOM 6258 O O . ILE B 1 426 ? 23.502 -28.024 43.661 1.00 23.51 426 ILE B O 1
ATOM 6263 N N . LEU B 1 427 ? 22.654 -26.312 42.429 1.00 18.54 427 LEU B N 1
ATOM 6264 C CA . LEU B 1 427 ? 21.845 -25.775 43.537 1.00 20.59 427 LEU B CA 1
ATOM 6265 C C . LEU B 1 427 ? 20.860 -26.843 44.090 1.00 20.60 427 LEU B C 1
ATOM 6266 O O . LEU B 1 427 ? 20.783 -27.029 45.328 1.00 21.94 427 LEU B O 1
ATOM 6271 N N . LEU B 1 428 ? 20.112 -27.474 43.179 1.00 20.71 428 LEU B N 1
ATOM 6272 C CA . LEU B 1 428 ? 19.072 -28.488 43.533 1.00 23.01 428 LEU B CA 1
ATOM 6273 C C . LEU B 1 428 ? 19.681 -29.783 44.201 1.00 22.33 428 LEU B C 1
ATOM 6274 O O . LEU B 1 428 ? 19.171 -30.208 45.247 1.00 23.53 428 LEU B O 1
ATOM 6279 N N . GLY B 1 429 ? 20.840 -30.182 43.741 1.00 23.47 429 GLY B N 1
ATOM 6280 C CA . GLY B 1 429 ? 21.570 -31.330 44.358 1.00 25.76 429 GLY B CA 1
ATOM 6281 C C . GLY B 1 429 ? 22.040 -31.033 45.769 1.00 26.82 429 GLY B C 1
ATOM 6282 O O . GLY B 1 429 ? 21.804 -31.815 46.721 1.00 30.40 429 GLY B O 1
ATOM 6283 N N . GLN B 1 430 ? 22.611 -29.838 45.990 1.00 24.31 430 GLN B N 1
ATOM 6284 C CA . GLN B 1 430 ? 22.965 -29.433 47.355 1.00 23.27 430 GLN B CA 1
ATOM 6285 C C . GLN B 1 430 ? 21.772 -29.282 48.239 1.00 23.82 430 GLN B C 1
ATOM 6286 O O . GLN B 1 430 ? 21.792 -29.604 49.473 1.00 24.26 430 GLN B O 1
ATOM 6292 N N . LEU B 1 431 ? 20.679 -28.690 47.723 1.00 24.44 431 LEU B N 1
ATOM 6293 C CA . LEU B 1 431 ? 19.474 -28.459 48.521 1.00 22.63 431 LEU B CA 1
ATOM 6294 C C . LEU B 1 431 ? 18.918 -29.853 49.035 1.00 24.21 431 LEU B C 1
ATOM 6295 O O . LEU B 1 431 ? 18.501 -29.948 50.194 1.00 23.97 431 LEU B O 1
ATOM 6300 N N . GLU B 1 432 ? 18.897 -30.823 48.124 1.00 26.73 432 GLU B N 1
ATOM 6301 C CA . GLU B 1 432 ? 18.422 -32.202 48.508 1.00 28.80 432 GLU B CA 1
ATOM 6302 C C . GLU B 1 432 ? 19.259 -32.766 49.637 1.00 28.18 432 GLU B C 1
ATOM 6303 O O . GLU B 1 432 ? 18.678 -33.277 50.601 1.00 31.54 432 GLU B O 1
ATOM 6309 N N . LEU B 1 433 ? 20.581 -32.650 49.540 1.00 29.78 433 LEU B N 1
ATOM 6310 C CA . LEU B 1 433 ? 21.501 -33.126 50.592 1.00 27.89 433 LEU B CA 1
ATOM 6311 C C . LEU B 1 433 ? 21.318 -32.351 51.882 1.00 31.45 433 LEU B C 1
ATOM 6312 O O . LEU B 1 433 ? 21.302 -32.954 52.988 1.00 30.09 433 LEU B O 1
ATOM 6317 N N . SER B 1 434 ? 21.082 -31.016 51.793 1.00 26.17 434 SER B N 1
ATOM 6318 C CA . SER B 1 434 ? 20.835 -30.233 52.933 1.00 24.17 434 SER B CA 1
ATOM 6319 C C . SER B 1 434 ? 19.542 -30.652 53.662 1.00 24.54 434 SER B C 1
ATOM 6320 O O . SER B 1 434 ? 19.505 -30.790 54.913 1.00 32.84 434 SER B O 1
ATOM 6323 N N . LEU B 1 435 ? 18.472 -30.823 52.914 1.00 27.67 435 LEU B N 1
ATOM 6324 C CA . LEU B 1 435 ? 17.161 -31.283 53.493 1.00 27.05 435 LEU B CA 1
ATOM 6325 C C . LEU B 1 435 ? 17.241 -32.672 54.158 1.00 29.27 435 LEU B C 1
ATOM 6326 O O . LEU B 1 435 ? 16.759 -32.861 55.283 1.00 30.25 435 LEU B O 1
ATOM 6331 N N . ALA B 1 436 ? 17.971 -33.557 53.505 1.00 30.75 436 ALA B N 1
ATOM 6332 C CA . ALA B 1 436 ? 18.217 -34.906 54.059 1.00 32.53 436 ALA B CA 1
ATOM 6333 C C . ALA B 1 436 ? 18.967 -34.858 55.370 1.00 35.91 436 ALA B C 1
ATOM 6334 O O . ALA B 1 436 ? 18.787 -35.764 56.169 1.00 41.28 436 ALA B O 1
ATOM 6336 N N . SER B 1 437 ? 19.783 -33.830 55.635 1.00 34.33 437 SER B N 1
ATOM 6337 C CA . SER B 1 437 ? 20.537 -33.724 56.882 1.00 34.67 437 SER B CA 1
ATOM 6338 C C . SER B 1 437 ? 19.723 -33.179 58.070 1.00 37.29 437 SER B C 1
ATOM 6339 O O . SER B 1 437 ? 20.225 -33.164 59.203 1.00 42.15 437 SER B O 1
ATOM 6342 N N . LEU B 1 438 ? 18.486 -32.732 57.866 1.00 38.05 438 LEU B N 1
ATOM 6343 C CA . LEU B 1 438 ? 17.672 -32.198 59.009 1.00 42.08 438 LEU B CA 1
ATOM 6344 C C . LEU B 1 438 ? 17.189 -33.358 59.941 1.00 45.36 438 LEU B C 1
ATOM 6345 O O . LEU B 1 438 ? 17.234 -34.498 59.519 1.00 44.41 438 LEU B O 1
ATOM 6350 N N . PRO B 1 439 ? 16.703 -33.053 61.165 1.00 48.88 439 PRO B N 1
ATOM 6351 C CA . PRO B 1 439 ? 16.057 -34.111 62.023 1.00 55.25 439 PRO B CA 1
ATOM 6352 C C . PRO B 1 439 ? 14.658 -34.580 61.569 1.00 57.82 439 PRO B C 1
ATOM 6353 O O . PRO B 1 439 ? 14.516 -35.670 60.980 1.00 61.15 439 PRO B O 1
#

Sequence (845 aa):
DLLARRYATIGPHSPLFYRQPLELVSGSGVWLTDAQGKVYLDGYNNVPHVGHANPAVADAIYQQLLTVNLHTRYLNSRVVEYAEALLSKFDGALERLFLTNSGSEANELALRIARQHTGNTGVLVSDFSYHGNTTSLAEITTGLTVHEPLGAHVRALRIPDVSGIAEVDVPVLLEQSSLADVDAAIASLQAAGHGVSVFLFDPLFSTEGLLQLPSSGYIEGVATRVRAAGGLVISDEVQSGFGRTGSGMWGYQMFNVEPELVTMGKPMGNGHPIGAVVTTAELLDDEFGRHNMFFNTFAGNPVSSAAGLAVLRYMDQEDLMAKADQLGKYIRKRLENIAQRSGNVGSVRGRGLFFFGIDIIESDGSRNPAPALTKILIEDMRERGVLISRVGPHDNVLKMRPPLVFGREHADILLGQLELSLASSLPQDLLARRYATIGPHSPLFYRQPLELVSGSGVWLTDAQGKVYLDGYNNVPHVGHANPAVADAIYQQLLTVNLHTRYLNSRVVEYAEALLSKFDGALERLFLTNSGSEANELALRIARQHTGNTGVLVSDFSYHGNTTSLAEITTGLTVHEPLGAHVRALRIPDVSGIAEVDVPVLLEQSLADVDAAIASLQAAGHGVSVFLFDPLFSTEGLLQLPSGYIEGVATRVRAAGGLVISDEVQSGFGRTGSGMWGYQMFNVEPELVTMGKPMGNGHPIGAVVTTAELLDEFGRHNMFFNTFAGNPVSSAAGLAVLRYMDQEDLMAKADQLGKYIRKRLENIAQRSGNVGSVRGRGLFFGIDIIESDGSRNPAPALTKILIEDMRERGVLISSRVGPHDNVLKMRPPLVFGREHADILLGQLELSLASLP

B-factor: mean 18.17, std 8.09, range [7.85, 70.23]

Foldseek 3Di:
DVVVVCCVPVRDPPDADDPDGWAWDFWFFQWTATPVGFIFGEQAACLLQRGTPPPLLVVLLVVVVVPDWFFPVDDDCLLVVLLVLVQVQDDDQQRDKDKAQAQQVAVVVVLVLLCVQQVFNAEEEAQADARDDDPVRLLAHRNDDDPHDNDPRYDHAHADACFPPDPVCQVVSLVVRLVVLVVSQVSNVVVPRFAREYEYALQCVQAQRGDHDAPNVVSSQVVRVVSRYFYEHEQAPPACLQQLPGRGSVVVHPDDGQWYKYFRHQLSNGRMIMIGHGPVSVVVVVVVDPDGHGNTSINSSSSSRVSSSVSCVVVVLNNQLQVLQVVLQVLVVVVQVPALQWGGWHGGRSKTKTFGADSPPPRHGDQVLQSQLQVQSVVVRYHWAAHHPSNGITITHTRSSDHDVSSVSSSVSSSVSSVPDDD/DVLVVCCVPVRDPPDADDPDGWAWDFWWFQWTATPVGFIFGEQAACLLQRGTPPPLLVVLLVVVVVPDWFFPVDDDCLLVVLLVLVQVQDDDQQRDKDKDQAQQVQVVVVLVLLCVQQVFNAEEEAQADARDDDPVRLLAHRNDDDPHDNDPRYDHAHADACFPPPPVCQVVSLVVRLVVLLVSQVSNVVVPRFAREYEDALQCVQAQRGDHPAPNVVSSQVSRVVRRYFYEHEQAPPACLQQLPGRGSCVVHPDDGQWYKYFRHQLSNGRMIMIGHGPVSVVVVVVVDVDDHGNTSINSSSSSNVSSSVSCVVVVLNNQLQVVQVVLQVLVVVLQVVFLQWGGWHGGRQKIKIFGADSPPPRHGDQVLLSQLQVQVVVVRYHWAAHHPSNGITIGHTRSSDHDVSSVSSSVSSSVSRVPDD

Organism: Paenarthrobacter aurescens (strain TC1) (NCBI:txid290340)